Protein AF-0000000086343850 (afdb_homodimer)

Nearest PDB structures (foldseek):
  5tor-assembly1_A  TM=9.751E-01  e=3.440E-50  Sus scrofa
  5tot-assembly1_A  TM=9.753E-01  e=1.113E-49  Sus scrofa
  5ton-assembly1_A  TM=9.758E-01  e=2.350E-49  Sus scrofa
  5tor-assembly1_B  TM=9.766E-01  e=4.007E-49  Sus scrofa
  5ton-assembly1_B  TM=9.777E-01  e=2.080E-47  Sus scrofa

Structure (mmCIF, N/CA/C/O backbone):
data_AF-0000000086343850-model_v1
#
loop_
_entity.id
_entity.type
_entity.pdbx_description
1 polymer 'aspartate transaminase'
#
loop_
_atom_site.group_PDB
_atom_site.id
_atom_site.type_symbol
_atom_site.label_atom_id
_atom_site.label_alt_id
_atom_site.label_comp_id
_atom_site.label_asym_id
_atom_site.label_entity_id
_atom_site.label_seq_id
_atom_site.pdbx_PDB_ins_code
_atom_site.Cartn_x
_atom_site.Cartn_y
_atom_site.Cartn_z
_atom_site.occupancy
_atom_site.B_iso_or_equiv
_atom_site.auth_seq_id
_atom_site.auth_comp_id
_atom_site.auth_asym_id
_atom_site.auth_atom_id
_atom_site.pdbx_PDB_model_num
ATOM 1 N N . MET A 1 1 ? -13.602 -25.609 12.602 1 69.38 1 MET A N 1
ATOM 2 C CA . MET A 1 1 ? -13.047 -24.516 13.391 1 69.38 1 MET A CA 1
ATOM 3 C C . MET A 1 1 ? -13.945 -23.281 13.305 1 69.38 1 MET A C 1
ATOM 5 O O . MET A 1 1 ? -14.602 -23.047 12.289 1 69.38 1 MET A O 1
ATOM 9 N N . ARG A 1 2 ? -14.289 -22.719 14.586 1 81.19 2 ARG A N 1
ATOM 10 C CA . ARG A 1 2 ? -15.023 -21.469 14.594 1 81.19 2 ARG A CA 1
ATOM 11 C C . ARG A 1 2 ? -14.07 -20.281 14.719 1 81.19 2 ARG A C 1
ATOM 13 O O . ARG A 1 2 ? -13.734 -19.859 15.828 1 81.19 2 ARG A O 1
ATOM 20 N N . ALA A 1 3 ? -13.508 -19.859 13.523 1 84.88 3 ALA A N 1
ATOM 21 C CA . ALA A 1 3 ? -12.57 -18.75 13.5 1 84.88 3 ALA A CA 1
ATOM 22 C C . ALA A 1 3 ? -13.281 -17.422 13.766 1 84.88 3 ALA A C 1
ATOM 24 O O . ALA A 1 3 ? -14.484 -17.297 13.539 1 84.88 3 ALA A O 1
ATOM 25 N N . PHE A 1 4 ? -12.586 -16.438 14.375 1 88.38 4 PHE A N 1
ATOM 26 C CA . PHE A 1 4 ? -12.953 -15.039 14.531 1 88.38 4 PHE A CA 1
ATOM 27 C C . PHE A 1 4 ? -14.055 -14.883 15.578 1 88.38 4 PHE A C 1
ATOM 29 O O . PHE A 1 4 ? -14.648 -13.812 15.711 1 88.38 4 PHE A O 1
ATOM 36 N N . LEU A 1 5 ? -14.156 -16.141 16.297 1 84 5 LEU A N 1
ATOM 37 C CA . LEU A 1 5 ? -15.047 -16.016 17.453 1 84 5 LEU A CA 1
ATOM 38 C C . LEU A 1 5 ? -14.43 -15.125 18.516 1 84 5 LEU A C 1
ATOM 40 O O . LEU A 1 5 ? -13.219 -15.164 18.75 1 84 5 LEU A O 1
ATOM 44 N N . ASP A 1 6 ? -15.039 -14.172 18.938 1 81.25 6 ASP A N 1
ATOM 45 C CA . ASP A 1 6 ? -14.617 -13.312 20.047 1 81.25 6 ASP A CA 1
ATOM 46 C C . ASP A 1 6 ? -13.711 -12.195 19.547 1 81.25 6 ASP A C 1
ATOM 48 O O . ASP A 1 6 ? -12.93 -11.641 20.328 1 81.25 6 ASP A O 1
ATOM 52 N N . THR A 1 7 ? -13.68 -12.047 18.281 1 87.31 7 THR A N 1
ATOM 53 C CA . THR A 1 7 ? -12.93 -10.906 17.766 1 87.31 7 THR A CA 1
ATOM 54 C C . THR A 1 7 ? -13.414 -9.609 18.391 1 87.31 7 THR A C 1
ATOM 56 O O . THR A 1 7 ? -14.594 -9.258 18.281 1 87.31 7 THR A O 1
ATOM 59 N N . PRO A 1 8 ? -12.523 -8.984 19.125 1 87.75 8 PRO A N 1
ATOM 60 C CA . PRO A 1 8 ? -12.945 -7.723 19.75 1 87.75 8 PRO A CA 1
ATOM 61 C C . PRO A 1 8 ? -13.195 -6.621 18.719 1 87.75 8 PRO A C 1
ATOM 63 O O . PRO A 1 8 ? -12.453 -6.496 17.75 1 87.75 8 PRO A O 1
ATOM 66 N N . ALA A 1 9 ? -14.203 -5.855 18.906 1 90.75 9 ALA A N 1
ATOM 67 C CA . ALA A 1 9 ? -14.477 -4.707 18.031 1 90.75 9 ALA A CA 1
ATOM 68 C C . ALA A 1 9 ? -13.531 -3.551 18.344 1 90.75 9 ALA A C 1
ATOM 70 O O . ALA A 1 9 ? -13.133 -3.352 19.5 1 90.75 9 ALA A O 1
ATOM 71 N N . VAL A 1 10 ? -13.188 -2.859 17.328 1 92.69 10 VAL A N 1
ATOM 72 C CA . VAL A 1 10 ? -12.375 -1.654 17.453 1 92.69 10 VAL A CA 1
ATOM 73 C C . VAL A 1 10 ? -13.258 -0.417 17.281 1 92.69 10 VAL A C 1
ATOM 75 O O . VAL A 1 10 ? -14.047 -0.328 16.344 1 92.69 10 VAL A O 1
ATOM 78 N N . PRO A 1 11 ? -13.141 0.437 18.281 1 91.62 11 PRO A N 1
ATOM 79 C CA . PRO A 1 11 ? -13.922 1.661 18.109 1 91.62 11 PRO A CA 1
ATOM 80 C C . PRO A 1 11 ? -13.539 2.453 16.875 1 91.62 11 PRO A C 1
ATOM 82 O O . PRO A 1 11 ? -12.367 2.469 16.484 1 91.62 11 PRO A O 1
ATOM 85 N N . PRO A 1 12 ? -14.508 3.082 16.297 1 90.31 12 PRO A N 1
ATOM 86 C CA . PRO A 1 12 ? -14.188 3.92 15.141 1 90.31 12 PRO A CA 1
ATOM 87 C C . PRO A 1 12 ? -13.25 5.074 15.492 1 90.31 12 PRO A C 1
ATOM 89 O O . PRO A 1 12 ? -13.195 5.5 16.641 1 90.31 12 PRO A O 1
ATOM 92 N N . THR A 1 13 ? -12.578 5.516 14.523 1 88.12 13 THR A N 1
ATOM 93 C CA . THR A 1 13 ? -11.727 6.684 14.719 1 88.12 13 THR A CA 1
ATOM 94 C C . THR A 1 13 ? -12.57 7.934 14.945 1 88.12 13 THR A C 1
ATOM 96 O O . THR A 1 13 ? -13.758 7.957 14.617 1 88.12 13 THR A O 1
ATOM 99 N N . GLN A 1 14 ? -11.945 8.867 15.469 1 87.62 14 GLN A N 1
ATOM 100 C CA . GLN A 1 14 ? -12.633 10.141 15.68 1 87.62 14 GLN A CA 1
ATOM 101 C C . GLN A 1 14 ? -13.125 10.719 14.359 1 87.62 14 GLN A C 1
ATOM 103 O O . GLN A 1 14 ? -14.242 11.234 14.281 1 87.62 14 GLN A O 1
ATOM 108 N N . GLN A 1 15 ? -12.359 10.625 13.422 1 87.31 15 GLN A N 1
ATOM 109 C CA . GLN A 1 15 ? -12.727 11.148 12.109 1 87.31 15 GLN A CA 1
ATOM 110 C C . GLN A 1 15 ? -13.914 10.398 11.523 1 87.31 15 GLN A C 1
ATOM 112 O O . GLN A 1 15 ? -14.805 11 10.922 1 87.31 15 GLN A O 1
ATOM 117 N N . ALA A 1 16 ? -13.844 9.102 11.695 1 89 16 ALA A N 1
ATOM 118 C CA . ALA A 1 16 ? -14.938 8.289 11.172 1 89 16 ALA A CA 1
ATOM 119 C C . ALA A 1 16 ? -16.25 8.609 11.883 1 89 16 ALA A C 1
ATOM 121 O O . ALA A 1 16 ? -17.312 8.648 11.25 1 89 16 ALA A O 1
ATOM 122 N N . ARG A 1 17 ? -16.203 8.805 13.156 1 91.38 17 ARG A N 1
ATOM 123 C CA . ARG A 1 17 ? -17.375 9.156 13.938 1 91.38 17 ARG A CA 1
ATOM 124 C C . ARG A 1 17 ? -17.953 10.492 13.484 1 91.38 17 ARG A C 1
ATOM 126 O O . ARG A 1 17 ? -19.172 10.641 13.359 1 91.38 17 ARG A O 1
ATOM 133 N N . LEU A 1 18 ? -17.062 11.391 13.242 1 94.38 18 LEU A N 1
ATOM 134 C CA . LEU A 1 18 ? -17.484 12.727 12.812 1 94.38 18 LEU A CA 1
ATOM 135 C C . LEU A 1 18 ? -18.156 12.664 11.445 1 94.38 18 LEU A C 1
ATOM 137 O O . LEU A 1 18 ? -19.188 13.305 11.227 1 94.38 18 LEU A O 1
ATOM 141 N N . LEU A 1 19 ? -17.562 11.93 10.586 1 93.44 19 LEU A N 1
ATOM 142 C CA . LEU A 1 19 ? -18.125 11.812 9.242 1 93.44 19 LEU A CA 1
ATOM 143 C C . LEU A 1 19 ? -19.484 11.125 9.266 1 93.44 19 LEU A C 1
ATOM 145 O O . LEU A 1 19 ? -20.391 11.516 8.531 1 93.44 19 LEU A O 1
ATOM 149 N N . ALA A 1 20 ? -19.578 10.117 10.07 1 94.12 20 ALA A N 1
ATOM 150 C CA . ALA A 1 20 ? -20.859 9.414 10.211 1 94.12 20 ALA A CA 1
ATOM 151 C C . ALA A 1 20 ? -21.938 10.352 10.742 1 94.12 20 ALA A C 1
ATOM 153 O O . ALA A 1 20 ? -23.078 10.336 10.266 1 94.12 20 ALA A O 1
ATOM 154 N N . ALA A 1 21 ? -21.578 11.086 11.719 1 96.25 21 ALA A N 1
ATOM 155 C CA . ALA A 1 21 ? -22.516 12.047 12.297 1 96.25 21 ALA A CA 1
ATOM 156 C C . ALA A 1 21 ? -22.953 13.07 11.266 1 96.25 21 ALA A C 1
ATOM 158 O O . ALA A 1 21 ? -24.141 13.406 11.172 1 96.25 21 ALA A O 1
ATOM 159 N N . PHE A 1 22 ? -22.094 13.547 10.492 1 97.38 22 PHE A N 1
ATOM 160 C CA . PHE A 1 22 ? -22.391 14.516 9.445 1 97.38 22 PHE A CA 1
ATOM 161 C C . PHE A 1 22 ? -23.312 13.922 8.391 1 97.38 22 PHE A C 1
ATOM 163 O O . PHE A 1 22 ? -24.234 14.586 7.922 1 97.38 22 PHE A O 1
ATOM 170 N N . SER A 1 23 ? -22.969 12.719 8.039 1 95.75 23 SER A N 1
ATOM 171 C CA . SER A 1 23 ? -23.734 12.055 6.988 1 95.75 23 SER A CA 1
ATOM 172 C C . SER A 1 23 ? -25.188 11.844 7.414 1 95.75 23 SER A C 1
ATOM 174 O O . SER A 1 23 ? -26.078 11.844 6.574 1 95.75 23 SER A O 1
ATOM 176 N N . ARG A 1 24 ? -25.453 11.742 8.656 1 96.69 24 ARG A N 1
ATOM 177 C CA . ARG A 1 24 ? -26.781 11.5 9.18 1 96.69 24 ARG A CA 1
ATOM 178 C C . ARG A 1 24 ? -27.516 12.812 9.438 1 96.69 24 ARG A C 1
ATOM 180 O O . ARG A 1 24 ? -28.734 12.828 9.625 1 96.69 24 ARG A O 1
ATOM 187 N N . ASP A 1 25 ? -26.75 13.852 9.453 1 97.62 25 ASP A N 1
ATOM 188 C CA . ASP A 1 25 ? -27.328 15.172 9.734 1 97.62 25 ASP A CA 1
ATOM 189 C C . ASP A 1 25 ? -28.062 15.727 8.523 1 97.62 25 ASP A C 1
ATOM 191 O O . ASP A 1 25 ? -27.469 15.914 7.457 1 97.62 25 ASP A O 1
ATOM 195 N N . ALA A 1 26 ? -29.312 16.047 8.719 1 97.19 26 ALA A N 1
ATOM 196 C CA . ALA A 1 26 ? -30.156 16.5 7.613 1 97.19 26 ALA A CA 1
ATOM 197 C C . ALA A 1 26 ? -30.297 18.016 7.617 1 97.19 26 ALA A C 1
ATOM 199 O O . ALA A 1 26 ? -30.969 18.594 6.754 1 97.19 26 ALA A O 1
ATOM 200 N N . HIS A 1 27 ? -29.656 18.672 8.547 1 97.38 27 HIS A N 1
ATOM 201 C CA . HIS A 1 27 ? -29.797 20.109 8.617 1 97.38 27 HIS A CA 1
ATOM 202 C C . HIS A 1 27 ? -29.297 20.781 7.332 1 97.38 27 HIS A C 1
ATOM 204 O O . HIS A 1 27 ? -28.234 20.422 6.812 1 97.38 27 HIS A O 1
ATOM 210 N N . PRO A 1 28 ? -29.984 21.656 6.805 1 96.19 28 PRO A N 1
ATOM 211 C CA . PRO A 1 28 ? -29.641 22.25 5.512 1 96.19 28 PRO A CA 1
ATOM 212 C C . PRO A 1 28 ? -28.344 23.078 5.559 1 96.19 28 PRO A C 1
ATOM 214 O O . PRO A 1 28 ? -27.672 23.219 4.539 1 96.19 28 PRO A O 1
ATOM 217 N N . ASP A 1 29 ? -27.969 23.609 6.715 1 96.19 29 ASP A N 1
ATOM 218 C CA . ASP A 1 29 ? -26.797 24.469 6.816 1 96.19 29 ASP A CA 1
ATOM 219 C C . ASP A 1 29 ? -25.609 23.719 7.41 1 96.19 29 ASP A C 1
ATOM 221 O O . ASP A 1 29 ? -24.641 24.328 7.871 1 96.19 29 ASP A O 1
ATOM 225 N N . ARG A 1 30 ? -25.766 22.359 7.465 1 98.06 30 ARG A N 1
ATOM 226 C CA . ARG A 1 30 ? -24.656 21.594 8.055 1 98.06 30 ARG A CA 1
ATOM 227 C C . ARG A 1 30 ? -23.359 21.828 7.285 1 98.06 30 ARG A C 1
ATOM 229 O O . ARG A 1 30 ? -23.375 21.969 6.062 1 98.06 30 ARG A O 1
ATOM 236 N N . VAL A 1 31 ? -22.266 21.953 7.98 1 98.19 31 VAL A N 1
ATOM 237 C CA . VAL A 1 31 ? -20.953 22.203 7.395 1 98.19 31 VAL A CA 1
ATOM 238 C C . VAL A 1 31 ? -19.938 21.188 7.938 1 98.19 31 VAL A C 1
ATOM 240 O O . VAL A 1 31 ? -19.906 20.922 9.141 1 98.19 31 VAL A O 1
ATOM 243 N N . TYR A 1 32 ? -19.203 20.562 7.012 1 97.75 32 TYR A N 1
ATOM 244 C CA . TYR A 1 32 ? -18.156 19.609 7.398 1 97.75 32 TYR A CA 1
ATOM 245 C C . TYR A 1 32 ? -16.766 20.234 7.203 1 97.75 32 TYR A C 1
ATOM 247 O O . TYR A 1 32 ? -16.328 20.438 6.07 1 97.75 32 TYR A O 1
ATOM 255 N N . LEU A 1 33 ? -16.094 20.5 8.32 1 97.94 33 LEU A N 1
ATOM 256 C CA . LEU A 1 33 ? -14.789 21.172 8.258 1 97.94 33 LEU A CA 1
ATOM 257 C C . LEU A 1 33 ? -13.688 20.25 8.781 1 97.94 33 LEU A C 1
ATOM 259 O O . LEU A 1 33 ? -12.617 20.734 9.172 1 97.94 33 LEU A O 1
ATOM 263 N N . ALA A 1 34 ? -13.938 18.953 8.82 1 95.56 34 ALA A N 1
ATOM 264 C CA . ALA A 1 34 ? -12.984 18.016 9.422 1 95.56 34 ALA A CA 1
ATOM 265 C C . ALA A 1 34 ? -12.344 17.141 8.359 1 95.56 34 ALA A C 1
ATOM 267 O O . ALA A 1 34 ? -11.625 16.188 8.688 1 95.56 34 ALA A O 1
ATOM 268 N N . GLY A 1 35 ? -12.578 17.406 7.082 1 93.06 35 GLY A N 1
ATOM 269 C CA . GLY A 1 35 ? -12.07 16.578 6.004 1 93.06 35 GLY A CA 1
ATOM 270 C C . GLY A 1 35 ? -10.578 16.734 5.777 1 93.06 35 GLY A C 1
ATOM 271 O O . GLY A 1 35 ? -9.961 17.672 6.297 1 93.06 35 GLY A O 1
ATOM 272 N N . GLY A 1 36 ? -10 15.836 5.008 1 91.56 36 GLY A N 1
ATOM 273 C CA . GLY A 1 36 ? -8.562 15.82 4.805 1 91.56 36 GLY A CA 1
ATOM 274 C C . GLY A 1 36 ? -8.148 16.406 3.467 1 91.56 36 GLY A C 1
ATOM 275 O O . GLY A 1 36 ? -6.973 16.719 3.26 1 91.56 36 GLY A O 1
ATOM 276 N N . GLU A 1 37 ? -9.062 16.641 2.553 1 95 37 GLU A N 1
ATOM 277 C CA . GLU A 1 37 ? -8.727 17.109 1.213 1 95 37 GLU A CA 1
ATOM 278 C C . GLU A 1 37 ? -8.711 18.625 1.15 1 95 37 GLU A C 1
ATOM 280 O O . GLU A 1 37 ? -9.383 19.297 1.938 1 95 37 GLU A O 1
ATOM 285 N N . HIS A 1 38 ? -7.898 19.109 0.321 1 95.69 38 HIS A N 1
ATOM 286 C CA . HIS A 1 38 ? -8.008 20.531 -0.028 1 95.69 38 HIS A CA 1
ATOM 287 C C . HIS A 1 38 ? -9.203 20.781 -0.937 1 95.69 38 HIS A C 1
ATOM 289 O O . HIS A 1 38 ? -9.336 20.156 -1.993 1 95.69 38 HIS A O 1
ATOM 295 N N . LEU A 1 39 ? -10.062 21.688 -0.52 1 96.31 39 LEU A N 1
ATOM 296 C CA . LEU A 1 39 ? -11.289 21.953 -1.264 1 96.31 39 LEU A CA 1
ATOM 297 C C . LEU A 1 39 ? -11.234 23.328 -1.938 1 96.31 39 LEU A C 1
ATOM 299 O O . LEU A 1 39 ? -10.578 24.234 -1.44 1 96.31 39 LEU A O 1
ATOM 303 N N . ASN A 1 40 ? -11.891 23.438 -3.082 1 93.69 40 ASN A N 1
ATOM 304 C CA . ASN A 1 40 ? -12.008 24.719 -3.766 1 93.69 40 ASN A CA 1
ATOM 305 C C . ASN A 1 40 ? -13.25 25.484 -3.311 1 93.69 40 ASN A C 1
ATOM 307 O O . ASN A 1 40 ? -13.906 25.094 -2.344 1 93.69 40 ASN A O 1
ATOM 311 N N . GLU A 1 41 ? -13.516 26.547 -4.035 1 95.19 41 GLU A N 1
ATOM 312 C CA . GLU A 1 41 ? -14.617 27.438 -3.678 1 95.19 41 GLU A CA 1
ATOM 313 C C . GLU A 1 41 ? -15.961 26.719 -3.809 1 95.19 41 GLU A C 1
ATOM 315 O O . GLU A 1 41 ? -16.938 27.109 -3.156 1 95.19 41 GLU A O 1
ATOM 320 N N . GLU A 1 42 ? -16.016 25.641 -4.613 1 93.31 42 GLU A N 1
ATOM 321 C CA . GLU A 1 42 ? -17.25 24.891 -4.824 1 93.31 42 GLU A CA 1
ATOM 322 C C . GLU A 1 42 ? -17.375 23.75 -3.82 1 93.31 42 GLU A C 1
ATOM 324 O O . GLU A 1 42 ? -18.359 23 -3.844 1 93.31 42 GLU A O 1
ATOM 329 N N . GLY A 1 43 ? -16.406 23.609 -2.951 1 93.5 43 GLY A N 1
ATOM 330 C CA . GLY A 1 43 ? -16.453 22.562 -1.942 1 93.5 43 GLY A CA 1
ATOM 331 C C . GLY A 1 43 ? -16.047 21.203 -2.479 1 93.5 43 GLY A C 1
ATOM 332 O O . GLY A 1 43 ? -16.438 20.172 -1.937 1 93.5 43 GLY A O 1
ATOM 333 N N . LYS A 1 44 ? -15.297 21.234 -3.557 1 92.88 44 LYS A N 1
ATOM 334 C CA . LYS A 1 44 ? -14.836 19.984 -4.164 1 92.88 44 LYS A CA 1
ATOM 335 C C . LYS A 1 44 ? -13.32 19.859 -4.082 1 92.88 44 LYS A C 1
ATOM 337 O O . LYS A 1 44 ? -12.602 20.859 -4.16 1 92.88 44 LYS A O 1
ATOM 342 N N . PRO A 1 45 ? -12.891 18.594 -3.898 1 92.75 45 PRO A N 1
ATOM 343 C CA . PRO A 1 45 ? -11.438 18.422 -3.941 1 92.75 45 PRO A CA 1
ATOM 344 C C . PRO A 1 45 ? -10.828 18.875 -5.262 1 92.75 45 PRO A C 1
ATOM 346 O O . PRO A 1 45 ? -11.422 18.703 -6.324 1 92.75 45 PRO A O 1
ATOM 349 N N . THR A 1 46 ? -9.656 19.453 -5.156 1 86.5 46 THR A N 1
ATOM 350 C CA . THR A 1 46 ? -9.062 20.047 -6.348 1 86.5 46 THR A CA 1
ATOM 351 C C . THR A 1 46 ? -7.699 19.422 -6.641 1 86.5 46 THR A C 1
ATOM 353 O O . THR A 1 46 ? -7.051 18.875 -5.738 1 86.5 46 THR A O 1
ATOM 356 N N . ILE A 1 47 ? -7.344 19.469 -7.879 1 89.88 47 ILE A N 1
ATOM 357 C CA . ILE A 1 47 ? -6.043 19.078 -8.398 1 89.88 47 ILE A CA 1
ATOM 358 C C . ILE A 1 47 ? -5.438 20.219 -9.211 1 89.88 47 ILE A C 1
ATOM 360 O O . ILE A 1 47 ? -6.141 20.906 -9.945 1 89.88 47 ILE A O 1
ATOM 364 N N . PRO A 1 48 ? -4.133 20.516 -8.938 1 93.06 48 PRO A N 1
ATOM 365 C CA . PRO A 1 48 ? -3.516 21.516 -9.797 1 93.06 48 PRO A CA 1
ATOM 366 C C . PRO A 1 48 ? -3.688 21.203 -11.281 1 93.06 48 PRO A C 1
ATOM 368 O O . PRO A 1 48 ? -3.582 20.047 -11.695 1 93.06 48 PRO A O 1
ATOM 371 N N . PRO A 1 49 ? -3.943 22.203 -12.102 1 92.31 49 PRO A N 1
ATOM 372 C CA . PRO A 1 49 ? -4.266 21.984 -13.516 1 92.31 49 PRO A CA 1
ATOM 373 C C . PRO A 1 49 ? -3.193 21.172 -14.25 1 92.31 49 PRO A C 1
ATOM 375 O O . PRO A 1 49 ? -3.516 20.281 -15.039 1 92.31 49 PRO A O 1
ATOM 378 N N . ILE A 1 50 ? -1.935 21.5 -13.977 1 96.5 50 ILE A N 1
ATOM 379 C CA . ILE A 1 50 ? -0.855 20.828 -14.695 1 96.5 50 ILE A CA 1
ATOM 380 C C . ILE A 1 50 ? -0.861 19.344 -14.344 1 96.5 50 ILE A C 1
ATOM 382 O O . ILE A 1 50 ? -0.545 18.5 -15.188 1 96.5 50 ILE A O 1
ATOM 386 N N . VAL A 1 51 ? -1.217 18.969 -13.125 1 94.56 51 VAL A N 1
ATOM 387 C CA . VAL A 1 51 ? -1.291 17.578 -12.695 1 94.56 51 VAL A CA 1
ATOM 388 C C . VAL A 1 51 ? -2.385 16.859 -13.484 1 94.56 51 VAL A C 1
ATOM 390 O O . VAL A 1 51 ? -2.18 15.742 -13.961 1 94.56 51 VAL A O 1
ATOM 393 N N . SER A 1 52 ? -3.506 17.516 -13.633 1 90.94 52 SER A N 1
ATOM 394 C CA . SER A 1 52 ? -4.602 16.969 -14.422 1 90.94 52 SER A CA 1
ATOM 395 C C . SER A 1 52 ? -4.18 16.734 -15.867 1 90.94 52 SER A C 1
ATOM 397 O O . SER A 1 52 ? -4.547 15.727 -16.469 1 90.94 52 SER A O 1
ATOM 399 N N . GLN A 1 53 ? -3.498 17.688 -16.375 1 92.75 53 GLN A N 1
ATOM 400 C CA . GLN A 1 53 ? -3.025 17.594 -17.75 1 92.75 53 GLN A CA 1
ATOM 401 C C . GLN A 1 53 ? -2.088 16.406 -17.938 1 92.75 53 GLN A C 1
ATOM 403 O O . GLN A 1 53 ? -2.213 15.648 -18.906 1 92.75 53 GLN A O 1
ATOM 408 N N . ILE A 1 54 ? -1.16 16.25 -17.016 1 93.38 54 ILE A N 1
ATOM 409 C CA . ILE A 1 54 ? -0.184 15.164 -17.109 1 93.38 54 ILE A CA 1
ATOM 410 C C . ILE A 1 54 ? -0.886 13.82 -16.953 1 93.38 54 ILE A C 1
ATOM 412 O O . ILE A 1 54 ? -0.555 12.852 -17.641 1 93.38 54 ILE A O 1
ATOM 416 N N . LYS A 1 55 ? -1.826 13.68 -16.031 1 89.19 55 LYS A N 1
ATOM 417 C CA . LYS A 1 55 ? -2.594 12.445 -15.852 1 89.19 55 LYS A CA 1
ATOM 418 C C . LYS A 1 55 ? -3.287 12.039 -17.156 1 89.19 55 LYS A C 1
ATOM 420 O O . LYS A 1 55 ? -3.301 10.859 -17.5 1 89.19 55 LYS A O 1
ATOM 425 N N . GLN A 1 56 ? -3.85 13.008 -17.781 1 87.56 56 GLN A N 1
ATOM 426 C CA . GLN A 1 56 ? -4.531 12.75 -19.047 1 87.56 56 GLN A CA 1
ATOM 427 C C . GLN A 1 56 ? -3.553 12.266 -20.109 1 87.56 56 GLN A C 1
ATOM 429 O O . GLN A 1 56 ? -3.846 11.328 -20.844 1 87.56 56 GLN A O 1
ATOM 434 N N . GLN A 1 57 ? -2.436 12.867 -20.125 1 88.25 57 GLN A N 1
ATOM 435 C CA . GLN A 1 57 ? -1.412 12.5 -21.094 1 88.25 57 GLN A CA 1
ATOM 436 C C . GLN A 1 57 ? -0.885 11.094 -20.844 1 88.25 57 GLN A C 1
ATOM 438 O O . GLN A 1 57 ? -0.65 10.328 -21.781 1 88.25 57 GLN A O 1
ATOM 443 N N . MET A 1 58 ? -0.742 10.773 -19.656 1 85 58 MET A N 1
ATOM 444 C CA . MET A 1 58 ? -0.19 9.477 -19.266 1 85 58 MET A CA 1
ATOM 445 C C . MET A 1 58 ? -1.165 8.352 -19.594 1 85 58 MET A C 1
ATOM 447 O O . MET A 1 58 ? -0.747 7.242 -19.938 1 85 58 MET A O 1
ATOM 451 N N . GLY A 1 59 ? -2.428 8.602 -19.516 1 78.56 59 GLY A N 1
ATOM 452 C CA . GLY A 1 59 ? -3.426 7.598 -19.844 1 78.56 59 GLY A CA 1
ATOM 453 C C . GLY A 1 59 ? -3.352 7.148 -21.297 1 78.56 59 GLY A C 1
ATOM 454 O O . GLY A 1 59 ? -3.783 6.043 -21.625 1 78.56 59 GLY A O 1
ATOM 455 N N . THR A 1 60 ? -2.66 7.934 -22.125 1 79.62 60 THR A N 1
ATOM 456 C CA . THR A 1 60 ? -2.609 7.621 -23.547 1 79.62 60 THR A CA 1
ATOM 457 C C . THR A 1 60 ? -1.172 7.371 -24 1 79.62 60 THR A C 1
ATOM 459 O O . THR A 1 60 ? -0.907 7.207 -25.188 1 79.62 60 THR A O 1
ATOM 462 N N . ASP A 1 61 ? -0.299 7.363 -23.062 1 79.25 61 ASP A N 1
ATOM 463 C CA . ASP A 1 61 ? 1.114 7.223 -23.391 1 79.25 61 ASP A CA 1
ATOM 464 C C . ASP A 1 61 ? 1.479 5.758 -23.625 1 79.25 61 ASP A C 1
ATOM 466 O O . ASP A 1 61 ? 1.5 4.961 -22.688 1 79.25 61 ASP A O 1
ATOM 470 N N . PRO A 1 62 ? 1.806 5.406 -24.75 1 74.88 62 PRO A N 1
ATOM 471 C CA . PRO A 1 62 ? 2.107 4 -25.031 1 74.88 62 PRO A CA 1
ATOM 472 C C . PRO A 1 62 ? 3.447 3.557 -24.453 1 74.88 62 PRO A C 1
ATOM 474 O O . PRO A 1 62 ? 3.74 2.359 -24.406 1 74.88 62 PRO A O 1
ATOM 477 N N . THR A 1 63 ? 4.215 4.527 -24 1 75 63 THR A N 1
ATOM 478 C CA . THR A 1 63 ? 5.531 4.188 -23.484 1 75 63 THR A CA 1
ATOM 479 C C . THR A 1 63 ? 5.438 3.729 -22.031 1 75 63 THR A C 1
ATOM 481 O O . THR A 1 63 ? 6.375 3.131 -21.5 1 75 63 THR A O 1
ATOM 484 N N . LEU A 1 64 ? 4.395 4.117 -21.422 1 77.44 64 LEU A N 1
ATOM 485 C CA . LEU A 1 64 ? 4.195 3.654 -20.047 1 77.44 64 LEU A CA 1
ATOM 486 C C . LEU A 1 64 ? 3.719 2.205 -20.031 1 77.44 64 LEU A C 1
ATOM 488 O O . LEU A 1 64 ? 2.607 1.909 -20.469 1 77.44 64 LEU A O 1
ATOM 492 N N . ILE A 1 65 ? 4.645 1.309 -19.641 1 77.44 65 ILE A N 1
ATOM 493 C CA . ILE A 1 65 ? 4.406 -0.13 -19.625 1 77.44 65 ILE A CA 1
ATOM 494 C C . ILE A 1 65 ? 3.906 -0.558 -18.25 1 77.44 65 ILE A C 1
ATOM 496 O O . ILE A 1 65 ? 4.363 -0.038 -17.234 1 77.44 65 ILE A O 1
ATOM 500 N N . PRO A 1 66 ? 2.969 -1.47 -18.297 1 83.5 66 PRO A N 1
ATOM 501 C CA . PRO A 1 66 ? 2.412 -1.944 -17.031 1 83.5 66 PRO A CA 1
ATOM 502 C C . PRO A 1 66 ? 3.342 -2.916 -16.312 1 83.5 66 PRO A C 1
ATOM 504 O O . PRO A 1 66 ? 2.949 -4.051 -16.016 1 83.5 66 PRO A O 1
ATOM 507 N N . GLU A 1 67 ? 4.551 -2.59 -16.031 1 87.19 67 GLU A N 1
ATOM 508 C CA . GLU A 1 67 ? 5.516 -3.482 -15.398 1 87.19 67 GLU A CA 1
ATOM 509 C C . GLU A 1 67 ? 5.48 -3.336 -13.883 1 87.19 67 GLU A C 1
ATOM 511 O O . GLU A 1 67 ? 5.039 -2.309 -13.359 1 87.19 67 GLU A O 1
ATOM 516 N N . TYR A 1 68 ? 5.879 -4.402 -13.258 1 90.38 68 TYR A N 1
ATOM 517 C CA . TYR A 1 68 ? 6.098 -4.309 -11.82 1 90.38 68 TYR A CA 1
ATOM 518 C C . TYR A 1 68 ? 7.223 -3.33 -11.508 1 90.38 68 TYR A C 1
ATOM 520 O O . TYR A 1 68 ? 8.297 -3.389 -12.109 1 90.38 68 TYR A O 1
ATOM 528 N N . PRO A 1 69 ? 6.902 -2.453 -10.602 1 91.19 69 PRO A N 1
ATOM 529 C CA . PRO A 1 69 ? 8.031 -1.662 -10.109 1 91.19 69 PRO A CA 1
ATOM 530 C C . PRO A 1 69 ? 8.898 -2.428 -9.109 1 91.19 69 PRO A C 1
ATOM 532 O O . PRO A 1 69 ? 8.5 -3.496 -8.633 1 91.19 69 PRO A O 1
ATOM 535 N N . SER A 1 70 ? 10.117 -1.877 -8.93 1 93 70 SER A N 1
ATOM 536 C CA . SER A 1 70 ? 10.922 -2.434 -7.848 1 93 70 SER A CA 1
ATOM 537 C C . SER A 1 70 ? 10.297 -2.148 -6.484 1 93 70 SER A C 1
ATOM 539 O O . SER A 1 70 ? 9.406 -1.306 -6.371 1 93 70 SER A O 1
ATOM 541 N N . ALA A 1 71 ? 10.797 -2.85 -5.48 1 95.94 71 ALA A N 1
ATOM 542 C CA . ALA A 1 71 ? 10.328 -2.619 -4.117 1 95.94 71 ALA A CA 1
ATOM 543 C C . ALA A 1 71 ? 10.523 -1.163 -3.707 1 95.94 71 ALA A C 1
ATOM 545 O O . ALA A 1 71 ? 9.734 -0.612 -2.941 1 95.94 71 ALA A O 1
ATOM 546 N N . LEU A 1 72 ? 11.539 -0.527 -4.262 1 97.38 72 LEU A N 1
ATOM 547 C CA . LEU A 1 72 ? 11.875 0.838 -3.867 1 97.38 72 LEU A CA 1
ATOM 548 C C . LEU A 1 72 ? 11.07 1.848 -4.684 1 97.38 72 LEU A C 1
ATOM 550 O O . LEU A 1 72 ? 11.109 3.049 -4.402 1 97.38 72 LEU A O 1
ATOM 554 N N . GLY A 1 73 ? 10.336 1.389 -5.691 1 97.12 73 GLY A N 1
ATOM 555 C CA . GLY A 1 73 ? 9.5 2.262 -6.504 1 97.12 73 GLY A CA 1
ATOM 556 C C . GLY A 1 73 ? 10.227 2.814 -7.715 1 97.12 73 GLY A C 1
ATOM 557 O O . GLY A 1 73 ? 11.195 2.219 -8.195 1 97.12 73 GLY A O 1
ATOM 558 N N . LEU A 1 74 ? 9.688 3.844 -8.273 1 96.5 74 LEU A N 1
ATOM 559 C CA . LEU A 1 74 ? 10.227 4.488 -9.461 1 96.5 74 LEU A CA 1
ATOM 560 C C . LEU A 1 74 ? 11.469 5.312 -9.117 1 96.5 74 LEU A C 1
ATOM 562 O O . LEU A 1 74 ? 11.375 6.297 -8.383 1 96.5 74 LEU A O 1
ATOM 566 N N . PRO A 1 75 ? 12.57 4.992 -9.703 1 96.75 75 PRO A N 1
ATOM 567 C CA . PRO A 1 75 ? 13.805 5.707 -9.367 1 96.75 75 PRO A CA 1
ATOM 568 C C . PRO A 1 75 ? 13.719 7.203 -9.672 1 96.75 75 PRO A C 1
ATOM 570 O O . PRO A 1 75 ? 14.18 8.023 -8.883 1 96.75 75 PRO A O 1
ATOM 573 N N . GLU A 1 76 ? 13.125 7.539 -10.797 1 97 76 GLU A N 1
ATOM 574 C CA . GLU A 1 76 ? 13.023 8.945 -11.172 1 97 76 GLU A CA 1
ATOM 575 C C . GLU A 1 76 ? 12.172 9.719 -10.18 1 97 76 GLU A C 1
ATOM 577 O O . GLU A 1 76 ? 12.484 10.867 -9.844 1 97 76 GLU A O 1
ATOM 582 N N . PHE A 1 77 ? 11.133 9.141 -9.719 1 98.38 77 PHE A N 1
ATOM 583 C CA . PHE A 1 77 ? 10.297 9.766 -8.695 1 98.38 77 PHE A CA 1
ATOM 584 C C . PHE A 1 77 ? 11.094 10.016 -7.422 1 98.38 77 PHE A C 1
ATOM 586 O O . PHE A 1 77 ? 11.07 11.117 -6.867 1 98.38 77 PHE A O 1
ATOM 593 N N . SER A 1 78 ? 11.758 8.984 -6.934 1 98.5 78 SER A N 1
ATOM 594 C CA . SER A 1 78 ? 12.531 9.109 -5.699 1 98.5 78 SER A CA 1
ATOM 595 C C . SER A 1 78 ? 13.594 10.195 -5.816 1 98.5 78 SER A C 1
ATOM 597 O O . SER A 1 78 ? 13.836 10.938 -4.863 1 98.5 78 SER A O 1
ATOM 599 N N . ARG A 1 79 ? 14.211 10.219 -6.973 1 98.06 79 ARG A N 1
ATOM 600 C CA . ARG A 1 79 ? 15.219 11.25 -7.203 1 98.06 79 ARG A CA 1
ATOM 601 C C . ARG A 1 79 ? 14.617 12.648 -7.105 1 98.06 79 ARG A C 1
ATOM 603 O O . ARG A 1 79 ? 15.148 13.508 -6.406 1 98.06 79 ARG A O 1
ATOM 610 N N . ARG A 1 80 ? 13.492 12.836 -7.785 1 98.56 80 ARG A N 1
ATOM 611 C CA . ARG A 1 80 ? 12.852 14.141 -7.816 1 98.56 80 ARG A CA 1
ATOM 612 C C . ARG A 1 80 ? 12.328 14.523 -6.438 1 98.56 80 ARG A C 1
ATOM 614 O O . ARG A 1 80 ? 12.438 15.68 -6.023 1 98.56 80 ARG A O 1
ATOM 621 N N . ALA A 1 81 ? 11.719 13.562 -5.754 1 98.69 81 ALA A N 1
ATOM 622 C CA . ALA A 1 81 ? 11.195 13.812 -4.414 1 98.69 81 ALA A CA 1
ATOM 623 C C . ALA A 1 81 ? 12.32 14.188 -3.449 1 98.69 81 ALA A C 1
ATOM 625 O O . ALA A 1 81 ? 12.156 15.07 -2.607 1 98.69 81 ALA A O 1
ATOM 626 N N . THR A 1 82 ? 13.461 13.516 -3.553 1 98.75 82 THR A N 1
ATOM 627 C CA . THR A 1 82 ? 14.633 13.789 -2.729 1 98.75 82 THR A CA 1
ATOM 628 C C . THR A 1 82 ? 15.148 15.203 -2.986 1 98.75 82 THR A C 1
ATOM 630 O O . THR A 1 82 ? 15.43 15.953 -2.045 1 98.75 82 THR A O 1
ATOM 633 N N . GLU A 1 83 ? 15.219 15.539 -4.258 1 98.56 83 GLU A N 1
ATOM 634 C CA . GLU A 1 83 ? 15.695 16.859 -4.625 1 98.56 83 GLU A CA 1
ATOM 635 C C . GLU A 1 83 ? 14.742 17.953 -4.129 1 98.56 83 GLU A C 1
ATOM 637 O O . GLU A 1 83 ? 15.18 19.031 -3.725 1 98.56 83 GLU A O 1
ATOM 642 N N . LEU A 1 84 ? 13.508 17.672 -4.199 1 98.5 84 LEU A N 1
ATOM 643 C CA . LEU A 1 84 ? 12.516 18.625 -3.721 1 98.5 84 LEU A CA 1
ATOM 644 C C . LEU A 1 84 ? 12.703 18.906 -2.23 1 98.5 84 LEU A C 1
ATOM 646 O O . LEU A 1 84 ? 12.586 20.047 -1.783 1 98.5 84 LEU A O 1
ATOM 650 N N . ALA A 1 85 ? 12.992 17.875 -1.426 1 98.62 85 ALA A N 1
ATOM 651 C CA . ALA A 1 85 ? 13.086 17.969 0.029 1 98.62 85 ALA A CA 1
ATOM 652 C C . ALA A 1 85 ? 14.422 18.562 0.456 1 98.62 85 ALA A C 1
ATOM 654 O O . ALA A 1 85 ? 14.477 19.391 1.375 1 98.62 85 ALA A O 1
ATOM 655 N N . LEU A 1 86 ? 15.516 18.203 -0.228 1 98.69 86 LEU A N 1
ATOM 656 C CA . LEU A 1 86 ? 16.844 18.531 0.263 1 98.69 86 LEU A CA 1
ATOM 657 C C . LEU A 1 86 ? 17.453 19.672 -0.548 1 98.69 86 LEU A C 1
ATOM 659 O O . LEU A 1 86 ? 18.422 20.297 -0.117 1 98.69 86 LEU A O 1
ATOM 663 N N . GLY A 1 87 ? 16.922 19.969 -1.698 1 97.38 87 GLY A N 1
ATOM 664 C CA . GLY A 1 87 ? 17.578 20.859 -2.654 1 97.38 87 GLY A CA 1
ATOM 665 C C . GLY A 1 87 ? 18.578 20.141 -3.545 1 97.38 87 GLY A C 1
ATOM 666 O O . GLY A 1 87 ? 19.312 19.266 -3.078 1 97.38 87 GLY A O 1
ATOM 667 N N . ARG A 1 88 ? 18.609 20.453 -4.777 1 93.75 88 ARG A N 1
ATOM 668 C CA . ARG A 1 88 ? 19.406 19.781 -5.789 1 93.75 88 ARG A CA 1
ATOM 669 C C . ARG A 1 88 ? 20.891 19.844 -5.445 1 93.75 88 ARG A C 1
ATOM 671 O O . ARG A 1 88 ? 21.656 18.938 -5.777 1 93.75 88 ARG A O 1
ATOM 678 N N . GLU A 1 89 ? 21.312 20.844 -4.707 1 94.25 89 GLU A N 1
ATOM 679 C CA . GLU A 1 89 ? 22.734 21.062 -4.434 1 94.25 89 GLU A CA 1
ATOM 680 C C . GLU A 1 89 ? 23.125 20.531 -3.059 1 94.25 89 GLU A C 1
ATOM 682 O O . GLU A 1 89 ? 24.219 20.781 -2.572 1 94.25 89 GLU A O 1
ATOM 687 N N . SER A 1 90 ? 22.219 19.812 -2.484 1 97.12 90 SER A N 1
ATOM 688 C CA . SER A 1 90 ? 22.484 19.266 -1.158 1 97.12 90 SER A CA 1
ATOM 689 C C . SER A 1 90 ? 23.734 18.391 -1.17 1 97.12 90 SER A C 1
ATOM 691 O O . SER A 1 90 ? 23.891 17.531 -2.035 1 97.12 90 SER A O 1
ATOM 693 N N . ARG A 1 91 ? 24.688 18.531 -0.207 1 96.75 91 ARG A N 1
ATOM 694 C CA . ARG A 1 91 ? 25.891 17.719 -0.087 1 96.75 91 ARG A CA 1
ATOM 695 C C . ARG A 1 91 ? 25.547 16.266 0.169 1 96.75 91 ARG A C 1
ATOM 697 O O . ARG A 1 91 ? 26.266 15.359 -0.282 1 96.75 91 ARG A O 1
ATOM 704 N N . ALA A 1 92 ? 24.422 16.062 0.899 1 98.12 92 ALA A N 1
ATOM 705 C CA . ALA A 1 92 ? 24.016 14.688 1.172 1 98.12 92 ALA A CA 1
ATOM 706 C C . ALA A 1 92 ? 23.766 13.922 -0.124 1 98.12 92 ALA A C 1
ATOM 708 O O . ALA A 1 92 ? 24.047 12.727 -0.218 1 98.12 92 ALA A O 1
ATOM 709 N N . ILE A 1 93 ? 23.156 14.562 -1.141 1 98 93 ILE A N 1
ATOM 710 C CA . ILE A 1 93 ? 22.875 13.953 -2.434 1 98 93 ILE A CA 1
ATOM 711 C C . ILE A 1 93 ? 24.188 13.711 -3.189 1 98 93 ILE A C 1
ATOM 713 O O . ILE A 1 93 ? 24.422 12.609 -3.684 1 98 93 ILE A O 1
ATOM 717 N N . THR A 1 94 ? 25.062 14.75 -3.201 1 97.19 94 THR A N 1
ATOM 718 C CA . THR A 1 94 ? 26.281 14.672 -3.992 1 97.19 94 THR A CA 1
ATOM 719 C C . THR A 1 94 ? 27.234 13.633 -3.404 1 97.19 94 THR A C 1
ATOM 721 O O . THR A 1 94 ? 28 12.992 -4.137 1 97.19 94 THR A O 1
ATOM 724 N N . GLU A 1 95 ? 27.156 13.453 -2.109 1 97.75 95 GLU A N 1
ATOM 725 C CA . GLU A 1 95 ? 28.031 12.5 -1.42 1 97.75 95 GLU A CA 1
ATOM 726 C C . GLU A 1 95 ? 27.406 11.109 -1.383 1 97.75 95 GLU A C 1
ATOM 728 O O . GLU A 1 95 ? 27.953 10.195 -0.763 1 97.75 95 GLU A O 1
ATOM 733 N N . ASN A 1 96 ? 26.25 10.922 -1.967 1 97.31 96 ASN A N 1
ATOM 734 C CA . ASN A 1 96 ? 25.562 9.641 -2.061 1 97.31 96 ASN A CA 1
ATOM 735 C C . ASN A 1 96 ? 25.281 9.047 -0.68 1 97.31 96 ASN A C 1
ATOM 737 O O . ASN A 1 96 ? 25.625 7.895 -0.412 1 97.31 96 ASN A O 1
ATOM 741 N N . ARG A 1 97 ? 24.734 9.883 0.169 1 97.69 97 ARG A N 1
ATOM 742 C CA . ARG A 1 97 ? 24.391 9.477 1.527 1 97.69 97 ARG A CA 1
ATOM 743 C C . ARG A 1 97 ? 22.875 9.414 1.714 1 97.69 97 ARG A C 1
ATOM 745 O O . ARG A 1 97 ? 22.375 9.445 2.844 1 97.69 97 ARG A O 1
ATOM 752 N N . VAL A 1 98 ? 22.156 9.422 0.599 1 98.5 98 VAL A N 1
ATOM 753 C CA . VAL A 1 98 ? 20.703 9.555 0.714 1 98.5 98 VAL A CA 1
ATOM 754 C C . VAL A 1 98 ? 20.031 8.328 0.102 1 98.5 98 VAL A C 1
ATOM 756 O O . VAL A 1 98 ? 20.406 7.883 -0.987 1 98.5 98 VAL A O 1
ATOM 759 N N . LEU A 1 99 ? 19.125 7.75 0.832 1 98.5 99 LEU A N 1
ATOM 760 C CA . LEU A 1 99 ? 18.219 6.723 0.32 1 98.5 99 LEU A CA 1
ATOM 761 C C . LEU A 1 99 ? 16.797 7.266 0.184 1 98.5 99 LEU A C 1
ATOM 763 O O . LEU A 1 99 ? 16.25 7.824 1.135 1 98.5 99 LEU A O 1
ATOM 767 N N . GLY A 1 100 ? 16.266 7.234 -0.984 1 98.69 100 GLY A N 1
ATOM 768 C CA . GLY A 1 100 ? 14.867 7.539 -1.223 1 98.69 100 GLY A CA 1
ATOM 769 C C . GLY A 1 100 ? 14.047 6.316 -1.589 1 98.69 100 GLY A C 1
ATOM 770 O O . GLY A 1 100 ? 14.438 5.531 -2.451 1 98.69 100 GLY A O 1
ATOM 771 N N . VAL A 1 101 ? 12.914 6.125 -0.893 1 98.81 101 VAL A N 1
ATOM 772 C CA . VAL A 1 101 ? 12.039 4.988 -1.147 1 98.81 101 VAL A CA 1
ATOM 773 C C . VAL A 1 101 ? 10.617 5.477 -1.389 1 98.81 101 VAL A C 1
ATOM 775 O O . VAL A 1 101 ? 10.047 6.191 -0.56 1 98.81 101 VAL A O 1
ATOM 778 N N . GLN A 1 102 ? 10.055 5.133 -2.545 1 98.81 102 GLN A N 1
ATOM 779 C CA . GLN A 1 102 ? 8.648 5.414 -2.781 1 98.81 102 GLN A CA 1
ATOM 780 C C . GLN A 1 102 ? 7.758 4.605 -1.844 1 98.81 102 GLN A C 1
ATOM 782 O O . GLN A 1 102 ? 8.008 3.422 -1.606 1 98.81 102 GLN A O 1
ATOM 787 N N . THR A 1 103 ? 6.746 5.219 -1.296 1 98.62 103 THR A N 1
ATOM 788 C CA . THR A 1 103 ? 5.875 4.559 -0.33 1 98.62 103 THR A CA 1
ATOM 789 C C . THR A 1 103 ? 4.406 4.75 -0.704 1 98.62 103 THR A C 1
ATOM 791 O O . THR A 1 103 ? 4.094 5.465 -1.656 1 98.62 103 THR A O 1
ATOM 794 N N . VAL A 1 104 ? 3.553 4.066 0.013 1 97.88 104 VAL A N 1
ATOM 795 C CA . VAL A 1 104 ? 2.109 4.141 -0.191 1 97.88 104 VAL A CA 1
ATOM 796 C C . VAL A 1 104 ? 1.538 5.316 0.595 1 97.88 104 VAL A C 1
ATOM 798 O O . VAL A 1 104 ? 0.851 5.125 1.602 1 97.88 104 VAL A O 1
ATOM 801 N N . GLY A 1 105 ? 1.828 6.504 0.115 1 97.12 105 GLY A N 1
ATOM 802 C CA . GLY A 1 105 ? 1.411 7.719 0.798 1 97.12 105 GLY A CA 1
ATOM 803 C C . GLY A 1 105 ? 2.303 8.078 1.972 1 97.12 105 GLY A C 1
ATOM 804 O O . GLY A 1 105 ? 3.324 7.43 2.203 1 97.12 105 GLY A O 1
ATOM 805 N N . GLY A 1 106 ? 1.917 9.172 2.652 1 97.12 106 GLY A N 1
ATOM 806 C CA . GLY A 1 106 ? 2.666 9.633 3.811 1 97.12 106 GLY A CA 1
ATOM 807 C C . GLY A 1 106 ? 2.652 8.641 4.961 1 97.12 106 GLY A C 1
ATOM 808 O O . GLY A 1 106 ? 3.658 8.477 5.656 1 97.12 106 GLY A O 1
ATOM 809 N N . ALA A 1 107 ? 1.502 8.039 5.176 1 96.94 107 ALA A N 1
ATOM 810 C CA . ALA A 1 107 ? 1.39 7.043 6.238 1 96.94 107 ALA A CA 1
ATOM 811 C C . ALA A 1 107 ? 2.34 5.871 6 1 96.94 107 ALA A C 1
ATOM 813 O O . ALA A 1 107 ? 2.939 5.348 6.941 1 96.94 107 ALA A O 1
ATOM 814 N N . GLY A 1 108 ? 2.408 5.457 4.723 1 98.25 108 GLY A N 1
ATOM 815 C CA . GLY A 1 108 ? 3.365 4.418 4.387 1 98.25 108 GLY A CA 1
ATOM 816 C C . GLY A 1 108 ? 4.801 4.816 4.668 1 98.25 108 GLY A C 1
ATOM 817 O O . GLY A 1 108 ? 5.617 3.98 5.066 1 98.25 108 GLY A O 1
ATOM 818 N N . ALA A 1 109 ? 5.113 6.043 4.422 1 98.81 109 ALA A N 1
ATOM 819 C CA . ALA A 1 109 ? 6.461 6.543 4.699 1 98.81 109 ALA A CA 1
ATOM 820 C C . ALA A 1 109 ? 6.77 6.48 6.191 1 98.81 109 ALA A C 1
ATOM 822 O O . ALA A 1 109 ? 7.863 6.078 6.59 1 98.81 109 ALA A O 1
ATOM 823 N N . VAL A 1 110 ? 5.801 6.883 6.988 1 98.69 110 VAL A N 1
ATOM 824 C CA . VAL A 1 110 ? 5.965 6.824 8.438 1 98.69 110 VAL A CA 1
ATOM 825 C C . VAL A 1 110 ? 6.133 5.371 8.875 1 98.69 110 VAL A C 1
ATOM 827 O O . VAL A 1 110 ? 7.012 5.059 9.688 1 98.69 110 VAL A O 1
ATOM 830 N N . ARG A 1 111 ? 5.32 4.492 8.359 1 98.75 111 ARG A N 1
ATOM 831 C CA . ARG A 1 111 ? 5.379 3.074 8.711 1 98.75 111 ARG A CA 1
ATOM 832 C C . ARG A 1 111 ? 6.738 2.479 8.367 1 98.75 111 ARG A C 1
ATOM 834 O O . ARG A 1 111 ? 7.359 1.812 9.195 1 98.75 111 ARG A O 1
ATOM 841 N N . LEU A 1 112 ? 7.184 2.709 7.137 1 98.69 112 LEU A N 1
ATOM 842 C CA . LEU A 1 112 ? 8.477 2.182 6.711 1 98.69 112 LEU A CA 1
ATOM 843 C C . LEU A 1 112 ? 9.602 2.752 7.562 1 98.69 112 LEU A C 1
ATOM 845 O O . LEU A 1 112 ? 10.523 2.029 7.938 1 98.69 112 LEU A O 1
ATOM 849 N N . GLY A 1 113 ? 9.555 4.09 7.801 1 98.25 113 GLY A N 1
ATOM 850 C CA . GLY A 1 113 ? 10.547 4.699 8.672 1 98.25 113 GLY A CA 1
ATOM 851 C C . GLY A 1 113 ? 10.586 4.078 10.055 1 98.25 113 GLY A C 1
ATOM 852 O O . GLY A 1 113 ? 11.664 3.826 10.602 1 98.25 113 GLY A O 1
ATOM 853 N N . ALA A 1 114 ? 9.406 3.854 10.602 1 97.19 114 ALA A N 1
ATOM 854 C CA . ALA A 1 114 ? 9.305 3.227 11.922 1 97.19 114 ALA A CA 1
ATOM 855 C C . ALA A 1 114 ? 9.898 1.82 11.906 1 97.19 114 ALA A C 1
ATOM 857 O O . ALA A 1 114 ? 10.586 1.421 12.844 1 97.19 114 ALA A O 1
ATOM 858 N N . GLU A 1 115 ? 9.594 1.049 10.828 1 96.56 115 GLU A N 1
ATOM 859 C CA . GLU A 1 115 ? 10.148 -0.295 10.68 1 96.56 115 GLU A CA 1
ATOM 860 C C . GLU A 1 115 ? 11.672 -0.263 10.625 1 96.56 115 GLU A C 1
ATOM 862 O O . GLU A 1 115 ? 12.336 -1.107 11.227 1 96.56 115 GLU A O 1
ATOM 867 N N . LEU A 1 116 ? 12.188 0.648 9.883 1 95.06 116 LEU A N 1
ATOM 868 C CA . LEU A 1 116 ? 13.633 0.779 9.734 1 95.06 116 LEU A CA 1
ATOM 869 C C . LEU A 1 116 ? 14.289 1.114 11.07 1 95.06 116 LEU A C 1
ATOM 871 O O . LEU A 1 116 ? 15.32 0.539 11.422 1 95.06 116 LEU A O 1
ATOM 875 N N . LEU A 1 117 ? 13.688 2.057 11.789 1 92.81 117 LEU A N 1
ATOM 876 C CA . LEU A 1 117 ? 14.195 2.439 13.102 1 92.81 117 LEU A CA 1
ATOM 877 C C . LEU A 1 117 ? 14.164 1.255 14.062 1 92.81 117 LEU A C 1
ATOM 879 O O . LEU A 1 117 ? 15.125 1.025 14.805 1 92.81 117 LEU A O 1
ATOM 883 N N . ARG A 1 118 ? 13.055 0.521 14.023 1 90.81 118 ARG A N 1
ATOM 884 C CA . ARG A 1 118 ? 12.906 -0.631 14.906 1 90.81 118 ARG A CA 1
ATOM 885 C C . ARG A 1 118 ? 13.969 -1.684 14.617 1 90.81 118 ARG A C 1
ATOM 887 O O . ARG A 1 118 ? 14.547 -2.266 15.539 1 90.81 118 ARG A O 1
ATOM 894 N N . ARG A 1 119 ? 14.172 -1.964 13.367 1 87.94 119 ARG A N 1
ATOM 895 C CA . ARG A 1 119 ? 15.188 -2.936 12.977 1 87.94 119 ARG A CA 1
ATOM 896 C C . ARG A 1 119 ? 16.562 -2.516 13.469 1 87.94 119 ARG A C 1
ATOM 898 O O . ARG A 1 119 ? 17.359 -3.354 13.906 1 87.94 119 ARG A O 1
ATOM 905 N N . TRP A 1 120 ? 16.812 -1.305 13.305 1 84.75 120 TRP A N 1
ATOM 906 C CA . TRP A 1 120 ? 18.094 -0.787 13.781 1 84.75 120 TRP A CA 1
ATOM 907 C C . TRP A 1 120 ? 18.188 -0.875 15.305 1 84.75 120 TRP A C 1
ATOM 909 O O . TRP A 1 120 ? 19.219 -1.242 15.852 1 84.75 120 TRP A O 1
ATOM 919 N N . TYR A 1 121 ? 17.094 -0.507 15.953 1 80.62 121 TYR A N 1
ATOM 920 C CA . TYR A 1 121 ? 17.016 -0.591 17.406 1 80.62 121 TYR A CA 1
ATOM 921 C C . TYR A 1 121 ? 17.312 -2.008 17.891 1 80.62 121 TYR A C 1
ATOM 923 O O . TYR A 1 121 ? 18.016 -2.201 18.875 1 80.62 121 TYR A O 1
ATOM 931 N N . ASP A 1 122 ? 16.812 -2.947 17.203 1 81.38 122 ASP A N 1
ATOM 932 C CA . ASP A 1 122 ? 16.984 -4.348 17.578 1 81.38 122 ASP A CA 1
ATOM 933 C C . ASP A 1 122 ? 18.422 -4.805 17.359 1 81.38 122 ASP A C 1
ATOM 935 O O . ASP A 1 122 ? 18.922 -5.672 18.078 1 81.38 122 ASP A O 1
ATOM 939 N N . ALA A 1 123 ? 18.984 -4.242 16.406 1 75.38 123 ALA A N 1
ATOM 940 C CA . ALA A 1 123 ? 20.344 -4.664 16.031 1 75.38 123 ALA A CA 1
ATOM 941 C C . ALA A 1 123 ? 21.391 -3.91 16.844 1 75.38 123 ALA A C 1
ATOM 943 O O . ALA A 1 123 ? 22.516 -4.387 17 1 75.38 123 ALA A O 1
ATOM 944 N N . SER A 1 124 ? 20.891 -2.727 17.25 1 76 124 SER A N 1
ATOM 945 C CA . SER A 1 124 ? 21.859 -1.854 17.891 1 76 124 SER A CA 1
ATOM 946 C C . SER A 1 124 ? 21.703 -1.883 19.406 1 76 124 SER A C 1
ATOM 948 O O . SER A 1 124 ? 20.594 -1.825 19.922 1 76 124 SER A O 1
ATOM 950 N N . SER A 1 125 ? 22.719 -2.127 20.062 1 66.25 125 SER A N 1
ATOM 951 C CA . SER A 1 125 ? 22.719 -2.078 21.516 1 66.25 125 SER A CA 1
ATOM 952 C C . SER A 1 125 ? 22.734 -0.639 22.016 1 66.25 125 SER A C 1
ATOM 954 O O . SER A 1 125 ? 22.406 -0.381 23.188 1 66.25 125 SER A O 1
ATOM 956 N N . SER A 1 126 ? 22.953 0.242 21.109 1 61.62 126 SER A N 1
ATOM 957 C CA . SER A 1 126 ? 23.25 1.602 21.547 1 61.62 126 SER A CA 1
ATOM 958 C C . SER A 1 126 ? 21.984 2.459 21.594 1 61.62 126 SER A C 1
ATOM 960 O O . SER A 1 126 ? 21.953 3.486 22.266 1 61.62 126 SER A O 1
ATOM 962 N N . TRP A 1 127 ? 20.953 1.961 20.859 1 69.19 127 TRP A N 1
ATOM 963 C CA . TRP A 1 127 ? 19.797 2.861 20.859 1 69.19 127 TRP A CA 1
ATOM 964 C C . TRP A 1 127 ? 18.641 2.271 21.656 1 69.19 127 TRP A C 1
ATOM 966 O O . TRP A 1 127 ? 18.172 1.165 21.375 1 69.19 127 TRP A O 1
ATOM 976 N N . ARG A 1 128 ? 18.328 3.053 22.672 1 70.38 128 ARG A N 1
ATOM 977 C CA . ARG A 1 128 ? 17.234 2.607 23.531 1 70.38 128 ARG A CA 1
ATOM 978 C C . ARG A 1 128 ? 16.297 3.762 23.859 1 70.38 128 ARG A C 1
ATOM 980 O O . ARG A 1 128 ? 15.516 3.676 24.812 1 70.38 128 ARG A O 1
ATOM 987 N N . GLY A 1 129 ? 16.422 4.852 23.109 1 83 129 GLY A N 1
ATOM 988 C CA . GLY A 1 129 ? 15.609 5.988 23.5 1 83 129 GLY A CA 1
ATOM 989 C C . GLY A 1 129 ? 14.188 5.926 22.969 1 83 129 GLY A C 1
ATOM 990 O O . GLY A 1 129 ? 13.898 5.176 22.031 1 83 129 GLY A O 1
ATOM 991 N N . PRO A 1 130 ? 13.273 6.684 23.625 1 94.31 130 PRO A N 1
ATOM 992 C CA . PRO A 1 130 ? 11.875 6.746 23.219 1 94.31 130 PRO A CA 1
ATOM 993 C C . PRO A 1 130 ? 11.664 7.551 21.938 1 94.31 130 PRO A C 1
ATOM 995 O O . PRO A 1 130 ? 12.594 8.203 21.453 1 94.31 130 PRO A O 1
ATOM 998 N N . VAL A 1 131 ? 10.57 7.344 21.359 1 96.5 131 VAL A N 1
ATOM 999 C CA . VAL A 1 131 ? 10.109 8.203 20.266 1 96.5 131 VAL A CA 1
ATOM 1000 C C . VAL A 1 131 ? 9.148 9.266 20.812 1 96.5 131 VAL A C 1
ATOM 1002 O O . VAL A 1 131 ? 8.195 8.938 21.516 1 96.5 131 VAL A O 1
ATOM 1005 N N . LEU A 1 132 ? 9.422 10.523 20.547 1 98.19 132 LEU A N 1
ATOM 1006 C CA . LEU A 1 132 ? 8.594 11.617 21.047 1 98.19 132 LEU A CA 1
ATOM 1007 C C . LEU A 1 132 ? 7.715 12.188 19.938 1 98.19 132 LEU A C 1
ATOM 1009 O O . LEU A 1 132 ? 8.195 12.469 18.844 1 98.19 132 LEU A O 1
ATOM 1013 N N . LEU A 1 133 ? 6.449 12.305 20.25 1 98.12 133 LEU A N 1
ATOM 1014 C CA . LEU A 1 133 ? 5.461 12.938 19.391 1 98.12 133 LEU A CA 1
ATOM 1015 C C . LEU A 1 133 ? 5.035 14.297 19.953 1 98.12 133 LEU A C 1
ATOM 1017 O O . LEU A 1 133 ? 5.07 14.508 21.172 1 98.12 133 LEU A O 1
ATOM 1021 N N . SER A 1 134 ? 4.66 15.164 19.062 1 97.06 134 SER A N 1
ATOM 1022 C CA . SER A 1 134 ? 4.172 16.453 19.531 1 97.06 134 SER A CA 1
ATOM 1023 C C . SER A 1 134 ? 2.834 16.328 20.25 1 97.06 134 SER A C 1
ATOM 1025 O O . SER A 1 134 ? 2.082 15.375 20 1 97.06 134 SER A O 1
ATOM 1027 N N . SER A 1 135 ? 2.549 17.281 21.125 1 94.56 135 SER A N 1
ATOM 1028 C CA . SER A 1 135 ? 1.232 17.406 21.734 1 94.56 135 SER A CA 1
ATOM 1029 C C . SER A 1 135 ? 0.587 18.75 21.406 1 94.56 135 SER A C 1
ATOM 1031 O O . SER A 1 135 ? 1.083 19.797 21.812 1 94.56 135 SER A O 1
ATOM 1033 N N . PRO A 1 136 ? -0.462 18.766 20.719 1 92.19 136 PRO A N 1
ATOM 1034 C CA . PRO A 1 136 ? -1.178 17.641 20.125 1 92.19 136 PRO A CA 1
ATOM 1035 C C . PRO A 1 136 ? -0.47 17.078 18.891 1 92.19 136 PRO A C 1
ATOM 1037 O O . PRO A 1 136 ? 0.497 17.672 18.406 1 92.19 136 PRO A O 1
ATOM 1040 N N . CYS A 1 137 ? -0.827 15.883 18.469 1 92.62 137 CYS A N 1
ATOM 1041 C CA . CYS A 1 137 ? -0.303 15.289 17.25 1 92.62 137 CYS A CA 1
ATOM 1042 C C . CYS A 1 137 ? -1.391 14.516 16.516 1 92.62 137 CYS A C 1
ATOM 1044 O O . CYS A 1 137 ? -2.49 14.328 17.031 1 92.62 137 CYS A O 1
ATOM 1046 N N . ASP A 1 138 ? -1.112 14.164 15.328 1 89.88 138 ASP A N 1
ATOM 1047 C CA . ASP A 1 138 ? -1.979 13.266 14.562 1 89.88 138 ASP A CA 1
ATOM 1048 C C . ASP A 1 138 ? -2.133 11.922 15.266 1 89.88 138 ASP A C 1
ATOM 1050 O O . ASP A 1 138 ? -1.145 11.234 15.516 1 89.88 138 ASP A O 1
ATOM 1054 N N . GLU A 1 139 ? -3.355 11.562 15.531 1 85.38 139 GLU A N 1
ATOM 1055 C CA . GLU A 1 139 ? -3.631 10.352 16.297 1 85.38 139 GLU A CA 1
ATOM 1056 C C . GLU A 1 139 ? -3.137 9.109 15.57 1 85.38 139 GLU A C 1
ATOM 1058 O O . GLU A 1 139 ? -2.785 8.109 16.203 1 85.38 139 GLU A O 1
ATOM 1063 N N . SER A 1 140 ? -3.074 9.172 14.305 1 92.12 140 SER A N 1
ATOM 1064 C CA . SER A 1 140 ? -2.686 7.996 13.531 1 92.12 140 SER A CA 1
ATOM 1065 C C . SER A 1 140 ? -1.206 7.676 13.719 1 92.12 140 SER A C 1
ATOM 1067 O O . SER A 1 140 ? -0.786 6.531 13.547 1 92.12 140 SER A O 1
ATOM 1069 N N . LEU A 1 141 ? -0.395 8.688 14.062 1 96.31 141 LEU A N 1
ATOM 1070 C CA . LEU A 1 141 ? 1.049 8.5 14.164 1 96.31 141 LEU A CA 1
ATOM 1071 C C . LEU A 1 141 ? 1.396 7.488 15.25 1 96.31 141 LEU A C 1
ATOM 1073 O O . LEU A 1 141 ? 2.184 6.57 15.023 1 96.31 141 LEU A O 1
ATOM 1077 N N . ALA A 1 142 ? 0.779 7.68 16.406 1 96 142 ALA A N 1
ATOM 1078 C CA . ALA A 1 142 ? 1.053 6.766 17.516 1 96 142 ALA A CA 1
ATOM 1079 C C . ALA A 1 142 ? 0.682 5.332 17.141 1 96 142 ALA A C 1
ATOM 1081 O O . ALA A 1 142 ? 1.425 4.395 17.438 1 96 142 ALA A O 1
ATOM 1082 N N . GLU A 1 143 ? -0.451 5.184 16.5 1 95.06 143 GLU A N 1
ATOM 1083 C CA . GLU A 1 143 ? -0.919 3.852 16.125 1 95.06 143 GLU A CA 1
ATOM 1084 C C . GLU A 1 143 ? 0.036 3.189 15.141 1 95.06 143 GLU A C 1
ATOM 1086 O O . GLU A 1 143 ? 0.32 1.994 15.25 1 95.06 143 GLU A O 1
ATOM 1091 N N . ILE A 1 144 ? 0.513 3.916 14.172 1 97.62 144 ILE A N 1
ATOM 1092 C CA . ILE A 1 144 ? 1.429 3.4 13.164 1 97.62 144 ILE A CA 1
ATOM 1093 C C . ILE A 1 144 ? 2.744 2.99 13.82 1 97.62 144 ILE A C 1
ATOM 1095 O O . ILE A 1 144 ? 3.27 1.906 13.555 1 97.62 144 ILE A O 1
ATOM 1099 N N . LEU A 1 145 ? 3.287 3.871 14.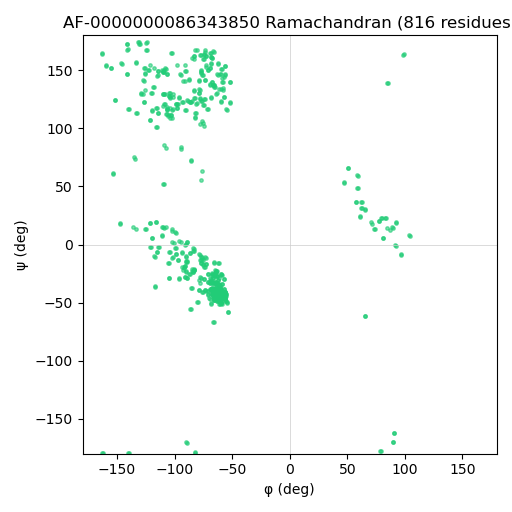695 1 97.25 145 LEU A N 1
ATOM 1100 C CA . LEU A 1 145 ? 4.559 3.607 15.359 1 97.25 145 LEU A CA 1
ATOM 1101 C C . LEU A 1 145 ? 4.457 2.385 16.266 1 97.25 145 LEU A C 1
ATOM 1103 O O . LEU A 1 145 ? 5.359 1.544 16.281 1 97.25 145 LEU A O 1
ATOM 1107 N N . GLU A 1 146 ? 3.34 2.281 16.953 1 95.44 146 GLU A N 1
ATOM 1108 C CA . GLU A 1 146 ? 3.113 1.122 17.812 1 95.44 146 GLU A CA 1
ATOM 1109 C C . GLU A 1 146 ? 3.01 -0.16 17 1 95.44 146 GLU A C 1
ATOM 1111 O O . GLU A 1 146 ? 3.557 -1.196 17.375 1 95.44 146 GLU A O 1
ATOM 1116 N N . ALA A 1 147 ? 2.307 -0.101 15.938 1 95.19 147 ALA A N 1
ATOM 1117 C CA . ALA A 1 147 ? 2.141 -1.261 15.062 1 95.19 147 ALA A CA 1
ATOM 1118 C C . ALA A 1 147 ? 3.479 -1.709 14.484 1 95.19 147 ALA A C 1
ATOM 1120 O O . ALA A 1 147 ? 3.676 -2.893 14.203 1 95.19 147 ALA A O 1
ATOM 1121 N N . ALA A 1 148 ? 4.41 -0.788 14.281 1 95.5 148 ALA A N 1
ATOM 1122 C CA . ALA A 1 148 ? 5.738 -1.104 13.758 1 95.5 148 ALA A CA 1
ATOM 1123 C C . ALA A 1 148 ? 6.625 -1.697 14.852 1 95.5 148 ALA A C 1
ATOM 1125 O O . ALA A 1 148 ? 7.762 -2.096 14.586 1 95.5 148 ALA A O 1
ATOM 1126 N N . GLY A 1 149 ? 6.145 -1.662 16.141 1 92.25 149 GLY A N 1
ATOM 1127 C CA . GLY A 1 149 ? 6.875 -2.297 17.219 1 92.25 149 GLY A CA 1
ATOM 1128 C C . GLY A 1 149 ? 7.613 -1.306 18.109 1 92.25 149 GLY A C 1
ATOM 1129 O O . GLY A 1 149 ? 8.438 -1.697 18.938 1 92.25 149 GLY A O 1
ATOM 1130 N N . ILE A 1 150 ? 7.355 0.004 17.875 1 92.69 150 ILE A N 1
ATOM 1131 C CA . ILE A 1 150 ? 7.949 1.003 18.766 1 92.69 150 ILE A CA 1
ATOM 1132 C C . ILE A 1 150 ? 7.27 0.947 20.125 1 92.69 150 ILE A C 1
ATOM 1134 O O . ILE A 1 150 ? 6.066 1.19 20.234 1 92.69 150 ILE A O 1
ATOM 1138 N N . GLY A 1 151 ? 7.984 0.612 21.156 1 87 151 GLY A N 1
ATOM 1139 C CA . GLY A 1 151 ? 7.402 0.275 22.438 1 87 151 GLY A CA 1
ATOM 1140 C C . GLY A 1 151 ? 7.219 1.479 23.344 1 87 151 GLY A C 1
ATOM 1141 O O . GLY A 1 151 ? 6.344 1.482 24.219 1 87 151 GLY A O 1
ATOM 1142 N N . GLU A 1 152 ? 8.047 2.477 23.203 1 93.31 152 GLU A N 1
ATOM 1143 C CA . GLU A 1 152 ? 7.961 3.611 24.109 1 93.31 152 GLU A CA 1
ATOM 1144 C C . GLU A 1 152 ? 7.703 4.91 23.344 1 93.31 152 GLU A C 1
ATOM 1146 O O . GLU A 1 152 ? 8.617 5.477 22.75 1 93.31 152 GLU A O 1
ATOM 1151 N N . LEU A 1 153 ? 6.527 5.375 23.469 1 96.12 153 LEU A N 1
ATOM 1152 C CA . LEU A 1 153 ? 6.121 6.652 22.891 1 96.12 153 LEU A CA 1
ATOM 1153 C C . LEU A 1 153 ? 5.891 7.691 23.984 1 96.12 153 LEU A C 1
ATOM 1155 O O . LEU A 1 153 ? 5.301 7.391 25.031 1 96.12 153 LEU A O 1
ATOM 1159 N N . ARG A 1 154 ? 6.469 8.828 23.844 1 97.25 154 ARG A N 1
ATOM 1160 C CA . ARG A 1 154 ? 6.277 9.977 24.719 1 97.25 154 ARG A CA 1
ATOM 1161 C C . ARG A 1 154 ? 5.832 11.203 23.922 1 97.25 154 ARG A C 1
ATOM 1163 O O . ARG A 1 154 ? 5.672 11.133 22.703 1 97.25 154 ARG A O 1
ATOM 1170 N N . GLN A 1 155 ? 5.52 12.242 24.688 1 97.31 155 GLN A N 1
ATOM 1171 C CA . GLN A 1 155 ? 5.094 13.477 24.031 1 97.31 155 GLN A CA 1
ATOM 1172 C C . GLN A 1 155 ? 5.938 14.664 24.484 1 97.31 155 GLN A C 1
ATOM 1174 O O . GLN A 1 155 ? 6.484 14.656 25.594 1 97.31 155 GLN A O 1
ATOM 1179 N N . TYR A 1 156 ? 6.145 15.562 23.641 1 97.81 156 TYR A N 1
ATOM 1180 C CA . TYR A 1 156 ? 6.656 16.875 24 1 97.81 156 TYR A CA 1
ATOM 1181 C C . TYR A 1 156 ? 5.617 17.969 23.734 1 97.81 156 TYR A C 1
ATOM 1183 O O . TYR A 1 156 ? 4.82 17.859 22.797 1 97.81 156 TYR A O 1
ATOM 1191 N N . GLN A 1 157 ? 5.664 18.969 24.5 1 96.12 157 GLN A N 1
ATOM 1192 C CA . GLN A 1 157 ? 4.68 20.031 24.375 1 96.12 157 GLN A CA 1
ATOM 1193 C C . GLN A 1 157 ? 5 20.938 23.188 1 96.12 157 GLN A C 1
ATOM 1195 O O . GLN A 1 157 ? 6.117 21.453 23.062 1 96.12 157 GLN A O 1
ATOM 1200 N N . PHE A 1 158 ? 4.043 21.094 22.328 1 95.44 158 PHE A N 1
ATOM 1201 C CA . PHE A 1 158 ? 4.223 21.906 21.125 1 95.44 158 PHE A CA 1
ATOM 1202 C C . PHE A 1 158 ? 3.275 23.094 21.141 1 95.44 158 PHE A C 1
ATOM 1204 O O . PHE A 1 158 ? 3.633 24.188 20.672 1 95.44 158 PHE A O 1
ATOM 1211 N N . TRP A 1 159 ? 2.123 22.922 21.641 1 91.12 159 TRP A N 1
ATOM 1212 C CA . TRP A 1 159 ? 1.029 23.891 21.547 1 91.12 159 TRP A CA 1
ATOM 1213 C C . TRP A 1 159 ? 0.612 24.359 22.938 1 91.12 159 TRP A C 1
ATOM 1215 O O . TRP A 1 159 ? 0.541 23.562 23.875 1 91.12 159 TRP A O 1
ATOM 1225 N N . ASP A 1 160 ? 0.437 25.672 23 1 88.5 160 ASP A N 1
ATOM 1226 C CA . ASP A 1 160 ? -0.148 26.297 24.172 1 88.5 160 ASP A CA 1
ATOM 1227 C C . ASP A 1 160 ? -1.608 26.672 23.938 1 88.5 160 ASP A C 1
ATOM 1229 O O . ASP A 1 160 ? -1.897 27.672 23.281 1 88.5 160 ASP A O 1
ATOM 1233 N N . ALA A 1 161 ? -2.465 26 24.531 1 83 161 ALA A N 1
ATOM 1234 C CA . ALA A 1 161 ? -3.895 26.188 24.312 1 83 161 ALA A CA 1
ATOM 1235 C C . ALA A 1 161 ? -4.352 27.547 24.812 1 83 161 ALA A C 1
ATOM 1237 O O . ALA A 1 161 ? -5.27 28.156 24.25 1 83 161 ALA A O 1
ATOM 1238 N N . GLU A 1 162 ? -3.748 28.031 25.859 1 81.19 162 GLU A N 1
ATOM 1239 C CA . GLU A 1 162 ? -4.133 29.328 26.438 1 81.19 162 GLU A CA 1
ATOM 1240 C C . GLU A 1 162 ? -3.746 30.469 25.5 1 81.19 162 GLU A C 1
ATOM 1242 O O . GLU A 1 162 ? -4.516 31.422 25.328 1 81.19 162 GLU A O 1
ATOM 1247 N N . ARG A 1 163 ? -2.682 30.328 24.938 1 82.94 163 ARG A N 1
ATOM 1248 C CA . ARG A 1 163 ? -2.193 31.406 24.078 1 82.94 163 ARG A CA 1
ATOM 1249 C C . ARG A 1 163 ? -2.492 31.125 22.609 1 82.94 163 ARG A C 1
ATOM 1251 O O . ARG A 1 163 ? -2.258 31.969 21.75 1 82.94 163 ARG A O 1
ATOM 1258 N N . CYS A 1 164 ? -3.041 30 22.359 1 84.31 164 CYS A N 1
ATOM 1259 C CA . CYS A 1 164 ? -3.33 29.547 21 1 84.31 164 CYS A CA 1
ATOM 1260 C C . CYS A 1 164 ? -2.121 29.75 20.094 1 84.31 164 CYS A C 1
ATOM 1262 O O . CYS A 1 164 ? -2.223 30.375 19.047 1 84.31 164 CYS A O 1
ATOM 1264 N N . GLY A 1 165 ? -1.013 29.203 20.562 1 86.19 165 GLY A N 1
ATOM 1265 C CA . GLY A 1 165 ? 0.226 29.375 19.828 1 86.19 165 GLY A CA 1
ATOM 1266 C C . GLY A 1 165 ? 1.302 28.375 20.219 1 86.19 165 GLY A C 1
ATOM 1267 O O . GLY A 1 165 ? 1.054 27.484 21.031 1 86.19 165 GLY A O 1
ATOM 1268 N N . LEU A 1 166 ? 2.395 28.531 19.594 1 91.06 166 LEU A N 1
ATOM 1269 C CA . LEU A 1 166 ? 3.555 27.672 19.797 1 91.06 166 LEU A CA 1
ATOM 1270 C C . LEU A 1 166 ? 4.164 27.906 21.172 1 91.06 166 LEU A C 1
ATOM 1272 O O . LEU A 1 166 ? 4.262 29.047 21.641 1 91.06 166 LEU A O 1
ATOM 1276 N N . CYS A 1 167 ? 4.527 26.812 21.828 1 91.62 167 CYS A N 1
ATOM 1277 C CA . CYS A 1 167 ? 5.289 26.891 23.062 1 91.62 167 CYS A CA 1
ATOM 1278 C C . CYS A 1 167 ? 6.73 26.453 22.859 1 91.62 167 CYS A C 1
ATOM 1280 O O . CYS A 1 167 ? 7.117 25.359 23.281 1 91.62 167 CYS A O 1
ATOM 1282 N N . VAL A 1 168 ? 7.559 27.312 22.406 1 95.62 168 VAL A N 1
ATOM 1283 C CA . VAL A 1 168 ? 8.906 26.953 21.984 1 95.62 168 VAL A CA 1
ATOM 1284 C C . VAL A 1 168 ? 9.758 26.609 23.203 1 95.62 168 VAL A C 1
ATOM 1286 O O . VAL A 1 168 ? 10.555 25.656 23.172 1 95.62 168 VAL A O 1
ATOM 1289 N N . GLU A 1 169 ? 9.578 27.375 24.281 1 96.75 169 GLU A N 1
ATOM 1290 C CA . GLU A 1 169 ? 10.398 27.156 25.469 1 96.75 169 GLU A CA 1
ATOM 1291 C C . GLU A 1 169 ? 10.109 25.781 26.094 1 96.75 169 GLU A C 1
ATOM 1293 O O . GLU A 1 169 ? 11.031 25.062 26.484 1 96.75 169 GLU A O 1
ATOM 1298 N N . LYS A 1 170 ? 8.883 25.469 26.156 1 96.5 170 LYS A N 1
ATOM 1299 C CA . LYS A 1 170 ? 8.523 24.156 26.703 1 96.5 170 LYS A CA 1
ATOM 1300 C C . LYS A 1 170 ? 8.984 23.031 25.781 1 96.5 170 LYS A C 1
ATOM 1302 O O . LYS A 1 170 ? 9.375 21.953 26.25 1 96.5 170 LYS A O 1
ATOM 1307 N N . LEU A 1 171 ? 8.836 23.25 24.562 1 97.81 171 LEU A N 1
ATOM 1308 C CA . LEU A 1 171 ? 9.344 22.297 23.594 1 97.81 171 LEU A CA 1
ATOM 1309 C C . LEU A 1 171 ? 10.82 22.016 23.812 1 97.81 171 LEU A C 1
ATOM 1311 O O . LEU A 1 171 ? 11.234 20.859 23.922 1 97.81 171 LEU A O 1
ATOM 1315 N N . LEU A 1 172 ? 11.609 23.078 23.938 1 98.44 172 LEU A N 1
ATOM 1316 C CA . LEU A 1 172 ? 13.047 22.938 24.141 1 98.44 172 LEU A CA 1
ATOM 1317 C C . LEU A 1 172 ? 13.352 22.25 25.469 1 98.44 172 LEU A C 1
ATOM 1319 O O . LEU A 1 172 ? 14.258 21.422 25.531 1 98.44 172 LEU A O 1
ATOM 1323 N N . GLU A 1 173 ? 12.609 22.609 26.438 1 98.38 173 GLU A N 1
ATOM 1324 C CA . GLU A 1 173 ? 12.781 21.969 27.734 1 98.38 173 GLU A CA 1
ATOM 1325 C C . GLU A 1 173 ? 12.539 20.469 27.672 1 98.38 173 GLU A C 1
ATOM 1327 O O . GLU A 1 173 ? 13.32 19.672 28.188 1 98.38 173 GLU A O 1
ATOM 1332 N N . ASP A 1 174 ? 11.445 20.078 27.062 1 98.31 174 ASP A N 1
ATOM 1333 C CA . ASP A 1 174 ? 11.109 18.672 26.922 1 98.31 174 ASP A CA 1
ATOM 1334 C C . ASP A 1 174 ? 12.195 17.922 26.156 1 98.31 174 ASP A C 1
ATOM 1336 O O . ASP A 1 174 ? 12.531 16.781 26.484 1 98.31 174 ASP A O 1
ATOM 1340 N N . LEU A 1 175 ? 12.734 18.516 25.094 1 98.12 175 LEU A N 1
ATOM 1341 C CA . LEU A 1 175 ? 13.789 17.891 24.297 1 98.12 175 LEU A CA 1
ATOM 1342 C C . LEU A 1 175 ? 15.07 17.75 25.109 1 98.12 175 LEU A C 1
ATOM 1344 O O . LEU A 1 175 ? 15.828 16.797 24.906 1 98.12 175 LEU A O 1
ATOM 1348 N N . LYS A 1 176 ? 15.297 18.703 26 1 98.19 176 LYS A N 1
ATOM 1349 C CA . LYS A 1 176 ? 16.484 18.656 26.844 1 98.19 176 LYS A CA 1
ATOM 1350 C C . LYS A 1 176 ? 16.328 17.594 27.938 1 98.19 176 LYS A C 1
ATOM 1352 O O . LYS A 1 176 ? 17.312 16.969 28.344 1 98.19 176 LYS A O 1
ATOM 1357 N N . GLU A 1 177 ? 15.117 17.391 28.312 1 97.62 177 GLU A N 1
ATOM 1358 C CA . GLU A 1 177 ? 14.867 16.547 29.484 1 97.62 177 GLU A CA 1
ATOM 1359 C C . GLU A 1 177 ? 14.688 15.086 29.078 1 97.62 177 GLU A C 1
ATOM 1361 O O . GLU A 1 177 ? 14.906 14.18 29.891 1 97.62 177 GLU A O 1
ATOM 1366 N N . CYS A 1 178 ? 14.234 14.859 27.906 1 96.5 178 CYS A N 1
ATOM 1367 C CA . CYS A 1 178 ? 14.031 13.469 27.5 1 96.5 178 CYS A CA 1
ATOM 1368 C C . CYS A 1 178 ? 15.359 12.742 27.359 1 96.5 178 CYS A C 1
ATOM 1370 O O . CYS A 1 178 ? 16.422 13.375 27.297 1 96.5 178 CYS A O 1
ATOM 1372 N N . PRO A 1 179 ? 15.367 11.375 27.391 1 94.5 179 PRO A N 1
ATOM 1373 C CA . PRO A 1 179 ? 16.625 10.617 27.281 1 94.5 179 PRO A CA 1
ATOM 1374 C C . PRO A 1 179 ? 17.406 10.945 26.016 1 94.5 179 PRO A C 1
ATOM 1376 O O . PRO A 1 179 ? 16.797 11.18 24.953 1 94.5 179 PRO A O 1
ATOM 1379 N N . GLU A 1 180 ? 18.672 10.898 26.141 1 92.69 180 GLU A N 1
ATOM 1380 C CA . GLU A 1 180 ? 19.531 11.102 24.984 1 92.69 180 GLU A CA 1
ATOM 1381 C C . GLU A 1 180 ? 19.25 10.062 23.906 1 92.69 180 GLU A C 1
ATOM 1383 O O . GLU A 1 180 ? 18.75 8.977 24.188 1 92.69 180 GLU A O 1
ATOM 1388 N N . GLN A 1 181 ? 19.5 10.484 22.594 1 91.38 181 GLN A N 1
ATOM 1389 C CA . GLN A 1 181 ? 19.344 9.602 21.453 1 91.38 181 GLN A CA 1
ATOM 1390 C C . GLN A 1 181 ? 17.891 9.188 21.266 1 91.38 181 GLN A C 1
ATOM 1392 O O . GLN A 1 181 ? 17.609 8.031 20.906 1 91.38 181 GLN A O 1
ATOM 1397 N N . SER A 1 182 ? 16.984 10.047 21.656 1 94.94 182 SER A N 1
ATOM 1398 C CA . SER A 1 182 ? 15.578 9.844 21.359 1 94.94 182 SER A CA 1
ATOM 1399 C C . SER A 1 182 ? 15.266 10.203 19.906 1 94.94 182 SER A C 1
ATOM 1401 O O . SER A 1 182 ? 15.992 10.969 19.281 1 94.94 182 SER A O 1
ATOM 1403 N N . VAL A 1 183 ? 14.289 9.516 19.391 1 96.25 183 VAL A N 1
ATOM 1404 C CA . VAL A 1 183 ? 13.758 9.914 18.078 1 96.25 183 VAL A CA 1
ATOM 1405 C C . VAL A 1 183 ? 12.703 11 18.266 1 96.25 183 VAL A C 1
ATOM 1407 O O . VAL A 1 183 ? 11.742 10.82 19.016 1 96.25 183 VAL A O 1
ATOM 1410 N N . ILE A 1 184 ? 12.891 12.148 17.641 1 98.06 184 ILE A N 1
ATOM 1411 C CA . ILE A 1 184 ? 11.938 13.25 17.734 1 98.06 184 ILE A CA 1
ATOM 1412 C C . ILE A 1 184 ? 11.164 13.375 16.422 1 98.06 184 ILE A C 1
ATOM 1414 O O . ILE A 1 184 ? 11.734 13.719 15.383 1 98.06 184 ILE A O 1
ATOM 1418 N N . VAL A 1 185 ? 9.859 13.086 16.469 1 98.5 185 VAL A N 1
ATOM 1419 C CA . VAL A 1 185 ? 9.008 13.289 15.297 1 98.5 185 VAL A CA 1
ATOM 1420 C C . VAL A 1 185 ? 8.609 14.758 15.203 1 98.5 185 VAL A C 1
ATOM 1422 O O . VAL A 1 185 ? 8 15.305 16.125 1 98.5 185 VAL A O 1
ATOM 1425 N N . LEU A 1 186 ? 8.977 15.375 14.055 1 98.12 186 LEU A N 1
ATOM 1426 C CA . LEU A 1 186 ? 8.781 16.812 13.859 1 98.12 186 LEU A CA 1
ATOM 1427 C C . LEU A 1 186 ? 8.023 17.094 12.57 1 98.12 186 LEU A C 1
ATOM 1429 O O . LEU A 1 186 ? 8.234 16.406 11.562 1 98.12 186 LEU A O 1
ATOM 1433 N N . SER A 1 187 ? 7.133 18.062 12.602 1 97.12 187 SER A N 1
ATOM 1434 C CA . SER A 1 187 ? 6.531 18.562 11.367 1 97.12 187 SER A CA 1
ATOM 1435 C C . SER A 1 187 ? 7.391 19.641 10.742 1 97.12 187 SER A C 1
ATOM 1437 O O . SER A 1 187 ? 7.605 20.703 11.344 1 97.12 187 SER A O 1
ATOM 1439 N N . ALA A 1 188 ? 7.789 19.453 9.547 1 97.56 188 ALA A N 1
ATOM 1440 C CA . ALA A 1 188 ? 8.672 20.406 8.891 1 97.56 188 ALA A CA 1
ATOM 1441 C C . ALA A 1 188 ? 7.949 21.734 8.633 1 97.56 188 ALA A C 1
ATOM 1443 O O . ALA A 1 188 ? 8.57 22.797 8.656 1 97.56 188 ALA A O 1
ATOM 1444 N N . SER A 1 189 ? 6.723 21.609 8.305 1 95 189 SER A N 1
ATOM 1445 C CA . SER A 1 189 ? 5.906 22.781 8.039 1 95 189 SER A CA 1
ATOM 1446 C C . SER A 1 189 ? 4.426 22.5 8.266 1 95 189 SER A C 1
ATOM 1448 O O . SER A 1 189 ? 3.99 21.359 8.164 1 95 189 SER A O 1
ATOM 1450 N N . ALA A 1 190 ? 3.713 23.516 8.602 1 92.5 190 ALA A N 1
ATOM 1451 C CA . ALA A 1 190 ? 2.268 23.422 8.789 1 92.5 190 ALA A CA 1
ATOM 1452 C C . ALA A 1 190 ? 1.913 22.25 9.711 1 92.5 190 ALA A C 1
ATOM 1454 O O . ALA A 1 190 ? 1.21 21.328 9.305 1 92.5 190 ALA A O 1
ATOM 1455 N N . HIS A 1 191 ? 2.336 22.391 10.945 1 94.75 191 HIS A N 1
ATOM 1456 C CA . HIS A 1 191 ? 2.139 21.344 11.938 1 94.75 191 HIS A CA 1
ATOM 1457 C C . HIS A 1 191 ? 0.678 20.906 11.992 1 94.75 191 HIS A C 1
ATOM 1459 O O . HIS A 1 191 ? -0.219 21.75 12.094 1 94.75 191 HIS A O 1
ATOM 1465 N N . TYR A 1 192 ? 0.396 19.703 11.773 1 92.06 192 TYR A N 1
ATOM 1466 C CA . TYR A 1 192 ? -0.925 19.125 12 1 92.06 192 TYR A CA 1
ATOM 1467 C C . TYR A 1 192 ? -1.062 18.609 13.422 1 92.06 192 TYR A C 1
ATOM 1469 O O . TYR A 1 192 ? -0.214 17.859 13.906 1 92.06 192 TYR A O 1
ATOM 1477 N N . PRO A 1 193 ? -2.035 19.078 14.148 1 91.31 193 PRO A N 1
ATOM 1478 C CA . PRO A 1 193 ? -3.283 19.688 13.695 1 91.31 193 PRO A CA 1
ATOM 1479 C C . PRO A 1 193 ? -3.334 21.188 13.961 1 91.31 193 PRO A C 1
ATOM 1481 O O . PRO A 1 193 ? -4.391 21.812 13.812 1 91.31 193 PRO A O 1
ATOM 1484 N N . THR A 1 194 ? -2.211 21.828 14.273 1 91.88 194 THR A N 1
ATOM 1485 C CA . THR A 1 194 ? -2.322 23.188 14.812 1 91.88 194 THR A CA 1
ATOM 1486 C C . THR A 1 194 ? -2.145 24.219 13.711 1 91.88 194 THR A C 1
ATOM 1488 O O . THR A 1 194 ? -2.572 25.375 13.852 1 91.88 194 THR A O 1
ATOM 1491 N N . GLY A 1 195 ? -1.354 23.797 12.688 1 92.38 195 GLY A N 1
ATOM 1492 C CA . GLY A 1 195 ? -1.066 24.734 11.617 1 92.38 195 GLY A CA 1
ATOM 1493 C C . GLY A 1 195 ? 0.044 25.719 11.961 1 92.38 195 GLY A C 1
ATOM 1494 O O . GLY A 1 195 ? 0.349 26.609 11.172 1 92.38 195 GLY A O 1
ATOM 1495 N N . VAL A 1 196 ? 0.665 25.516 13.109 1 92.19 196 VAL A N 1
ATOM 1496 C CA . VAL A 1 196 ? 1.696 26.438 13.562 1 92.19 196 VAL A CA 1
ATOM 1497 C C . VAL A 1 196 ? 3.072 25.922 13.133 1 92.19 196 VAL A C 1
ATOM 1499 O O . VAL A 1 196 ? 3.293 24.719 13.047 1 92.19 196 VAL A O 1
ATOM 1502 N N . ASP A 1 197 ? 3.941 26.859 12.836 1 92.44 197 ASP A N 1
ATOM 1503 C CA . ASP A 1 197 ? 5.312 26.516 12.453 1 92.44 197 ASP A CA 1
ATOM 1504 C C . ASP A 1 197 ? 6.32 27.203 13.375 1 92.44 197 ASP A C 1
ATOM 1506 O O . ASP A 1 197 ? 6.074 28.297 13.875 1 92.44 197 ASP A O 1
ATOM 1510 N N . LEU A 1 198 ? 7.398 26.562 13.523 1 95.62 198 LEU A N 1
ATOM 1511 C CA . LEU A 1 198 ? 8.547 27.188 14.164 1 95.62 198 LEU A CA 1
ATOM 1512 C C . LEU A 1 198 ? 9.203 28.203 13.227 1 95.62 198 LEU A C 1
ATOM 1514 O O . LEU A 1 198 ? 9.25 27.984 12.016 1 95.62 198 LEU A O 1
ATOM 1518 N N . SER A 1 199 ? 9.656 29.328 13.82 1 95.25 199 SER A N 1
ATOM 1519 C CA . SER A 1 199 ? 10.477 30.234 13.023 1 95.25 199 SER A CA 1
ATOM 1520 C C . SER A 1 199 ? 11.836 29.625 12.719 1 95.25 199 SER A C 1
ATOM 1522 O O . SER A 1 199 ? 12.234 28.641 13.344 1 95.25 199 SER A O 1
ATOM 1524 N N . GLN A 1 200 ? 12.523 30.203 11.766 1 97.12 200 GLN A N 1
ATOM 1525 C CA . GLN A 1 200 ? 13.867 29.719 11.469 1 97.12 200 GLN A CA 1
ATOM 1526 C C . GLN A 1 200 ? 14.773 29.797 12.695 1 97.12 200 GLN A C 1
ATOM 1528 O O . GLN A 1 200 ? 15.594 28.906 12.93 1 97.12 200 GLN A O 1
ATOM 1533 N N . GLU A 1 201 ? 14.617 30.859 13.406 1 97.81 201 GLU A N 1
ATOM 1534 C CA . GLU A 1 201 ? 15.391 31.016 14.633 1 97.81 201 GLU A CA 1
ATOM 1535 C C . GLU A 1 201 ? 15.055 29.922 15.641 1 97.81 201 GLU A C 1
ATOM 1537 O O . GLU A 1 201 ? 15.945 29.375 16.297 1 97.81 201 GLU A O 1
ATOM 1542 N N . ASP A 1 202 ? 13.789 29.641 15.773 1 97.44 202 ASP A N 1
ATOM 1543 C CA . ASP A 1 202 ? 13.367 28.562 16.672 1 97.44 202 ASP A CA 1
ATOM 1544 C C . ASP A 1 202 ? 13.922 27.219 16.203 1 97.44 202 ASP A C 1
ATOM 1546 O O . ASP A 1 202 ? 14.344 26.391 17.016 1 97.44 202 ASP A O 1
ATOM 1550 N N . TRP A 1 203 ? 13.914 26.969 14.93 1 98.25 203 TRP A N 1
ATOM 1551 C CA . TRP A 1 203 ? 14.461 25.734 14.375 1 98.25 203 TRP A CA 1
ATOM 1552 C C . TRP A 1 203 ? 15.945 25.594 14.688 1 98.25 203 TRP A C 1
ATOM 1554 O O . TRP A 1 203 ? 16.422 24.484 14.953 1 98.25 203 TRP A O 1
ATOM 1564 N N . LYS A 1 204 ? 16.672 26.719 14.602 1 98.5 204 LYS A N 1
ATOM 1565 C CA . LYS A 1 204 ? 18.094 26.688 14.953 1 98.5 204 LYS A CA 1
ATOM 1566 C C . LYS A 1 204 ? 18.281 26.25 16.406 1 98.5 204 LYS A C 1
ATOM 1568 O O . LYS A 1 204 ? 19.156 25.438 16.703 1 98.5 204 LYS A O 1
ATOM 1573 N N . ARG A 1 205 ? 17.453 26.766 17.234 1 98.5 205 ARG A N 1
ATOM 1574 C CA . ARG A 1 205 ? 17.531 26.391 18.641 1 98.5 205 ARG A CA 1
ATOM 1575 C C . ARG A 1 205 ? 17.172 24.922 18.844 1 98.5 205 ARG A C 1
ATOM 1577 O O . ARG A 1 205 ? 17.844 24.219 19.609 1 98.5 205 ARG A O 1
ATOM 1584 N N . VAL A 1 206 ? 16.109 24.469 18.219 1 98.5 206 VAL A N 1
ATOM 1585 C CA . VAL A 1 206 ? 15.688 23.078 18.312 1 98.5 206 VAL A CA 1
ATOM 1586 C C . VAL A 1 206 ? 16.797 22.172 17.812 1 98.5 206 VAL A C 1
ATOM 1588 O O . VAL A 1 206 ? 17.125 21.156 18.453 1 98.5 206 VAL A O 1
ATOM 1591 N N . SER A 1 207 ? 17.391 22.531 16.672 1 98.38 207 SER A N 1
ATOM 1592 C CA . SER A 1 207 ? 18.453 21.719 16.078 1 98.38 207 SER A CA 1
ATOM 1593 C C . SER A 1 207 ? 19.672 21.656 17 1 98.38 207 SER A C 1
ATOM 1595 O O . SER A 1 207 ? 20.328 20.625 17.094 1 98.38 207 SER A O 1
ATOM 1597 N N . GLU A 1 208 ? 19.984 22.734 17.625 1 98.06 208 GLU A N 1
ATOM 1598 C CA . GLU A 1 208 ? 21.094 22.766 18.578 1 98.06 208 GLU A CA 1
ATOM 1599 C C . GLU A 1 208 ? 20.875 21.797 19.719 1 98.06 208 GLU A C 1
ATOM 1601 O O . GLU A 1 208 ? 21.797 21.078 20.125 1 98.06 208 GLU A O 1
ATOM 1606 N N . VAL A 1 209 ? 19.672 21.844 20.25 1 98.31 209 VAL A N 1
ATOM 1607 C CA . VAL A 1 209 ? 19.344 20.922 21.344 1 98.31 209 VAL A CA 1
ATOM 1608 C C . VAL A 1 209 ? 19.438 19.484 20.859 1 98.31 209 VAL A C 1
ATOM 1610 O O . VAL A 1 209 ? 19.953 18.609 21.562 1 98.31 209 VAL A O 1
ATOM 1613 N N . MET A 1 210 ? 18.922 19.203 19.719 1 97.88 210 MET A N 1
ATOM 1614 C CA . MET A 1 210 ? 18.953 17.844 19.172 1 97.88 210 MET A CA 1
ATOM 1615 C C . MET A 1 210 ? 20.391 17.375 18.969 1 97.88 210 MET A C 1
ATOM 1617 O O . MET A 1 210 ? 20.719 16.219 19.234 1 97.88 210 MET A O 1
ATOM 1621 N N . LEU A 1 211 ? 21.25 18.297 18.516 1 97 211 LEU A N 1
ATOM 1622 C CA . LEU A 1 211 ? 22.672 17.953 18.344 1 97 211 LEU A CA 1
ATOM 1623 C C . LEU A 1 211 ? 23.328 17.672 19.688 1 97 211 LEU A C 1
ATOM 1625 O O . LEU A 1 211 ? 24.031 16.672 19.844 1 97 211 LEU A O 1
ATOM 1629 N N . MET A 1 212 ? 23.062 18.547 20.594 1 96.81 212 MET A N 1
ATOM 1630 C CA . MET A 1 212 ? 23.688 18.422 21.906 1 96.81 212 MET A CA 1
ATOM 1631 C C . MET A 1 212 ? 23.266 17.125 22.594 1 96.81 212 MET A C 1
ATOM 1633 O O . MET A 1 212 ? 24.078 16.484 23.25 1 96.81 212 MET A O 1
ATOM 1637 N N . ARG A 1 213 ? 22 16.766 22.406 1 95.69 213 ARG A N 1
ATOM 1638 C CA . ARG A 1 213 ? 21.453 15.594 23.078 1 95.69 213 ARG A CA 1
ATOM 1639 C C . ARG A 1 213 ? 21.5 14.367 22.172 1 95.69 213 ARG A C 1
ATOM 1641 O O . ARG A 1 213 ? 21.031 13.289 22.547 1 95.69 213 ARG A O 1
ATOM 1648 N N . ARG A 1 214 ? 22.047 14.461 21 1 94 214 ARG A N 1
ATOM 1649 C CA . ARG A 1 214 ? 22.203 13.383 20.031 1 94 214 ARG A CA 1
ATOM 1650 C C . ARG A 1 214 ? 20.859 12.766 19.672 1 94 214 ARG A C 1
ATOM 1652 O O . ARG A 1 214 ? 20.719 11.539 19.656 1 94 214 ARG A O 1
ATOM 1659 N N . HIS A 1 215 ? 19.781 13.617 19.594 1 96.19 215 HIS A N 1
ATOM 1660 C CA . HIS A 1 215 ? 18.484 13.148 19.156 1 96.19 215 HIS A CA 1
ATOM 1661 C C . HIS A 1 215 ? 18.469 12.875 17.656 1 96.19 215 HIS A C 1
ATOM 1663 O O . HIS A 1 215 ? 19.281 13.43 16.922 1 96.19 215 HIS A O 1
ATOM 1669 N N . PHE A 1 216 ? 17.609 12.008 17.25 1 96.19 216 PHE A N 1
ATOM 1670 C CA . PHE A 1 216 ? 17.438 11.656 15.852 1 96.19 216 PHE A CA 1
ATOM 1671 C C . PHE A 1 216 ? 16.141 12.266 15.312 1 96.19 216 PHE A C 1
ATOM 1673 O O . PHE A 1 216 ? 15.047 11.875 15.719 1 96.19 216 PHE A O 1
ATOM 1680 N N . PRO A 1 217 ? 16.25 13.141 14.359 1 97.94 217 PRO A N 1
ATOM 1681 C CA . PRO A 1 217 ? 15.039 13.758 13.82 1 97.94 217 PRO A CA 1
ATOM 1682 C C . PRO A 1 217 ? 14.297 12.852 12.836 1 97.94 217 PRO A C 1
ATOM 1684 O O . PRO A 1 217 ? 14.922 12.258 11.953 1 97.94 217 PRO A O 1
ATOM 1687 N N . PHE A 1 218 ? 13.062 12.68 13 1 98.38 218 PHE A N 1
ATOM 1688 C CA . PHE A 1 218 ? 12.133 12.102 12.039 1 98.38 218 PHE A CA 1
ATOM 1689 C C . PHE A 1 218 ? 11.102 13.133 11.594 1 98.38 218 PHE A C 1
ATOM 1691 O O . PHE A 1 218 ? 10.086 13.328 12.266 1 98.38 218 PHE A O 1
ATOM 1698 N N . PHE A 1 219 ? 11.305 13.688 10.422 1 98.81 219 PHE A N 1
ATOM 1699 C CA . PHE A 1 219 ? 10.484 14.789 9.93 1 98.81 219 PHE A CA 1
ATOM 1700 C C . PHE A 1 219 ? 9.258 14.273 9.195 1 98.81 219 PHE A C 1
ATOM 1702 O O . PHE A 1 219 ? 9.336 13.273 8.469 1 98.81 219 PHE A O 1
ATOM 1709 N N . LEU A 1 220 ? 8.172 14.938 9.375 1 98.5 220 LEU A N 1
ATOM 1710 C CA . LEU A 1 220 ? 6.977 14.812 8.547 1 98.5 220 LEU A CA 1
ATOM 1711 C C . LEU A 1 220 ? 6.836 16.016 7.613 1 98.5 220 LEU A C 1
ATOM 1713 O O . LEU A 1 220 ? 6.961 17.156 8.047 1 98.5 220 LEU A O 1
ATOM 1717 N N . MET A 1 221 ? 6.672 15.766 6.367 1 98 221 MET A N 1
ATOM 1718 C CA . MET A 1 221 ? 6.426 16.812 5.379 1 98 221 MET A CA 1
ATOM 1719 C C . MET A 1 221 ? 5.293 16.406 4.438 1 98 221 MET A C 1
ATOM 1721 O O . MET A 1 221 ? 5.531 16.125 3.262 1 98 221 MET A O 1
ATOM 1725 N N . PRO A 1 222 ? 4.094 16.453 4.867 1 94.69 222 PRO A N 1
ATOM 1726 C CA . PRO A 1 222 ? 2.953 15.922 4.125 1 94.69 222 PRO A CA 1
ATOM 1727 C C . PRO A 1 222 ? 2.5 16.828 2.992 1 94.69 222 PRO A C 1
ATOM 1729 O O . PRO A 1 222 ? 1.75 16.406 2.111 1 94.69 222 PRO A O 1
ATOM 1732 N N . ALA A 1 223 ? 2.918 18.125 2.969 1 95.12 223 ALA A N 1
ATOM 1733 C CA . ALA A 1 223 ? 2.381 19.047 1.977 1 95.12 223 ALA A CA 1
ATOM 1734 C C . ALA A 1 223 ? 3.371 20.172 1.678 1 95.12 223 ALA A C 1
ATOM 1736 O O . ALA A 1 223 ? 3.029 21.344 1.766 1 95.12 223 ALA A O 1
ATOM 1737 N N . GLN A 1 224 ? 4.496 19.766 1.185 1 97.88 224 GLN A N 1
ATOM 1738 C CA . GLN A 1 224 ? 5.535 20.75 0.911 1 97.88 224 GLN A CA 1
ATOM 1739 C C . GLN A 1 224 ? 5.031 21.828 -0.044 1 97.88 224 GLN A C 1
ATOM 1741 O O . GLN A 1 224 ? 4.512 21.516 -1.119 1 97.88 224 GLN A O 1
ATOM 1746 N N . GLY A 1 225 ? 5.176 23.031 0.351 1 97.25 225 GLY A N 1
ATOM 1747 C CA . GLY A 1 225 ? 4.75 24.172 -0.44 1 97.25 225 GLY A CA 1
ATOM 1748 C C . GLY A 1 225 ? 3.381 24.688 -0.053 1 97.25 225 GLY A C 1
ATOM 1749 O O . GLY A 1 225 ? 3 25.797 -0.435 1 97.25 225 GLY A O 1
ATOM 1750 N N . MET A 1 226 ? 2.66 24.016 0.779 1 96.44 226 MET A N 1
ATOM 1751 C CA . MET A 1 226 ? 1.262 24.359 1.03 1 96.44 226 MET A CA 1
ATOM 1752 C C . MET A 1 226 ? 1.121 25.188 2.303 1 96.44 226 MET A C 1
ATOM 1754 O O . MET A 1 226 ? 0.024 25.641 2.637 1 96.44 226 MET A O 1
ATOM 1758 N N . CYS A 1 227 ? 2.201 25.312 3.043 1 95.5 227 CYS A N 1
ATOM 1759 C CA . CYS A 1 227 ? 2.105 26.109 4.262 1 95.5 227 CYS A CA 1
ATOM 1760 C C . CYS A 1 227 ? 1.851 27.578 3.941 1 95.5 227 CYS A C 1
ATOM 1762 O O . CYS A 1 227 ? 0.744 28.078 4.148 1 95.5 227 CYS A O 1
ATOM 1764 N N . LYS A 1 228 ? 2.832 28.266 3.314 1 93.12 228 LYS A N 1
ATOM 1765 C CA . LYS A 1 228 ? 2.678 29.672 2.936 1 93.12 228 LYS A CA 1
ATOM 1766 C C . LYS A 1 228 ? 2.947 29.875 1.446 1 93.12 228 LYS A C 1
ATOM 1768 O O . LYS A 1 228 ? 3.254 30.984 1.009 1 93.12 228 LYS A O 1
ATOM 1773 N N . GLY A 1 229 ? 2.982 28.781 0.729 1 95.62 229 GLY A N 1
ATOM 1774 C CA . GLY A 1 229 ? 3.098 28.844 -0.719 1 95.62 229 GLY A CA 1
ATOM 1775 C C . GLY A 1 229 ? 4.535 28.797 -1.206 1 95.62 229 GLY A C 1
ATOM 1776 O O . GLY A 1 229 ? 4.824 29.188 -2.336 1 95.62 229 GLY A O 1
ATOM 1777 N N . ASP A 1 230 ? 5.426 28.344 -0.37 1 96.38 230 ASP A N 1
ATOM 1778 C CA . ASP A 1 230 ? 6.852 28.328 -0.693 1 96.38 230 ASP A CA 1
ATOM 1779 C C . ASP A 1 230 ? 7.48 26.984 -0.372 1 96.38 230 ASP A C 1
ATOM 1781 O O . ASP A 1 230 ? 7.676 26.641 0.797 1 96.38 230 ASP A O 1
ATOM 1785 N N . ILE A 1 231 ? 7.91 26.266 -1.412 1 97.44 231 ILE A N 1
ATOM 1786 C CA . ILE A 1 231 ? 8.422 24.922 -1.252 1 97.44 231 ILE A CA 1
ATOM 1787 C C . ILE A 1 231 ? 9.758 24.953 -0.509 1 97.44 231 ILE A C 1
ATOM 1789 O O . ILE A 1 231 ? 10.078 24.031 0.244 1 97.44 231 ILE A O 1
ATOM 1793 N N . ASP A 1 232 ? 10.539 25.969 -0.663 1 97.19 232 ASP A N 1
ATOM 1794 C CA . ASP A 1 232 ? 11.852 26.062 -0.039 1 97.19 232 ASP A CA 1
ATOM 1795 C C . ASP A 1 232 ? 11.734 26.391 1.449 1 97.19 232 ASP A C 1
ATOM 1797 O O . ASP A 1 232 ? 12.461 25.828 2.271 1 97.19 232 ASP A O 1
ATOM 1801 N N . GLN A 1 233 ? 10.812 27.281 1.755 1 96.69 233 GLN A N 1
ATOM 1802 C CA . GLN A 1 233 ? 10.586 27.594 3.16 1 96.69 233 GLN A CA 1
ATOM 1803 C C . GLN A 1 233 ? 10.102 26.375 3.934 1 96.69 233 GLN A C 1
ATOM 1805 O O . GLN A 1 233 ? 10.523 26.141 5.07 1 96.69 233 GLN A O 1
ATOM 1810 N N . ASP A 1 234 ? 9.234 25.625 3.299 1 97.94 234 ASP A N 1
ATOM 1811 C CA . ASP A 1 234 ? 8.68 24.453 3.957 1 97.94 234 ASP A CA 1
ATOM 1812 C C . ASP A 1 234 ? 9.758 23.391 4.199 1 97.94 234 ASP A C 1
ATOM 1814 O O . ASP A 1 234 ? 9.664 22.609 5.145 1 97.94 234 ASP A O 1
ATOM 1818 N N . ALA A 1 235 ? 10.773 23.328 3.383 1 98.38 235 ALA A N 1
ATOM 1819 C CA . ALA A 1 235 ? 11.797 22.297 3.465 1 98.38 235 ALA A CA 1
ATOM 1820 C C . ALA A 1 235 ? 12.992 22.75 4.297 1 98.38 235 ALA A C 1
ATOM 1822 O O . ALA A 1 235 ? 13.898 21.969 4.582 1 98.38 235 ALA A O 1
ATOM 1823 N N . TRP A 1 236 ? 13.039 24.016 4.711 1 98.25 236 TRP A N 1
ATOM 1824 C CA . TRP A 1 236 ? 14.203 24.656 5.328 1 98.25 236 TRP A CA 1
ATOM 1825 C C . TRP A 1 236 ? 14.641 23.875 6.57 1 98.25 236 TRP A C 1
ATOM 1827 O O . TRP A 1 236 ? 15.836 23.641 6.77 1 98.25 236 TRP A O 1
ATOM 1837 N N . PRO A 1 237 ? 13.688 23.453 7.473 1 98.44 237 PRO A N 1
ATOM 1838 C CA . PRO A 1 237 ? 14.148 22.75 8.672 1 98.44 237 PRO A CA 1
ATOM 1839 C C . PRO A 1 237 ? 14.906 21.453 8.352 1 98.44 237 PRO A C 1
ATOM 1841 O O . PRO A 1 237 ? 15.914 21.156 8.992 1 98.44 237 PRO A O 1
ATOM 1844 N N . VAL A 1 238 ? 14.422 20.703 7.387 1 98.69 238 VAL A N 1
ATOM 1845 C CA . VAL A 1 238 ? 15.07 19.453 6.988 1 98.69 238 VAL A CA 1
ATOM 1846 C C . VAL A 1 238 ? 16.469 19.766 6.43 1 98.69 238 VAL A C 1
ATOM 1848 O O . VAL A 1 238 ? 17.438 19.125 6.812 1 98.69 238 VAL A O 1
ATOM 1851 N N . ARG A 1 239 ? 16.531 20.75 5.559 1 98.69 239 ARG A N 1
ATOM 1852 C CA . ARG A 1 239 ? 17.781 21.141 4.926 1 98.69 239 ARG A CA 1
ATOM 1853 C C . ARG A 1 239 ? 18.781 21.656 5.957 1 98.69 239 ARG A C 1
ATOM 1855 O O . ARG A 1 239 ? 19.984 21.375 5.867 1 98.69 239 ARG A O 1
ATOM 1862 N N . HIS A 1 240 ? 18.281 22.406 6.848 1 98.38 240 HIS A N 1
ATOM 1863 C CA . HIS A 1 240 ? 19.141 22.938 7.898 1 98.38 240 HIS A CA 1
ATOM 1864 C C . HIS A 1 240 ? 19.75 21.812 8.727 1 98.38 240 HIS A C 1
ATOM 1866 O O . HIS A 1 240 ? 20.969 21.797 8.953 1 98.38 240 HIS A O 1
ATOM 1872 N N . CYS A 1 241 ? 18.938 20.844 9.164 1 98.25 241 CYS A N 1
ATOM 1873 C CA . CYS A 1 241 ? 19.453 19.734 9.953 1 98.25 241 CYS A CA 1
ATOM 1874 C C . CYS A 1 241 ? 20.484 18.938 9.156 1 98.25 241 CYS A C 1
ATOM 1876 O O . CYS A 1 241 ? 21.5 18.516 9.703 1 98.25 241 CYS A O 1
ATOM 1878 N N . VAL A 1 242 ? 20.234 18.719 7.891 1 98.12 242 VAL A N 1
ATOM 1879 C CA . VAL A 1 242 ? 21.172 18 7.035 1 98.12 242 VAL A CA 1
ATOM 1880 C C . VAL A 1 242 ? 22.484 18.781 6.93 1 98.12 242 VAL A C 1
ATOM 1882 O O . VAL A 1 242 ? 23.562 18.188 6.953 1 98.12 242 VAL A O 1
ATOM 1885 N N . SER A 1 243 ? 22.391 20.094 6.805 1 97.19 243 SER A N 1
ATOM 1886 C CA . SER A 1 243 ? 23.578 20.922 6.684 1 97.19 243 SER A CA 1
ATOM 1887 C C . SER A 1 243 ? 24.438 20.859 7.945 1 97.19 243 SER A C 1
ATOM 1889 O O . SER A 1 243 ? 25.656 21.094 7.895 1 97.19 243 SER A O 1
ATOM 1891 N N . LEU A 1 244 ? 23.844 20.531 9.078 1 96.88 244 LEU A N 1
ATOM 1892 C CA . LEU A 1 244 ? 24.562 20.391 10.344 1 96.88 244 LEU A CA 1
ATOM 1893 C C . LEU A 1 244 ? 25.203 19.016 10.469 1 96.88 244 LEU A C 1
ATOM 1895 O O . LEU A 1 244 ? 25.828 18.703 11.477 1 96.88 244 LEU A O 1
ATOM 1899 N N . GLY A 1 245 ? 24.953 18.156 9.469 1 94.88 245 GLY A N 1
ATOM 1900 C CA . GLY A 1 245 ? 25.547 16.828 9.453 1 94.88 245 GLY A CA 1
ATOM 1901 C C . GLY A 1 245 ? 24.688 15.781 10.156 1 94.88 245 GLY A C 1
ATOM 1902 O O . GLY A 1 245 ? 25.141 14.672 10.43 1 94.88 245 GLY A O 1
ATOM 1903 N N . MET A 1 246 ? 23.438 16.109 10.422 1 96.44 246 MET A N 1
ATOM 1904 C CA . MET A 1 246 ? 22.562 15.172 11.125 1 96.44 246 MET A CA 1
ATOM 1905 C C . MET A 1 246 ? 22.031 14.094 10.18 1 96.44 246 MET A C 1
ATOM 1907 O O . MET A 1 246 ? 21.75 14.383 9.016 1 96.44 246 MET A O 1
ATOM 1911 N N . GLU A 1 247 ? 21.953 12.906 10.664 1 96.31 247 GLU A N 1
ATOM 1912 C CA . GLU A 1 247 ? 21.125 11.883 10.031 1 96.31 247 GLU A CA 1
ATOM 1913 C C . GLU A 1 247 ? 19.656 12.094 10.352 1 96.31 247 GLU A C 1
ATOM 1915 O O . GLU A 1 247 ? 19.297 12.586 11.422 1 96.31 247 GLU A O 1
ATOM 1920 N N . LEU A 1 248 ? 18.859 11.727 9.445 1 98.12 248 LEU A N 1
ATOM 1921 C CA . LEU A 1 248 ? 17.453 11.906 9.727 1 98.12 248 LEU A CA 1
ATOM 1922 C C . LEU A 1 248 ? 16.594 11.07 8.781 1 98.12 248 LEU A C 1
ATOM 1924 O O . LEU A 1 248 ? 17.109 10.508 7.812 1 98.12 248 LEU A O 1
ATOM 1928 N N . LEU A 1 249 ? 15.375 10.898 9.117 1 98.56 249 LEU A N 1
ATOM 1929 C CA . LEU A 1 249 ? 14.312 10.43 8.242 1 98.56 249 LEU A CA 1
ATOM 1930 C C . LEU A 1 249 ? 13.328 11.555 7.922 1 98.56 249 LEU A C 1
ATOM 1932 O O . LEU A 1 249 ? 13.148 12.469 8.727 1 98.56 249 LEU A O 1
ATOM 1936 N N . CYS A 1 250 ? 12.758 11.531 6.793 1 98.88 250 CYS A N 1
ATOM 1937 C CA . CYS A 1 250 ? 11.703 12.461 6.41 1 98.88 250 CYS A CA 1
ATOM 1938 C C . CYS A 1 250 ? 10.609 11.758 5.625 1 98.88 250 CYS A C 1
ATOM 1940 O O . CYS A 1 250 ? 10.867 11.188 4.562 1 98.88 250 CYS A O 1
ATOM 1942 N N . ALA A 1 251 ? 9.414 11.727 6.152 1 98.81 251 ALA A N 1
ATOM 1943 C CA . ALA A 1 251 ? 8.25 11.172 5.465 1 98.81 251 ALA A CA 1
ATOM 1944 C C . ALA A 1 251 ? 7.527 12.242 4.652 1 98.81 251 ALA A C 1
ATOM 1946 O O . ALA A 1 251 ? 6.969 13.188 5.215 1 98.81 251 ALA A O 1
ATOM 1947 N N . GLN A 1 252 ? 7.508 12.078 3.361 1 98.62 252 GLN A N 1
ATOM 1948 C CA . GLN A 1 252 ? 6.852 13.008 2.451 1 98.62 252 GLN A CA 1
ATOM 1949 C C . GLN A 1 252 ? 5.559 12.422 1.898 1 98.62 252 GLN A C 1
ATOM 1951 O O . GLN A 1 252 ? 5.438 11.203 1.747 1 98.62 252 GLN A O 1
ATOM 1956 N N . SER A 1 253 ? 4.621 13.227 1.672 1 97.75 253 SER A N 1
ATOM 1957 C CA . SER A 1 253 ? 3.404 12.875 0.954 1 97.75 253 SER A CA 1
ATOM 1958 C C . SER A 1 253 ? 3.15 13.82 -0.211 1 97.75 253 SER A C 1
ATOM 1960 O O . SER A 1 253 ? 3.531 14.992 -0.156 1 97.75 253 SER A O 1
ATOM 1962 N N . PHE A 1 254 ? 2.5 13.375 -1.221 1 97.94 254 PHE A N 1
ATOM 1963 C CA . PHE A 1 254 ? 2.203 14.195 -2.389 1 97.94 254 PHE A CA 1
ATOM 1964 C C . PHE A 1 254 ? 0.701 14.273 -2.627 1 97.94 254 PHE A C 1
ATOM 1966 O O . PHE A 1 254 ? 0.259 14.609 -3.729 1 97.94 254 PHE A O 1
ATOM 1973 N N . SER A 1 255 ? -0.064 13.945 -1.597 1 95.5 255 SER A N 1
ATOM 1974 C CA . SER A 1 255 ? -1.521 13.977 -1.681 1 95.5 255 SER A CA 1
ATOM 1975 C C . SER A 1 255 ? -2.037 15.406 -1.805 1 95.5 255 SER A C 1
ATOM 1977 O O . SER A 1 255 ? -2.758 15.727 -2.752 1 95.5 255 SER A O 1
ATOM 1979 N N . HIS A 1 256 ? -1.611 16.281 -0.954 1 94.88 256 HIS A N 1
ATOM 1980 C CA . HIS A 1 256 ? -2.178 17.625 -0.903 1 94.88 256 HIS A CA 1
ATOM 1981 C C . HIS A 1 256 ? -1.588 18.516 -1.992 1 94.88 256 HIS A C 1
ATOM 1983 O O . HIS A 1 256 ? -2.324 19.203 -2.711 1 94.88 256 HIS A O 1
ATOM 1989 N N . ASN A 1 257 ? -0.303 18.516 -2.08 1 96.88 257 ASN A N 1
ATOM 1990 C CA . ASN A 1 257 ? 0.333 19.469 -2.975 1 96.88 257 ASN A CA 1
ATOM 1991 C C . ASN A 1 257 ? 0.183 19.062 -4.438 1 96.88 257 ASN A C 1
ATOM 1993 O O . ASN A 1 257 ? 0.357 19.891 -5.34 1 96.88 257 ASN A O 1
ATOM 1997 N N . PHE A 1 258 ? -0.17 17.781 -4.715 1 97.12 258 PHE A N 1
ATOM 1998 C CA . PHE A 1 258 ? -0.403 17.344 -6.086 1 97.12 258 PHE A CA 1
ATOM 1999 C C . PHE A 1 258 ? -1.86 16.953 -6.289 1 97.12 258 PHE A C 1
ATOM 2001 O O . PHE A 1 258 ? -2.271 16.641 -7.406 1 97.12 258 PHE A O 1
ATOM 2008 N N . GLY A 1 259 ? -2.627 17.016 -5.238 1 94.75 259 GLY A N 1
ATOM 2009 C CA . GLY A 1 259 ? -4 16.547 -5.355 1 94.75 259 GLY A CA 1
ATOM 2010 C C . GLY A 1 259 ? -4.109 15.078 -5.703 1 94.75 259 GLY A C 1
ATOM 2011 O O . GLY A 1 259 ? -4.961 14.688 -6.504 1 94.75 259 GLY A O 1
ATOM 2012 N N . LEU A 1 260 ? -3.244 14.289 -5.184 1 95.5 260 LEU A N 1
ATOM 2013 C CA . LEU A 1 260 ? -3.184 12.875 -5.508 1 95.5 260 LEU A CA 1
ATOM 2014 C C . LEU A 1 260 ? -3.635 12.023 -4.32 1 95.5 260 LEU A C 1
ATOM 2016 O O . LEU A 1 260 ? -2.943 11.078 -3.93 1 95.5 260 LEU A O 1
ATOM 2020 N N . TYR A 1 261 ? -4.797 12.344 -3.797 1 95.31 261 TYR A N 1
ATOM 2021 C CA . TYR A 1 261 ? -5.301 11.695 -2.592 1 95.31 261 TYR A CA 1
ATOM 2022 C C . TYR A 1 261 ? -5.5 10.203 -2.818 1 95.31 261 TYR A C 1
ATOM 2024 O O . TYR A 1 261 ? -5.004 9.375 -2.047 1 95.31 261 TYR A O 1
ATOM 2032 N N . GLY A 1 262 ? -6.141 9.82 -3.957 1 93.75 262 GLY A N 1
ATOM 2033 C CA . GLY A 1 262 ? -6.449 8.43 -4.25 1 93.75 262 GLY A CA 1
ATOM 2034 C C . GLY A 1 262 ? -5.293 7.688 -4.887 1 93.75 262 GLY A C 1
ATOM 2035 O O . GLY A 1 262 ? -5.352 6.469 -5.059 1 93.75 262 GLY A O 1
ATOM 2036 N N . ASP A 1 263 ? -4.184 8.352 -5.219 1 94.56 263 ASP A N 1
ATOM 2037 C CA . ASP A 1 263 ? -3.035 7.73 -5.875 1 94.56 263 ASP A CA 1
ATOM 2038 C C . ASP A 1 263 ? -2.043 7.188 -4.848 1 94.56 263 ASP A C 1
ATOM 2040 O O . ASP A 1 263 ? -1.237 6.309 -5.16 1 94.56 263 ASP A O 1
ATOM 2044 N N . ARG A 1 264 ? -2.115 7.773 -3.625 1 96.31 264 ARG A N 1
ATOM 2045 C CA . ARG A 1 264 ? -1.335 7.297 -2.488 1 96.31 264 ARG A CA 1
ATOM 2046 C C . ARG A 1 264 ? 0.158 7.328 -2.797 1 96.31 264 ARG A C 1
ATOM 2048 O O . ARG A 1 264 ? 0.849 6.32 -2.646 1 96.31 264 ARG A O 1
ATOM 2055 N N . VAL A 1 265 ? 0.698 8.492 -3.107 1 97.81 265 VAL A N 1
ATOM 2056 C CA . VAL A 1 265 ? 2.109 8.656 -3.439 1 97.81 265 VAL A CA 1
ATOM 2057 C C . VAL A 1 265 ? 2.857 9.234 -2.242 1 97.81 265 VAL A C 1
ATOM 2059 O O . VAL A 1 265 ? 2.551 10.336 -1.785 1 97.81 265 VAL A O 1
ATOM 2062 N N . GLY A 1 266 ? 3.775 8.516 -1.666 1 98.56 266 GLY A N 1
ATOM 2063 C CA . GLY A 1 266 ? 4.641 8.969 -0.588 1 98.56 266 GLY A CA 1
ATOM 2064 C C . GLY A 1 266 ? 6.105 8.68 -0.838 1 98.56 266 GLY A C 1
ATOM 2065 O O . GLY A 1 266 ? 6.465 8.109 -1.87 1 98.56 266 GLY A O 1
ATOM 2066 N N . HIS A 1 267 ? 6.938 9.148 -0.004 1 98.88 267 HIS A N 1
ATOM 2067 C CA . HIS A 1 267 ? 8.391 9.023 -0.114 1 98.88 267 HIS A CA 1
ATOM 2068 C C . HIS A 1 267 ? 9.047 9.031 1.261 1 98.88 267 HIS A C 1
ATOM 2070 O O . HIS A 1 267 ? 8.758 9.898 2.088 1 98.88 267 HIS A O 1
ATOM 2076 N N . LEU A 1 268 ? 9.812 8.039 1.568 1 98.94 268 LEU A N 1
ATOM 2077 C CA . LEU A 1 268 ? 10.664 8.07 2.748 1 98.94 268 LEU A CA 1
ATOM 2078 C C . LEU A 1 268 ? 12.086 8.469 2.375 1 98.94 268 LEU A C 1
ATOM 2080 O O . LEU A 1 268 ? 12.734 7.793 1.572 1 98.94 268 LEU A O 1
ATOM 2084 N N . LEU A 1 269 ? 12.516 9.539 2.877 1 98.81 269 LEU A N 1
ATOM 2085 C CA . LEU A 1 269 ? 13.875 10.039 2.699 1 98.81 269 LEU A CA 1
ATOM 2086 C C . LEU A 1 269 ? 14.742 9.695 3.902 1 98.81 269 LEU A C 1
ATOM 2088 O O . LEU A 1 269 ? 14.391 10.016 5.039 1 98.81 269 LEU A O 1
ATOM 2092 N N . CYS A 1 270 ? 15.789 8.984 3.701 1 98.5 270 CYS A N 1
ATOM 2093 C CA . CYS A 1 270 ? 16.766 8.633 4.727 1 98.5 270 CYS A CA 1
ATOM 2094 C C . CYS A 1 270 ? 18.109 9.273 4.441 1 98.5 270 CYS A C 1
ATOM 2096 O O . CYS A 1 270 ? 18.734 8.992 3.422 1 98.5 270 CYS A O 1
ATOM 2098 N N . VAL A 1 271 ? 18.531 10.164 5.242 1 98.56 271 VAL A N 1
ATOM 2099 C CA . VAL A 1 271 ? 19.859 10.773 5.141 1 98.56 271 VAL A CA 1
ATOM 2100 C C . VAL A 1 271 ? 20.812 10.086 6.109 1 98.56 271 VAL A C 1
ATOM 2102 O O . VAL A 1 271 ? 20.578 10.078 7.32 1 98.56 271 VAL A O 1
ATOM 2105 N N . LEU A 1 272 ? 21.828 9.555 5.57 1 97.38 272 LEU A N 1
ATOM 2106 C CA . LEU A 1 272 ? 22.797 8.773 6.344 1 97.38 272 LEU A CA 1
ATOM 2107 C C . LEU A 1 272 ? 24.047 9.594 6.629 1 97.38 272 LEU A C 1
ATOM 2109 O O . LEU A 1 272 ? 24.312 10.602 5.969 1 97.38 272 LEU A O 1
ATOM 2113 N N . ARG A 1 273 ? 24.859 9.141 7.551 1 94.25 273 ARG A N 1
ATOM 2114 C CA . ARG A 1 273 ? 26.094 9.828 7.953 1 94.25 273 ARG A CA 1
ATOM 2115 C C . ARG A 1 273 ? 27.172 9.68 6.891 1 94.25 273 ARG A C 1
ATOM 2117 O O . ARG A 1 273 ? 27.938 10.617 6.652 1 94.25 273 ARG A O 1
ATOM 2124 N N . GLU A 1 274 ? 27.234 8.492 6.316 1 95.12 274 GLU A N 1
ATOM 2125 C CA . GLU A 1 274 ? 28.266 8.211 5.32 1 95.12 274 GLU A CA 1
ATOM 2126 C C . GLU A 1 274 ? 27.75 7.25 4.254 1 95.12 274 GLU A C 1
ATOM 2128 O O . GLU A 1 274 ? 26.812 6.477 4.504 1 95.12 274 GLU A O 1
ATOM 2133 N N . ASN A 1 275 ? 28.359 7.324 3.156 1 96.38 275 ASN A N 1
ATOM 2134 C CA . ASN A 1 275 ? 27.953 6.566 1.978 1 96.38 275 ASN A CA 1
ATOM 2135 C C . ASN A 1 275 ? 28.109 5.066 2.191 1 96.38 275 ASN A C 1
ATOM 2137 O O . ASN A 1 275 ? 27.391 4.266 1.59 1 96.38 275 ASN A O 1
ATOM 2141 N N . SER A 1 276 ? 29.016 4.633 3.039 1 96 276 SER A N 1
ATOM 2142 C CA . SER A 1 276 ? 29.297 3.219 3.254 1 96 276 SER A CA 1
ATOM 2143 C C . SER A 1 276 ? 28.109 2.498 3.885 1 96 276 SER A C 1
ATOM 2145 O O . SER A 1 276 ? 28.047 1.269 3.867 1 96 276 SER A O 1
ATOM 2147 N N . LEU A 1 277 ? 27.141 3.273 4.43 1 95.12 277 LEU A N 1
ATOM 2148 C CA . LEU A 1 277 ? 25.984 2.689 5.105 1 95.12 277 LEU A CA 1
ATOM 2149 C C . LEU A 1 277 ? 24.844 2.449 4.129 1 95.12 277 LEU A C 1
ATOM 2151 O O . LEU A 1 277 ? 23.891 1.728 4.441 1 95.12 277 LEU A O 1
ATOM 2155 N N . LEU A 1 278 ? 24.906 3.021 2.967 1 97.06 278 LEU A N 1
ATOM 2156 C CA . LEU A 1 278 ? 23.766 3.141 2.051 1 97.06 278 LEU A CA 1
ATOM 2157 C C . LEU A 1 278 ? 23.281 1.767 1.61 1 97.06 278 LEU A C 1
ATOM 2159 O O . LEU A 1 278 ? 22.078 1.479 1.68 1 97.06 278 LEU A O 1
ATOM 2163 N N . LEU A 1 279 ? 24.156 0.891 1.231 1 96.12 279 LEU A N 1
ATOM 2164 C CA . LEU A 1 279 ? 23.781 -0.4 0.669 1 96.12 279 LEU A CA 1
ATOM 2165 C C . LEU A 1 279 ? 23.078 -1.263 1.715 1 96.12 279 LEU A C 1
ATOM 2167 O O . LEU A 1 279 ? 22.094 -1.941 1.41 1 96.12 279 LEU A O 1
ATOM 2171 N N . ALA A 1 280 ? 23.609 -1.262 2.904 1 95.38 280 ALA A N 1
ATOM 2172 C CA . ALA A 1 280 ? 23.016 -2.047 3.98 1 95.38 280 ALA A CA 1
ATOM 2173 C C . ALA A 1 280 ? 21.609 -1.53 4.32 1 95.38 280 ALA A C 1
ATOM 2175 O O . ALA A 1 280 ? 20.672 -2.314 4.461 1 95.38 280 ALA A O 1
ATOM 2176 N N . VAL A 1 281 ? 21.453 -0.218 4.449 1 96.75 281 VAL A N 1
ATOM 2177 C CA . VAL A 1 281 ? 20.172 0.381 4.797 1 96.75 281 VAL A CA 1
ATOM 2178 C C . VAL A 1 281 ? 19.172 0.171 3.658 1 96.75 281 VAL A C 1
ATOM 2180 O O . VAL A 1 281 ? 18 -0.104 3.896 1 96.75 281 VAL A O 1
ATOM 2183 N N . GLN A 1 282 ? 19.641 0.293 2.453 1 97.62 282 GLN A N 1
ATOM 2184 C CA . GLN A 1 282 ? 18.812 0.053 1.283 1 97.62 282 GLN A CA 1
ATOM 2185 C C . GLN A 1 282 ? 18.281 -1.381 1.267 1 97.62 282 GLN A C 1
ATOM 2187 O O . GLN A 1 282 ? 17.109 -1.616 0.962 1 97.62 282 GLN A O 1
ATOM 2192 N N . SER A 1 283 ? 19.156 -2.346 1.489 1 97 283 SER A N 1
ATOM 2193 C CA . SER A 1 283 ? 18.75 -3.746 1.482 1 97 283 SER A CA 1
ATOM 2194 C C . SER A 1 283 ? 17.703 -4.023 2.559 1 97 283 SER A C 1
ATOM 2196 O O . SER A 1 283 ? 16.781 -4.809 2.346 1 97 283 SER A O 1
ATOM 2198 N N . GLN A 1 284 ? 17.844 -3.35 3.744 1 96.56 284 GLN A N 1
ATOM 2199 C CA . GLN A 1 284 ? 16.859 -3.469 4.801 1 96.56 284 GLN A CA 1
ATOM 2200 C C . GLN A 1 284 ? 15.516 -2.879 4.367 1 96.56 284 GLN A C 1
ATOM 2202 O O . GLN A 1 284 ? 14.461 -3.473 4.605 1 96.56 284 GLN A O 1
ATOM 2207 N N . ALA A 1 285 ? 15.586 -1.714 3.766 1 97.81 285 ALA A N 1
ATOM 2208 C CA . ALA A 1 285 ? 14.367 -1.062 3.289 1 97.81 285 ALA A CA 1
ATOM 2209 C C . ALA A 1 285 ? 13.648 -1.933 2.266 1 97.81 285 ALA A C 1
ATOM 2211 O O . ALA A 1 285 ? 12.422 -2.053 2.301 1 97.81 285 ALA A O 1
ATOM 2212 N N . GLU A 1 286 ? 14.383 -2.529 1.378 1 97.25 286 GLU A N 1
ATOM 2213 C CA . GLU A 1 286 ? 13.805 -3.398 0.359 1 97.25 286 GLU A CA 1
ATOM 2214 C C . GLU A 1 286 ? 13.086 -4.582 0.991 1 97.25 286 GLU A C 1
ATOM 2216 O O . GLU A 1 286 ? 11.969 -4.922 0.588 1 97.25 286 GLU A O 1
ATOM 2221 N N . LYS A 1 287 ? 13.742 -5.191 1.904 1 96.44 287 LYS A N 1
ATOM 2222 C CA . LYS A 1 287 ? 13.133 -6.328 2.588 1 96.44 287 LYS A CA 1
ATOM 2223 C C . LYS A 1 287 ? 11.844 -5.914 3.303 1 96.44 287 LYS A C 1
ATOM 2225 O O . LYS A 1 287 ? 10.844 -6.629 3.244 1 96.44 287 LYS A O 1
ATOM 2230 N N . LEU A 1 288 ? 11.906 -4.809 3.971 1 97.38 288 LEU A N 1
ATOM 2231 C CA . LEU A 1 288 ? 10.75 -4.324 4.707 1 97.38 288 LEU A CA 1
ATOM 2232 C C . LEU A 1 288 ? 9.586 -4.031 3.764 1 97.38 288 LEU A C 1
ATOM 2234 O O . LEU A 1 288 ? 8.445 -4.418 4.035 1 97.38 288 LEU A O 1
ATOM 2238 N N . VAL A 1 289 ? 9.867 -3.367 2.668 1 98.12 289 VAL A N 1
ATOM 2239 C CA . VAL A 1 289 ? 8.82 -3.047 1.706 1 98.12 289 VAL A CA 1
ATOM 2240 C C . VAL A 1 289 ? 8.219 -4.332 1.143 1 98.12 289 VAL A C 1
ATOM 2242 O O . VAL A 1 289 ? 7 -4.465 1.04 1 98.12 289 VAL A O 1
ATOM 2245 N N . ARG A 1 290 ? 9.031 -5.277 0.836 1 96.62 290 ARG A N 1
ATOM 2246 C CA . ARG A 1 290 ? 8.57 -6.535 0.26 1 96.62 290 ARG A CA 1
ATOM 2247 C C . ARG A 1 290 ? 7.582 -7.234 1.19 1 96.62 290 ARG A C 1
ATOM 2249 O O . ARG A 1 290 ? 6.633 -7.871 0.731 1 96.62 290 ARG A O 1
ATOM 2256 N N . THR A 1 291 ? 7.789 -7.078 2.453 1 96.88 291 THR A N 1
ATOM 2257 C CA . THR A 1 291 ? 6.949 -7.793 3.406 1 96.88 291 THR A CA 1
ATOM 2258 C C . THR A 1 291 ? 5.738 -6.953 3.801 1 96.88 291 THR A C 1
ATOM 2260 O O . THR A 1 291 ? 4.75 -7.48 4.32 1 96.88 291 THR A O 1
ATOM 2263 N N . LEU A 1 292 ? 5.789 -5.645 3.57 1 97.75 292 LEU A N 1
ATOM 2264 C CA . LEU A 1 292 ? 4.664 -4.773 3.895 1 97.75 292 LEU A CA 1
ATOM 2265 C C . LEU A 1 292 ? 3.66 -4.73 2.746 1 97.75 292 LEU A C 1
ATOM 2267 O O . LEU A 1 292 ? 2.482 -5.047 2.932 1 97.75 292 LEU A O 1
ATOM 2271 N N . TRP A 1 293 ? 4.203 -4.352 1.555 1 97.5 293 TRP A N 1
ATOM 2272 C CA . TRP A 1 293 ? 3.283 -4.203 0.432 1 97.5 293 TRP A CA 1
ATOM 2273 C C . TRP A 1 293 ? 3.963 -4.574 -0.882 1 97.5 293 TRP A C 1
ATOM 2275 O O . TRP A 1 293 ? 3.463 -4.246 -1.961 1 97.5 293 TRP A O 1
ATOM 2285 N N . SER A 1 294 ? 5.059 -5.281 -0.891 1 96 294 SER A N 1
ATOM 2286 C CA . SER A 1 294 ? 5.812 -5.789 -2.033 1 96 294 SER A CA 1
ATOM 2287 C C . SER A 1 294 ? 6.395 -4.648 -2.861 1 96 294 SER A C 1
ATOM 2289 O O . SER A 1 294 ? 7.609 -4.566 -3.049 1 96 294 SER A O 1
ATOM 2291 N N . CYS A 1 295 ? 5.621 -3.799 -3.426 1 96.62 295 CYS A N 1
ATOM 2292 C CA . CYS A 1 295 ? 6.023 -2.607 -4.164 1 96.62 295 CYS A CA 1
ATOM 2293 C C . CYS A 1 295 ? 4.875 -1.61 -4.258 1 96.62 295 CYS A C 1
ATOM 2295 O O . CYS A 1 295 ? 3.707 -1.988 -4.148 1 96.62 295 CYS A O 1
ATOM 2297 N N . PRO A 1 296 ? 5.18 -0.365 -4.391 1 97.19 296 PRO A N 1
ATOM 2298 C CA . PRO A 1 296 ? 4.137 0.66 -4.445 1 97.19 296 PRO A CA 1
ATOM 2299 C C . PRO A 1 296 ? 3.541 0.823 -5.844 1 97.19 296 PRO A C 1
ATOM 2301 O O . PRO A 1 296 ? 4.125 0.359 -6.824 1 97.19 296 PRO A O 1
ATOM 2304 N N . SER A 1 297 ? 2.361 1.455 -5.91 1 95.69 297 SER A N 1
ATOM 2305 C CA . SER A 1 297 ? 1.785 1.828 -7.199 1 95.69 297 SER A CA 1
ATOM 2306 C C . SER A 1 297 ? 2.584 2.947 -7.855 1 95.69 297 SER A C 1
ATOM 2308 O O . SER A 1 297 ? 3.111 3.826 -7.172 1 95.69 297 SER A O 1
ATOM 2310 N N . VAL A 1 298 ? 2.561 2.994 -9.188 1 94.44 298 VAL A N 1
ATOM 2311 C CA . VAL A 1 298 ? 3.516 3.91 -9.805 1 94.44 298 VAL A CA 1
ATOM 2312 C C . VAL A 1 298 ? 2.77 5 -10.57 1 94.44 298 VAL A C 1
ATOM 2314 O O . VAL A 1 298 ? 3.365 5.996 -10.977 1 94.44 298 VAL A O 1
ATOM 2317 N N . GLY A 1 299 ? 1.455 4.922 -10.789 1 92.31 299 GLY A N 1
ATOM 2318 C CA . GLY A 1 299 ? 0.73 5.898 -11.586 1 92.31 299 GLY A CA 1
ATOM 2319 C C . GLY A 1 299 ? 0.955 7.328 -11.125 1 92.31 299 GLY A C 1
ATOM 2320 O O . GLY A 1 299 ? 1.405 8.172 -11.906 1 92.31 299 GLY A O 1
ATOM 2321 N N . GLY A 1 300 ? 0.624 7.559 -9.844 1 94.69 300 GLY A N 1
ATOM 2322 C CA . GLY A 1 300 ? 0.821 8.891 -9.305 1 94.69 300 GLY A CA 1
ATOM 2323 C C . GLY A 1 300 ? 2.279 9.312 -9.258 1 94.69 300 GLY A C 1
ATOM 2324 O O . GLY A 1 300 ? 2.598 10.492 -9.43 1 94.69 300 GLY A O 1
ATOM 2325 N N . ALA A 1 301 ? 3.141 8.383 -9.047 1 96.88 301 ALA A N 1
ATOM 2326 C CA . ALA A 1 301 ? 4.57 8.672 -8.992 1 96.88 301 ALA A CA 1
ATOM 2327 C C . ALA A 1 301 ? 5.09 9.148 -10.344 1 96.88 301 ALA A C 1
ATOM 2329 O O . ALA A 1 301 ? 5.961 10.023 -10.406 1 96.88 301 ALA A O 1
ATOM 2330 N N . HIS A 1 302 ? 4.566 8.555 -11.438 1 95.94 302 HIS A N 1
ATOM 2331 C CA . HIS A 1 302 ? 4.93 9.023 -12.773 1 95.94 302 HIS A CA 1
ATOM 2332 C C . HIS A 1 302 ? 4.508 10.477 -12.977 1 95.94 302 HIS A C 1
ATOM 2334 O O . HIS A 1 302 ? 5.242 11.258 -13.586 1 95.94 302 HIS A O 1
ATOM 2340 N N . VAL A 1 303 ? 3.363 10.82 -12.453 1 95.69 303 VAL A N 1
ATOM 2341 C CA . VAL A 1 303 ? 2.863 12.188 -12.578 1 95.69 303 VAL A CA 1
ATOM 2342 C C . VAL A 1 303 ? 3.807 13.148 -11.859 1 95.69 303 VAL A C 1
ATOM 2344 O O . VAL A 1 303 ? 4.23 14.156 -12.43 1 95.69 303 VAL A O 1
ATOM 2347 N N . VAL A 1 304 ? 4.152 12.82 -10.648 1 98.12 304 VAL A N 1
ATOM 2348 C CA . VAL A 1 304 ? 5.02 13.672 -9.836 1 98.12 304 VAL A CA 1
ATOM 2349 C C . VAL A 1 304 ? 6.379 13.82 -10.516 1 98.12 304 VAL A C 1
ATOM 2351 O O . VAL A 1 304 ? 6.898 14.93 -10.641 1 98.12 304 VAL A O 1
ATOM 2354 N N . ALA A 1 305 ? 6.918 12.719 -10.961 1 97.44 305 ALA A N 1
ATOM 2355 C CA . ALA A 1 305 ? 8.227 12.734 -11.617 1 97.44 305 ALA A CA 1
ATOM 2356 C C . ALA A 1 305 ? 8.195 13.602 -12.867 1 97.44 305 ALA A C 1
ATOM 2358 O O . ALA A 1 305 ? 9.141 14.352 -13.133 1 97.44 305 ALA A O 1
ATOM 2359 N N . THR A 1 306 ? 7.121 13.492 -13.625 1 96.94 306 THR A N 1
ATOM 2360 C CA . THR A 1 306 ? 6.992 14.25 -14.859 1 96.94 306 THR A CA 1
ATOM 2361 C C . THR A 1 306 ? 6.902 15.742 -14.57 1 96.94 306 THR A C 1
ATOM 2363 O O . THR A 1 306 ? 7.574 16.547 -15.211 1 96.94 306 THR A O 1
ATOM 2366 N N . VAL A 1 307 ? 6.113 16.078 -13.609 1 98.06 307 VAL A N 1
ATOM 2367 C CA . VAL A 1 307 ? 5.926 17.484 -13.266 1 98.06 307 VAL A CA 1
ATOM 2368 C C . VAL A 1 307 ? 7.234 18.062 -12.719 1 98.06 307 VAL A C 1
ATOM 2370 O O . VAL A 1 307 ? 7.684 19.125 -13.164 1 98.06 307 VAL A O 1
ATOM 2373 N N . LEU A 1 308 ? 7.859 17.375 -11.812 1 98.19 308 LEU A N 1
ATOM 2374 C CA . LEU A 1 308 ? 9.062 17.875 -11.156 1 98.19 308 LEU A CA 1
ATOM 2375 C C . LEU A 1 308 ? 10.266 17.812 -12.094 1 98.19 308 LEU A C 1
ATOM 2377 O O . LEU A 1 308 ? 11.258 18.516 -11.891 1 98.19 308 LEU A O 1
ATOM 2381 N N . GLY A 1 309 ? 10.156 17 -13.133 1 97.12 309 GLY A N 1
ATOM 2382 C CA . GLY A 1 309 ? 11.273 16.812 -14.039 1 97.12 309 GLY A CA 1
ATOM 2383 C C . GLY A 1 309 ? 11.289 17.781 -15.203 1 97.12 309 GLY A C 1
ATOM 2384 O O . GLY A 1 309 ? 12.281 17.875 -15.93 1 97.12 309 GLY A O 1
ATOM 2385 N N . ASN A 1 310 ? 10.227 18.531 -15.391 1 97.44 310 ASN A N 1
ATOM 2386 C CA . ASN A 1 310 ? 10.102 19.531 -16.438 1 97.44 310 ASN A CA 1
ATOM 2387 C C . ASN A 1 310 ? 9.969 20.938 -15.867 1 97.44 310 ASN A C 1
ATOM 2389 O O . ASN A 1 310 ? 8.977 21.25 -15.211 1 97.44 310 ASN A O 1
ATOM 2393 N N . PRO A 1 311 ? 10.961 21.797 -16.188 1 97.5 311 PRO A N 1
ATOM 2394 C CA . PRO A 1 311 ? 10.977 23.125 -15.586 1 97.5 311 PRO A CA 1
ATOM 2395 C C . PRO A 1 311 ? 9.688 23.906 -15.836 1 97.5 311 PRO A C 1
ATOM 2397 O O . PRO A 1 311 ? 9.203 24.594 -14.938 1 97.5 311 PRO A O 1
ATOM 2400 N N . ALA A 1 312 ? 9.164 23.812 -17.016 1 98.06 312 ALA A N 1
ATOM 2401 C CA . ALA A 1 312 ? 7.93 24.516 -17.328 1 98.06 312 ALA A CA 1
ATOM 2402 C C . ALA A 1 312 ? 6.766 23.984 -16.5 1 98.06 312 ALA A C 1
ATOM 2404 O O . ALA A 1 312 ? 5.953 24.766 -15.984 1 98.06 312 ALA A O 1
ATOM 2405 N N . HIS A 1 313 ? 6.652 22.656 -16.406 1 98.25 313 HIS A N 1
ATOM 2406 C CA . HIS A 1 313 ? 5.617 22.047 -15.578 1 98.25 313 HIS A CA 1
ATOM 2407 C C . HIS A 1 313 ? 5.789 22.406 -14.109 1 98.25 313 HIS A C 1
ATOM 2409 O O . HIS A 1 313 ? 4.809 22.656 -13.406 1 98.25 313 HIS A O 1
ATOM 2415 N N . PHE A 1 314 ? 7.043 22.453 -13.711 1 98.12 314 PHE A N 1
ATOM 2416 C CA . PHE A 1 314 ? 7.375 22.75 -12.32 1 98.12 314 PHE A CA 1
ATOM 2417 C C . PHE A 1 314 ? 6.918 24.156 -11.945 1 98.12 314 PHE A C 1
ATOM 2419 O O . PHE A 1 314 ? 6.312 24.344 -10.891 1 98.12 314 PHE A O 1
ATOM 2426 N N . VAL A 1 315 ? 7.141 25.094 -12.758 1 97.88 315 VAL A N 1
ATOM 2427 C CA . VAL A 1 315 ? 6.746 26.484 -12.531 1 97.88 315 VAL A CA 1
ATOM 2428 C C . VAL A 1 315 ? 5.227 26.594 -12.469 1 97.88 315 VAL A C 1
ATOM 2430 O O . VAL A 1 315 ? 4.672 27.266 -11.594 1 97.88 315 VAL A O 1
ATOM 2433 N N . GLU A 1 316 ? 4.598 25.922 -13.367 1 98.12 316 GLU A N 1
ATOM 2434 C CA . GLU A 1 316 ? 3.139 25.938 -13.391 1 98.12 316 GLU A CA 1
ATOM 2435 C C . GLU A 1 316 ? 2.561 25.281 -12.141 1 98.12 316 GLU A C 1
ATOM 2437 O O . GLU A 1 316 ? 1.571 25.766 -11.586 1 98.12 316 GLU A O 1
ATOM 2442 N N . TRP A 1 317 ? 3.141 24.188 -11.773 1 98.31 317 TRP A N 1
ATOM 2443 C CA . TRP A 1 317 ? 2.713 23.484 -10.562 1 98.31 317 TRP A CA 1
ATOM 2444 C C . TRP A 1 317 ? 2.854 24.391 -9.336 1 98.31 317 TRP A C 1
ATOM 2446 O O . TRP A 1 317 ? 1.932 24.5 -8.523 1 98.31 317 TRP A O 1
ATOM 2456 N N . GLN A 1 318 ? 3.959 25.094 -9.211 1 97.56 318 GLN A N 1
ATOM 2457 C CA . GLN A 1 318 ? 4.184 26 -8.094 1 97.56 318 GLN A CA 1
ATOM 2458 C C . GLN A 1 318 ? 3.152 27.125 -8.078 1 97.56 318 GLN A C 1
ATOM 2460 O O . GLN A 1 318 ? 2.705 27.562 -7.016 1 97.56 318 GLN A O 1
ATOM 2465 N N . ALA A 1 319 ? 2.838 27.594 -9.266 1 97.12 319 ALA A N 1
ATOM 2466 C CA . ALA A 1 319 ? 1.82 28.641 -9.359 1 97.12 319 ALA A CA 1
ATOM 2467 C C . ALA A 1 319 ? 0.47 28.141 -8.859 1 97.12 319 ALA A C 1
ATOM 2469 O O . ALA A 1 319 ? -0.274 28.875 -8.211 1 97.12 319 ALA A O 1
ATOM 2470 N N . GLY A 1 320 ? 0.176 26.891 -9.219 1 96.06 320 GLY A N 1
ATOM 2471 C CA . GLY A 1 320 ? -1.051 26.297 -8.719 1 96.06 320 GLY A CA 1
ATOM 2472 C C . GLY A 1 320 ? -1.09 26.203 -7.203 1 96.06 320 GLY A C 1
ATOM 2473 O O . GLY A 1 320 ? -2.113 26.5 -6.582 1 96.06 320 GLY A O 1
ATOM 2474 N N . ILE A 1 321 ? 0.024 25.812 -6.602 1 95.94 321 ILE A N 1
ATOM 2475 C CA . ILE A 1 321 ? 0.144 25.703 -5.152 1 95.94 321 ILE A CA 1
ATOM 2476 C C . ILE A 1 321 ? -0.038 27.078 -4.512 1 95.94 321 ILE A C 1
ATOM 2478 O O . ILE A 1 321 ? -0.772 27.219 -3.533 1 95.94 321 ILE A O 1
ATOM 2482 N N . ARG A 1 322 ? 0.61 28.078 -5.055 1 96.25 322 ARG A N 1
ATOM 2483 C CA . ARG A 1 322 ? 0.509 29.438 -4.523 1 96.25 322 ARG A CA 1
ATOM 2484 C C . ARG A 1 322 ? -0.934 29.922 -4.547 1 96.25 322 ARG A C 1
ATOM 2486 O O . ARG A 1 322 ? -1.398 30.547 -3.592 1 96.25 322 ARG A O 1
ATOM 2493 N N . GLY A 1 323 ? -1.568 29.656 -5.648 1 95.88 323 GLY A N 1
ATOM 2494 C CA . GLY A 1 323 ? -2.969 30.031 -5.742 1 95.88 323 GLY A CA 1
ATOM 2495 C C . GLY A 1 323 ? -3.836 29.391 -4.676 1 95.88 323 GLY A C 1
ATOM 2496 O O . GLY A 1 323 ? -4.707 30.047 -4.098 1 95.88 323 GLY A O 1
ATOM 2497 N N . ALA A 1 324 ? -3.631 28.125 -4.457 1 95.38 324 ALA A N 1
ATOM 2498 C CA . ALA A 1 324 ? -4.375 27.391 -3.438 1 95.38 324 ALA A CA 1
ATOM 2499 C C . ALA A 1 324 ? -4.113 27.969 -2.049 1 95.38 324 ALA A C 1
ATOM 2501 O O . ALA A 1 324 ? -5.043 28.141 -1.252 1 95.38 324 ALA A O 1
ATOM 2502 N N . VAL A 1 325 ? -2.875 28.266 -1.791 1 96.38 325 VAL A N 1
ATOM 2503 C CA . VAL A 1 325 ? -2.477 28.797 -0.49 1 96.38 325 VAL A CA 1
ATOM 2504 C C . VAL A 1 325 ? -3.041 30.203 -0.311 1 96.38 325 VAL A C 1
ATOM 2506 O O . VAL A 1 325 ? -3.506 30.562 0.775 1 96.38 325 VAL A O 1
ATOM 2509 N N . GLU A 1 326 ? -2.982 31 -1.32 1 96.75 326 GLU A N 1
ATOM 2510 C CA . GLU A 1 326 ? -3.533 32.344 -1.26 1 96.75 326 GLU A CA 1
ATOM 2511 C C . GLU A 1 326 ? -5.016 32.312 -0.902 1 96.75 326 GLU A C 1
ATOM 2513 O O . GLU A 1 326 ? -5.484 33.156 -0.119 1 96.75 326 GLU A O 1
ATOM 2518 N N . ARG A 1 327 ? -5.703 31.453 -1.449 1 96.75 327 ARG A N 1
ATOM 2519 C CA . ARG A 1 327 ? -7.117 31.328 -1.107 1 96.75 327 ARG A CA 1
ATOM 2520 C C . ARG A 1 327 ? -7.297 30.984 0.369 1 96.75 327 ARG A C 1
ATOM 2522 O O . ARG A 1 327 ? -8.141 31.578 1.049 1 96.75 327 ARG A O 1
ATOM 2529 N N . CYS A 1 328 ? -6.547 30 0.81 1 96.56 328 CYS A N 1
ATOM 2530 C CA . CYS A 1 328 ? -6.629 29.609 2.215 1 96.56 328 CYS A CA 1
ATOM 2531 C C . CYS A 1 328 ? -6.32 30.797 3.123 1 96.56 328 CYS A C 1
ATOM 2533 O O . CYS A 1 328 ? -6.992 31 4.137 1 96.56 328 CYS A O 1
ATOM 2535 N N . MET A 1 329 ? -5.367 31.609 2.729 1 96.69 329 MET A N 1
ATOM 2536 C CA . MET A 1 329 ? -4.996 32.781 3.527 1 96.69 329 MET A CA 1
ATOM 2537 C C . MET A 1 329 ? -6.105 33.812 3.521 1 96.69 329 MET A C 1
ATOM 2539 O O . MET A 1 329 ? -6.359 34.469 4.539 1 96.69 329 MET A O 1
ATOM 2543 N N . LEU A 1 330 ? -6.707 33.938 2.422 1 97.31 330 LEU A N 1
ATOM 2544 C CA . LEU A 1 330 ? -7.832 34.875 2.33 1 97.31 330 LEU A CA 1
ATOM 2545 C C . LEU A 1 330 ? -8.977 34.438 3.23 1 97.31 330 LEU A C 1
ATOM 2547 O O . LEU A 1 330 ? -9.633 35.25 3.865 1 97.31 330 LEU A O 1
ATOM 2551 N N . VAL A 1 331 ? -9.219 33.156 3.213 1 97.56 331 VAL A N 1
ATOM 2552 C CA . VAL A 1 331 ? -10.273 32.625 4.066 1 97.56 331 VAL A CA 1
ATOM 2553 C C . VAL A 1 331 ? -9.93 32.875 5.535 1 97.56 331 VAL A C 1
ATOM 2555 O O . VAL A 1 331 ? -10.797 33.281 6.32 1 97.56 331 VAL A O 1
ATOM 2558 N N . ARG A 1 332 ? -8.711 32.656 5.938 1 97 332 ARG A N 1
ATOM 2559 C CA . ARG A 1 332 ? -8.266 32.938 7.301 1 97 332 ARG A CA 1
ATOM 2560 C C . ARG A 1 332 ? -8.531 34.375 7.68 1 97 332 ARG A C 1
ATOM 2562 O O . ARG A 1 332 ? -9.047 34.656 8.758 1 97 332 ARG A O 1
ATOM 2569 N N . GLU A 1 333 ? -8.148 35.25 6.809 1 97.19 333 GLU A N 1
ATOM 2570 C CA . GLU A 1 333 ? -8.336 36.656 7.047 1 97.19 333 GLU A CA 1
ATOM 2571 C C . GLU A 1 333 ? -9.812 37 7.18 1 97.19 333 GLU A C 1
ATOM 2573 O O . GLU A 1 333 ? -10.203 37.781 8.062 1 97.19 333 GLU A O 1
ATOM 2578 N N . SER A 1 334 ? -10.555 36.5 6.293 1 97.69 334 SER A N 1
ATOM 2579 C CA . SER A 1 334 ? -11.992 36.75 6.305 1 97.69 334 SER A CA 1
ATOM 2580 C C . SER A 1 334 ? -12.648 36.25 7.578 1 97.69 334 SER A C 1
ATOM 2582 O O . SER A 1 334 ? -13.508 36.906 8.156 1 97.69 334 SER A O 1
ATOM 2584 N N . LEU A 1 335 ? -12.312 35.031 7.945 1 97.44 335 LEU A N 1
ATOM 2585 C CA . LEU A 1 335 ? -12.852 34.438 9.172 1 97.44 335 LEU A CA 1
ATOM 2586 C C . LEU A 1 335 ? -12.477 35.312 10.383 1 97.44 335 LEU A C 1
ATOM 2588 O O . LEU A 1 335 ? -13.32 35.562 11.25 1 97.44 335 LEU A O 1
ATOM 2592 N N . ARG A 1 336 ? -11.211 35.719 10.469 1 96.62 336 ARG A N 1
ATOM 2593 C CA . ARG A 1 336 ? -10.766 36.594 11.555 1 96.62 336 ARG A CA 1
ATOM 2594 C C . ARG A 1 336 ? -11.586 37.875 11.609 1 96.62 336 ARG A C 1
ATOM 2596 O O . ARG A 1 336 ? -12.062 38.25 12.672 1 96.62 336 ARG A O 1
ATOM 2603 N N . GLU A 1 337 ? -11.734 38.438 10.477 1 96.56 337 GLU A N 1
ATOM 2604 C CA . GLU A 1 337 ? -12.453 39.719 10.414 1 96.56 337 GLU A CA 1
ATOM 2605 C C . GLU A 1 337 ? -13.914 39.531 10.82 1 96.56 337 GLU A C 1
ATOM 2607 O O . GLU A 1 337 ? -14.477 40.406 11.516 1 96.56 337 GLU A O 1
ATOM 2612 N N . LYS A 1 338 ? -14.523 38.531 10.344 1 96.81 338 LYS A N 1
ATOM 2613 C CA . LYS A 1 338 ? -15.914 38.281 10.695 1 96.81 338 LYS A CA 1
ATOM 2614 C C . LYS A 1 338 ? -16.062 38.031 12.195 1 96.81 338 LYS A C 1
ATOM 2616 O O . LYS A 1 338 ? -17.031 38.5 12.805 1 96.81 338 LYS A O 1
ATOM 2621 N N . LEU A 1 339 ? -15.211 37.281 12.773 1 96.62 339 LEU A N 1
ATOM 2622 C CA . LEU A 1 339 ? -15.266 37.031 14.211 1 96.62 339 LEU A CA 1
ATOM 2623 C C . LEU A 1 339 ? -15.062 38.312 15.008 1 96.62 339 LEU A C 1
ATOM 2625 O O . LEU A 1 339 ? -15.711 38.5 16.031 1 96.62 339 LEU A O 1
ATOM 2629 N N . ARG A 1 340 ? -14.164 39.125 14.531 1 95 340 ARG A N 1
ATOM 2630 C CA . ARG A 1 340 ? -13.945 40.406 15.172 1 95 340 ARG A CA 1
ATOM 2631 C C . ARG A 1 340 ? -15.203 41.281 15.102 1 95 340 ARG A C 1
ATOM 2633 O O . ARG A 1 340 ? -15.602 41.875 16.094 1 95 340 ARG A O 1
ATOM 2640 N N . LEU A 1 341 ? -15.758 41.312 14 1 95.81 341 LEU A N 1
ATOM 2641 C CA . LEU A 1 341 ? -16.953 42.125 13.789 1 95.81 341 LEU A CA 1
ATOM 2642 C C . LEU A 1 341 ? -18.109 41.656 14.641 1 95.81 341 LEU A C 1
ATOM 2644 O O . LEU A 1 341 ? -18.953 42.438 15.078 1 95.81 341 LEU A O 1
ATOM 2648 N N . LEU A 1 342 ? -18.156 40.375 14.852 1 96.12 342 LEU A N 1
ATOM 2649 C CA . LEU A 1 342 ? -19.219 39.781 15.68 1 96.12 342 LEU A CA 1
ATOM 2650 C C . LEU A 1 342 ? -18.953 40.031 17.156 1 96.12 342 LEU A C 1
ATOM 2652 O O . LEU A 1 342 ? -19.828 39.812 18 1 96.12 342 LEU A O 1
ATOM 2656 N N . GLY A 1 343 ? -17.719 40.5 17.5 1 93.25 343 GLY A N 1
ATOM 2657 C CA . GLY A 1 343 ? -17.344 40.781 18.875 1 93.25 343 GLY A CA 1
ATOM 2658 C C . GLY A 1 343 ? -16.906 39.562 19.641 1 93.25 343 GLY A C 1
ATOM 2659 O O . GLY A 1 343 ? -17.047 39.469 20.859 1 93.25 343 GLY A O 1
ATOM 2660 N N . SER A 1 344 ? -16.469 38.562 18.875 1 90.69 344 SER A N 1
ATOM 2661 C CA . SER A 1 344 ? -16 37.344 19.531 1 90.69 344 SER A CA 1
ATOM 2662 C C . SER A 1 344 ? -14.781 37.625 20.406 1 90.69 344 SER A C 1
ATOM 2664 O O . SER A 1 344 ? -13.969 38.5 20.094 1 90.69 344 SER A O 1
ATOM 2666 N N . THR A 1 345 ? -14.719 36.875 21.5 1 82.19 345 THR A N 1
ATOM 2667 C CA . THR A 1 345 ? -13.602 37.062 22.422 1 82.19 345 THR A CA 1
ATOM 2668 C C . THR A 1 345 ? -12.281 36.656 21.766 1 82.19 345 THR A C 1
ATOM 2670 O O . THR A 1 345 ? -12.211 35.656 21.062 1 82.19 345 THR A O 1
ATOM 2673 N N . GLY A 1 346 ? -11.328 37.5 21.984 1 78.56 346 GLY A N 1
ATOM 2674 C CA . GLY A 1 346 ? -10 37.25 21.453 1 78.56 346 GLY A CA 1
ATOM 2675 C C . GLY A 1 346 ? -9.711 38 20.172 1 78.56 346 GLY A C 1
ATOM 2676 O O . GLY A 1 346 ? -10.617 38.562 19.562 1 78.56 346 GLY A O 1
ATOM 2677 N N . GLN A 1 347 ? -8.492 38.125 19.75 1 78.19 347 GLN A N 1
ATOM 2678 C CA . GLN A 1 347 ? -8.109 38.844 18.547 1 78.19 347 GLN A CA 1
ATOM 2679 C C . GLN A 1 347 ? -8.062 37.906 17.328 1 78.19 347 GLN A C 1
ATOM 2681 O O . GLN A 1 347 ? -8.141 38.375 16.188 1 78.19 347 GLN A O 1
ATOM 2686 N N . TRP A 1 348 ? -7.969 36.625 17.531 1 90.31 348 TRP A N 1
ATOM 2687 C CA . TRP A 1 348 ? -8.023 35.594 16.5 1 90.31 348 TRP A CA 1
ATOM 2688 C C . TRP A 1 348 ? -6.887 35.75 15.5 1 90.31 348 TRP A C 1
ATOM 2690 O O . TRP A 1 348 ? -6.992 35.312 14.352 1 90.31 348 TRP A O 1
ATOM 2700 N N . ASP A 1 349 ? -5.762 36.406 15.906 1 90.75 349 ASP A N 1
ATOM 2701 C CA . ASP A 1 349 ? -4.594 36.625 15.062 1 90.75 349 ASP A CA 1
ATOM 2702 C C . ASP A 1 349 ? -3.881 35.312 14.75 1 90.75 349 ASP A C 1
ATOM 2704 O O . ASP A 1 349 ? -3.176 35.219 13.742 1 90.75 349 ASP A O 1
ATOM 2708 N N . HIS A 1 350 ? -4.07 34.375 15.609 1 90.25 350 HIS A N 1
ATOM 2709 C CA . HIS A 1 350 ? -3.42 33.094 15.383 1 90.25 350 HIS A CA 1
ATOM 2710 C C . HIS A 1 350 ? -3.865 32.469 14.062 1 90.25 350 HIS A C 1
ATOM 2712 O O . HIS A 1 350 ? -3.109 31.719 13.438 1 90.25 350 HIS A O 1
ATOM 2718 N N . LEU A 1 351 ? -5.086 32.812 13.555 1 92.56 351 LEU A N 1
ATOM 2719 C CA . LEU A 1 351 ? -5.602 32.281 12.305 1 92.56 351 LEU A CA 1
ATOM 2720 C C . LEU A 1 351 ? -4.715 32.656 11.125 1 92.56 351 LEU A C 1
ATOM 2722 O O . LEU A 1 351 ? -4.512 31.875 10.203 1 92.56 351 LEU A O 1
ATOM 2726 N N . ILE A 1 352 ? -4.168 33.844 11.188 1 93.31 352 ILE A N 1
ATOM 2727 C CA . ILE A 1 352 ? -3.426 34.344 10.039 1 93.31 352 ILE A CA 1
ATOM 2728 C C . ILE A 1 352 ? -1.933 34.094 10.242 1 93.31 352 ILE A C 1
ATOM 2730 O O . ILE A 1 352 ? -1.147 34.219 9.297 1 93.31 352 ILE A O 1
ATOM 2734 N N . LYS A 1 353 ? -1.534 33.75 11.461 1 91.5 353 LYS A N 1
ATOM 2735 C CA . LYS A 1 353 ? -0.139 33.438 11.742 1 91.5 353 LYS A CA 1
ATOM 2736 C C . LYS A 1 353 ? 0.156 31.969 11.414 1 91.5 353 LYS A C 1
ATOM 2738 O O . LYS A 1 353 ? 1.312 31.609 11.195 1 91.5 353 LYS A O 1
ATOM 2743 N N . GLN A 1 354 ? -0.846 31.203 11.406 1 91.06 354 GLN A N 1
ATOM 2744 C CA . GLN A 1 354 ? -0.731 29.781 11.062 1 91.06 354 GLN A CA 1
ATOM 2745 C C . GLN A 1 354 ? -0.694 29.594 9.555 1 91.06 354 GLN A C 1
ATOM 2747 O O . GLN A 1 354 ? -0.884 30.547 8.789 1 91.06 354 GLN A O 1
ATOM 2752 N N . GLY A 1 355 ? -0.339 28.422 9.141 1 92.25 355 GLY A N 1
ATOM 2753 C CA . GLY A 1 355 ? -0.346 28.062 7.73 1 92.25 355 GLY A CA 1
ATOM 2754 C C . GLY A 1 355 ? -0.811 26.641 7.484 1 92.25 355 GLY A C 1
ATOM 2755 O O . GLY A 1 355 ? -1.069 25.891 8.43 1 92.25 355 GLY A O 1
ATOM 2756 N N . GLY A 1 356 ? -0.967 26.375 6.199 1 94.25 356 GLY A N 1
ATOM 2757 C CA . GLY A 1 356 ? -1.365 25.016 5.832 1 94.25 356 GLY A CA 1
ATOM 2758 C C . GLY A 1 356 ? -2.869 24.844 5.77 1 94.25 356 GLY A C 1
ATOM 2759 O O . GLY A 1 356 ? -3.621 25.812 5.836 1 94.25 356 GLY A O 1
ATOM 2760 N N . LEU A 1 357 ? -3.23 23.656 5.648 1 94.19 357 LEU A N 1
ATOM 2761 C CA . LEU A 1 357 ? -4.621 23.297 5.41 1 94.19 357 LEU A CA 1
ATOM 2762 C C . LEU A 1 357 ? -5.43 23.344 6.703 1 94.19 357 LEU A C 1
ATOM 2764 O O . LEU A 1 357 ? -6.613 23.688 6.684 1 94.19 357 LEU A O 1
ATOM 2768 N N . TYR A 1 358 ? -4.77 23.062 7.809 1 93.62 358 TYR A N 1
ATOM 2769 C CA . TYR A 1 358 ? -5.48 22.938 9.07 1 93.62 358 TYR A CA 1
ATOM 2770 C C . TYR A 1 358 ? -5.125 24.094 10.016 1 93.62 358 TYR A C 1
ATOM 2772 O O . TYR A 1 358 ? -4.047 24.672 9.898 1 93.62 358 TYR A O 1
ATOM 2780 N N . CYS A 1 359 ? -6.07 24.391 10.805 1 92.38 359 CYS A N 1
ATOM 2781 C CA . CYS A 1 359 ? -5.816 25.406 11.812 1 92.38 359 CYS A CA 1
ATOM 2782 C C . CYS A 1 359 ? -6.484 25.047 13.133 1 92.38 359 CYS A C 1
ATOM 2784 O O . CYS A 1 359 ? -7.523 24.391 13.148 1 92.38 359 CYS A O 1
ATOM 2786 N N . SER A 1 360 ? -5.859 25.422 14.141 1 91.31 360 SER A N 1
ATOM 2787 C CA . SER A 1 360 ? -6.465 25.312 15.461 1 91.31 360 SER A CA 1
ATOM 2788 C C . SER A 1 360 ? -7.172 26.609 15.844 1 91.31 360 SER A C 1
ATOM 2790 O O . SER A 1 360 ? -6.539 27.672 15.938 1 91.31 360 SER A O 1
ATOM 2792 N N . THR A 1 361 ? -8.43 26.516 16.125 1 91.69 361 THR A N 1
ATOM 2793 C CA . THR A 1 361 ? -9.227 27.688 16.453 1 91.69 361 THR A CA 1
ATOM 2794 C C . THR A 1 361 ? -9.062 28.062 17.922 1 91.69 361 THR A C 1
ATOM 2796 O O . THR A 1 361 ? -9.375 29.188 18.328 1 91.69 361 THR A O 1
ATOM 2799 N N . GLY A 1 362 ? -8.664 27.141 18.703 1 89.62 362 GLY A N 1
ATOM 2800 C CA . GLY A 1 362 ? -8.57 27.375 20.141 1 89.62 362 GLY A CA 1
ATOM 2801 C C . GLY A 1 362 ? -9.836 27 20.891 1 89.62 362 GLY A C 1
ATOM 2802 O O . GLY A 1 362 ? -9.875 27.047 22.125 1 89.62 362 GLY A O 1
ATOM 2803 N N . LEU A 1 363 ? -10.82 26.547 20.172 1 92.88 363 LEU A N 1
ATOM 2804 C CA . LEU A 1 363 ? -12.055 26.109 20.812 1 92.88 363 LEU A CA 1
ATOM 2805 C C . LEU A 1 363 ? -11.812 24.859 21.656 1 92.88 363 LEU A C 1
ATOM 2807 O O . LEU A 1 363 ? -11.047 23.984 21.266 1 92.88 363 LEU A O 1
ATOM 2811 N N . ASN A 1 364 ? -12.375 24.859 22.797 1 90.56 364 ASN A N 1
ATOM 2812 C CA . ASN A 1 364 ? -12.273 23.672 23.656 1 90.56 364 ASN A CA 1
ATOM 2813 C C . ASN A 1 364 ? -13.297 22.609 23.281 1 90.56 364 ASN A C 1
ATOM 2815 O O . ASN A 1 364 ? -14.109 22.828 22.391 1 90.56 364 ASN A O 1
ATOM 2819 N N . ASP A 1 365 ? -13.297 21.547 24 1 91.94 365 ASP A N 1
ATOM 2820 C CA . ASP A 1 365 ? -14.109 20.391 23.641 1 91.94 365 ASP A CA 1
ATOM 2821 C C . ASP A 1 365 ? -15.594 20.703 23.75 1 91.94 365 ASP A C 1
ATOM 2823 O O . ASP A 1 365 ? -16.406 20.234 22.938 1 91.94 365 ASP A O 1
ATOM 2827 N N . GLN A 1 366 ? -15.938 21.391 24.766 1 95 366 GLN A N 1
ATOM 2828 C CA . GLN A 1 366 ? -17.344 21.75 24.953 1 95 366 GLN A CA 1
ATOM 2829 C C . GLN A 1 366 ? -17.844 22.609 23.812 1 95 366 GLN A C 1
ATOM 2831 O O . GLN A 1 366 ? -18.969 22.438 23.328 1 95 366 GLN A O 1
ATOM 2836 N N . GLN A 1 367 ? -17.062 23.516 23.484 1 95.5 367 GLN A N 1
ATOM 2837 C CA . GLN A 1 367 ? -17.406 24.406 22.391 1 95.5 367 GLN A CA 1
ATOM 2838 C C . GLN A 1 367 ? -17.5 23.641 21.062 1 95.5 367 GLN A C 1
ATOM 2840 O O . GLN A 1 367 ? -18.391 23.906 20.25 1 95.5 367 GLN A O 1
ATOM 2845 N N . VAL A 1 368 ? -16.609 22.75 20.859 1 96.25 368 VAL A N 1
ATOM 2846 C CA . VAL A 1 368 ? -16.609 21.922 19.672 1 96.25 368 VAL A CA 1
ATOM 2847 C C . VAL A 1 368 ? -17.891 21.078 19.641 1 96.25 368 VAL A C 1
ATOM 2849 O O . VAL A 1 368 ? -18.516 20.938 18.594 1 96.25 368 VAL A O 1
ATOM 2852 N N . GLU A 1 369 ? -18.25 20.531 20.719 1 96.06 369 GLU A N 1
ATOM 2853 C CA . GLU A 1 369 ? -19.469 19.75 20.812 1 96.06 369 GLU A CA 1
ATOM 2854 C C . GLU A 1 369 ? -20.703 20.609 20.516 1 96.06 369 GLU A C 1
ATOM 2856 O O . GLU A 1 369 ? -21.641 20.156 19.859 1 96.06 369 GLU A O 1
ATOM 2861 N N . PHE A 1 370 ? -20.703 21.812 21.078 1 97.12 370 PHE A N 1
ATOM 2862 C CA . PHE A 1 370 ? -21.781 22.75 20.812 1 97.12 370 PHE A CA 1
ATOM 2863 C C . PHE A 1 370 ? -21.922 23 19.312 1 97.12 370 PHE A C 1
ATOM 2865 O O . PHE A 1 370 ? -23.047 23 18.797 1 97.12 370 PHE A O 1
ATOM 2872 N N . LEU A 1 371 ? -20.828 23.219 18.656 1 98.06 371 LEU A N 1
ATOM 2873 C CA . LEU A 1 371 ? -20.859 23.453 17.203 1 98.06 371 LEU A CA 1
ATOM 2874 C C . LEU A 1 371 ? -21.531 22.297 16.484 1 98.06 371 LEU A C 1
ATOM 2876 O O . LEU A 1 371 ? -22.375 22.516 15.602 1 98.06 371 LEU A O 1
ATOM 2880 N N . ALA A 1 372 ? -21.172 21.062 16.828 1 97.5 372 ALA A N 1
ATOM 2881 C CA . ALA A 1 372 ? -21.703 19.891 16.141 1 97.5 372 ALA A CA 1
ATOM 2882 C C . ALA A 1 372 ? -23.172 19.672 16.484 1 97.5 372 ALA A C 1
ATOM 2884 O O . ALA A 1 372 ? -24 19.484 15.594 1 97.5 372 ALA A O 1
ATOM 2885 N N . LYS A 1 373 ? -23.578 19.812 17.703 1 96.19 373 LYS A N 1
ATOM 2886 C CA . LYS A 1 373 ? -24.891 19.422 18.172 1 96.19 373 LYS A CA 1
ATOM 2887 C C . LYS A 1 373 ? -25.922 20.531 17.938 1 96.19 373 LYS A C 1
ATOM 2889 O O . LYS A 1 373 ? -27.078 20.25 17.625 1 96.19 373 LYS A O 1
ATOM 2894 N N . ARG A 1 374 ? -25.5 21.75 18.109 1 96.94 374 ARG A N 1
ATOM 2895 C CA . ARG A 1 374 ? -26.469 22.844 18.094 1 96.94 374 ARG A CA 1
ATOM 2896 C C . ARG A 1 374 ? -26.391 23.625 16.797 1 96.94 374 ARG A C 1
ATOM 2898 O O . ARG A 1 374 ? -27.391 24.188 16.344 1 96.94 374 ARG A O 1
ATOM 2905 N N . ARG A 1 375 ? -25.172 23.625 16.219 1 97.94 375 ARG A N 1
ATOM 2906 C CA . ARG A 1 375 ? -25 24.484 15.047 1 97.94 375 ARG A CA 1
ATOM 2907 C C . ARG A 1 375 ? -24.719 23.656 13.797 1 97.94 375 ARG A C 1
ATOM 2909 O O . ARG A 1 375 ? -24.641 24.203 12.695 1 97.94 375 ARG A O 1
ATOM 2916 N N . HIS A 1 376 ? -24.531 22.344 13.906 1 98.5 376 HIS A N 1
ATOM 2917 C CA . HIS A 1 376 ? -24.312 21.438 12.789 1 98.5 376 HIS A CA 1
ATOM 2918 C C . HIS A 1 376 ? -23.031 21.781 12.039 1 98.5 376 HIS A C 1
ATOM 2920 O O . HIS A 1 376 ? -23 21.75 10.805 1 98.5 376 HIS A O 1
ATOM 2926 N N . VAL A 1 377 ? -22.062 22.281 12.734 1 98.56 377 VAL A N 1
ATOM 2927 C CA . VAL A 1 377 ? -20.719 22.531 12.227 1 98.56 377 VAL A CA 1
ATOM 2928 C C . VAL A 1 377 ? -19.75 21.5 12.805 1 98.56 377 VAL A C 1
ATOM 2930 O O . VAL A 1 377 ? -19.5 21.484 14.008 1 98.56 377 VAL A O 1
ATOM 2933 N N . TYR A 1 378 ? -19.203 20.688 11.93 1 98.31 378 TYR A N 1
ATOM 2934 C CA . TYR A 1 378 ? -18.391 19.562 12.375 1 98.31 378 TYR A CA 1
ATOM 2935 C C . TYR A 1 378 ? -16.906 19.875 12.195 1 98.31 378 TYR A C 1
ATOM 2937 O O . TYR A 1 378 ? -16.422 20 11.07 1 98.31 378 TYR A O 1
ATOM 2945 N N . ILE A 1 379 ? -16.188 20.031 13.258 1 97.38 379 ILE A N 1
ATOM 2946 C CA . ILE A 1 379 ? -14.742 20.203 13.242 1 97.38 379 ILE A CA 1
ATOM 2947 C C . ILE A 1 379 ? -14.07 19.141 14.109 1 97.38 379 ILE A C 1
ATOM 2949 O O . ILE A 1 379 ? -14.75 18.422 14.852 1 97.38 379 ILE A O 1
ATOM 2953 N N . LEU A 1 380 ? -12.797 19.016 14 1 94.25 380 LEU A N 1
ATOM 2954 C CA . LEU A 1 380 ? -12.047 18.016 14.758 1 94.25 380 LEU A CA 1
ATOM 2955 C C . LEU A 1 380 ? -11.898 18.438 16.219 1 94.25 380 LEU A C 1
ATOM 2957 O O . LEU A 1 380 ? -12.031 19.625 16.531 1 94.25 380 LEU A O 1
ATOM 2961 N N . PRO A 1 381 ? -11.625 17.438 16.984 1 87.94 381 PRO A N 1
ATOM 2962 C CA . PRO A 1 381 ? -11.375 17.766 18.391 1 87.94 381 PRO A CA 1
ATOM 2963 C C . PRO A 1 381 ? -10.25 18.797 18.562 1 87.94 381 PRO A C 1
ATOM 2965 O O . PRO A 1 381 ? -9.406 18.953 17.672 1 87.94 381 PRO A O 1
ATOM 2968 N N . ASN A 1 382 ? -10.266 19.547 19.609 1 83.5 382 ASN A N 1
ATOM 2969 C CA . ASN A 1 382 ? -9.289 20.562 19.953 1 83.5 382 ASN A CA 1
ATOM 2970 C C . ASN A 1 382 ? -9.391 21.781 19.031 1 83.5 382 ASN A C 1
ATOM 2972 O O . ASN A 1 382 ? -8.414 22.516 18.859 1 83.5 382 ASN A O 1
ATOM 2976 N N . GLY A 1 383 ? -10.523 21.844 18.391 1 91.56 383 GLY A N 1
ATOM 2977 C CA . GLY A 1 383 ? -10.828 23.031 17.609 1 91.56 383 GLY A CA 1
ATOM 2978 C C . GLY A 1 383 ? -10.109 23.078 16.266 1 91.56 383 GLY A C 1
ATOM 2979 O O . GLY A 1 383 ? -9.93 24.141 15.688 1 91.56 383 GLY A O 1
ATOM 2980 N N . CYS A 1 384 ? -9.664 21.938 15.781 1 93.88 384 CYS A N 1
ATOM 2981 C CA . CYS A 1 384 ? -8.961 21.875 14.5 1 93.88 384 CYS A CA 1
ATOM 2982 C C . CYS A 1 384 ? -9.953 21.828 13.344 1 93.88 384 CYS A C 1
ATOM 2984 O O . CYS A 1 384 ? -10.922 21.062 13.383 1 93.88 384 CYS A O 1
ATOM 2986 N N . LEU A 1 385 ? -9.82 22.688 12.438 1 96.44 385 LEU A N 1
ATOM 2987 C CA . LEU A 1 385 ? -10.688 22.609 11.266 1 96.44 385 LEU A CA 1
ATOM 2988 C C . LEU A 1 385 ? -9.883 22.781 9.977 1 96.44 385 LEU A C 1
ATOM 2990 O O . LEU A 1 385 ? -8.758 23.266 10.008 1 96.44 385 LEU A O 1
ATOM 2994 N N . ASN A 1 386 ? -10.344 22.312 8.875 1 96.75 386 ASN A N 1
ATOM 2995 C CA . ASN A 1 386 ? -9.812 22.453 7.523 1 96.75 386 ASN A CA 1
ATOM 2996 C C . ASN A 1 386 ? -10.219 23.781 6.902 1 96.75 386 ASN A C 1
ATOM 2998 O O . ASN A 1 386 ? -11.367 23.969 6.504 1 96.75 386 ASN A O 1
ATOM 3002 N N . ILE A 1 387 ? -9.297 24.672 6.746 1 97 387 ILE A N 1
ATOM 3003 C CA . ILE A 1 387 ? -9.555 26.047 6.32 1 97 387 ILE A CA 1
ATOM 3004 C C . ILE A 1 387 ? -10.102 26.047 4.895 1 97 387 ILE A C 1
ATOM 3006 O O . ILE A 1 387 ? -10.93 26.891 4.543 1 97 387 ILE A O 1
ATOM 3010 N N . SER A 1 388 ? -9.688 25.109 4.086 1 97 388 SER A N 1
ATOM 3011 C CA . SER A 1 388 ? -10.086 25.109 2.682 1 97 388 SER A CA 1
ATOM 3012 C C . SER A 1 388 ? -11.547 24.719 2.521 1 97 388 SER A C 1
ATOM 3014 O O . SER A 1 388 ? -12.141 24.938 1.466 1 97 388 SER A O 1
ATOM 3016 N N . ALA A 1 389 ? -12.125 24.125 3.541 1 97.62 389 ALA A N 1
ATOM 3017 C CA . ALA A 1 389 ? -13.523 23.703 3.48 1 97.62 389 ALA A CA 1
ATOM 3018 C C . ALA A 1 389 ? -14.453 24.906 3.674 1 97.62 389 ALA A C 1
ATOM 3020 O O . ALA A 1 389 ? -15.656 24.797 3.418 1 97.62 389 ALA A O 1
ATOM 3021 N N . ILE A 1 390 ? -13.914 26 4.121 1 98.19 390 ILE A N 1
ATOM 3022 C CA . ILE A 1 390 ? -14.68 27.234 4.234 1 98.19 390 ILE A CA 1
ATOM 3023 C C . ILE A 1 390 ? -14.719 27.953 2.885 1 98.19 390 ILE A C 1
ATOM 3025 O O . ILE A 1 390 ? -13.703 28.031 2.193 1 98.19 390 ILE A O 1
ATOM 3029 N N . ASN A 1 391 ? -15.859 28.359 2.496 1 97.19 391 ASN A N 1
ATOM 3030 C CA . ASN A 1 391 ? -16.094 29.078 1.253 1 97.19 391 ASN A CA 1
ATOM 3031 C C . ASN A 1 391 ? -17.109 30.203 1.438 1 97.19 391 ASN A C 1
ATOM 3033 O O . ASN A 1 391 ? -17.562 30.453 2.557 1 97.19 391 ASN A O 1
ATOM 3037 N N . SER A 1 392 ? -17.391 30.875 0.388 1 96.25 392 SER A N 1
ATOM 3038 C CA . SER A 1 392 ? -18.234 32.062 0.478 1 96.25 392 SER A CA 1
ATOM 3039 C C . SER A 1 392 ? -19.641 31.719 0.941 1 96.25 392 SER A C 1
ATOM 3041 O O . SER A 1 392 ? -20.328 32.562 1.524 1 96.25 392 SER A O 1
ATOM 3043 N N . ARG A 1 393 ? -20.062 30.5 0.761 1 96.38 393 ARG A N 1
ATOM 3044 C CA . ARG A 1 393 ? -21.422 30.109 1.07 1 96.38 393 ARG A CA 1
ATOM 3045 C C . ARG A 1 393 ? -21.578 29.766 2.551 1 96.38 393 ARG A C 1
ATOM 3047 O O . ARG A 1 393 ? -22.672 29.828 3.098 1 96.38 393 ARG A O 1
ATOM 3054 N N . ASN A 1 394 ? -20.469 29.406 3.152 1 97.81 394 ASN A N 1
ATOM 3055 C CA . ASN A 1 394 ? -20.641 28.938 4.52 1 97.81 394 ASN A CA 1
ATOM 3056 C C . ASN A 1 394 ? -19.859 29.766 5.516 1 97.81 394 ASN A C 1
ATOM 3058 O O . ASN A 1 394 ? -20 29.609 6.727 1 97.81 394 ASN A O 1
ATOM 3062 N N . LEU A 1 395 ? -19.094 30.75 5.094 1 98.12 395 LEU A N 1
ATOM 3063 C CA . LEU A 1 395 ? -18.203 31.547 5.938 1 98.12 395 LEU A CA 1
ATOM 3064 C C . LEU A 1 395 ? -18.984 32.25 7.043 1 98.12 395 LEU A C 1
ATOM 3066 O O . LEU A 1 395 ? -18.594 32.188 8.211 1 98.12 395 LEU A O 1
ATOM 3070 N N . ASP A 1 396 ? -20.031 32.938 6.695 1 98.06 396 ASP A N 1
ATOM 3071 C CA . ASP A 1 396 ? -20.828 33.656 7.672 1 98.06 396 ASP A CA 1
ATOM 3072 C C . ASP A 1 396 ? -21.406 32.75 8.734 1 98.06 396 ASP A C 1
ATOM 3074 O O . ASP A 1 396 ? -21.344 33.031 9.93 1 98.06 396 ASP A O 1
ATOM 3078 N N . TYR A 1 397 ? -21.938 31.672 8.258 1 98.31 397 TYR A N 1
ATOM 3079 C CA . TYR A 1 397 ? -22.547 30.703 9.172 1 98.31 397 TYR A CA 1
ATOM 3080 C C . TYR A 1 397 ? -21.516 30.125 10.125 1 98.31 397 TYR A C 1
ATOM 3082 O O . TYR A 1 397 ? -21.766 29.984 11.32 1 98.31 397 TYR A O 1
ATOM 3090 N N . VAL A 1 398 ? -20.375 29.766 9.617 1 98.38 398 VAL A N 1
ATOM 3091 C CA . VAL A 1 398 ? -19.281 29.219 10.422 1 98.38 398 VAL A CA 1
ATOM 3092 C C . VAL A 1 398 ? -18.844 30.234 11.461 1 98.38 398 VAL A C 1
ATOM 3094 O O . VAL A 1 398 ? -18.703 29.922 12.648 1 98.38 398 VAL A O 1
ATOM 3097 N N . ALA A 1 399 ? -18.625 31.484 11.031 1 97.94 399 ALA A N 1
ATOM 3098 C CA . ALA A 1 399 ? -18.188 32.531 11.945 1 97.94 399 ALA A CA 1
ATOM 3099 C C . ALA A 1 399 ? -19.219 32.781 13.047 1 97.94 399 ALA A C 1
ATOM 3101 O O . ALA A 1 399 ? -18.875 32.906 14.219 1 97.94 399 ALA A O 1
ATOM 3102 N N . GLU A 1 400 ? -20.453 32.875 12.68 1 98 400 GLU A N 1
ATOM 3103 C CA . GLU A 1 400 ? -21.531 33.062 13.648 1 98 400 GLU A CA 1
ATOM 3104 C C . GLU A 1 400 ? -21.594 31.891 14.633 1 98 400 GLU A C 1
ATOM 3106 O O . GLU A 1 400 ? -21.828 32.094 15.828 1 98 400 GLU A O 1
ATOM 3111 N N . SER A 1 401 ? -21.438 30.703 14.102 1 98 401 SER A N 1
ATOM 3112 C CA . SER A 1 401 ? -21.484 29.516 14.945 1 98 401 SER A CA 1
ATOM 3113 C C . SER A 1 401 ? -20.344 29.5 15.953 1 98 401 SER A C 1
ATOM 3115 O O . SER A 1 401 ? -20.531 29.156 17.109 1 98 401 SER A O 1
ATOM 3117 N N . ILE A 1 402 ? -19.172 29.859 15.508 1 97.19 402 ILE A N 1
ATOM 3118 C CA . ILE A 1 402 ? -18.031 29.938 16.406 1 97.19 402 ILE A CA 1
ATOM 3119 C C . ILE A 1 402 ? -18.281 31 17.469 1 97.19 402 ILE A C 1
ATOM 3121 O O . ILE A 1 402 ? -18.016 30.781 18.656 1 97.19 402 ILE A O 1
ATOM 3125 N N . HIS A 1 403 ? -18.781 32.156 17.062 1 97.19 403 HIS A N 1
ATOM 3126 C CA . HIS A 1 403 ? -19.109 33.219 18 1 97.19 403 HIS A CA 1
ATOM 3127 C C . HIS A 1 403 ? -20.094 32.719 19.062 1 97.19 403 HIS A C 1
ATOM 3129 O O . HIS A 1 403 ? -19.906 33 20.25 1 97.19 403 HIS A O 1
ATOM 3135 N N . MET A 1 404 ? -21.062 32 18.625 1 97 404 MET A N 1
ATOM 3136 C CA . MET A 1 404 ? -22.062 31.5 19.562 1 97 404 MET A CA 1
ATOM 3137 C C . MET A 1 404 ? -21.453 30.484 20.516 1 97 404 MET A C 1
ATOM 3139 O O . MET A 1 404 ? -21.797 30.453 21.703 1 97 404 MET A O 1
ATOM 3143 N N . ALA A 1 405 ? -20.594 29.688 19.984 1 95.81 405 ALA A N 1
ATOM 3144 C CA . ALA A 1 405 ? -19.922 28.719 20.844 1 95.81 405 ALA A CA 1
ATOM 3145 C C . ALA A 1 405 ? -19.109 29.406 21.938 1 95.81 405 ALA A C 1
ATOM 3147 O O . ALA A 1 405 ? -19 28.906 23.047 1 95.81 405 ALA A O 1
ATOM 3148 N N . LEU A 1 406 ? -18.547 30.562 21.609 1 94.06 406 LEU A N 1
ATOM 3149 C CA . LEU A 1 406 ? -17.688 31.312 22.531 1 94.06 406 LEU A CA 1
ATOM 3150 C C . LEU A 1 406 ? -18.531 32.031 23.578 1 94.06 406 LEU A C 1
ATOM 3152 O O . LEU A 1 406 ? -18.062 32.281 24.688 1 94.06 406 LEU A O 1
ATOM 3156 N N . THR A 1 407 ? -19.719 32.375 23.219 1 93.06 407 THR A N 1
ATOM 3157 C CA . THR A 1 407 ? -20.531 33.219 24.078 1 93.06 407 THR A CA 1
ATOM 3158 C C . THR A 1 407 ? -21.609 32.406 24.797 1 93.06 407 THR A C 1
ATOM 3160 O O . THR A 1 407 ? -22.359 32.938 25.594 1 93.06 407 THR A O 1
ATOM 3163 N N . SER A 1 408 ? -21.656 31.188 24.391 1 88.5 408 SER A N 1
ATOM 3164 C CA . SER A 1 408 ? -22.641 30.328 25.047 1 88.5 408 SER A CA 1
ATOM 3165 C C . SER A 1 408 ? -22.125 29.875 26.422 1 88.5 408 SER A C 1
ATOM 3167 O O . SER A 1 408 ? -20.953 29.531 26.578 1 88.5 408 SER A O 1
ATOM 3169 N N . PRO A 1 409 ? -23.047 29.969 27.516 1 81.69 409 PRO A N 1
ATOM 3170 C CA . PRO A 1 409 ? -22.672 29.453 28.828 1 81.69 409 PRO A CA 1
ATOM 3171 C C . PRO A 1 409 ? -22.719 27.938 28.906 1 81.69 409 PRO A C 1
ATOM 3173 O O . PRO A 1 409 ? -23.641 27.312 28.391 1 81.69 409 PRO A O 1
ATOM 3176 N N . PHE A 1 410 ? -21.594 27.234 28.891 1 73.12 410 PHE A N 1
ATOM 3177 C CA . PHE A 1 410 ? -21.594 25.781 29.016 1 73.12 410 PHE A CA 1
ATOM 3178 C C . PHE A 1 410 ? -21.609 25.375 30.484 1 73.12 410 PHE A C 1
ATOM 3180 O O . PHE A 1 410 ? -21.109 26.094 31.344 1 73.12 410 PHE A O 1
ATOM 3187 N N . MET B 1 1 ? 24.281 11.367 17.375 1 69.5 1 MET B N 1
ATOM 3188 C CA . MET B 1 1 ? 23.953 9.953 17.281 1 69.5 1 MET B CA 1
ATOM 3189 C C . MET B 1 1 ? 24.375 9.383 15.93 1 69.5 1 MET B C 1
ATOM 3191 O O . MET B 1 1 ? 24.375 10.094 14.922 1 69.5 1 MET B O 1
ATOM 3195 N N . ARG B 1 2 ? 25.172 8.203 16.031 1 81 2 ARG B N 1
ATOM 3196 C CA . ARG B 1 2 ? 25.516 7.512 14.789 1 81 2 ARG B CA 1
ATOM 3197 C C . ARG B 1 2 ? 24.516 6.402 14.5 1 81 2 ARG B C 1
ATOM 3199 O O . ARG B 1 2 ? 24.688 5.262 14.922 1 81 2 ARG B O 1
ATOM 3206 N N . ALA B 1 3 ? 23.344 6.836 13.883 1 84.69 3 ALA B N 1
ATOM 3207 C CA . ALA B 1 3 ? 22.281 5.875 13.547 1 84.69 3 ALA B CA 1
ATOM 3208 C C . ALA B 1 3 ? 22.703 4.973 12.398 1 84.69 3 ALA B C 1
ATOM 3210 O O . ALA B 1 3 ? 23.578 5.332 11.609 1 84.69 3 ALA B O 1
ATOM 3211 N N . PHE B 1 4 ? 22.219 3.736 12.344 1 88.19 4 PHE B N 1
ATOM 3212 C CA . PHE B 1 4 ? 22.281 2.77 11.25 1 88.19 4 PHE B CA 1
ATOM 3213 C C . PHE B 1 4 ? 23.688 2.197 11.117 1 88.19 4 PHE B C 1
ATOM 3215 O O . PHE B 1 4 ? 24 1.526 10.133 1 88.19 4 PHE B O 1
ATOM 3222 N N . LEU B 1 5 ? 24.422 2.557 12.312 1 84.06 5 LEU B N 1
ATOM 3223 C CA . LEU B 1 5 ? 25.703 1.87 12.359 1 84.06 5 LEU B CA 1
ATOM 3224 C C . LEU B 1 5 ? 25.516 0.371 12.562 1 84.06 5 LEU B C 1
ATOM 3226 O O . LEU B 1 5 ? 24.625 -0.051 13.305 1 84.06 5 LEU B O 1
ATOM 3230 N N . ASP B 1 6 ? 26.031 -0.417 11.82 1 81.44 6 ASP B N 1
ATOM 3231 C CA . ASP B 1 6 ? 26.047 -1.868 11.969 1 81.44 6 ASP B CA 1
ATOM 3232 C C . ASP B 1 6 ? 24.766 -2.486 11.391 1 81.44 6 ASP B C 1
ATOM 3234 O O . ASP B 1 6 ? 24.375 -3.588 11.773 1 81.44 6 ASP B O 1
ATOM 3238 N N . THR B 1 7 ? 24.078 -1.702 10.656 1 87.31 7 THR B N 1
ATOM 3239 C CA . THR B 1 7 ? 22.922 -2.271 9.969 1 87.31 7 THR B CA 1
ATOM 3240 C C . THR B 1 7 ? 23.344 -3.473 9.125 1 87.31 7 THR B C 1
ATOM 3242 O O . THR B 1 7 ? 24.188 -3.352 8.234 1 87.31 7 THR B O 1
ATOM 3245 N N . PRO B 1 8 ? 22.812 -4.609 9.5 1 88 8 PRO B N 1
ATOM 3246 C CA . PRO B 1 8 ? 23.172 -5.789 8.711 1 88 8 PRO B CA 1
ATOM 3247 C C . PRO B 1 8 ? 22.609 -5.742 7.293 1 88 8 PRO B C 1
ATOM 3249 O O . PRO B 1 8 ? 21.469 -5.324 7.086 1 88 8 PRO B O 1
ATOM 3252 N N . ALA B 1 9 ? 23.359 -6.145 6.336 1 90.81 9 ALA B N 1
ATOM 3253 C CA . ALA B 1 9 ? 22.906 -6.242 4.957 1 90.81 9 ALA B CA 1
ATOM 3254 C C . ALA B 1 9 ? 22 -7.457 4.766 1 90.81 9 ALA B C 1
ATOM 3256 O O . ALA B 1 9 ? 22.188 -8.492 5.406 1 90.81 9 ALA B O 1
ATOM 3257 N N . VAL B 1 10 ? 21.062 -7.289 3.924 1 92.69 10 VAL B N 1
ATOM 3258 C CA . VAL B 1 10 ? 20.156 -8.367 3.537 1 92.69 10 VAL B CA 1
ATOM 3259 C C . VAL B 1 10 ? 20.531 -8.883 2.146 1 92.69 10 VAL B C 1
ATOM 3261 O O . VAL B 1 10 ? 20.703 -8.094 1.214 1 92.69 10 VAL B O 1
ATOM 3264 N N . PRO B 1 11 ? 20.719 -10.172 2.113 1 91.62 11 PRO B N 1
ATOM 3265 C CA . PRO B 1 11 ? 21.016 -10.695 0.776 1 91.62 11 PRO B CA 1
ATOM 3266 C C . PRO B 1 11 ? 19.891 -10.438 -0.219 1 91.62 11 PRO B C 1
ATOM 3268 O O . PRO B 1 11 ? 18.719 -10.445 0.159 1 91.62 11 PRO B O 1
ATOM 3271 N N . PRO B 1 12 ? 20.266 -10.227 -1.439 1 90.25 12 PRO B N 1
ATOM 3272 C CA . PRO B 1 12 ? 19.219 -10.047 -2.453 1 90.25 12 PRO B CA 1
ATOM 3273 C C . PRO B 1 12 ? 18.344 -11.281 -2.621 1 90.25 12 PRO B C 1
ATOM 3275 O O . PRO B 1 12 ? 18.781 -12.398 -2.32 1 90.25 12 PRO B O 1
ATOM 3278 N N . THR B 1 13 ? 17.203 -11.055 -3.078 1 87.94 13 THR B N 1
ATOM 3279 C CA . THR B 1 13 ? 16.312 -12.172 -3.383 1 87.94 13 THR B CA 1
ATOM 3280 C C . THR 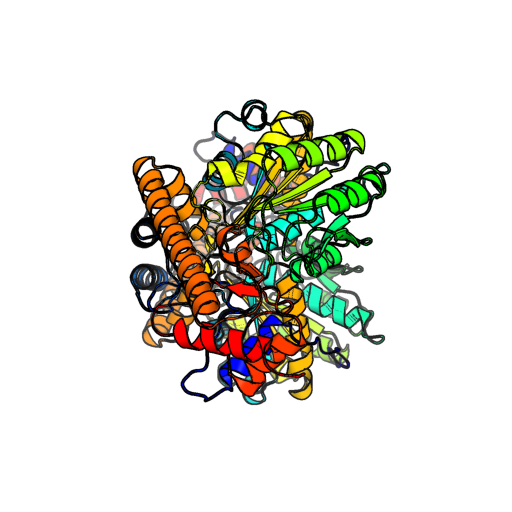B 1 13 ? 16.844 -12.969 -4.57 1 87.94 13 THR B C 1
ATOM 3282 O O . THR B 1 13 ? 17.672 -12.477 -5.34 1 87.94 13 THR B O 1
ATOM 3285 N N . GLN B 1 14 ? 16.359 -14.109 -4.652 1 87.5 14 GLN B N 1
ATOM 3286 C CA . GLN B 1 14 ? 16.734 -14.953 -5.785 1 87.5 14 GLN B CA 1
ATOM 3287 C C . GLN B 1 14 ? 16.359 -14.289 -7.109 1 87.5 14 GLN B C 1
ATOM 3289 O O . GLN B 1 14 ? 17.141 -14.312 -8.062 1 87.5 14 GLN B O 1
ATOM 3294 N N . GLN B 1 15 ? 15.273 -13.742 -7.141 1 87.19 15 GLN B N 1
ATOM 3295 C CA . GLN B 1 15 ? 14.805 -13.086 -8.352 1 87.19 15 GLN B CA 1
ATOM 3296 C C . GLN B 1 15 ? 15.688 -11.891 -8.703 1 87.19 15 GLN B C 1
ATOM 3298 O O . GLN B 1 15 ? 15.984 -11.656 -9.883 1 87.19 15 GLN B O 1
ATOM 3303 N N . ALA B 1 16 ? 16.016 -11.164 -7.68 1 88.88 16 ALA B N 1
ATOM 3304 C CA . ALA B 1 16 ? 16.859 -9.992 -7.91 1 88.88 16 ALA B CA 1
ATOM 3305 C C . ALA B 1 16 ? 18.234 -10.406 -8.438 1 88.88 16 ALA B C 1
ATOM 3307 O O . ALA B 1 16 ? 18.797 -9.734 -9.305 1 88.88 16 ALA B O 1
ATOM 3308 N N . ARG B 1 17 ? 18.781 -11.445 -7.914 1 91.25 17 ARG B N 1
ATOM 3309 C CA . ARG B 1 17 ? 20.078 -11.953 -8.352 1 91.25 17 ARG B CA 1
ATOM 3310 C C . ARG B 1 17 ? 20.031 -12.398 -9.812 1 91.25 17 ARG B C 1
ATOM 3312 O O . ARG B 1 17 ? 20.953 -12.125 -10.586 1 91.25 17 ARG B O 1
ATOM 3319 N N . LEU B 1 18 ? 18.938 -13.031 -10.125 1 94.25 18 LEU B N 1
ATOM 3320 C CA . LEU B 1 18 ? 18.766 -13.516 -11.484 1 94.25 18 LEU B CA 1
ATOM 3321 C C . LEU B 1 18 ? 18.656 -12.352 -12.469 1 94.25 18 LEU B C 1
ATOM 3323 O O . LEU B 1 18 ? 19.266 -12.383 -13.539 1 94.25 18 LEU B O 1
ATOM 3327 N N . LEU B 1 19 ? 17.906 -11.391 -12.086 1 93.38 19 LEU B N 1
ATOM 3328 C CA . LEU B 1 19 ? 17.734 -10.242 -12.953 1 93.38 19 LEU B CA 1
ATOM 3329 C C . LEU B 1 19 ? 19.047 -9.477 -13.133 1 93.38 19 LEU B C 1
ATOM 3331 O O . LEU B 1 19 ? 19.344 -9 -14.227 1 93.38 19 LEU B O 1
ATOM 3335 N N . ALA B 1 20 ? 19.766 -9.336 -12.062 1 94.06 20 ALA B N 1
ATOM 3336 C CA . ALA B 1 20 ? 21.062 -8.672 -12.133 1 94.06 20 ALA B CA 1
ATOM 3337 C C . ALA B 1 20 ? 22.016 -9.414 -13.062 1 94.06 20 ALA B C 1
ATOM 3339 O O . ALA B 1 20 ? 22.734 -8.805 -13.852 1 94.06 20 ALA B O 1
ATOM 3340 N N . ALA B 1 21 ? 22.031 -10.688 -12.914 1 96.12 21 ALA B N 1
ATOM 3341 C CA . ALA B 1 21 ? 22.875 -11.516 -13.766 1 96.12 21 ALA B CA 1
ATOM 3342 C C . ALA B 1 21 ? 22.484 -11.367 -15.234 1 96.12 21 ALA B C 1
ATOM 3344 O O . ALA B 1 21 ? 23.359 -11.242 -16.109 1 96.12 21 ALA B O 1
ATOM 3345 N N . PHE B 1 22 ? 21.266 -11.344 -15.531 1 97.31 22 PHE B N 1
ATOM 3346 C CA . PHE B 1 22 ? 20.781 -11.188 -16.891 1 97.31 22 PHE B CA 1
ATOM 3347 C C . PHE B 1 22 ? 21.156 -9.828 -17.453 1 97.31 22 PHE B C 1
ATOM 3349 O O . PHE B 1 22 ? 21.547 -9.719 -18.625 1 97.31 22 PHE B O 1
ATOM 3356 N N . SER B 1 23 ? 20.969 -8.859 -16.625 1 95.69 23 SER B N 1
ATOM 3357 C CA . SER B 1 23 ? 21.25 -7.492 -17.047 1 95.69 23 SER B CA 1
ATOM 3358 C C . SER B 1 23 ? 22.719 -7.309 -17.422 1 95.69 23 SER B C 1
ATOM 3360 O O . SER B 1 23 ? 23.047 -6.504 -18.281 1 95.69 23 SER B O 1
ATOM 3362 N N . ARG B 1 24 ? 23.594 -8.055 -16.844 1 96.62 24 ARG B N 1
ATOM 3363 C CA . ARG B 1 24 ? 25.016 -7.945 -17.078 1 96.62 24 ARG B CA 1
ATOM 3364 C C . ARG B 1 24 ? 25.453 -8.836 -18.234 1 96.62 24 ARG B C 1
ATOM 3366 O O . ARG B 1 24 ? 26.562 -8.695 -18.75 1 96.62 24 ARG B O 1
ATOM 3373 N N . ASP B 1 25 ? 24.594 -9.719 -18.578 1 97.56 25 ASP B N 1
ATOM 3374 C CA . ASP B 1 25 ? 24.891 -10.664 -19.656 1 97.56 25 ASP B CA 1
ATOM 3375 C C . ASP B 1 25 ? 24.781 -10 -21.016 1 97.56 25 ASP B C 1
ATOM 3377 O O . ASP B 1 25 ? 23.719 -9.516 -21.391 1 97.56 25 ASP B O 1
ATOM 3381 N N . ALA B 1 26 ? 25.844 -10.062 -21.781 1 97.12 26 ALA B N 1
ATOM 3382 C CA . ALA B 1 26 ? 25.875 -9.383 -23.078 1 97.12 26 ALA B CA 1
ATOM 3383 C C . ALA B 1 26 ? 25.656 -10.359 -24.219 1 97.12 26 ALA B C 1
ATOM 3385 O O . ALA B 1 26 ? 25.641 -9.969 -25.391 1 97.12 26 ALA B O 1
ATOM 3386 N N . HIS B 1 27 ? 25.438 -11.594 -23.891 1 97.31 27 HIS B N 1
ATOM 3387 C CA . HIS B 1 27 ? 25.234 -12.586 -24.938 1 97.31 27 HIS B CA 1
ATOM 3388 C C . HIS B 1 27 ? 24.031 -12.234 -25.797 1 97.31 27 HIS B C 1
ATOM 3390 O O . HIS B 1 27 ? 22.969 -11.875 -25.281 1 97.31 27 HIS B O 1
ATOM 3396 N N . PRO B 1 28 ? 24.109 -12.289 -27.047 1 96.06 28 PRO B N 1
ATOM 3397 C CA . PRO B 1 28 ? 23.047 -11.852 -27.938 1 96.06 28 PRO B CA 1
ATOM 3398 C C . PRO B 1 28 ? 21.797 -12.734 -27.859 1 96.06 28 PRO B C 1
ATOM 3400 O O . PRO B 1 28 ? 20.688 -12.273 -28.125 1 96.06 28 PRO B O 1
ATOM 3403 N N . ASP B 1 29 ? 21.938 -14 -27.469 1 96.06 29 ASP B N 1
ATOM 3404 C CA . ASP B 1 29 ? 20.812 -14.922 -27.453 1 96.06 29 ASP B CA 1
ATOM 3405 C C . ASP B 1 29 ? 20.281 -15.117 -26.031 1 96.06 29 ASP B C 1
ATOM 3407 O O . ASP B 1 29 ? 19.578 -16.094 -25.75 1 96.06 29 ASP B O 1
ATOM 3411 N N . ARG B 1 30 ? 20.766 -14.227 -25.109 1 98 30 ARG B N 1
ATOM 3412 C CA . ARG B 1 30 ? 20.312 -14.398 -23.734 1 98 30 ARG B CA 1
ATOM 3413 C C . ARG B 1 30 ? 18.797 -14.312 -23.641 1 98 30 ARG B C 1
ATOM 3415 O O . ARG B 1 30 ? 18.156 -13.539 -24.359 1 98 30 ARG B O 1
ATOM 3422 N N . VAL B 1 31 ? 18.188 -15.148 -22.828 1 98.12 31 VAL B N 1
ATOM 3423 C CA . VAL B 1 31 ? 16.734 -15.211 -22.641 1 98.12 31 VAL B CA 1
ATOM 3424 C C . VAL B 1 31 ? 16.406 -15.156 -21.156 1 98.12 31 VAL B C 1
ATOM 3426 O O . VAL B 1 31 ? 17.031 -15.844 -20.344 1 98.12 31 VAL B O 1
ATOM 3429 N N . TYR B 1 32 ? 15.484 -14.25 -20.812 1 97.69 32 TYR B N 1
ATOM 3430 C CA . TYR B 1 32 ? 15.023 -14.148 -19.422 1 97.69 32 TYR B CA 1
ATOM 3431 C C . TYR B 1 32 ? 13.625 -14.742 -19.266 1 97.69 32 TYR B C 1
ATOM 3433 O O . TYR B 1 32 ? 12.648 -14.18 -19.766 1 97.69 32 TYR B O 1
ATOM 3441 N N . LEU B 1 33 ? 13.547 -15.867 -18.562 1 97.94 33 LEU B N 1
ATOM 3442 C CA . LEU B 1 33 ? 12.281 -16.578 -18.422 1 97.94 33 LEU B CA 1
ATOM 3443 C C . LEU B 1 33 ? 11.828 -16.594 -16.953 1 97.94 33 LEU B C 1
ATOM 3445 O O . LEU B 1 33 ? 11.016 -17.438 -16.562 1 97.94 33 LEU B O 1
ATOM 3449 N N . ALA B 1 34 ? 12.367 -15.695 -16.141 1 95.56 34 ALA B N 1
ATOM 3450 C CA . ALA B 1 34 ? 12.086 -15.719 -14.703 1 95.56 34 ALA B CA 1
ATOM 3451 C C . ALA B 1 34 ? 11.227 -14.523 -14.297 1 95.56 34 ALA B C 1
ATOM 3453 O O . ALA B 1 34 ? 11.008 -14.289 -13.102 1 95.56 34 ALA B O 1
ATOM 3454 N N . GLY B 1 35 ? 10.727 -13.758 -15.242 1 93 35 GLY B N 1
ATOM 3455 C CA . GLY B 1 35 ? 9.953 -12.555 -14.945 1 93 35 GLY B CA 1
ATOM 3456 C C . GLY B 1 35 ? 8.562 -12.859 -14.43 1 93 35 GLY B C 1
ATOM 3457 O O . GLY B 1 35 ? 8.086 -13.992 -14.523 1 93 35 GLY B O 1
ATOM 3458 N N . GLY B 1 36 ? 7.91 -11.852 -13.875 1 91.44 36 GLY B N 1
ATOM 3459 C CA . GLY B 1 36 ? 6.609 -12.031 -13.25 1 91.44 36 GLY B CA 1
ATOM 3460 C C . GLY B 1 36 ? 5.457 -11.57 -14.125 1 91.44 36 GLY B C 1
ATOM 3461 O O . GLY B 1 36 ? 4.301 -11.898 -13.859 1 91.44 36 GLY B O 1
ATOM 3462 N N . GLU B 1 37 ? 5.715 -10.875 -15.211 1 94.94 37 GLU B N 1
ATOM 3463 C CA . GLU B 1 37 ? 4.656 -10.32 -16.047 1 94.94 37 GLU B CA 1
ATOM 3464 C C . GLU B 1 37 ? 4.254 -11.289 -17.141 1 94.94 37 GLU B C 1
ATOM 3466 O O . GLU B 1 37 ? 5.055 -12.133 -17.562 1 94.94 37 GLU B O 1
ATOM 3471 N N . HIS B 1 38 ? 3.049 -11.219 -17.5 1 95.69 38 HIS B N 1
ATOM 3472 C CA . HIS B 1 38 ? 2.631 -11.891 -18.734 1 95.69 38 HIS B CA 1
ATOM 3473 C C . HIS B 1 38 ? 3.119 -11.133 -19.953 1 95.69 38 HIS B C 1
ATOM 3475 O O . HIS B 1 38 ? 2.848 -9.938 -20.109 1 95.69 38 HIS B O 1
ATOM 3481 N N . LEU B 1 39 ? 3.834 -11.828 -20.828 1 96.31 39 LEU B N 1
ATOM 3482 C CA . LEU B 1 39 ? 4.426 -11.188 -22 1 96.31 39 LEU B CA 1
ATOM 3483 C C . LEU B 1 39 ? 3.725 -11.641 -23.281 1 96.31 39 LEU B C 1
ATOM 3485 O O . LEU B 1 39 ? 3.213 -12.758 -23.344 1 96.31 39 LEU B O 1
ATOM 3489 N N . ASN B 1 40 ? 3.666 -10.75 -24.266 1 93.56 40 ASN B N 1
ATOM 3490 C CA . ASN B 1 40 ? 3.127 -11.094 -25.562 1 93.56 40 ASN B CA 1
ATOM 3491 C C . ASN B 1 40 ? 4.211 -11.633 -26.5 1 93.56 40 ASN B C 1
ATOM 3493 O O . ASN B 1 40 ? 5.332 -11.906 -26.062 1 93.56 40 ASN B O 1
ATOM 3497 N N . GLU B 1 41 ? 3.811 -11.781 -27.75 1 95.19 41 GLU B N 1
ATOM 3498 C CA . GLU B 1 41 ? 4.703 -12.367 -28.75 1 95.19 41 GLU B CA 1
ATOM 3499 C C . GLU B 1 41 ? 5.926 -11.484 -28.969 1 95.19 41 GLU B C 1
ATOM 3501 O O . GLU B 1 41 ? 6.977 -11.969 -29.406 1 95.19 41 GLU B O 1
ATOM 3506 N N . GLU B 1 42 ? 5.824 -10.172 -28.656 1 93.19 42 GLU B N 1
ATOM 3507 C CA . GLU B 1 42 ? 6.926 -9.234 -28.828 1 93.19 42 GLU B CA 1
ATOM 3508 C C . GLU B 1 42 ? 7.797 -9.156 -27.578 1 93.19 42 GLU B C 1
ATOM 3510 O O . GLU B 1 42 ? 8.781 -8.406 -27.562 1 93.19 42 GLU B O 1
ATOM 3515 N N . GLY B 1 43 ? 7.453 -9.906 -26.578 1 93.31 43 GLY B N 1
ATOM 3516 C CA . GLY B 1 43 ? 8.234 -9.906 -25.344 1 93.31 43 GLY B CA 1
ATOM 3517 C C . GLY B 1 43 ? 7.949 -8.719 -24.453 1 93.31 43 GLY B C 1
ATOM 3518 O O . GLY B 1 43 ? 8.797 -8.32 -23.641 1 93.31 43 GLY B O 1
ATOM 3519 N N . LYS B 1 44 ? 6.789 -8.141 -24.641 1 92.69 44 LYS B N 1
ATOM 3520 C CA . LYS B 1 44 ? 6.395 -6.992 -23.828 1 92.69 44 LYS B CA 1
ATOM 3521 C C . LYS B 1 44 ? 5.199 -7.328 -22.938 1 92.69 44 LYS B C 1
ATOM 3523 O O . LYS B 1 44 ? 4.34 -8.117 -23.312 1 92.69 44 LYS B O 1
ATOM 3528 N N . PRO B 1 45 ? 5.215 -6.715 -21.75 1 92.56 45 PRO B N 1
ATOM 3529 C CA . PRO B 1 45 ? 4.027 -6.922 -20.906 1 92.56 45 PRO B CA 1
ATOM 3530 C C . PRO B 1 45 ? 2.736 -6.492 -21.609 1 92.56 45 PRO B C 1
ATO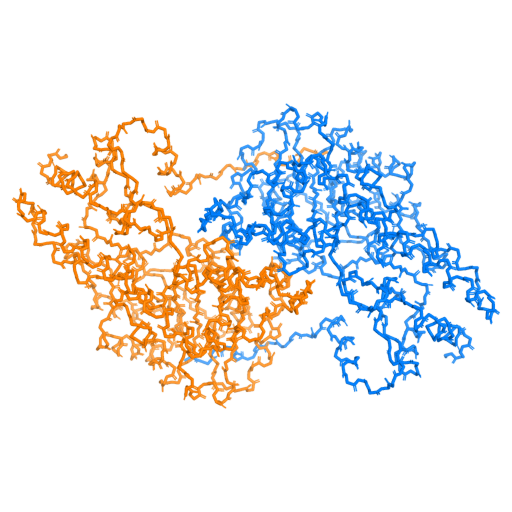M 3532 O O . PRO B 1 45 ? 2.721 -5.488 -22.312 1 92.56 45 PRO B O 1
ATOM 3535 N N . THR B 1 46 ? 1.701 -7.23 -21.344 1 86.56 46 THR B N 1
ATOM 3536 C CA . THR B 1 46 ? 0.459 -6.996 -22.062 1 86.56 46 THR B CA 1
ATOM 3537 C C . THR B 1 46 ? -0.659 -6.59 -21.109 1 86.56 46 THR B C 1
ATOM 3539 O O . THR B 1 46 ? -0.627 -6.934 -19.922 1 86.56 46 THR B O 1
ATOM 3542 N N . ILE B 1 47 ? -1.572 -5.836 -21.641 1 89.75 47 ILE B N 1
ATOM 3543 C CA . ILE B 1 47 ? -2.814 -5.43 -21 1 89.75 47 ILE B CA 1
ATOM 3544 C C . ILE B 1 47 ? -4 -5.766 -21.906 1 89.75 47 ILE B C 1
ATOM 3546 O O . ILE B 1 47 ? -3.947 -5.539 -23.109 1 89.75 47 ILE B O 1
ATOM 3550 N N . PRO B 1 48 ? -5.02 -6.465 -21.312 1 93.06 48 PRO B N 1
ATOM 3551 C CA . PRO B 1 48 ? -6.203 -6.668 -22.141 1 93.06 48 PRO B CA 1
ATOM 3552 C C . PRO B 1 48 ? -6.719 -5.367 -22.75 1 93.06 48 PRO B C 1
ATOM 3554 O O . PRO B 1 48 ? -6.742 -4.332 -22.094 1 93.06 48 PRO B O 1
ATOM 3557 N N . PRO B 1 49 ? -7.145 -5.391 -24 1 92.25 49 PRO B N 1
ATOM 3558 C CA . PRO B 1 49 ? -7.523 -4.172 -24.719 1 92.25 49 PRO B CA 1
ATOM 3559 C C . PRO B 1 49 ? -8.602 -3.369 -23.984 1 92.25 49 PRO B C 1
ATOM 3561 O O . PRO B 1 49 ? -8.516 -2.141 -23.906 1 92.25 49 PRO B O 1
ATOM 3564 N N . ILE B 1 50 ? -9.586 -4.07 -23.453 1 96.5 50 ILE B N 1
ATOM 3565 C CA . ILE B 1 50 ? -10.688 -3.369 -22.797 1 96.5 50 ILE B CA 1
ATOM 3566 C C . ILE B 1 50 ? -10.164 -2.617 -21.578 1 96.5 50 ILE B C 1
ATOM 3568 O O . ILE B 1 50 ? -10.656 -1.532 -21.25 1 96.5 50 ILE B O 1
ATOM 3572 N N . VAL B 1 51 ? -9.172 -3.156 -20.875 1 94.5 51 VAL B N 1
ATOM 3573 C CA . VAL B 1 51 ? -8.578 -2.506 -19.719 1 94.5 51 VAL B CA 1
ATOM 3574 C C . VAL B 1 51 ? -7.887 -1.213 -20.141 1 94.5 51 VAL B C 1
ATOM 3576 O O . VAL B 1 51 ? -8.039 -0.177 -19.5 1 94.5 51 VAL B O 1
ATOM 3579 N N . SER B 1 52 ? -7.168 -1.28 -21.25 1 90.94 52 SER B N 1
ATOM 3580 C CA . SER B 1 52 ? -6.516 -0.096 -21.797 1 90.94 52 SER B CA 1
ATOM 3581 C C . SER B 1 52 ? -7.535 0.98 -22.156 1 90.94 52 SER B C 1
ATOM 3583 O O . SER B 1 52 ? -7.297 2.168 -21.922 1 90.94 52 SER B O 1
ATOM 3585 N N . GLN B 1 53 ? -8.586 0.542 -22.75 1 92.75 53 GLN B N 1
ATOM 3586 C CA . GLN B 1 53 ? -9.641 1.463 -23.141 1 92.75 53 GLN B CA 1
ATOM 3587 C C . GLN B 1 53 ? -10.242 2.164 -21.922 1 92.75 53 GLN B C 1
ATOM 3589 O O . GLN B 1 53 ? -10.453 3.379 -21.953 1 92.75 53 GLN B O 1
ATOM 3594 N N . ILE B 1 54 ? -10.523 1.405 -20.891 1 93.31 54 ILE B N 1
ATOM 3595 C CA . ILE B 1 54 ? -11.141 1.967 -19.688 1 93.31 54 ILE B CA 1
ATOM 3596 C C . ILE B 1 54 ? -10.164 2.918 -19 1 93.31 54 ILE B C 1
ATOM 3598 O O . ILE B 1 54 ? -10.562 3.971 -18.5 1 93.31 54 ILE B O 1
ATOM 3602 N N . LYS B 1 55 ? -8.891 2.586 -18.906 1 89.12 55 LYS B N 1
ATOM 3603 C CA . LYS B 1 55 ? -7.875 3.465 -18.328 1 89.12 55 LYS B CA 1
ATOM 3604 C C . LYS B 1 55 ? -7.848 4.816 -19.047 1 89.12 55 LYS B C 1
ATOM 3606 O O . LYS B 1 55 ? -7.742 5.859 -18.391 1 89.12 55 LYS B O 1
ATOM 3611 N N . GLN B 1 56 ? -7.918 4.746 -20.328 1 87.56 56 GLN B N 1
ATOM 3612 C CA . GLN B 1 56 ? -7.914 5.973 -21.125 1 87.56 56 GLN B CA 1
ATOM 3613 C C . GLN B 1 56 ? -9.156 6.812 -20.828 1 87.56 56 GLN B C 1
ATOM 3615 O O . GLN B 1 56 ? -9.062 8.031 -20.688 1 87.56 56 GLN B O 1
ATOM 3620 N N . GLN B 1 57 ? -10.234 6.164 -20.703 1 88.25 57 GLN B N 1
ATOM 3621 C CA . GLN B 1 57 ? -11.492 6.855 -20.438 1 88.25 57 GLN B CA 1
ATOM 3622 C C . GLN B 1 57 ? -11.477 7.488 -19.047 1 88.25 57 GLN B C 1
ATOM 3624 O O . GLN B 1 57 ? -11.969 8.602 -18.859 1 88.25 57 GLN B O 1
ATOM 3629 N N . MET B 1 58 ? -10.938 6.832 -18.156 1 84.94 58 MET B N 1
ATOM 3630 C CA . MET B 1 58 ? -10.906 7.297 -16.766 1 84.94 58 MET B CA 1
ATOM 3631 C C . MET B 1 58 ? -9.992 8.508 -16.625 1 84.94 58 MET B C 1
ATOM 3633 O O . MET B 1 58 ? -10.258 9.391 -15.797 1 84.94 58 MET B O 1
ATOM 3637 N N . GLY B 1 59 ? -8.961 8.578 -17.375 1 78.56 59 GLY B N 1
ATOM 3638 C CA . GLY B 1 59 ? -8.062 9.727 -17.328 1 78.56 59 GLY B CA 1
ATOM 3639 C C . GLY B 1 59 ? -8.734 11.031 -17.703 1 78.56 59 GLY B C 1
ATOM 3640 O O . GLY B 1 59 ? -8.281 12.102 -17.297 1 78.56 59 GLY B O 1
ATOM 3641 N N . THR B 1 60 ? -9.914 10.93 -18.328 1 79.56 60 THR B N 1
ATOM 3642 C CA . THR B 1 60 ? -10.594 12.133 -18.797 1 79.56 60 THR B CA 1
ATOM 3643 C C . THR B 1 60 ? -11.961 12.273 -18.125 1 79.56 60 THR B C 1
ATOM 3645 O O . THR B 1 60 ? -12.742 13.164 -18.484 1 79.56 60 THR B O 1
ATOM 3648 N N . ASP B 1 61 ? -12.219 11.414 -17.219 1 79.38 61 ASP B N 1
ATOM 3649 C CA . ASP B 1 61 ? -13.539 11.406 -16.594 1 79.38 61 ASP B CA 1
ATOM 3650 C C . ASP B 1 61 ? -13.625 12.453 -15.477 1 79.38 61 ASP B C 1
ATOM 3652 O O . ASP B 1 61 ? -12.992 12.312 -14.43 1 79.38 61 ASP B O 1
ATOM 3656 N N . PRO B 1 62 ? -14.375 13.398 -15.633 1 75.25 62 PRO B N 1
ATOM 3657 C CA . PRO B 1 62 ? -14.453 14.461 -14.633 1 75.25 62 PRO B CA 1
ATOM 3658 C C . PRO B 1 62 ? -15.172 14.031 -13.359 1 75.25 62 PRO B C 1
ATOM 3660 O O . PRO B 1 62 ? -15.125 14.727 -12.344 1 75.25 62 PRO B O 1
ATOM 3663 N N . THR B 1 63 ? -15.805 12.883 -13.445 1 75.31 63 THR B N 1
ATOM 3664 C CA . THR B 1 63 ? -16.562 12.422 -12.281 1 75.31 63 THR B CA 1
ATOM 3665 C C . THR B 1 63 ? -15.641 11.727 -11.281 1 75.31 63 THR B C 1
ATOM 3667 O O . THR B 1 63 ? -16.016 11.523 -10.125 1 75.31 63 THR B O 1
ATOM 3670 N N . LEU B 1 64 ? -14.555 11.305 -11.766 1 77.5 64 LEU B N 1
ATOM 3671 C CA . LEU B 1 64 ? -13.594 10.695 -10.852 1 77.5 64 LEU B CA 1
ATOM 3672 C C . LEU B 1 64 ? -12.836 11.766 -10.07 1 77.5 64 LEU B C 1
ATOM 3674 O O . LEU B 1 64 ? -12.016 12.492 -10.641 1 77.5 64 LEU B O 1
ATOM 3678 N N . ILE B 1 65 ? -13.227 11.922 -8.789 1 77.88 65 ILE B N 1
ATOM 3679 C CA . ILE B 1 65 ? -12.672 12.938 -7.902 1 77.88 65 ILE B CA 1
ATOM 3680 C C . ILE B 1 65 ? -11.484 12.367 -7.145 1 77.88 65 ILE B C 1
ATOM 3682 O O . ILE B 1 65 ? -11.492 11.195 -6.754 1 77.88 65 ILE B O 1
ATOM 3686 N N . PRO B 1 66 ? -10.5 13.234 -7.012 1 84.19 66 PRO B N 1
ATOM 3687 C CA . PRO B 1 66 ? -9.305 12.781 -6.293 1 84.19 66 PRO B CA 1
ATOM 3688 C C . PRO B 1 66 ? -9.516 12.727 -4.781 1 84.19 66 PRO B C 1
ATOM 3690 O O . PRO B 1 66 ? -8.844 13.445 -4.035 1 84.19 66 PRO B O 1
ATOM 3693 N N . GLU B 1 67 ? -10.391 11.93 -4.273 1 87.62 67 GLU B N 1
ATOM 3694 C CA . GLU B 1 67 ? -10.688 11.852 -2.848 1 87.62 67 GLU B CA 1
ATOM 3695 C C . GLU B 1 67 ? -9.938 10.695 -2.193 1 87.62 67 GLU B C 1
ATOM 3697 O O . GLU B 1 67 ? -9.531 9.75 -2.871 1 87.62 67 GLU B O 1
ATOM 3702 N N . TYR B 1 68 ? -9.734 10.883 -0.926 1 90.62 68 TYR B N 1
ATOM 3703 C CA . TYR B 1 68 ? -9.227 9.75 -0.153 1 90.62 68 TYR B CA 1
ATOM 3704 C C . TYR B 1 68 ? -10.242 8.609 -0.127 1 90.62 68 TYR B C 1
ATOM 3706 O O . TYR B 1 68 ? -11.422 8.828 0.141 1 90.62 68 TYR B O 1
ATOM 3714 N N . PRO B 1 69 ? -9.727 7.457 -0.454 1 91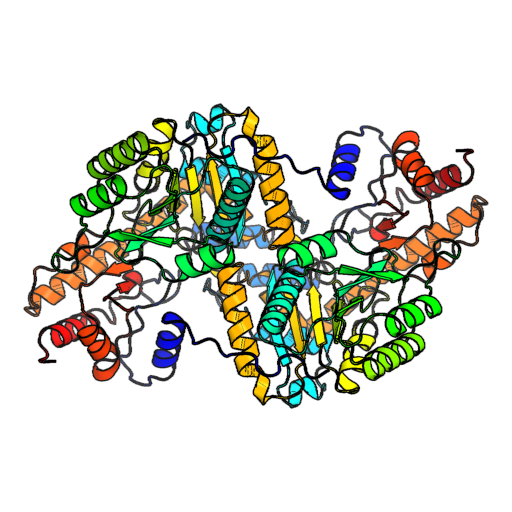.44 69 PRO B N 1
ATOM 3715 C CA . PRO B 1 69 ? -10.609 6.32 -0.199 1 91.44 69 PRO B CA 1
ATOM 3716 C C . PRO B 1 69 ? -10.656 5.93 1.276 1 91.44 69 PRO B C 1
ATOM 3718 O O . PRO B 1 69 ? -9.844 6.402 2.072 1 91.44 69 PRO B O 1
ATOM 3721 N N . SER B 1 70 ? -11.719 5.148 1.588 1 93.19 70 SER B N 1
ATOM 3722 C CA . SER B 1 70 ? -11.727 4.57 2.928 1 93.19 70 SER B CA 1
ATOM 3723 C C . SER B 1 70 ? -10.594 3.568 3.105 1 93.19 70 SER B C 1
ATOM 3725 O O . SER B 1 70 ? -9.984 3.131 2.125 1 93.19 70 SER B O 1
ATOM 3727 N N . ALA B 1 71 ? -10.336 3.221 4.348 1 95.94 71 ALA B N 1
ATOM 3728 C CA . ALA B 1 71 ? -9.32 2.215 4.641 1 95.94 71 ALA B CA 1
ATOM 3729 C C . ALA B 1 71 ? -9.625 0.904 3.918 1 95.94 71 ALA B C 1
ATOM 3731 O O . ALA B 1 71 ? -8.703 0.183 3.518 1 95.94 71 ALA B O 1
ATOM 3732 N N . LEU B 1 72 ? -10.898 0.636 3.697 1 97.38 72 LEU B N 1
ATOM 3733 C CA . LEU B 1 72 ? -11.297 -0.631 3.094 1 97.38 72 LEU B CA 1
ATOM 3734 C C . LEU B 1 72 ? -11.266 -0.541 1.571 1 97.38 72 LEU B C 1
ATOM 3736 O O . LEU B 1 72 ? -11.438 -1.549 0.882 1 97.38 72 LEU B O 1
ATOM 3740 N N . GLY B 1 73 ? -11.039 0.649 1.021 1 97.12 73 GLY B N 1
ATOM 3741 C CA . GLY B 1 73 ? -10.953 0.834 -0.419 1 97.12 73 GLY B CA 1
ATOM 3742 C C . GLY B 1 73 ? -12.289 1.159 -1.059 1 97.12 73 GLY B C 1
ATOM 3743 O O . GLY B 1 73 ? -13.195 1.683 -0.398 1 97.12 73 GLY B O 1
ATOM 3744 N N . LEU B 1 74 ? -12.359 0.979 -2.332 1 96.5 74 LEU B N 1
ATOM 3745 C CA . LEU B 1 74 ? -13.562 1.266 -3.113 1 96.5 74 LEU B CA 1
ATOM 3746 C C . LEU B 1 74 ? -14.617 0.185 -2.906 1 96.5 74 LEU B C 1
ATOM 3748 O O . LEU B 1 74 ? -14.406 -0.972 -3.279 1 96.5 74 LEU B O 1
ATOM 3752 N N . PRO B 1 75 ? -15.75 0.545 -2.42 1 96.75 75 PRO B N 1
ATOM 3753 C CA . PRO B 1 75 ? -16.781 -0.457 -2.146 1 96.75 75 PRO B CA 1
ATOM 3754 C C . PRO B 1 75 ? -17.219 -1.219 -3.398 1 96.75 75 PRO B C 1
ATOM 3756 O O . PRO B 1 75 ? -17.391 -2.438 -3.352 1 96.75 75 PRO B O 1
ATOM 3759 N N . GLU B 1 76 ? -17.359 -0.506 -4.496 1 97 76 GLU B N 1
ATOM 3760 C CA . GLU B 1 76 ? -17.781 -1.158 -5.727 1 97 76 GLU B CA 1
ATOM 3761 C C . GLU B 1 76 ? -16.75 -2.18 -6.199 1 97 76 GLU B C 1
ATOM 3763 O O . GLU B 1 76 ? -17.109 -3.254 -6.684 1 97 76 GLU B O 1
ATOM 3768 N N . PHE B 1 77 ? -15.523 -1.875 -6.078 1 98.38 77 PHE B N 1
ATOM 3769 C CA . PHE B 1 77 ? -14.469 -2.82 -6.422 1 98.38 77 PHE B CA 1
ATOM 3770 C C . PHE B 1 77 ? -14.555 -4.07 -5.559 1 98.38 77 PHE B C 1
ATOM 3772 O O . PHE B 1 77 ? -14.516 -5.191 -6.074 1 98.38 77 PHE B O 1
ATOM 3779 N N . SER B 1 78 ? -14.625 -3.885 -4.254 1 98.5 78 SER B N 1
ATOM 3780 C CA . SER B 1 78 ? -14.688 -5.02 -3.334 1 98.5 78 SER B CA 1
ATOM 3781 C C . SER B 1 78 ? -15.883 -5.91 -3.629 1 98.5 78 SER B C 1
ATOM 3783 O O . SER B 1 78 ? -15.789 -7.137 -3.559 1 98.5 78 SER B O 1
ATOM 3785 N N . ARG B 1 79 ? -16.984 -5.254 -3.928 1 98.06 79 ARG B N 1
ATOM 3786 C CA . ARG B 1 79 ? -18.172 -6.016 -4.266 1 98.06 79 ARG B CA 1
ATOM 3787 C C . ARG B 1 79 ? -17.953 -6.875 -5.504 1 98.06 79 ARG 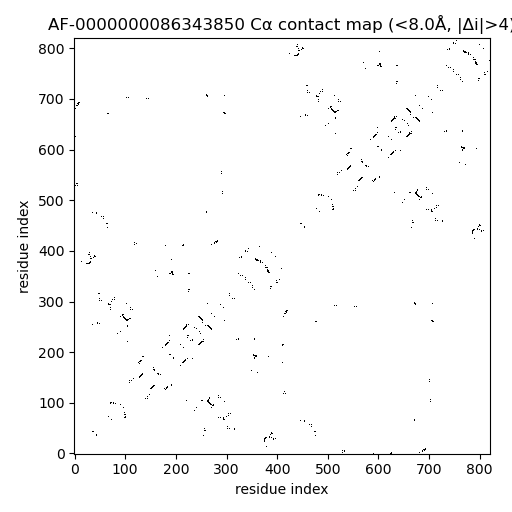B C 1
ATOM 3789 O O . ARG B 1 79 ? -18.25 -8.07 -5.5 1 98.06 79 ARG B O 1
ATOM 3796 N N . ARG B 1 80 ? -17.406 -6.258 -6.535 1 98.56 80 ARG B N 1
ATOM 3797 C CA . ARG B 1 80 ? -17.188 -6.961 -7.797 1 98.56 80 ARG B CA 1
ATOM 3798 C C . ARG B 1 80 ? -16.141 -8.07 -7.633 1 98.56 80 ARG B C 1
ATOM 3800 O O . ARG B 1 80 ? -16.297 -9.156 -8.188 1 98.56 80 ARG B O 1
ATOM 3807 N N . ALA B 1 81 ? -15.07 -7.77 -6.918 1 98.69 81 ALA B N 1
ATOM 3808 C CA . ALA B 1 81 ? -14.023 -8.758 -6.676 1 98.69 81 ALA B CA 1
ATOM 3809 C C . ALA B 1 81 ? -14.57 -9.953 -5.895 1 98.69 81 ALA B C 1
ATOM 3811 O O . ALA B 1 81 ? -14.227 -11.102 -6.18 1 98.69 81 ALA B O 1
ATOM 3812 N N . THR B 1 82 ? -15.422 -9.695 -4.906 1 98.75 82 THR B N 1
ATOM 3813 C CA . THR B 1 82 ? -16.062 -10.742 -4.105 1 98.75 82 THR B CA 1
ATOM 3814 C C . THR B 1 82 ? -16.953 -11.625 -4.977 1 98.75 82 THR B C 1
ATOM 3816 O O . THR B 1 82 ? -16.891 -12.852 -4.887 1 98.75 82 THR B O 1
ATOM 3819 N N . GLU B 1 83 ? -17.719 -10.961 -5.816 1 98.5 83 GLU B N 1
ATOM 3820 C CA . GLU B 1 83 ? -18.609 -11.703 -6.703 1 98.5 83 GLU B CA 1
ATOM 3821 C C . GLU B 1 83 ? -17.812 -12.555 -7.691 1 98.5 83 GLU B C 1
ATOM 3823 O O . GLU B 1 83 ? -18.234 -13.664 -8.031 1 98.5 83 GLU B O 1
ATOM 3828 N N . LEU B 1 84 ? -16.75 -12.023 -8.148 1 98.5 84 LEU B N 1
ATOM 3829 C CA . LEU B 1 84 ? -15.906 -12.773 -9.07 1 98.5 84 LEU B CA 1
ATOM 3830 C C . LEU B 1 84 ? -15.375 -14.047 -8.422 1 98.5 84 LEU B C 1
ATOM 3832 O O . LEU B 1 84 ? -15.32 -15.102 -9.055 1 98.5 84 LEU B O 1
ATOM 3836 N N . ALA B 1 85 ? -14.984 -13.992 -7.141 1 98.62 85 ALA B N 1
ATOM 3837 C CA . ALA B 1 85 ? -14.359 -15.109 -6.426 1 98.62 85 ALA B CA 1
ATOM 3838 C C . ALA B 1 85 ? -15.406 -16.125 -5.973 1 98.62 85 ALA B C 1
ATOM 3840 O O . ALA B 1 85 ? -15.188 -17.328 -6.062 1 98.62 85 ALA B O 1
ATOM 3841 N N . LEU B 1 86 ? -16.578 -15.656 -5.52 1 98.69 86 LEU B N 1
ATOM 3842 C CA . LEU B 1 86 ? -17.531 -16.531 -4.852 1 98.69 86 LEU B CA 1
ATOM 3843 C C . LEU B 1 86 ? -18.703 -16.859 -5.766 1 98.69 86 LEU B C 1
ATOM 3845 O O . LEU B 1 86 ? -19.453 -17.812 -5.504 1 98.69 86 LEU B O 1
ATOM 3849 N N . GLY B 1 87 ? -18.891 -16.125 -6.82 1 97.38 87 GLY B N 1
ATOM 3850 C CA . GLY B 1 87 ? -20.125 -16.188 -7.602 1 97.38 87 GLY B CA 1
ATOM 3851 C C . GLY B 1 87 ? -21.234 -15.312 -7.051 1 97.38 87 GLY B C 1
ATOM 3852 O O . GLY B 1 87 ? -21.422 -15.242 -5.832 1 97.38 87 GLY B O 1
ATOM 3853 N N . ARG B 1 88 ? -21.938 -14.672 -7.883 1 93.75 88 ARG B N 1
ATOM 3854 C CA . ARG B 1 88 ? -22.953 -13.688 -7.512 1 93.75 88 ARG B CA 1
ATOM 3855 C C . ARG B 1 88 ? -24.047 -14.32 -6.648 1 93.75 88 ARG B C 1
ATOM 3857 O O . ARG B 1 88 ? -24.641 -13.656 -5.797 1 93.75 88 ARG B O 1
ATOM 3864 N N . GLU B 1 89 ? -24.266 -15.609 -6.781 1 94.31 89 GLU B N 1
ATOM 3865 C CA . GLU B 1 89 ? -25.359 -16.281 -6.094 1 94.31 89 GLU B CA 1
ATOM 3866 C C . GLU B 1 89 ? -24.875 -16.984 -4.828 1 94.31 89 GLU B C 1
ATOM 3868 O O . GLU B 1 89 ? -25.609 -17.75 -4.219 1 94.31 89 GLU B O 1
ATOM 3873 N N . SER B 1 90 ? -23.672 -16.703 -4.484 1 97.19 90 SER B N 1
ATOM 3874 C CA . SER B 1 90 ? -23.125 -17.344 -3.297 1 97.19 90 SER B CA 1
ATOM 3875 C C . SER B 1 90 ? -23.969 -17.047 -2.064 1 97.19 90 SER B C 1
ATOM 3877 O O . SER B 1 90 ? -24.312 -15.891 -1.812 1 97.19 90 SER B O 1
ATOM 3879 N N . ARG B 1 91 ? -24.297 -18.031 -1.201 1 96.75 91 ARG B N 1
ATOM 3880 C CA . ARG B 1 91 ? -25.062 -17.875 0.029 1 96.75 91 ARG B CA 1
ATOM 3881 C C . ARG B 1 91 ? -24.312 -17 1.026 1 96.75 91 ARG B C 1
ATOM 3883 O O . ARG B 1 91 ? -24.938 -16.25 1.788 1 96.75 91 ARG B O 1
ATOM 3890 N N . ALA B 1 92 ? -22.969 -17.109 0.976 1 98.12 92 ALA B N 1
ATOM 3891 C CA . ALA B 1 92 ? -22.172 -16.297 1.884 1 98.12 92 ALA B CA 1
ATOM 3892 C C . ALA B 1 92 ? -22.422 -14.805 1.641 1 98.12 92 ALA B C 1
ATOM 3894 O O . ALA B 1 92 ? -22.438 -14.016 2.582 1 98.12 92 ALA B O 1
ATOM 3895 N N . ILE B 1 93 ? -22.578 -14.375 0.374 1 98.06 93 ILE B N 1
ATOM 3896 C CA . ILE B 1 93 ? -22.844 -12.992 0.016 1 98.06 93 ILE B CA 1
ATOM 3897 C C . ILE B 1 93 ? -24.25 -12.602 0.448 1 98.06 93 ILE B C 1
ATOM 3899 O O . ILE B 1 93 ? -24.453 -11.578 1.104 1 98.06 93 ILE B O 1
ATOM 3903 N N . THR B 1 94 ? -25.234 -13.492 0.151 1 97.19 94 THR B N 1
ATOM 3904 C CA . THR B 1 94 ? -26.625 -13.164 0.417 1 97.19 94 THR B CA 1
ATOM 3905 C C . THR B 1 94 ? -26.891 -13.117 1.919 1 97.19 94 THR B C 1
ATOM 3907 O O . THR B 1 94 ? -27.75 -12.352 2.377 1 97.19 94 THR B O 1
ATOM 3910 N N . GLU B 1 95 ? -26.141 -13.883 2.658 1 97.81 95 GLU B N 1
ATOM 3911 C CA . GLU B 1 95 ? -26.312 -13.938 4.109 1 97.81 95 GLU B CA 1
ATOM 3912 C C . GLU B 1 95 ? -25.453 -12.891 4.805 1 97.81 95 GLU B C 1
ATOM 3914 O O . GLU B 1 95 ? -25.391 -12.852 6.035 1 97.81 95 GLU B O 1
ATOM 3919 N N . ASN B 1 96 ? -24.734 -12.086 4.07 1 97.31 96 ASN B N 1
ATOM 3920 C CA . ASN B 1 96 ? -23.906 -11 4.59 1 97.31 96 ASN B CA 1
ATOM 3921 C C . ASN B 1 96 ? -22.844 -11.523 5.559 1 97.31 96 ASN B C 1
ATOM 3923 O O . ASN B 1 96 ? -22.719 -11.016 6.676 1 97.31 96 ASN B O 1
ATOM 3927 N N . ARG B 1 97 ? -22.156 -12.547 5.125 1 97.75 97 ARG B N 1
ATOM 3928 C CA . ARG B 1 97 ? -21.094 -13.156 5.926 1 97.75 97 ARG B CA 1
ATOM 3929 C C . ARG B 1 97 ? -19.719 -12.891 5.312 1 97.75 97 ARG B C 1
ATOM 3931 O O . ARG B 1 97 ? -18.766 -13.602 5.605 1 97.75 97 ARG B O 1
ATOM 3938 N N . VAL B 1 98 ? -19.672 -11.938 4.391 1 98.5 98 VAL B N 1
ATOM 3939 C CA . VAL B 1 98 ? -18.438 -11.766 3.641 1 98.5 98 VAL B CA 1
ATOM 3940 C C . VAL B 1 98 ? -17.891 -10.352 3.859 1 98.5 98 VAL B C 1
ATOM 3942 O O . VAL B 1 98 ? -18.641 -9.375 3.811 1 98.5 98 VAL B O 1
ATOM 3945 N N . LEU B 1 99 ? -16.625 -10.266 4.188 1 98.5 99 LEU B N 1
ATOM 3946 C CA . LEU B 1 99 ? -15.898 -9.008 4.207 1 98.5 99 LEU B CA 1
ATOM 3947 C C . LEU B 1 99 ? -14.898 -8.945 3.053 1 98.5 99 LEU B C 1
ATOM 3949 O O . LEU B 1 99 ? -14.102 -9.859 2.863 1 98.5 99 LEU B O 1
ATOM 3953 N N . GLY B 1 100 ? -15.031 -7.977 2.215 1 98.69 100 GLY B N 1
ATOM 3954 C CA . GLY B 1 100 ? -14.047 -7.684 1.184 1 98.69 100 GLY B CA 1
ATOM 3955 C C . GLY B 1 100 ? -13.258 -6.418 1.452 1 98.69 100 GLY B C 1
ATOM 3956 O O . GLY B 1 100 ? -13.828 -5.375 1.768 1 98.69 100 GLY B O 1
ATOM 3957 N N . VAL B 1 101 ? -11.922 -6.516 1.382 1 98.81 101 VAL B N 1
ATOM 3958 C CA . VAL B 1 101 ? -11.055 -5.371 1.624 1 98.81 101 VAL B CA 1
ATOM 3959 C C . VAL B 1 101 ? -10.094 -5.191 0.45 1 98.81 101 VAL B C 1
ATOM 3961 O O . VAL B 1 101 ? -9.375 -6.121 0.078 1 98.81 101 VAL B O 1
ATOM 3964 N N . GLN B 1 102 ? -10.117 -4.016 -0.168 1 98.81 102 GLN B N 1
ATOM 3965 C CA . GLN B 1 102 ? -9.117 -3.709 -1.19 1 98.81 102 GLN B CA 1
ATOM 3966 C C . GLN B 1 102 ? -7.723 -3.623 -0.587 1 98.81 102 GLN B C 1
ATOM 3968 O O . GLN B 1 102 ? -7.539 -3.059 0.493 1 98.81 102 GLN B O 1
ATOM 3973 N N . THR B 1 103 ? -6.746 -4.184 -1.252 1 98.62 103 THR B N 1
ATOM 3974 C CA . THR B 1 103 ? -5.387 -4.223 -0.73 1 98.62 103 THR B CA 1
ATOM 3975 C C . THR B 1 103 ? -4.387 -3.744 -1.781 1 98.62 103 THR B C 1
ATOM 3977 O O . THR B 1 103 ? -4.766 -3.465 -2.922 1 98.62 103 THR B O 1
ATOM 3980 N N . VAL B 1 104 ? -3.156 -3.604 -1.356 1 97.88 104 VAL B N 1
ATOM 3981 C CA . VAL B 1 104 ? -2.068 -3.178 -2.23 1 97.88 104 VAL B CA 1
ATOM 3982 C C . VAL B 1 104 ? -1.481 -4.391 -2.951 1 97.88 104 VAL B C 1
ATOM 3984 O O . VAL B 1 104 ? -0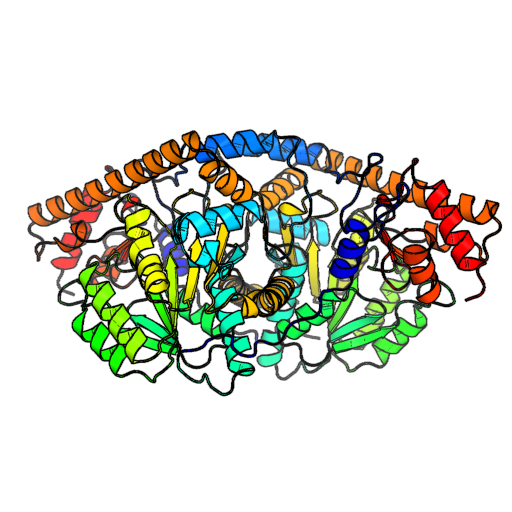.368 -4.82 -2.646 1 97.88 104 VAL B O 1
ATOM 3987 N N . GLY B 1 105 ? -2.234 -4.902 -3.895 1 97.06 105 GLY B N 1
ATOM 3988 C CA . GLY B 1 105 ? -1.835 -6.098 -4.617 1 97.06 105 GLY B CA 1
ATOM 3989 C C . GLY B 1 105 ? -2.08 -7.375 -3.838 1 97.06 105 GLY B C 1
ATOM 3990 O O . GLY B 1 105 ? -2.666 -7.344 -2.754 1 97.06 105 GLY B O 1
ATOM 3991 N N . GLY B 1 106 ? -1.677 -8.5 -4.457 1 97.06 106 GLY B N 1
ATOM 3992 C CA . GLY B 1 106 ? -1.834 -9.805 -3.826 1 97.06 106 GLY B CA 1
ATOM 3993 C C . GLY B 1 106 ? -1.019 -9.953 -2.557 1 97.06 106 GLY B C 1
ATOM 3994 O O . GLY B 1 106 ? -1.476 -10.562 -1.587 1 97.06 106 GLY B O 1
ATOM 3995 N N . ALA B 1 107 ? 0.187 -9.43 -2.592 1 96.88 107 ALA B N 1
ATOM 3996 C CA . ALA B 1 107 ? 1.043 -9.492 -1.409 1 96.88 107 ALA B CA 1
ATOM 3997 C C . ALA B 1 107 ? 0.404 -8.758 -0.232 1 96.88 107 ALA B C 1
ATOM 3999 O O . ALA B 1 107 ? 0.492 -9.211 0.911 1 96.88 107 ALA B O 1
ATOM 4000 N N . GLY B 1 108 ? -0.185 -7.594 -0.551 1 98.25 108 GLY B N 1
ATOM 4001 C CA . GLY B 1 108 ? -0.907 -6.883 0.494 1 98.25 108 GLY B CA 1
ATOM 4002 C C . GLY B 1 108 ? -2.062 -7.684 1.068 1 98.25 108 GLY B C 1
ATOM 4003 O O . GLY B 1 108 ? -2.35 -7.598 2.264 1 98.25 108 GLY B O 1
ATOM 4004 N N . ALA B 1 109 ? -2.729 -8.398 0.234 1 98.81 109 ALA B N 1
ATOM 4005 C CA . ALA B 1 109 ? -3.832 -9.234 0.693 1 98.81 109 ALA B CA 1
ATOM 4006 C C . ALA B 1 109 ? -3.334 -10.32 1.643 1 98.81 109 ALA B C 1
ATOM 4008 O O . ALA B 1 109 ? -3.957 -10.586 2.672 1 98.81 109 ALA B O 1
ATOM 4009 N N . VAL B 1 110 ? -2.229 -10.93 1.279 1 98.69 110 VAL B N 1
ATOM 4010 C CA . VAL B 1 110 ? -1.634 -11.953 2.133 1 98.69 110 VAL B CA 1
ATOM 4011 C C . VAL B 1 110 ? -1.217 -11.336 3.465 1 98.69 110 VAL B C 1
ATOM 4013 O O . VAL B 1 110 ? -1.473 -11.906 4.527 1 98.69 110 VAL B O 1
ATOM 4016 N N . ARG B 1 111 ? -0.587 -10.195 3.418 1 98.75 111 ARG B N 1
ATOM 4017 C CA . ARG B 1 111 ? -0.128 -9.508 4.621 1 98.75 111 ARG B CA 1
ATOM 4018 C C . ARG B 1 111 ? -1.298 -9.18 5.543 1 98.75 111 ARG B C 1
ATOM 4020 O O . ARG B 1 111 ? -1.249 -9.469 6.742 1 98.75 111 ARG B O 1
ATOM 4027 N N . LEU B 1 112 ? -2.328 -8.57 4.98 1 98.69 112 LEU B N 1
ATOM 4028 C CA . LEU B 1 112 ? -3.496 -8.211 5.777 1 98.69 112 LEU B CA 1
ATOM 4029 C C . LEU B 1 112 ? -4.152 -9.461 6.367 1 98.69 112 LEU B C 1
ATOM 4031 O O . LEU B 1 112 ? -4.57 -9.461 7.523 1 98.69 112 LEU B O 1
ATOM 4035 N N . GLY B 1 113 ? -4.309 -10.508 5.523 1 98.25 113 GLY B N 1
ATOM 4036 C CA . GLY B 1 113 ? -4.848 -11.758 6.027 1 98.25 113 GLY B CA 1
ATOM 4037 C C . GLY B 1 113 ? -4.047 -12.328 7.184 1 98.25 113 GLY B C 1
ATOM 4038 O O . GLY B 1 113 ? -4.621 -12.797 8.172 1 98.25 113 GLY B O 1
ATOM 4039 N N . ALA B 1 114 ? -2.74 -12.305 7.031 1 97.12 114 ALA B N 1
ATOM 4040 C CA . ALA B 1 114 ? -1.857 -12.789 8.086 1 97.12 114 ALA B CA 1
ATOM 4041 C C . ALA B 1 114 ? -2.029 -11.977 9.367 1 97.12 114 ALA B C 1
ATOM 4043 O O . ALA B 1 114 ? -2.051 -12.539 10.469 1 97.12 114 ALA B O 1
ATOM 4044 N N . GLU B 1 115 ? -2.129 -10.633 9.219 1 96.5 115 GLU B N 1
ATOM 4045 C CA . GLU B 1 115 ? -2.348 -9.758 10.367 1 96.5 115 GLU B CA 1
ATOM 4046 C C . GLU B 1 115 ? -3.662 -10.086 11.07 1 96.5 115 GLU B C 1
ATOM 4048 O O . GLU B 1 115 ? -3.727 -10.102 12.305 1 96.5 115 GLU B O 1
ATOM 4053 N N . LEU B 1 116 ? -4.668 -10.289 10.297 1 95 116 LEU B N 1
ATOM 4054 C CA . LEU B 1 116 ? -5.984 -10.602 10.852 1 95 116 LEU B CA 1
ATOM 4055 C C . LEU B 1 116 ? -5.953 -11.922 11.609 1 95 116 LEU B C 1
ATOM 4057 O O . LEU B 1 116 ? -6.512 -12.023 12.711 1 95 116 LEU B O 1
ATOM 4061 N N . LEU B 1 117 ? -5.312 -12.922 11.023 1 92.69 117 LEU B N 1
ATOM 4062 C CA . LEU B 1 117 ? -5.18 -14.219 11.672 1 92.69 117 LEU B CA 1
ATOM 4063 C C . LEU B 1 117 ? -4.402 -14.094 12.977 1 92.69 117 LEU B C 1
ATOM 4065 O O . LEU B 1 117 ? -4.781 -14.688 13.992 1 92.69 117 LEU B O 1
ATOM 4069 N N . ARG B 1 118 ? -3.33 -13.32 12.93 1 90.69 118 ARG B N 1
ATOM 4070 C CA . ARG B 1 118 ? -2.5 -13.133 14.117 1 90.69 118 ARG B CA 1
ATOM 4071 C C . ARG B 1 118 ? -3.289 -12.477 15.242 1 90.69 118 ARG B C 1
ATOM 4073 O O . ARG B 1 118 ? -3.172 -12.867 16.406 1 90.69 118 ARG B O 1
ATOM 4080 N N . ARG B 1 119 ? -4.02 -11.445 14.898 1 87.94 119 ARG B N 1
ATOM 4081 C CA . ARG B 1 119 ? -4.84 -10.758 15.891 1 87.94 119 ARG B CA 1
ATOM 4082 C C . ARG B 1 119 ? -5.844 -11.711 16.531 1 87.94 119 ARG B C 1
ATOM 4084 O O . ARG B 1 119 ? -6.086 -11.648 17.734 1 87.94 119 ARG B O 1
ATOM 4091 N N . TRP B 1 120 ? -6.414 -12.469 15.719 1 84.75 120 TRP B N 1
ATOM 4092 C CA . TRP B 1 120 ? -7.355 -13.453 16.234 1 84.75 120 TRP B CA 1
ATOM 4093 C C . TRP B 1 120 ? -6.648 -14.484 17.109 1 84.75 120 TRP B C 1
ATOM 4095 O O . TRP B 1 120 ? -7.156 -14.867 18.156 1 84.75 120 TRP B O 1
ATOM 4105 N N . TYR B 1 121 ? -5.496 -14.922 16.641 1 80.62 121 TYR B N 1
ATOM 4106 C CA . TYR B 1 121 ? -4.684 -15.875 17.391 1 80.62 121 TYR B CA 1
ATOM 4107 C C . TYR B 1 121 ? -4.359 -15.336 18.781 1 80.62 121 TYR B C 1
ATOM 4109 O O . TYR B 1 121 ? -4.41 -16.062 19.766 1 80.62 121 TYR B O 1
ATOM 4117 N N . ASP B 1 122 ? -4.062 -14.109 18.844 1 81.12 122 ASP B N 1
ATOM 4118 C CA . ASP B 1 122 ? -3.693 -13.477 20.109 1 81.12 122 ASP B CA 1
ATOM 4119 C C . ASP B 1 122 ? -4.902 -13.352 21.031 1 81.12 122 ASP B C 1
ATOM 4121 O O . ASP B 1 122 ? -4.766 -13.391 22.25 1 81.12 122 ASP B O 1
ATOM 4125 N N . ALA B 1 123 ? -5.988 -13.188 20.422 1 75.69 123 ALA B N 1
ATOM 4126 C CA . ALA B 1 123 ? -7.199 -12.961 21.219 1 75.69 123 ALA B CA 1
ATOM 4127 C C . ALA B 1 123 ? -7.848 -14.281 21.609 1 75.69 123 ALA B C 1
ATOM 4129 O O . ALA B 1 123 ? -8.609 -14.344 22.578 1 75.69 123 ALA B O 1
ATOM 4130 N N . SER B 1 124 ? -7.508 -15.234 20.719 1 76.12 124 SER B N 1
ATOM 4131 C CA . SER B 1 124 ? -8.203 -16.5 20.906 1 76.12 124 SER B CA 1
ATOM 4132 C C . SER B 1 124 ? -7.316 -17.531 21.609 1 76.12 124 SER B C 1
ATOM 4134 O O . SER B 1 124 ? -6.133 -17.656 21.281 1 76.12 124 SER B O 1
ATOM 4136 N N . SER B 1 125 ? -7.785 -18.094 22.578 1 66.38 125 SER B N 1
ATOM 4137 C CA . SER B 1 125 ? -7.078 -19.172 23.266 1 66.38 125 SER B CA 1
ATOM 4138 C C . SER B 1 125 ? -7.176 -20.484 22.5 1 66.38 125 SER B C 1
ATOM 4140 O O . SER B 1 125 ? -6.414 -21.422 22.75 1 66.38 125 SER B O 1
ATOM 4142 N N . SER B 1 126 ? -8.023 -20.469 21.516 1 61.31 126 SER B N 1
ATOM 4143 C CA . SER B 1 126 ? -8.375 -21.75 20.906 1 61.31 126 SER B CA 1
ATOM 4144 C C . SER B 1 126 ? -7.484 -22.062 19.719 1 61.31 126 SER B C 1
ATOM 4146 O O . SER B 1 126 ? -7.332 -23.219 19.328 1 61.31 126 SER B O 1
ATOM 4148 N N . TRP B 1 127 ? -6.883 -20.953 19.156 1 68.75 127 TRP B N 1
ATOM 4149 C CA . TRP B 1 127 ? -6.113 -21.297 17.969 1 68.75 127 TRP B CA 1
ATOM 4150 C C . TRP B 1 127 ? -4.617 -21.25 18.25 1 68.75 127 TRP B C 1
ATOM 4152 O O . TRP B 1 127 ? -4.098 -20.219 18.688 1 68.75 127 TRP B O 1
ATOM 4162 N N . ARG B 1 128 ? -4.059 -22.422 18.078 1 69.62 128 ARG B N 1
ATOM 4163 C CA . ARG B 1 128 ? -2.621 -22.516 18.328 1 69.62 128 ARG B CA 1
ATOM 4164 C C . ARG B 1 128 ? -1.925 -23.281 17.203 1 69.62 128 ARG B C 1
ATOM 4166 O O . ARG B 1 128 ? -0.785 -23.734 17.375 1 69.62 128 ARG B O 1
ATOM 4173 N N . GLY B 1 129 ? -2.637 -23.484 16.109 1 82.62 129 GLY B N 1
ATOM 4174 C CA . GLY B 1 129 ? -2.016 -24.328 15.109 1 82.62 129 GLY B CA 1
ATOM 4175 C C . GLY B 1 129 ? -1.081 -23.578 14.188 1 82.62 129 GLY B C 1
ATOM 4176 O O . GLY B 1 129 ? -1.136 -22.344 14.102 1 82.62 129 GLY B O 1
ATOM 4177 N N . PRO B 1 130 ? -0.165 -24.312 13.516 1 94.19 130 PRO B N 1
ATOM 4178 C CA . PRO B 1 130 ? 0.793 -23.734 12.57 1 94.19 130 PRO B CA 1
ATOM 4179 C C . PRO B 1 130 ? 0.141 -23.312 11.258 1 94.19 130 PRO B C 1
ATOM 4181 O O . PRO B 1 130 ? -1.027 -23.625 11.016 1 94.19 130 PRO B O 1
ATOM 4184 N N . VAL B 1 131 ? 0.816 -22.516 10.562 1 96.38 131 VAL B N 1
ATOM 4185 C CA . VAL B 1 131 ? 0.462 -22.219 9.18 1 96.38 131 VAL B CA 1
ATOM 4186 C C . VAL B 1 131 ? 1.281 -23.094 8.234 1 96.38 131 VAL B C 1
ATOM 4188 O O . VAL B 1 131 ? 2.51 -23.141 8.336 1 96.38 131 VAL B O 1
ATOM 4191 N N . LEU B 1 132 ? 0.636 -23.797 7.332 1 98.12 132 LEU B N 1
ATOM 4192 C CA . LEU B 1 132 ? 1.316 -24.688 6.398 1 98.12 132 LEU B CA 1
ATOM 4193 C C . LEU B 1 132 ? 1.366 -24.078 5.004 1 98.12 132 LEU B C 1
ATOM 4195 O O . LEU B 1 132 ? 0.349 -23.609 4.488 1 98.12 132 LEU B O 1
ATOM 4199 N N . LEU B 1 133 ? 2.545 -24.094 4.445 1 98.12 133 LEU B N 1
ATOM 4200 C CA . LEU B 1 133 ? 2.787 -23.672 3.07 1 98.12 133 LEU B CA 1
ATOM 4201 C C . LEU B 1 133 ? 3.105 -24.875 2.184 1 98.12 133 LEU B C 1
ATOM 4203 O O . LEU B 1 133 ? 3.635 -25.875 2.66 1 98.12 133 LEU B O 1
ATOM 4207 N N . SER B 1 134 ? 2.777 -24.734 0.936 1 97 134 SER B N 1
ATOM 4208 C CA . SER B 1 134 ? 3.111 -25.812 0.008 1 97 134 SER B CA 1
ATOM 4209 C C . SER B 1 134 ? 4.617 -25.922 -0.197 1 97 134 SER B C 1
ATOM 4211 O O . SER B 1 134 ? 5.344 -24.938 -0.027 1 97 134 SER B O 1
ATOM 4213 N N . SER B 1 135 ? 5.066 -27.109 -0.588 1 94.56 135 SER B N 1
ATOM 4214 C CA . SER B 1 135 ? 6.449 -27.328 -1.015 1 94.56 135 SER B CA 1
ATOM 4215 C C . SER B 1 135 ? 6.512 -27.828 -2.451 1 94.56 135 SER B C 1
ATOM 4217 O O . SER B 1 135 ? 6.059 -28.938 -2.74 1 94.56 135 SER B O 1
ATOM 4219 N N . PRO B 1 136 ? 7.035 -27.125 -3.332 1 92.12 136 PRO B N 1
ATOM 4220 C CA . PRO B 1 136 ? 7.598 -25.781 -3.191 1 92.12 136 PRO B CA 1
ATOM 4221 C C . PRO B 1 136 ? 6.527 -24.703 -3.068 1 92.12 136 PRO B C 1
ATOM 4223 O O . PRO B 1 136 ? 5.34 -24.984 -3.256 1 92.12 136 PRO B O 1
ATOM 4226 N N . CYS B 1 137 ? 6.891 -23.531 -2.602 1 92.56 137 CYS B N 1
ATOM 4227 C CA . CYS B 1 137 ? 5.984 -22.391 -2.541 1 92.56 137 CYS B CA 1
ATOM 4228 C C . CYS B 1 137 ? 6.703 -21.094 -2.908 1 92.56 137 CYS B C 1
ATOM 4230 O O . CYS B 1 137 ? 7.926 -21.078 -3.061 1 92.56 137 CYS B O 1
ATOM 4232 N N . ASP B 1 138 ? 5.977 -20.078 -3.115 1 89.88 138 ASP B N 1
ATOM 4233 C CA . ASP B 1 138 ? 6.531 -18.734 -3.299 1 89.88 138 ASP B CA 1
ATOM 4234 C C . ASP B 1 138 ? 7.328 -18.297 -2.072 1 89.88 138 ASP B C 1
ATOM 4236 O O . ASP B 1 138 ? 6.789 -18.25 -0.963 1 89.88 138 ASP B O 1
ATOM 4240 N N . GLU B 1 139 ? 8.555 -17.969 -2.287 1 85.12 139 GLU B N 1
ATOM 4241 C CA . GLU B 1 139 ? 9.461 -17.641 -1.185 1 85.12 139 GLU B CA 1
ATOM 4242 C C . GLU B 1 139 ? 8.984 -16.406 -0.424 1 85.12 139 GLU B C 1
ATOM 4244 O O . GLU B 1 139 ? 9.242 -16.266 0.771 1 85.12 139 GLU B O 1
ATOM 4249 N N . SER B 1 140 ? 8.289 -15.578 -1.079 1 92 140 SER B N 1
ATOM 4250 C CA . SER B 1 140 ? 7.859 -14.336 -0.445 1 92 140 SER B CA 1
ATOM 4251 C C . SER B 1 140 ? 6.793 -14.594 0.616 1 92 140 SER B C 1
ATOM 4253 O O . SER B 1 140 ? 6.629 -13.805 1.546 1 92 140 SER B O 1
ATOM 4255 N N . LEU B 1 141 ? 6.051 -15.695 0.49 1 96.25 141 LEU B N 1
ATOM 4256 C CA . LEU B 1 141 ? 4.938 -15.977 1.389 1 96.25 141 LEU B CA 1
ATOM 4257 C C . LEU B 1 141 ? 5.426 -16.156 2.822 1 96.25 141 LEU B C 1
ATOM 4259 O O . LEU B 1 141 ? 4.867 -15.555 3.75 1 96.25 141 LEU B O 1
ATOM 4263 N N . ALA B 1 142 ? 6.465 -16.938 2.959 1 96 142 ALA B N 1
ATOM 4264 C CA . ALA B 1 142 ? 7 -17.172 4.297 1 96 142 ALA B CA 1
ATOM 4265 C C . ALA B 1 142 ? 7.457 -15.867 4.941 1 96 142 ALA B C 1
ATOM 4267 O O . ALA B 1 142 ? 7.207 -15.633 6.121 1 96 142 ALA B O 1
ATOM 4268 N N . GLU B 1 143 ? 8.125 -15.055 4.164 1 95.06 143 GLU B N 1
ATOM 4269 C CA . GLU B 1 143 ? 8.641 -13.789 4.684 1 95.06 143 GLU B CA 1
ATOM 4270 C C . GLU B 1 143 ? 7.5 -12.875 5.125 1 95.06 143 GLU B C 1
ATOM 4272 O O . GLU B 1 143 ? 7.598 -12.219 6.164 1 95.06 143 GLU B O 1
ATOM 4277 N N . ILE B 1 144 ? 6.457 -12.797 4.359 1 97.56 144 ILE B N 1
ATOM 4278 C CA . ILE B 1 144 ? 5.309 -11.953 4.672 1 97.56 144 ILE B CA 1
ATOM 4279 C C . ILE B 1 144 ? 4.629 -12.453 5.945 1 97.56 144 ILE B C 1
ATOM 4281 O O . I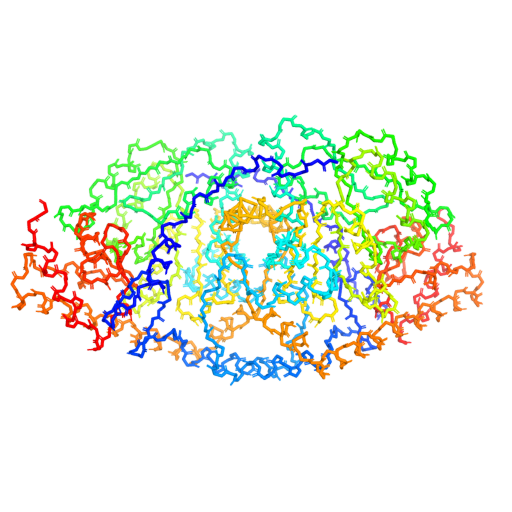LE B 1 144 ? 4.309 -11.656 6.836 1 97.56 144 ILE B O 1
ATOM 4285 N N . LEU B 1 145 ? 4.41 -13.766 6.035 1 97.25 145 LEU B N 1
ATOM 4286 C CA . LEU B 1 145 ? 3.74 -14.359 7.188 1 97.25 145 LEU B CA 1
ATOM 4287 C C . LEU B 1 145 ? 4.562 -14.156 8.461 1 97.25 145 LEU B C 1
ATOM 4289 O O . LEU B 1 145 ? 4.016 -13.82 9.508 1 97.25 145 LEU B O 1
ATOM 4293 N N . GLU B 1 146 ? 5.859 -14.32 8.328 1 95.31 146 GLU B N 1
ATOM 4294 C CA . GLU B 1 146 ? 6.746 -14.102 9.461 1 95.31 146 GLU B CA 1
ATOM 4295 C C . GLU B 1 146 ? 6.723 -12.641 9.906 1 95.31 146 GLU B C 1
ATOM 4297 O O . GLU B 1 146 ? 6.699 -12.344 11.102 1 95.31 146 GLU B O 1
ATOM 4302 N N . ALA B 1 147 ? 6.773 -11.773 8.977 1 95.12 147 ALA B N 1
ATOM 4303 C CA . ALA B 1 147 ? 6.75 -10.344 9.273 1 95.12 147 ALA B CA 1
ATOM 4304 C C . ALA B 1 147 ? 5.445 -9.945 9.961 1 95.12 147 ALA B C 1
ATOM 4306 O O . ALA B 1 147 ? 5.418 -9 10.758 1 95.12 147 ALA B O 1
ATOM 4307 N N . ALA B 1 148 ? 4.352 -10.641 9.672 1 95.38 148 ALA B N 1
ATOM 4308 C CA . ALA B 1 148 ? 3.057 -10.367 10.297 1 95.38 148 ALA B CA 1
ATOM 4309 C C . ALA B 1 148 ? 2.996 -10.953 11.703 1 95.38 148 ALA B C 1
ATOM 4311 O O . ALA B 1 148 ? 2.008 -10.758 12.422 1 95.38 148 ALA B O 1
ATOM 4312 N N . GLY B 1 149 ? 4.023 -11.766 12.094 1 92.06 149 GLY B N 1
ATOM 4313 C CA . GLY B 1 149 ? 4.098 -12.281 13.453 1 92.06 149 GLY B CA 1
ATOM 4314 C C . GLY B 1 149 ? 3.689 -13.734 13.562 1 92.06 149 GLY B C 1
ATOM 4315 O O . GLY B 1 149 ? 3.5 -14.25 14.664 1 92.06 149 GLY B O 1
ATOM 4316 N N . ILE B 1 150 ? 3.488 -14.391 12.391 1 92.44 150 ILE B N 1
ATOM 4317 C CA . ILE B 1 150 ? 3.199 -15.82 12.43 1 92.44 150 ILE B CA 1
ATOM 4318 C C . ILE B 1 150 ? 4.457 -16.594 12.82 1 92.44 150 ILE B C 1
ATOM 4320 O O . ILE B 1 150 ? 5.465 -16.547 12.109 1 92.44 150 ILE B O 1
ATOM 4324 N N . GLY B 1 151 ? 4.445 -17.266 13.93 1 86.81 151 GLY B N 1
ATOM 4325 C CA . GLY B 1 151 ? 5.652 -17.812 14.523 1 86.81 151 GLY B CA 1
ATOM 4326 C C . GLY B 1 151 ? 5.977 -19.219 14.031 1 86.81 151 GLY B C 1
ATOM 4327 O O . GLY B 1 151 ? 7.141 -19.625 14.023 1 86.81 151 GLY B O 1
ATOM 4328 N N . GLU B 1 152 ? 4.98 -19.969 13.664 1 93.25 152 GLU B N 1
ATOM 4329 C CA . GLU B 1 152 ? 5.242 -21.344 13.281 1 93.25 152 GLU B CA 1
ATOM 4330 C C . GLU B 1 152 ? 4.773 -21.625 11.852 1 93.25 152 GLU B C 1
ATOM 4332 O O . GLU B 1 152 ? 3.578 -21.781 11.602 1 93.25 152 GLU B O 1
ATOM 4337 N N . LEU B 1 153 ? 5.711 -21.75 11 1 96 153 LEU B N 1
ATOM 4338 C CA . LEU B 1 153 ? 5.465 -22.094 9.609 1 96 153 LEU B CA 1
ATOM 4339 C C . LEU B 1 153 ? 5.953 -23.516 9.305 1 96 153 LEU B C 1
ATOM 4341 O O . LEU B 1 153 ? 7.031 -23.906 9.75 1 96 153 LEU B O 1
ATOM 4345 N N . ARG B 1 154 ? 5.137 -24.297 8.719 1 97.19 154 ARG B N 1
ATOM 4346 C CA . ARG B 1 154 ? 5.461 -25.641 8.25 1 97.19 154 ARG B CA 1
ATOM 4347 C C . ARG B 1 154 ? 5.152 -25.797 6.766 1 97.19 154 ARG B C 1
ATOM 4349 O O . ARG B 1 154 ? 4.699 -24.844 6.121 1 97.19 154 ARG B O 1
ATOM 4356 N N . GLN B 1 155 ? 5.551 -26.953 6.258 1 97.31 155 GLN B N 1
ATOM 4357 C CA . GLN B 1 155 ? 5.289 -27.203 4.848 1 97.31 155 GLN B CA 1
ATOM 4358 C C . GLN B 1 155 ? 4.535 -28.516 4.656 1 97.31 155 GLN B C 1
ATOM 4360 O O . GLN B 1 155 ? 4.637 -29.422 5.484 1 97.31 155 GLN B O 1
ATOM 4365 N N . TYR B 1 156 ? 3.732 -28.578 3.699 1 97.81 156 TYR B N 1
ATOM 4366 C CA . TYR B 1 156 ? 3.176 -29.828 3.211 1 97.81 156 TYR B CA 1
ATOM 4367 C C . TYR B 1 156 ? 3.656 -30.125 1.795 1 97.81 156 TYR B C 1
ATOM 4369 O O . TYR B 1 156 ? 3.881 -29.203 1.004 1 97.81 156 TYR B O 1
ATOM 4377 N N . GLN B 1 157 ? 3.76 -31.359 1.494 1 96.12 157 GLN B N 1
ATOM 4378 C CA . GLN B 1 157 ? 4.27 -31.75 0.185 1 96.12 157 GLN B CA 1
ATOM 4379 C C . GLN B 1 157 ? 3.199 -31.594 -0.892 1 96.12 157 GLN B C 1
ATOM 4381 O O . GLN B 1 157 ? 2.084 -32.094 -0.743 1 96.12 157 GLN B O 1
ATOM 4386 N N . PHE B 1 158 ? 3.535 -30.875 -1.911 1 95.5 158 PHE B N 1
ATOM 4387 C CA . PHE B 1 158 ? 2.6 -30.609 -3 1 95.5 158 PHE B CA 1
ATOM 4388 C C . PHE B 1 158 ? 3.117 -31.203 -4.309 1 95.5 158 PHE B C 1
ATOM 4390 O O . PHE B 1 158 ? 2.334 -31.688 -5.129 1 95.5 158 PHE B O 1
ATOM 4397 N N . TRP B 1 159 ? 4.375 -31.156 -4.512 1 91.06 159 TRP B N 1
ATOM 4398 C CA . TRP B 1 159 ? 5.023 -31.484 -5.777 1 91.06 159 TRP B CA 1
ATOM 4399 C C . TRP B 1 159 ? 5.965 -32.688 -5.613 1 91.06 159 TRP B C 1
ATOM 4401 O O . TRP B 1 159 ? 6.68 -32.781 -4.613 1 91.06 159 TRP B O 1
ATOM 4411 N N . ASP B 1 160 ? 5.844 -33.562 -6.598 1 88.38 160 ASP B N 1
ATOM 4412 C CA . ASP B 1 160 ? 6.785 -34.656 -6.719 1 88.38 160 ASP B CA 1
ATOM 4413 C C . ASP B 1 160 ? 7.793 -34.406 -7.84 1 88.38 160 ASP B C 1
ATOM 4415 O O . ASP B 1 160 ? 7.469 -34.531 -9.016 1 88.38 160 ASP B O 1
ATOM 4419 N N . ALA B 1 161 ? 8.961 -34.156 -7.504 1 82.88 161 ALA B N 1
ATOM 4420 C CA . ALA B 1 161 ? 9.992 -33.781 -8.469 1 82.88 161 ALA B CA 1
ATOM 4421 C C . ALA B 1 161 ? 10.312 -34.969 -9.391 1 82.88 161 ALA B C 1
ATOM 4423 O O . ALA B 1 161 ? 10.656 -34.781 -10.562 1 82.88 161 ALA B O 1
ATOM 4424 N N . GLU B 1 162 ? 10.227 -36.156 -8.898 1 80.94 162 GLU B N 1
ATOM 4425 C CA . GLU B 1 162 ? 10.531 -37.344 -9.703 1 80.94 162 GLU B CA 1
ATOM 4426 C C . GLU B 1 162 ? 9.484 -37.562 -10.789 1 80.94 162 GLU B C 1
ATOM 4428 O O . GLU B 1 162 ? 9.812 -37.906 -11.922 1 80.94 162 GLU B O 1
ATOM 4433 N N . ARG B 1 163 ? 8.344 -37.312 -10.438 1 82.75 163 ARG B N 1
ATOM 4434 C CA . ARG B 1 163 ? 7.254 -37.562 -11.383 1 82.75 163 ARG B CA 1
ATOM 4435 C C . ARG B 1 163 ? 6.836 -36.25 -12.078 1 82.75 163 ARG B C 1
ATOM 4437 O O . ARG B 1 163 ? 6.012 -36.281 -12.992 1 82.75 163 ARG B O 1
ATOM 4444 N N . CYS B 1 164 ? 7.43 -35.188 -11.695 1 84 164 CYS B N 1
ATOM 4445 C CA . CYS B 1 164 ? 7.102 -33.875 -12.211 1 84 164 CYS B CA 1
ATOM 4446 C C . CYS B 1 164 ? 5.594 -33.656 -12.211 1 84 164 CYS B C 1
ATOM 4448 O O . CYS B 1 164 ? 5.012 -33.312 -13.242 1 84 164 CYS B O 1
ATOM 4450 N N . GLY B 1 165 ? 5.02 -33.875 -11.047 1 86.06 165 GLY B N 1
ATOM 4451 C CA . GLY B 1 165 ? 3.576 -33.75 -10.922 1 86.06 165 GLY B CA 1
ATOM 4452 C C . GLY B 1 165 ? 3.107 -33.625 -9.484 1 86.06 165 GLY B C 1
ATOM 4453 O O . GLY B 1 165 ? 3.924 -33.531 -8.562 1 86.06 165 GLY B O 1
ATOM 4454 N N . LEU B 1 166 ? 1.848 -33.531 -9.375 1 91.12 166 LEU B N 1
ATOM 4455 C CA . LEU B 1 166 ? 1.182 -33.375 -8.086 1 91.12 166 LEU B CA 1
ATOM 4456 C C . LEU B 1 166 ? 1.291 -34.625 -7.254 1 91.12 166 LEU B C 1
ATOM 4458 O O . LEU B 1 166 ? 1.161 -35.75 -7.789 1 91.12 166 LEU B O 1
ATOM 4462 N N . CYS B 1 167 ? 1.557 -34.438 -5.977 1 91.69 167 CYS B N 1
ATOM 4463 C CA . CYS B 1 167 ? 1.51 -35.562 -5.031 1 91.69 167 CYS B CA 1
ATOM 4464 C C . CYS B 1 167 ? 0.306 -35.438 -4.105 1 91.69 167 CYS B C 1
ATOM 4466 O O . CYS B 1 167 ? 0.454 -35.094 -2.932 1 91.69 167 CYS B O 1
ATOM 4468 N N . VAL B 1 168 ? -0.818 -35.906 -4.523 1 95.69 168 VAL B N 1
ATOM 4469 C CA . VAL B 1 168 ? -2.068 -35.656 -3.807 1 95.69 168 VAL B CA 1
ATOM 4470 C C . VAL B 1 168 ? -2.088 -36.5 -2.525 1 95.69 168 VAL B C 1
ATOM 4472 O O . VAL B 1 168 ? -2.547 -36.031 -1.481 1 95.69 168 VAL B O 1
ATOM 4475 N N . GLU B 1 169 ? -1.588 -37.719 -2.615 1 96.75 169 GLU B N 1
ATOM 4476 C CA . GLU B 1 169 ? -1.632 -38.594 -1.451 1 96.75 169 GLU B CA 1
ATOM 4477 C C . GLU B 1 169 ? -0.764 -38.062 -0.318 1 96.75 169 GLU B C 1
ATOM 4479 O O . GLU B 1 169 ? -1.173 -38.094 0.845 1 96.75 169 GLU B O 1
ATOM 4484 N N . LYS B 1 170 ? 0.377 -37.625 -0.668 1 96.56 170 LYS B N 1
ATOM 4485 C CA . LYS B 1 170 ? 1.251 -37.062 0.357 1 96.56 170 LYS B CA 1
ATOM 4486 C C . LYS B 1 170 ? 0.676 -35.75 0.917 1 96.56 170 LYS B C 1
ATOM 4488 O O . LYS B 1 170 ? 0.818 -35.469 2.107 1 96.56 170 LYS B O 1
ATOM 4493 N N . LEU B 1 171 ? 0.144 -35 0.078 1 97.81 171 LEU B N 1
ATOM 4494 C CA . LEU B 1 171 ? -0.543 -33.781 0.51 1 97.81 171 LEU B CA 1
ATOM 4495 C C . LEU B 1 171 ? -1.607 -34.125 1.554 1 97.81 171 LEU B C 1
ATOM 4497 O O . LEU B 1 171 ? -1.629 -33.531 2.631 1 97.81 171 LEU B O 1
ATOM 4501 N N . LEU B 1 172 ? -2.443 -35.094 1.265 1 98.44 172 LEU B N 1
ATOM 4502 C CA . LEU B 1 172 ? -3.518 -35.469 2.172 1 98.44 172 LEU B CA 1
ATOM 4503 C C . LEU B 1 172 ? -2.955 -36.031 3.479 1 98.44 172 LEU B C 1
ATOM 4505 O O . LEU B 1 172 ? -3.48 -35.719 4.555 1 98.44 172 LEU B O 1
ATOM 4509 N N . GLU B 1 173 ? -1.932 -36.781 3.352 1 98.31 173 GLU B N 1
ATOM 4510 C CA . GLU B 1 173 ? -1.28 -37.312 4.539 1 98.31 173 GLU B CA 1
ATOM 4511 C C . GLU B 1 173 ? -0.761 -36.188 5.441 1 98.31 173 GLU B C 1
ATOM 4513 O O . GLU B 1 173 ? -0.97 -36.219 6.656 1 98.31 173 GLU B O 1
ATOM 4518 N N . ASP B 1 174 ? -0.064 -35.25 4.863 1 98.31 174 ASP B N 1
ATOM 4519 C CA . ASP B 1 174 ? 0.477 -34.125 5.625 1 98.31 174 ASP B CA 1
ATOM 4520 C C . ASP B 1 174 ? -0.639 -33.344 6.309 1 98.31 174 ASP B C 1
ATOM 4522 O O . ASP B 1 174 ? -0.486 -32.906 7.449 1 98.31 174 ASP B O 1
ATOM 4526 N N . LEU B 1 175 ? -1.751 -33.125 5.625 1 98.12 175 LEU B N 1
ATOM 4527 C CA . LEU B 1 175 ? -2.877 -32.375 6.188 1 98.12 175 LEU B CA 1
ATOM 4528 C C . LEU B 1 175 ? -3.518 -33.156 7.332 1 98.12 175 LEU B C 1
ATOM 4530 O O . LEU B 1 175 ? -4.016 -32.562 8.289 1 98.12 175 LEU B O 1
ATOM 4534 N N . LYS B 1 176 ? -3.486 -34.469 7.223 1 98.12 176 LYS B N 1
ATOM 4535 C CA . LYS B 1 176 ? -4.039 -35.312 8.281 1 98.12 176 LYS B CA 1
ATOM 4536 C C . LYS B 1 176 ? -3.123 -35.344 9.5 1 98.12 176 LYS B C 1
ATOM 4538 O O . LYS B 1 176 ? -3.594 -35.438 10.633 1 98.12 176 LYS B O 1
ATOM 4543 N N . GLU B 1 177 ? -1.879 -35.188 9.234 1 97.5 177 GLU B N 1
ATOM 4544 C CA . GLU B 1 177 ? -0.895 -35.406 10.289 1 97.5 177 GLU B CA 1
ATOM 4545 C C . GLU B 1 177 ? -0.604 -34.094 11.031 1 97.5 177 GLU B C 1
ATOM 4547 O O . GLU B 1 177 ? -0.174 -34.094 12.188 1 97.5 177 GLU B O 1
ATOM 4552 N N . CYS B 1 178 ? -0.757 -33 10.367 1 96.44 178 CYS B N 1
ATOM 4553 C CA . CYS B 1 178 ? -0.463 -31.734 11.047 1 96.44 178 CYS B CA 1
ATOM 4554 C C . CYS B 1 178 ? -1.472 -31.469 12.156 1 96.44 178 CYS B C 1
ATOM 4556 O O . CYS B 1 178 ? -2.535 -32.094 12.195 1 96.44 178 CYS B O 1
ATOM 4558 N N . PRO B 1 179 ? -1.14 -30.578 13.141 1 94.38 179 PRO B N 1
ATOM 4559 C CA . PRO B 1 179 ? -2.061 -30.281 14.242 1 94.38 179 PRO B CA 1
ATOM 4560 C C . PRO B 1 179 ? -3.422 -29.781 13.758 1 94.38 179 PRO B C 1
ATOM 4562 O O . PRO B 1 179 ? -3.5 -29.062 12.766 1 94.38 179 PRO B O 1
ATOM 4565 N N . GLU B 1 180 ? -4.418 -30.156 14.492 1 92.56 180 GLU B N 1
ATOM 4566 C CA . GLU B 1 180 ? -5.758 -29.672 14.18 1 92.56 180 GLU B CA 1
ATOM 4567 C C . GLU B 1 180 ? -5.82 -28.141 14.234 1 92.56 180 GLU B C 1
ATOM 4569 O O . GLU B 1 180 ? -5.008 -27.516 14.914 1 92.56 180 GLU B O 1
ATOM 4574 N N . GLN B 1 181 ? -6.758 -27.562 13.414 1 91.25 181 GLN B N 1
ATOM 4575 C CA . GLN B 1 181 ? -6.996 -26.125 13.383 1 91.25 181 GLN B CA 1
ATOM 4576 C C . GLN B 1 181 ? -5.773 -25.375 12.859 1 91.25 181 GLN B C 1
ATOM 4578 O O . GLN B 1 181 ? -5.434 -24.312 13.367 1 91.25 181 GLN B O 1
ATOM 4583 N N . SER B 1 182 ? -5.027 -26.016 12 1 94.88 182 SER B N 1
ATOM 4584 C CA . SER B 1 182 ? -3.949 -25.344 11.289 1 94.88 182 SER B CA 1
ATOM 4585 C C . SER B 1 182 ? -4.492 -24.484 10.148 1 94.88 182 SER B C 1
ATOM 4587 O O . SER B 1 182 ? -5.594 -24.719 9.656 1 94.88 182 SER B O 1
ATOM 4589 N N . VAL B 1 183 ? -3.777 -23.422 9.891 1 96.12 183 VAL B N 1
ATOM 4590 C CA . VAL B 1 183 ? -4.078 -22.656 8.695 1 96.12 183 VAL B CA 1
ATOM 4591 C C . VAL B 1 183 ? -3.359 -23.266 7.492 1 96.12 183 VAL B C 1
ATOM 4593 O O . VAL B 1 183 ? -2.141 -23.453 7.52 1 96.12 183 VAL B O 1
ATOM 4596 N N . ILE B 1 184 ? -4.094 -23.625 6.457 1 98 184 ILE B N 1
ATOM 4597 C CA . ILE B 1 184 ? -3.51 -24.203 5.254 1 98 184 ILE B CA 1
ATOM 4598 C C . ILE B 1 184 ? -3.545 -23.188 4.117 1 98 184 ILE B C 1
ATOM 4600 O O . ILE B 1 184 ? -4.621 -22.812 3.641 1 98 184 ILE B O 1
ATOM 4604 N N . VAL B 1 185 ? -2.363 -22.719 3.697 1 98.44 185 VAL B N 1
ATOM 4605 C CA . VAL B 1 185 ? -2.285 -21.828 2.541 1 98.44 185 VAL B CA 1
ATOM 4606 C C . VAL B 1 185 ? -2.342 -22.656 1.254 1 98.44 185 VAL B C 1
ATOM 4608 O O . VAL B 1 185 ? -1.501 -23.516 1.029 1 98.44 185 VAL B O 1
ATOM 4611 N N . LEU B 1 186 ? -3.361 -22.344 0.417 1 98.12 186 LEU B N 1
ATOM 4612 C CA . LEU B 1 186 ? -3.627 -23.125 -0.787 1 98.12 186 LEU B CA 1
ATOM 4613 C C . LEU B 1 186 ? -3.705 -22.219 -2.014 1 98.12 186 LEU B C 1
ATOM 4615 O O . LEU B 1 186 ? -4.219 -21.094 -1.934 1 98.12 186 LEU B O 1
ATOM 4619 N N . SER B 1 187 ? -3.17 -22.688 -3.117 1 97.12 187 SER B N 1
ATOM 4620 C CA . SER B 1 187 ? -3.393 -22 -4.387 1 97.12 187 SER B CA 1
ATOM 4621 C C . SER B 1 187 ? -4.676 -22.484 -5.055 1 97.12 187 SER B C 1
ATOM 4623 O O . SER B 1 187 ? -4.805 -23.672 -5.383 1 97.12 187 SER B O 1
ATOM 4625 N N . ALA B 1 188 ? -5.559 -21.594 -5.324 1 97.62 188 ALA B N 1
ATOM 4626 C CA . ALA B 1 188 ? -6.844 -21.984 -5.895 1 97.62 188 ALA B CA 1
ATOM 4627 C C . ALA B 1 188 ? -6.676 -22.516 -7.316 1 97.62 188 ALA B C 1
ATOM 4629 O O . ALA B 1 188 ? -7.43 -23.391 -7.75 1 97.62 188 ALA B O 1
ATOM 4630 N N . SER B 1 189 ? -5.781 -21.906 -8.016 1 95.19 189 SER B N 1
ATOM 4631 C CA . SER B 1 189 ? -5.508 -22.328 -9.383 1 95.19 189 SER B CA 1
ATOM 4632 C C . SER B 1 189 ? -4.094 -21.953 -9.812 1 95.19 189 SER B C 1
ATOM 4634 O O . SER B 1 189 ? -3.504 -21.016 -9.258 1 95.19 189 SER B O 1
ATOM 4636 N N . ALA B 1 190 ? -3.576 -22.719 -10.711 1 92.94 190 ALA B N 1
ATOM 4637 C CA . ALA B 1 190 ? -2.252 -22.453 -11.266 1 92.94 190 ALA B CA 1
ATOM 4638 C C . ALA B 1 190 ? -1.226 -22.234 -10.156 1 92.94 190 ALA B C 1
ATOM 4640 O O . ALA B 1 190 ? -0.619 -21.172 -10.062 1 92.94 190 ALA B O 1
ATOM 4641 N N . HIS B 1 191 ? -1.006 -23.297 -9.422 1 94.88 191 HIS B N 1
ATOM 4642 C CA . HIS B 1 191 ? -0.104 -23.25 -8.273 1 94.88 191 HIS B CA 1
ATOM 4643 C C . HIS B 1 191 ? 1.249 -22.656 -8.664 1 94.88 191 HIS B C 1
ATOM 4645 O O . HIS B 1 191 ? 1.851 -23.078 -9.656 1 94.88 191 HIS B O 1
ATOM 4651 N N . TYR B 1 192 ? 1.66 -21.641 -8.055 1 92.06 192 TYR B N 1
ATOM 4652 C CA . TYR B 1 192 ? 3.01 -21.109 -8.195 1 92.06 192 TYR B CA 1
ATOM 4653 C C . TYR B 1 192 ? 3.957 -21.75 -7.191 1 92.06 192 TYR B C 1
ATOM 4655 O O . TYR B 1 192 ? 3.668 -21.797 -5.992 1 92.06 192 TYR B O 1
ATOM 4663 N N . PRO B 1 193 ? 5.016 -22.328 -7.621 1 91.38 193 PRO B N 1
ATOM 4664 C CA . PRO B 1 193 ? 5.68 -22.125 -8.906 1 91.38 193 PRO B CA 1
ATOM 4665 C C . PRO B 1 193 ? 5.5 -23.297 -9.859 1 91.38 193 PRO B C 1
ATOM 4667 O O . PRO B 1 193 ? 6.156 -23.359 -10.906 1 91.38 193 PRO B O 1
ATOM 4670 N N . THR B 1 194 ? 4.578 -24.203 -9.609 1 91.94 194 THR B N 1
ATOM 4671 C CA . THR B 1 194 ? 4.625 -25.469 -10.344 1 91.94 194 THR B CA 1
ATOM 4672 C C . THR B 1 194 ? 3.684 -25.422 -11.547 1 91.94 194 THR B C 1
ATOM 4674 O O . THR B 1 194 ? 3.848 -26.188 -12.492 1 91.94 194 THR B O 1
ATOM 4677 N N . GLY B 1 195 ? 2.613 -24.609 -11.367 1 92.5 195 GLY B N 1
ATOM 4678 C CA . GLY B 1 195 ? 1.622 -24.547 -12.43 1 92.5 195 GLY B CA 1
ATOM 4679 C C . GLY B 1 195 ? 0.639 -25.703 -12.406 1 92.5 195 GLY B C 1
ATOM 4680 O O . GLY B 1 195 ? -0.216 -25.812 -13.281 1 92.5 195 GLY B O 1
ATOM 4681 N N . VAL B 1 196 ? 0.74 -26.531 -11.367 1 92.31 196 VAL B N 1
ATOM 4682 C CA . VAL B 1 196 ? -0.119 -27.703 -11.289 1 92.31 196 VAL B CA 1
ATOM 4683 C C . VAL B 1 196 ? -1.353 -27.391 -10.445 1 92.31 196 VAL B C 1
ATOM 4685 O O . VAL B 1 196 ? -1.29 -26.562 -9.523 1 92.31 196 VAL B O 1
ATOM 4688 N N . ASP B 1 197 ? -2.447 -28 -10.812 1 92.75 197 ASP B N 1
ATOM 4689 C CA . ASP B 1 197 ? -3.695 -27.828 -10.078 1 92.75 197 ASP B CA 1
ATOM 4690 C C . ASP B 1 197 ? -4.242 -29.156 -9.586 1 92.75 197 ASP B C 1
ATOM 4692 O O . ASP B 1 197 ? -4.055 -30.188 -10.242 1 92.75 197 ASP B O 1
ATOM 4696 N N . LEU B 1 198 ? -4.914 -29.094 -8.523 1 95.75 198 LEU B N 1
ATOM 4697 C CA . LEU B 1 198 ? -5.711 -30.234 -8.078 1 95.75 198 LEU B CA 1
ATOM 4698 C C . LEU B 1 198 ? -6.961 -30.391 -8.938 1 95.75 198 LEU B C 1
ATOM 4700 O O . LEU B 1 198 ? -7.547 -29.391 -9.367 1 95.75 198 LEU B O 1
ATOM 4704 N N . SER B 1 199 ? -7.316 -31.672 -9.219 1 95.38 199 SER B N 1
ATOM 4705 C CA . SER B 1 199 ? -8.609 -31.906 -9.852 1 95.38 199 SER B CA 1
ATOM 4706 C C . SER B 1 199 ? -9.758 -31.594 -8.898 1 95.38 199 SER B C 1
ATOM 4708 O O . SER B 1 199 ? -9.547 -31.469 -7.688 1 95.38 199 SER B O 1
ATOM 4710 N N . GLN B 1 200 ? -10.938 -31.469 -9.438 1 97.12 200 GLN B N 1
ATOM 4711 C CA . GLN B 1 200 ? -12.094 -31.25 -8.578 1 97.12 200 GLN B CA 1
ATOM 4712 C C . GLN B 1 200 ? -12.258 -32.375 -7.57 1 97.12 200 GLN B C 1
ATOM 4714 O O . GLN B 1 200 ? -12.617 -32.156 -6.418 1 97.12 200 GLN B O 1
ATOM 4719 N N . GLU B 1 201 ? -12.031 -33.562 -8.039 1 97.81 201 GLU B N 1
ATOM 4720 C CA . GLU B 1 201 ? -12.102 -34.719 -7.145 1 97.81 201 GLU B CA 1
ATOM 4721 C C . GLU B 1 201 ? -11.062 -34.594 -6.031 1 97.81 201 GLU B C 1
ATOM 4723 O O . GLU B 1 201 ? -11.352 -34.906 -4.871 1 97.81 201 GLU B O 1
ATOM 4728 N N . ASP B 1 202 ? -9.875 -34.219 -6.395 1 97.5 202 ASP B N 1
ATOM 4729 C CA . ASP B 1 202 ? -8.828 -34.031 -5.398 1 97.5 202 ASP B CA 1
ATOM 4730 C C . ASP B 1 202 ? -9.211 -32.938 -4.402 1 97.5 202 ASP B C 1
ATOM 4732 O O . ASP B 1 202 ? -8.961 -33.062 -3.201 1 97.5 202 ASP B O 1
ATOM 4736 N N . TRP B 1 203 ? -9.773 -31.859 -4.867 1 98.25 203 TRP B N 1
ATOM 4737 C CA . TRP B 1 203 ? -10.219 -30.766 -4.004 1 98.25 203 TRP B CA 1
ATOM 4738 C C . TRP B 1 203 ? -11.266 -31.25 -3.01 1 98.25 203 TRP B C 1
ATOM 4740 O O . TRP B 1 203 ? -11.281 -30.812 -1.855 1 98.25 203 TRP B O 1
ATOM 4750 N N . LYS B 1 204 ? -12.188 -32.094 -3.486 1 98.5 204 LYS B N 1
ATOM 4751 C CA . LYS B 1 204 ? -13.18 -32.656 -2.58 1 98.5 204 LYS B CA 1
ATOM 4752 C C . LYS B 1 204 ? -12.523 -33.438 -1.447 1 98.5 204 LYS B C 1
ATOM 4754 O O . LYS B 1 204 ? -12.914 -33.312 -0.285 1 98.5 204 LYS B O 1
ATOM 4759 N N . ARG B 1 205 ? -11.539 -34.188 -1.803 1 98.5 205 ARG B N 1
ATOM 4760 C CA . ARG B 1 205 ? -10.82 -34.938 -0.794 1 98.5 205 ARG B CA 1
ATOM 4761 C C . ARG B 1 205 ? -10.07 -34.031 0.167 1 98.5 205 ARG B C 1
ATOM 4763 O O . ARG B 1 205 ? -10.094 -34.25 1.381 1 98.5 205 ARG B O 1
ATOM 4770 N N . VAL B 1 206 ? -9.391 -33.031 -0.357 1 98.5 206 VAL B N 1
ATOM 4771 C CA . VAL B 1 206 ? -8.664 -32.094 0.46 1 98.5 206 VAL B CA 1
ATOM 4772 C C . VAL B 1 206 ? -9.625 -31.375 1.406 1 98.5 206 VAL B C 1
ATOM 4774 O O . VAL B 1 206 ? -9.344 -31.219 2.596 1 98.5 206 VAL B O 1
ATOM 4777 N N . SER B 1 207 ? -10.766 -30.938 0.871 1 98.31 207 SER B N 1
ATOM 4778 C CA . SER B 1 207 ? -11.766 -30.234 1.675 1 98.31 207 SER B CA 1
ATOM 4779 C C . SER B 1 207 ? -12.305 -31.125 2.789 1 98.31 207 SER B C 1
ATOM 4781 O O . SER B 1 207 ? -12.562 -30.641 3.896 1 98.31 207 SER B O 1
ATOM 4783 N N . GLU B 1 208 ? -12.508 -32.375 2.498 1 98.06 208 GLU B N 1
ATOM 4784 C CA . GLU B 1 208 ? -12.984 -33.312 3.504 1 98.06 208 GLU B CA 1
ATOM 4785 C C . GLU B 1 208 ? -12 -33.406 4.664 1 98.06 208 GLU B C 1
ATOM 4787 O O . GLU B 1 208 ? -12.406 -33.438 5.828 1 98.06 208 GLU B O 1
ATOM 4792 N N . VAL B 1 209 ? -10.742 -33.531 4.301 1 98.31 209 VAL B N 1
ATOM 4793 C CA . VAL B 1 209 ? -9.711 -33.625 5.336 1 98.31 209 VAL B CA 1
ATOM 4794 C C . VAL B 1 209 ? -9.688 -32.344 6.148 1 98.31 209 VAL B C 1
ATOM 4796 O O . VAL B 1 209 ? -9.57 -32.375 7.375 1 98.31 209 VAL B O 1
ATOM 4799 N N . MET B 1 210 ? -9.758 -31.219 5.512 1 97.81 210 MET B N 1
ATOM 4800 C CA . MET B 1 210 ? -9.734 -29.938 6.215 1 97.81 210 MET B CA 1
ATOM 4801 C C . MET B 1 210 ? -10.93 -29.812 7.156 1 97.81 210 MET B C 1
ATOM 4803 O O . MET B 1 210 ? -10.797 -29.297 8.273 1 97.81 210 MET B O 1
ATOM 4807 N N . LEU B 1 211 ? -12.086 -30.312 6.719 1 96.94 211 LEU B N 1
ATOM 4808 C CA . LEU B 1 211 ? -13.273 -30.297 7.57 1 96.94 211 LEU B CA 1
ATOM 4809 C C . LEU B 1 211 ? -13.086 -31.203 8.781 1 96.94 211 LEU B C 1
ATOM 4811 O O . LEU B 1 211 ? -13.375 -30.797 9.914 1 96.94 211 LEU B O 1
ATOM 4815 N N . MET B 1 212 ? -12.641 -32.344 8.484 1 96.75 212 MET B N 1
ATOM 4816 C CA . MET B 1 212 ? -12.461 -33.344 9.539 1 96.75 212 MET B CA 1
ATOM 4817 C C . MET B 1 212 ? -11.477 -32.875 10.594 1 96.75 212 MET B C 1
ATOM 4819 O O . MET B 1 212 ? -11.672 -33.094 11.789 1 96.75 212 MET B O 1
ATOM 4823 N N . ARG B 1 213 ? -10.414 -32.219 10.133 1 95.56 213 ARG B N 1
ATOM 4824 C CA . ARG B 1 213 ? -9.344 -31.766 11.023 1 95.56 213 ARG B CA 1
ATOM 4825 C C . ARG B 1 213 ? -9.555 -30.328 11.461 1 95.56 213 ARG B C 1
ATOM 4827 O O . ARG B 1 213 ? -8.719 -29.766 12.172 1 95.56 213 ARG B O 1
ATOM 4834 N N . ARG B 1 214 ? -10.617 -29.672 11.07 1 93.75 214 ARG B N 1
ATOM 4835 C CA . ARG B 1 214 ? -10.977 -28.312 11.414 1 93.75 214 ARG B CA 1
ATOM 4836 C C . ARG B 1 214 ? -9.883 -27.328 11.008 1 93.75 214 ARG B C 1
ATOM 4838 O O . ARG B 1 214 ? -9.492 -26.453 11.789 1 93.75 214 ARG B O 1
ATOM 4845 N N . HIS B 1 215 ? -9.227 -27.609 9.836 1 96.06 215 HIS B N 1
ATOM 4846 C CA . HIS B 1 215 ? -8.234 -26.688 9.289 1 96.06 215 HIS B CA 1
ATOM 4847 C C . HIS B 1 215 ? -8.906 -25.438 8.719 1 96.06 215 HIS B C 1
ATOM 4849 O O . HIS B 1 215 ? -10.086 -25.469 8.359 1 96.06 215 HIS B O 1
ATOM 4855 N N . PHE B 1 216 ? -8.203 -24.375 8.719 1 96.12 216 PHE B N 1
ATOM 4856 C CA . PHE B 1 216 ? -8.664 -23.094 8.164 1 96.12 216 PHE B CA 1
ATOM 4857 C C . PHE B 1 216 ? -8 -22.828 6.824 1 96.12 216 PHE B C 1
ATOM 4859 O O . PHE B 1 216 ? -6.789 -22.594 6.758 1 96.12 216 PHE B O 1
ATOM 4866 N N . PRO B 1 217 ? -8.766 -22.75 5.777 1 97.94 217 PRO B N 1
ATOM 4867 C CA . PRO B 1 217 ? -8.172 -22.5 4.465 1 97.94 217 PRO B CA 1
ATOM 4868 C C . PRO B 1 217 ? -7.824 -21.031 4.242 1 97.94 217 PRO B C 1
ATOM 4870 O O . PRO B 1 217 ? -8.648 -20.156 4.523 1 97.94 217 PRO B O 1
ATOM 4873 N N . PHE B 1 218 ? -6.672 -20.75 3.826 1 98.38 218 PHE B N 1
ATOM 4874 C CA . PHE B 1 218 ? -6.234 -19.469 3.291 1 98.38 218 PHE B CA 1
ATOM 4875 C C . PHE B 1 218 ? -5.832 -19.594 1.826 1 98.38 218 PHE B C 1
ATOM 4877 O O . PHE B 1 218 ? -4.699 -19.953 1.519 1 98.38 218 PHE B O 1
ATOM 4884 N N . PHE B 1 219 ? -6.711 -19.188 0.939 1 98.81 219 PHE B N 1
ATOM 4885 C CA . PHE B 1 219 ? -6.531 -19.391 -0.494 1 98.81 219 PHE B CA 1
ATOM 4886 C C . PHE B 1 219 ? -5.746 -18.234 -1.106 1 98.81 219 PHE B C 1
ATOM 4888 O O . PHE B 1 219 ? -5.941 -17.078 -0.73 1 98.81 219 PHE B O 1
ATOM 4895 N N . LEU B 1 220 ? -4.906 -18.562 -2.027 1 98.5 220 LEU B N 1
ATOM 4896 C CA . LEU B 1 220 ? -4.289 -17.609 -2.951 1 98.5 220 LEU B CA 1
ATOM 4897 C C . LEU B 1 220 ? -4.918 -17.719 -4.336 1 98.5 220 LEU B C 1
ATOM 4899 O O . LEU B 1 220 ? -5.07 -18.812 -4.871 1 98.5 220 LEU B O 1
ATOM 4903 N N . MET B 1 221 ? -5.344 -16.625 -4.871 1 98 221 MET B N 1
ATOM 4904 C CA . MET B 1 221 ? -5.879 -16.562 -6.23 1 98 221 MET B CA 1
ATOM 4905 C C . MET B 1 221 ? -5.305 -15.375 -6.992 1 98 221 MET B C 1
ATOM 4907 O O . MET B 1 221 ? -6.016 -14.406 -7.262 1 98 221 MET B O 1
ATOM 4911 N N . PRO B 1 222 ? -4.098 -15.43 -7.395 1 94.62 222 PRO B N 1
ATOM 4912 C CA . PRO B 1 222 ? -3.383 -14.289 -7.957 1 94.62 222 PRO B CA 1
ATOM 4913 C C . PRO B 1 222 ? -3.783 -13.992 -9.398 1 94.62 222 PRO B C 1
ATOM 4915 O O . PRO B 1 222 ? -3.494 -12.906 -9.914 1 94.62 222 PRO B O 1
ATOM 4918 N N . ALA B 1 223 ? -4.453 -14.922 -10.117 1 95.12 223 ALA B N 1
ATOM 4919 C CA . ALA B 1 223 ? -4.707 -14.719 -11.539 1 95.12 223 ALA B CA 1
ATOM 4920 C C . ALA B 1 223 ? -5.949 -15.484 -11.984 1 95.12 223 ALA B C 1
ATOM 4922 O O . ALA B 1 223 ? -5.898 -16.25 -12.953 1 95.12 223 ALA B O 1
ATOM 4923 N N . GLN B 1 224 ? -7.039 -15.133 -11.391 1 97.88 224 GLN B N 1
ATOM 4924 C CA . GLN B 1 224 ? -8.273 -15.836 -11.711 1 97.88 224 GLN B CA 1
ATOM 4925 C C . GLN B 1 224 ? -8.578 -15.758 -13.203 1 97.88 224 GLN B C 1
ATOM 4927 O O . GLN B 1 224 ? -8.602 -14.672 -13.781 1 97.88 224 GLN B O 1
ATOM 4932 N N . GLY B 1 225 ? -8.789 -16.891 -13.789 1 97.25 225 GLY B N 1
ATOM 4933 C CA . GLY B 1 225 ? -9.094 -16.984 -15.211 1 97.25 225 GLY B CA 1
ATOM 4934 C C . GLY B 1 225 ? -7.875 -17.281 -16.062 1 97.25 225 GLY B C 1
ATOM 4935 O O . GLY B 1 225 ? -8.008 -17.672 -17.234 1 97.25 225 GLY B O 1
ATOM 4936 N N . MET B 1 226 ? -6.703 -17.25 -15.523 1 96.44 226 MET B N 1
ATOM 4937 C CA . MET B 1 226 ? -5.488 -17.328 -16.328 1 96.44 226 MET B CA 1
ATOM 4938 C C . MET B 1 226 ? -4.93 -18.75 -16.344 1 96.44 226 MET B C 1
ATOM 4940 O O . MET B 1 226 ? -3.949 -19.031 -17.031 1 96.44 226 MET B O 1
ATOM 4944 N N . CYS B 1 227 ? -5.504 -19.609 -15.523 1 95.56 227 CYS B N 1
ATOM 4945 C CA . CYS B 1 227 ? -5.004 -20.984 -15.516 1 95.56 227 CYS B CA 1
ATOM 4946 C C . CYS B 1 227 ? -5.297 -21.672 -16.844 1 95.56 227 CYS B C 1
ATOM 4948 O O . CYS B 1 227 ? -4.391 -21.906 -17.641 1 95.56 227 CYS B O 1
ATOM 4950 N N . LYS B 1 228 ? -6.578 -21.906 -17.156 1 93.06 228 LYS B N 1
ATOM 4951 C CA . LYS B 1 228 ? -6.969 -22.547 -18.422 1 93.06 228 LYS B CA 1
ATOM 4952 C C . LYS B 1 228 ? -7.984 -21.688 -19.172 1 93.06 228 LYS B C 1
ATOM 4954 O O . LYS B 1 228 ? -8.711 -22.203 -20.031 1 93.06 228 LYS B O 1
ATOM 4959 N N . GLY B 1 229 ? -8.125 -20.469 -18.75 1 95.69 229 GLY B N 1
ATOM 4960 C CA . GLY B 1 229 ? -8.953 -19.516 -19.469 1 95.69 229 GLY B CA 1
ATOM 4961 C C . GLY B 1 229 ? -10.383 -19.484 -18.969 1 95.69 229 GLY B C 1
ATOM 4962 O O . GLY B 1 229 ? -11.289 -19.016 -19.672 1 95.69 229 GLY B O 1
ATOM 4963 N N . ASP B 1 230 ? -10.609 -19.969 -17.781 1 96.44 230 ASP B N 1
ATOM 4964 C CA . ASP B 1 230 ? -11.953 -20.078 -17.234 1 96.44 230 ASP B CA 1
ATOM 4965 C C . ASP B 1 230 ? -12 -19.547 -15.797 1 96.44 230 ASP B C 1
ATOM 4967 O O . ASP B 1 230 ? -11.508 -20.188 -14.875 1 96.44 230 ASP B O 1
ATOM 4971 N N . ILE B 1 231 ? -12.711 -18.438 -15.602 1 97.5 231 ILE B N 1
ATOM 4972 C CA . ILE B 1 231 ? -12.742 -17.766 -14.305 1 97.5 231 ILE B CA 1
ATOM 4973 C C . ILE B 1 231 ? -13.5 -18.625 -13.297 1 97.5 231 ILE B C 1
ATOM 4975 O O . ILE B 1 231 ? -13.18 -18.609 -12.102 1 97.5 231 ILE B O 1
ATOM 4979 N N . ASP B 1 232 ? -14.469 -19.375 -13.703 1 97.19 232 ASP B N 1
ATOM 4980 C CA . ASP B 1 232 ? -15.281 -20.188 -12.805 1 97.19 232 ASP B CA 1
ATOM 4981 C C . ASP B 1 232 ? -14.516 -21.422 -12.344 1 97.19 232 ASP B C 1
ATOM 4983 O O . ASP B 1 232 ? -14.586 -21.797 -11.172 1 97.19 232 ASP B O 1
ATOM 4987 N N . GLN B 1 233 ? -13.805 -22.016 -13.273 1 96.75 233 GLN B N 1
ATOM 4988 C CA . GLN B 1 233 ? -13 -23.172 -12.914 1 96.75 233 GLN B CA 1
ATOM 4989 C C . GLN B 1 233 ? -11.914 -22.797 -11.898 1 96.75 233 GLN B C 1
ATOM 4991 O O . GLN B 1 233 ? -11.656 -23.547 -10.961 1 96.75 233 GLN B O 1
ATOM 4996 N N . ASP B 1 234 ? -11.328 -21.641 -12.125 1 97.94 234 ASP B N 1
ATOM 4997 C CA . ASP B 1 234 ? -10.258 -21.203 -11.234 1 97.94 234 ASP B CA 1
ATOM 4998 C C . ASP B 1 234 ? -10.789 -20.922 -9.836 1 97.94 234 ASP B C 1
ATOM 5000 O O . ASP B 1 234 ? -10.062 -21.031 -8.852 1 97.94 234 ASP B O 1
ATOM 5004 N N . ALA B 1 235 ? -12.031 -20.531 -9.688 1 98.38 235 ALA B N 1
ATOM 5005 C CA . ALA B 1 235 ? -12.594 -20.141 -8.406 1 98.38 235 ALA B CA 1
ATOM 5006 C C . ALA B 1 235 ? -13.289 -21.312 -7.723 1 98.38 235 ALA B C 1
ATOM 5008 O O . ALA B 1 235 ? -13.719 -21.203 -6.57 1 98.38 235 ALA B O 1
ATOM 5009 N N . TRP B 1 236 ? -13.422 -22.453 -8.383 1 98.25 236 TRP B N 1
ATOM 5010 C CA . TRP B 1 236 ? -14.227 -23.578 -7.938 1 98.25 236 TRP B CA 1
ATOM 5011 C C . TRP B 1 236 ? -13.797 -24.047 -6.555 1 98.25 236 TRP B C 1
ATOM 5013 O O . TRP B 1 236 ? -14.641 -24.297 -5.688 1 98.25 236 TRP B O 1
ATOM 5023 N N . PRO B 1 237 ? -12.453 -24.172 -6.27 1 98.44 237 PRO B N 1
ATOM 5024 C CA . PRO B 1 237 ? -12.07 -24.656 -4.941 1 98.44 237 PRO B CA 1
ATOM 5025 C C . PRO B 1 237 ? -12.57 -23.75 -3.816 1 98.44 237 PRO B C 1
ATOM 5027 O O . PRO B 1 237 ? -13.023 -24.234 -2.779 1 98.44 237 PRO B O 1
ATOM 5030 N N . VAL B 1 238 ? -12.461 -22.453 -4 1 98.69 238 VAL B N 1
ATOM 5031 C CA . VAL B 1 238 ? -12.914 -21.5 -3 1 98.69 238 VAL B CA 1
ATOM 5032 C C . VAL B 1 238 ? -14.422 -21.625 -2.803 1 98.69 238 VAL B C 1
ATOM 5034 O O . VAL B 1 238 ? -14.906 -21.703 -1.67 1 98.69 238 VAL B O 1
ATOM 5037 N N . ARG B 1 239 ? -15.148 -21.688 -3.914 1 98.69 239 ARG B N 1
ATOM 5038 C CA . ARG B 1 239 ? -16.609 -21.797 -3.873 1 98.69 239 ARG B CA 1
ATOM 5039 C C . ARG B 1 239 ? -17.047 -23.094 -3.227 1 98.69 239 ARG B C 1
ATOM 5041 O O . ARG B 1 239 ? -18.031 -23.125 -2.48 1 98.69 239 ARG B O 1
ATOM 5048 N N . HIS B 1 240 ? -16.359 -24.109 -3.562 1 98.38 240 HIS B N 1
ATOM 5049 C CA . HIS B 1 240 ? -16.672 -25.406 -2.984 1 98.38 240 HIS B CA 1
ATOM 5050 C C . HIS B 1 240 ? -16.516 -25.391 -1.468 1 98.38 240 HIS B C 1
ATOM 5052 O O . HIS B 1 240 ? -17.422 -25.828 -0.743 1 98.38 240 HIS B O 1
ATOM 5058 N N . CYS B 1 241 ? -15.398 -24.859 -0.97 1 98.25 241 CYS B N 1
ATOM 5059 C CA . CYS B 1 241 ? -15.172 -24.797 0.47 1 98.25 241 CYS B CA 1
ATOM 5060 C C . CYS B 1 241 ? -16.234 -23.938 1.146 1 98.25 241 CYS B C 1
ATOM 5062 O O . CYS B 1 241 ? -16.719 -24.281 2.227 1 98.25 241 CYS B O 1
ATOM 5064 N N . VAL B 1 242 ? -16.609 -22.844 0.538 1 98.12 242 VAL B N 1
ATOM 5065 C CA . VAL B 1 242 ? -17.641 -21.984 1.083 1 98.12 242 VAL B CA 1
ATOM 5066 C C . VAL B 1 242 ? -18.984 -22.734 1.132 1 98.12 242 VAL B C 1
ATOM 5068 O O . VAL B 1 242 ? -19.734 -22.594 2.098 1 98.12 242 VAL B O 1
ATOM 5071 N N . SER B 1 243 ? -19.281 -23.5 0.102 1 97.19 243 SER B N 1
ATOM 5072 C CA . SER B 1 243 ? -20.531 -24.25 0.035 1 97.19 243 SER B CA 1
ATOM 5073 C C . SER B 1 243 ? -20.609 -25.297 1.145 1 97.19 243 SER B C 1
ATOM 5075 O O . SER B 1 243 ? -21.703 -25.703 1.544 1 97.19 243 SER B O 1
ATOM 5077 N N . LEU B 1 244 ? -19.469 -25.734 1.66 1 96.81 244 LEU B N 1
ATOM 5078 C CA . LEU B 1 244 ? -19.406 -26.703 2.746 1 96.81 244 LEU B CA 1
ATOM 5079 C C . LEU B 1 244 ? -19.562 -26.016 4.102 1 96.81 244 LEU B C 1
ATOM 5081 O O . LEU B 1 244 ? -19.516 -26.672 5.141 1 96.81 244 LEU B O 1
ATOM 5085 N N . GLY B 1 245 ? -19.656 -24.672 4.078 1 94.81 245 GLY B N 1
ATOM 5086 C CA . GLY B 1 245 ? -19.844 -23.906 5.305 1 94.81 245 GLY B CA 1
ATOM 5087 C C . GLY B 1 245 ? -18.531 -23.516 5.969 1 94.81 245 GLY B C 1
ATOM 5088 O O . GLY B 1 245 ? -18.531 -23.078 7.117 1 94.81 245 GLY B O 1
ATOM 5089 N N . MET B 1 246 ? -17.422 -23.625 5.254 1 96.38 246 MET B N 1
ATOM 5090 C CA . MET B 1 246 ? -16.125 -23.297 5.836 1 96.38 246 MET B CA 1
ATOM 5091 C C . MET B 1 246 ? -15.914 -21.781 5.855 1 96.38 246 MET B C 1
ATOM 5093 O O . MET B 1 246 ? -16.312 -21.078 4.93 1 96.38 246 MET B O 1
ATOM 5097 N N . GLU B 1 247 ? -15.32 -21.312 6.902 1 96.38 247 GLU B N 1
ATOM 5098 C CA . GLU B 1 247 ? -14.703 -20 6.902 1 96.38 247 GLU B CA 1
ATOM 5099 C C . GLU B 1 247 ? -13.359 -20.016 6.184 1 96.38 247 GLU B C 1
ATOM 5101 O O . GLU B 1 247 ? -12.648 -21.016 6.203 1 96.38 247 GLU B O 1
ATOM 5106 N N . LEU B 1 248 ? -13.07 -18.938 5.59 1 98.12 248 LEU B N 1
ATOM 5107 C CA . LEU B 1 248 ? -11.781 -18.938 4.902 1 98.12 248 LEU B CA 1
ATOM 5108 C C . LEU B 1 248 ? -11.336 -17.5 4.594 1 98.12 248 LEU B C 1
ATOM 5110 O O . LEU B 1 248 ? -12.117 -16.562 4.758 1 98.12 248 LEU B O 1
ATOM 5114 N N . LEU B 1 249 ? -10.117 -17.344 4.273 1 98.56 249 LEU B N 1
ATOM 5115 C CA . LEU B 1 249 ? -9.555 -16.172 3.635 1 98.56 249 LEU B CA 1
ATOM 5116 C C . LEU B 1 249 ? -9.156 -16.469 2.193 1 98.56 249 LEU B C 1
ATOM 5118 O O . LEU B 1 249 ? -8.82 -17.609 1.862 1 98.56 249 LEU B O 1
ATOM 5122 N N . CYS B 1 250 ? -9.227 -15.516 1.358 1 98.88 250 CYS B N 1
ATOM 5123 C CA . CYS B 1 250 ? -8.758 -15.617 -0.017 1 98.88 250 CYS B CA 1
ATOM 5124 C C . CYS B 1 250 ? -8.062 -14.336 -0.457 1 98.88 250 CYS B C 1
ATOM 5126 O O . CYS B 1 250 ? -8.672 -13.266 -0.453 1 98.88 250 CYS B O 1
ATOM 5128 N N . ALA B 1 251 ? -6.801 -14.414 -0.768 1 98.81 251 ALA B N 1
ATOM 5129 C CA . ALA B 1 251 ? -6.035 -13.289 -1.3 1 98.81 251 ALA B CA 1
ATOM 5130 C C . ALA B 1 251 ? -6.086 -13.266 -2.824 1 98.81 251 ALA B C 1
ATOM 5132 O O . ALA B 1 251 ? -5.562 -14.164 -3.484 1 98.81 251 ALA B O 1
ATOM 5133 N N . GLN B 1 252 ? -6.668 -12.234 -3.371 1 98.62 252 GLN B N 1
ATOM 5134 C CA . GLN B 1 252 ? -6.785 -12.062 -4.816 1 98.62 252 GLN B CA 1
ATOM 5135 C C . GLN B 1 252 ? -5.84 -10.977 -5.32 1 98.62 252 GLN B C 1
ATOM 5137 O O . GLN B 1 252 ? -5.527 -10.031 -4.594 1 98.62 252 GLN B O 1
ATOM 5142 N N . SER B 1 253 ? -5.363 -11.141 -6.469 1 97.75 253 SER B N 1
ATOM 5143 C CA . SER B 1 253 ? -4.617 -10.109 -7.188 1 97.75 253 SER B CA 1
ATOM 5144 C C . SER B 1 253 ? -5.211 -9.859 -8.57 1 97.75 253 SER B C 1
ATOM 5146 O O . SER B 1 253 ? -5.777 -10.766 -9.18 1 97.75 253 SER B O 1
ATOM 5148 N N . PHE B 1 254 ? -5.066 -8.695 -9.078 1 97.94 254 PHE B N 1
ATOM 5149 C CA . PHE B 1 254 ? -5.594 -8.344 -10.398 1 97.94 254 PHE B CA 1
ATOM 5150 C C . PHE B 1 254 ? -4.477 -7.875 -11.32 1 97.94 254 PHE B C 1
ATOM 5152 O O . PHE B 1 254 ? -4.734 -7.219 -12.328 1 97.94 254 PHE B O 1
ATOM 5159 N N . SER B 1 255 ? -3.246 -8.211 -10.953 1 95.5 255 SER B N 1
ATOM 5160 C CA . SER B 1 255 ? -2.078 -7.836 -11.742 1 95.5 255 SER B CA 1
ATOM 5161 C C . SER B 1 255 ? -2.043 -8.586 -13.07 1 95.5 255 SER B C 1
ATOM 5163 O O . SER B 1 255 ? -1.993 -7.973 -14.133 1 95.5 255 SER B O 1
ATOM 5165 N N . HIS B 1 256 ? -2.178 -9.867 -13.047 1 94.88 256 HIS B N 1
ATOM 5166 C CA . HIS B 1 256 ? -1.994 -10.68 -14.25 1 94.88 256 HIS B CA 1
ATOM 5167 C C . HIS B 1 256 ? -3.236 -10.641 -15.133 1 94.88 256 HIS B C 1
ATOM 5169 O O . HIS B 1 256 ? -3.135 -10.43 -16.344 1 94.88 256 HIS B O 1
ATOM 5175 N N . ASN B 1 257 ? -4.352 -10.867 -14.539 1 96.81 257 ASN B N 1
ATOM 5176 C CA . ASN B 1 257 ? -5.551 -11.023 -15.359 1 96.81 257 ASN B CA 1
ATOM 5177 C C . ASN B 1 257 ? -6.055 -9.68 -15.883 1 96.81 257 ASN B C 1
ATOM 5179 O O . ASN B 1 257 ? -6.84 -9.641 -16.828 1 96.81 257 ASN B O 1
ATOM 5183 N N . PHE B 1 258 ? -5.609 -8.555 -15.281 1 97.06 258 PHE B N 1
ATOM 5184 C CA . PHE B 1 258 ? -5.996 -7.242 -15.789 1 97.06 258 PHE B CA 1
ATOM 5185 C C . PHE B 1 258 ? -4.785 -6.496 -16.344 1 97.06 258 PHE B C 1
ATOM 5187 O O . PHE B 1 258 ? -4.922 -5.398 -16.875 1 97.06 258 PHE B O 1
ATOM 5194 N N . GLY B 1 259 ? -3.639 -7.098 -16.234 1 94.69 259 GLY B N 1
ATOM 5195 C CA . GLY B 1 259 ? -2.441 -6.387 -16.656 1 94.69 259 GLY B CA 1
ATOM 5196 C C . GLY B 1 259 ? -2.18 -5.133 -15.844 1 94.69 259 GLY B C 1
ATOM 5197 O O . GLY B 1 259 ? -1.766 -4.105 -16.391 1 94.69 259 GLY B O 1
ATOM 5198 N N . LEU B 1 260 ? -2.463 -5.168 -14.594 1 95.38 260 LEU B N 1
ATOM 5199 C CA . LEU B 1 260 ? -2.338 -4.004 -13.727 1 95.38 260 LEU B CA 1
ATOM 5200 C C . LEU B 1 260 ? -1.173 -4.172 -12.758 1 95.38 260 LEU B C 1
ATOM 5202 O O . LEU B 1 260 ? -1.333 -3.986 -11.547 1 95.38 260 LEU B O 1
ATOM 5206 N N . TYR B 1 261 ? -0.014 -4.48 -13.305 1 95.31 261 TYR B N 1
ATOM 5207 C CA . TYR B 1 261 ? 1.16 -4.777 -12.492 1 95.31 261 TYR B CA 1
ATOM 5208 C C . TYR B 1 261 ? 1.565 -3.572 -11.648 1 95.31 261 TYR B C 1
ATOM 5210 O O . TYR B 1 261 ? 1.734 -3.682 -10.438 1 95.31 261 TYR B O 1
ATOM 5218 N N . GLY B 1 262 ? 1.617 -2.365 -12.273 1 93.75 262 GLY B N 1
ATOM 5219 C CA . GLY B 1 262 ? 2.055 -1.155 -11.602 1 93.75 262 GLY B CA 1
ATOM 5220 C C . GLY B 1 262 ? 0.951 -0.481 -10.805 1 93.75 262 GLY B C 1
ATOM 5221 O O . GLY B 1 262 ? 1.204 0.466 -10.062 1 93.75 262 GLY B O 1
ATOM 5222 N N . ASP B 1 263 ? -0.294 -0.954 -10.875 1 94.5 263 ASP B N 1
ATOM 5223 C CA . ASP B 1 263 ? -1.431 -0.344 -10.188 1 94.5 263 ASP B CA 1
ATOM 5224 C C . ASP B 1 263 ? -1.617 -0.94 -8.797 1 94.5 263 ASP B C 1
ATOM 5226 O O . ASP B 1 263 ? -2.236 -0.321 -7.93 1 94.5 263 ASP B O 1
ATOM 5230 N N . ARG B 1 264 ? -1.101 -2.182 -8.641 1 96.25 264 ARG B N 1
ATOM 5231 C CA . ARG B 1 264 ? -1.071 -2.852 -7.344 1 96.25 264 ARG B CA 1
ATOM 5232 C C . ARG B 1 264 ? -2.477 -3.002 -6.773 1 96.25 264 ARG B C 1
ATOM 5234 O O . ARG B 1 264 ? -2.738 -2.598 -5.641 1 96.25 264 ARG B O 1
ATOM 5241 N N . VAL B 1 265 ? -3.354 -3.672 -7.484 1 97.75 265 VAL B N 1
ATOM 5242 C CA . VAL B 1 265 ? -4.734 -3.877 -7.062 1 97.75 265 VAL B CA 1
ATOM 5243 C C . VAL B 1 265 ? -4.898 -5.285 -6.492 1 97.75 265 VAL B C 1
ATOM 5245 O O . VAL B 1 265 ? -4.664 -6.273 -7.191 1 97.75 265 VAL B O 1
ATOM 5248 N N . GLY B 1 266 ? -5.227 -5.422 -5.238 1 98.56 266 GLY B N 1
ATOM 5249 C CA . GLY B 1 266 ? -5.516 -6.688 -4.586 1 98.56 266 GLY B CA 1
ATOM 5250 C C . GLY B 1 266 ? -6.801 -6.66 -3.779 1 98.56 266 GLY B C 1
ATOM 5251 O O . GLY B 1 266 ? -7.48 -5.637 -3.721 1 98.56 266 GLY B O 1
ATOM 5252 N N . HIS B 1 267 ? -7.184 -7.762 -3.277 1 98.88 267 HIS B N 1
ATOM 5253 C CA . HIS B 1 267 ? -8.422 -7.941 -2.527 1 98.88 267 HIS B CA 1
ATOM 5254 C C . HIS B 1 267 ? -8.289 -9.078 -1.514 1 98.88 267 HIS B C 1
ATOM 5256 O O . HIS B 1 267 ? -7.84 -10.172 -1.854 1 98.88 267 HIS B O 1
ATOM 5262 N N . LEU B 1 268 ? -8.547 -8.805 -0.275 1 98.94 268 LEU B N 1
ATOM 5263 C CA . LEU B 1 268 ? -8.688 -9.859 0.721 1 98.94 268 LEU B CA 1
ATOM 5264 C C . LEU B 1 268 ? -10.156 -10.195 0.959 1 98.94 268 LEU B C 1
ATOM 5266 O O . LEU B 1 268 ? -10.938 -9.328 1.353 1 98.94 268 LEU B O 1
ATOM 5270 N N . LEU B 1 269 ? -10.508 -11.367 0.674 1 98.81 269 LEU B N 1
ATOM 5271 C CA . LEU B 1 269 ? -11.844 -11.891 0.907 1 98.81 269 LEU B CA 1
ATOM 5272 C C . LEU B 1 269 ? -11.891 -12.711 2.193 1 98.81 269 LEU B C 1
ATOM 5274 O O . LEU B 1 269 ? -11.109 -13.648 2.365 1 98.81 269 LEU B O 1
ATOM 5278 N N . CYS B 1 270 ? -12.703 -12.344 3.113 1 98.5 270 CYS B N 1
ATOM 5279 C CA . CYS B 1 270 ? -12.922 -13.062 4.363 1 98.5 270 CYS B CA 1
ATOM 5280 C C . CYS B 1 270 ? -14.344 -13.609 4.438 1 98.5 270 CYS B C 1
ATOM 5282 O O . CYS B 1 270 ? -15.312 -12.836 4.441 1 98.5 270 CYS B O 1
ATOM 5284 N N . VAL B 1 271 ? -14.5 -14.859 4.418 1 98.56 271 VAL B N 1
ATOM 5285 C CA . VAL B 1 271 ? -15.797 -15.508 4.59 1 98.56 271 VAL B CA 1
ATOM 5286 C C . VAL B 1 271 ? -15.969 -15.953 6.039 1 98.56 271 VAL B C 1
ATOM 5288 O O . VAL B 1 271 ? -15.164 -16.75 6.543 1 98.56 271 VAL B O 1
ATOM 5291 N N . LEU B 1 272 ? -16.969 -15.461 6.645 1 97.44 272 LEU B N 1
ATOM 5292 C CA . LEU B 1 272 ? -17.203 -15.711 8.062 1 97.44 272 LEU B CA 1
ATOM 5293 C C . LEU B 1 272 ? -18.312 -16.75 8.25 1 97.44 272 LEU B C 1
ATOM 5295 O O . LEU B 1 272 ? -19.078 -17.016 7.328 1 97.44 272 LEU B O 1
ATOM 5299 N N . ARG B 1 273 ? -18.422 -17.297 9.43 1 94.31 273 ARG B N 1
ATOM 5300 C CA . ARG B 1 273 ? -19.406 -18.312 9.758 1 94.31 273 ARG B CA 1
ATOM 5301 C C . ARG B 1 273 ? -20.812 -17.719 9.867 1 94.31 273 ARG B C 1
ATOM 5303 O O . ARG B 1 273 ? -21.797 -18.359 9.469 1 94.31 273 ARG B O 1
ATOM 5310 N N . GLU B 1 274 ? -20.875 -16.547 10.453 1 95.19 274 GLU B N 1
ATOM 5311 C CA . GLU B 1 274 ? -22.156 -15.883 10.672 1 95.19 274 GLU B CA 1
ATOM 5312 C C . GLU B 1 274 ? -22.031 -14.367 10.555 1 95.19 274 GLU B C 1
ATOM 5314 O O . GLU B 1 274 ? -20.938 -13.812 10.766 1 95.19 274 GLU B O 1
ATOM 5319 N N . ASN B 1 275 ? -23.094 -13.789 10.242 1 96.25 275 ASN B N 1
ATOM 5320 C CA . ASN B 1 275 ? -23.156 -12.352 9.969 1 96.25 275 ASN B CA 1
ATOM 5321 C C . ASN B 1 275 ? -22.844 -11.531 11.219 1 96.25 275 ASN B C 1
ATOM 5323 O O . ASN B 1 275 ? -22.359 -10.406 11.117 1 96.25 275 ASN B O 1
ATOM 5327 N N . SER B 1 276 ? -23.078 -12.047 12.414 1 96 276 SER B N 1
ATOM 5328 C CA . SER B 1 276 ? -22.875 -11.32 13.664 1 96 276 SER B CA 1
ATOM 5329 C C . SER B 1 276 ? -21.406 -11.008 13.898 1 96 276 SER B C 1
ATOM 5331 O O . SER B 1 276 ? -21.078 -10.156 14.727 1 96 276 SER B O 1
ATOM 5333 N N . LEU B 1 277 ? -20.5 -11.695 13.148 1 95.06 277 LEU B N 1
ATOM 5334 C CA . LEU B 1 277 ? -19.078 -11.516 13.328 1 95.06 277 LEU B CA 1
ATOM 5335 C C . LEU B 1 277 ? -18.547 -10.398 12.438 1 95.06 277 LEU B C 1
ATOM 5337 O O . LEU B 1 277 ? -17.422 -9.914 12.633 1 95.06 277 LEU B O 1
ATOM 5341 N N . LEU B 1 278 ? -19.297 -9.969 11.477 1 97.06 278 LEU B N 1
ATOM 5342 C CA . LEU B 1 278 ? -18.844 -9.133 10.367 1 97.06 278 LEU B CA 1
ATOM 5343 C C . LEU B 1 278 ? -18.328 -7.793 10.875 1 97.06 278 LEU B C 1
ATOM 5345 O O . LEU B 1 278 ? -17.219 -7.371 10.516 1 97.06 278 LEU B O 1
ATOM 5349 N N . LEU B 1 279 ? -19.031 -7.148 11.742 1 96.12 279 LEU B N 1
ATOM 5350 C CA . LEU B 1 279 ? -18.688 -5.801 12.18 1 96.12 279 LEU B CA 1
ATOM 5351 C C . LEU B 1 279 ? -17.391 -5.801 12.969 1 96.12 279 LEU B C 1
ATOM 5353 O O . LEU B 1 279 ? -16.562 -4.902 12.805 1 96.12 279 LEU B O 1
ATOM 5357 N N . ALA B 1 280 ? -17.25 -6.762 13.836 1 95.44 280 ALA B N 1
ATOM 5358 C CA . ALA B 1 280 ? -16.031 -6.859 14.633 1 95.44 280 ALA B CA 1
ATOM 5359 C C . ALA B 1 280 ? -14.812 -7.125 13.742 1 95.44 280 ALA B C 1
ATOM 5361 O O . ALA B 1 280 ? -13.773 -6.48 13.898 1 95.44 280 ALA B O 1
ATOM 5362 N N . VAL B 1 281 ? -14.922 -8.055 12.797 1 96.75 281 VAL B N 1
ATOM 5363 C CA . VAL B 1 281 ? -13.82 -8.398 11.906 1 96.75 281 VAL B CA 1
ATOM 5364 C C . VAL B 1 281 ? -13.5 -7.223 10.992 1 96.75 281 VAL B C 1
ATOM 5366 O O . VAL B 1 281 ? -12.336 -6.934 10.719 1 96.75 281 VAL B O 1
ATOM 5369 N N . GLN B 1 282 ? -14.523 -6.559 10.531 1 97.62 282 GLN B N 1
ATOM 5370 C CA . GLN B 1 282 ? -14.344 -5.375 9.695 1 97.62 282 GLN B CA 1
ATOM 5371 C C . GLN B 1 282 ? -13.578 -4.285 10.438 1 97.62 282 GLN B C 1
ATOM 5373 O O . GLN B 1 282 ? -12.695 -3.639 9.875 1 97.62 282 GLN B O 1
ATOM 5378 N N . SER B 1 283 ? -13.977 -3.998 11.664 1 97 283 SER B N 1
ATOM 5379 C CA . SER B 1 283 ? -13.312 -2.963 12.445 1 97 283 SER B CA 1
ATOM 5380 C C . SER B 1 283 ? -11.836 -3.295 12.664 1 97 283 SER B C 1
ATOM 5382 O O . SER B 1 283 ? -10.984 -2.404 12.648 1 97 283 SER B O 1
ATOM 5384 N N . GLN B 1 284 ? -11.523 -4.621 12.867 1 96.5 284 GLN B N 1
ATOM 5385 C CA . GLN B 1 284 ? -10.141 -5.055 12.992 1 96.5 284 GLN B CA 1
ATOM 5386 C C . GLN B 1 284 ? -9.375 -4.828 11.688 1 96.5 284 GLN B C 1
ATOM 5388 O O . GLN B 1 284 ? -8.234 -4.352 11.703 1 96.5 284 GLN B O 1
ATOM 5393 N N . ALA B 1 285 ? -10.008 -5.199 10.594 1 97.81 285 ALA B N 1
ATOM 5394 C CA . ALA B 1 285 ? -9.383 -5.016 9.289 1 97.81 285 ALA B CA 1
ATOM 5395 C C . ALA B 1 285 ? -9.078 -3.541 9.031 1 97.81 285 ALA B C 1
ATOM 5397 O O . ALA B 1 285 ? -8.008 -3.199 8.523 1 97.81 285 ALA B O 1
ATOM 5398 N N . GLU B 1 286 ? -10 -2.684 9.375 1 97.25 286 GLU B N 1
ATOM 5399 C CA . GLU B 1 286 ? -9.812 -1.247 9.188 1 97.25 286 GLU B CA 1
ATOM 5400 C C . GLU B 1 286 ? -8.617 -0.732 9.984 1 97.25 286 GLU B C 1
ATOM 5402 O O . GLU B 1 286 ? -7.809 0.039 9.469 1 97.25 286 GLU B O 1
ATOM 5407 N N . LYS B 1 287 ? -8.57 -1.126 11.203 1 96.38 287 LYS B N 1
ATOM 5408 C CA . LYS B 1 287 ? -7.457 -0.708 12.047 1 96.38 287 LYS B CA 1
ATOM 5409 C C . LYS B 1 287 ? -6.125 -1.188 11.477 1 96.38 287 LYS B C 1
ATOM 5411 O O . LYS B 1 287 ? -5.148 -0.437 11.453 1 96.38 287 LYS B O 1
ATOM 5416 N N . LEU B 1 288 ? -6.105 -2.414 11.047 1 97.44 288 LEU B N 1
ATOM 5417 C CA . LEU B 1 288 ? -4.883 -2.99 10.5 1 97.44 288 LEU B CA 1
ATOM 5418 C C . LEU B 1 288 ? -4.449 -2.248 9.242 1 97.44 288 LEU B C 1
ATOM 5420 O O . LEU B 1 288 ? -3.271 -1.917 9.086 1 97.44 288 LEU B O 1
ATOM 5424 N N . VAL B 1 289 ? -5.391 -1.982 8.367 1 98.12 289 VAL B N 1
ATOM 5425 C CA . VAL B 1 289 ? -5.066 -1.273 7.133 1 98.12 289 VAL B CA 1
ATOM 5426 C C . VAL B 1 289 ? -4.543 0.124 7.461 1 98.12 289 VAL B C 1
ATOM 5428 O O . VAL B 1 289 ? -3.545 0.57 6.895 1 98.12 289 VAL B O 1
ATOM 5431 N N . ARG B 1 290 ? -5.145 0.787 8.375 1 96.75 290 ARG B N 1
ATOM 5432 C CA . ARG B 1 290 ? -4.75 2.143 8.75 1 96.75 290 ARG B CA 1
ATOM 5433 C C . ARG B 1 290 ? -3.299 2.182 9.219 1 96.75 290 ARG B C 1
ATOM 5435 O O . ARG B 1 290 ? -2.584 3.152 8.969 1 96.75 290 ARG B O 1
ATOM 5442 N N . THR B 1 291 ? -2.881 1.14 9.852 1 96.88 291 THR B N 1
ATOM 5443 C CA . THR B 1 291 ? -1.537 1.142 10.414 1 96.88 291 THR B CA 1
ATOM 5444 C C . THR B 1 291 ? -0.527 0.582 9.422 1 96.88 291 THR B C 1
ATOM 5446 O O . THR B 1 291 ? 0.677 0.803 9.555 1 96.88 291 THR B O 1
ATOM 5449 N N . LEU B 1 292 ? -1 -0.152 8.398 1 97.75 292 LEU B N 1
ATOM 5450 C CA . LEU B 1 292 ? -0.103 -0.7 7.391 1 97.75 292 LEU B CA 1
ATOM 5451 C C . LEU B 1 292 ? 0.156 0.319 6.285 1 97.75 292 LEU B C 1
ATOM 5453 O O . LEU B 1 292 ? 1.308 0.668 6.016 1 97.75 292 LEU B O 1
ATOM 5457 N N . TRP B 1 293 ? -0.975 0.79 5.688 1 97.56 293 TRP B N 1
ATOM 5458 C CA . TRP B 1 293 ? -0.794 1.7 4.562 1 97.56 293 TRP B CA 1
ATOM 5459 C C . TRP B 1 293 ? -1.929 2.717 4.496 1 97.56 293 TRP B C 1
ATOM 5461 O O . TRP B 1 293 ? -2.123 3.373 3.473 1 97.56 293 TRP B O 1
ATOM 5471 N N . SER B 1 294 ? -2.688 2.941 5.539 1 96.06 294 SER B N 1
ATOM 5472 C CA . SER B 1 294 ? -3.768 3.91 5.695 1 96.06 294 SER B CA 1
ATOM 5473 C C . SER B 1 294 ? -4.934 3.594 4.762 1 96.06 294 SER B C 1
ATOM 5475 O O . SER B 1 294 ? -6.059 3.379 5.215 1 96.06 294 SER B O 1
ATOM 5477 N N . CYS B 1 295 ? -4.758 3.607 3.494 1 96.69 295 CYS B N 1
ATOM 5478 C CA . CYS B 1 295 ? -5.734 3.234 2.48 1 96.69 295 CYS B CA 1
ATOM 5479 C C . CYS B 1 295 ? -5.055 2.9 1.159 1 96.69 295 CYS B C 1
ATOM 5481 O O . CYS B 1 295 ? -3.936 3.352 0.903 1 96.69 295 CYS B O 1
ATOM 5483 N N . PRO B 1 296 ? -5.664 2.096 0.356 1 97.19 296 PRO B N 1
ATOM 5484 C CA . PRO B 1 296 ? -5.055 1.692 -0.914 1 97.19 296 PRO B CA 1
ATOM 5485 C C . PRO B 1 296 ? -5.285 2.711 -2.027 1 97.19 296 PRO B C 1
ATOM 5487 O O . PRO B 1 296 ? -6.148 3.584 -1.904 1 97.19 296 PRO B O 1
ATOM 5490 N N . SER B 1 297 ? -4.48 2.615 -3.094 1 95.75 297 SER B N 1
ATOM 5491 C CA . SER B 1 297 ? -4.723 3.408 -4.293 1 95.75 297 SER B CA 1
ATOM 5492 C C . SER B 1 297 ? -5.98 2.939 -5.02 1 95.75 297 SER B C 1
ATOM 5494 O O . SER B 1 297 ? -6.285 1.744 -5.035 1 95.75 297 SER B O 1
ATOM 5496 N N . VAL B 1 298 ? -6.637 3.854 -5.734 1 94.5 298 VAL B N 1
ATOM 5497 C CA . VAL B 1 298 ? -7.953 3.449 -6.215 1 94.5 298 VAL B CA 1
ATOM 5498 C C . VAL B 1 298 ? -7.969 3.445 -7.742 1 94.5 298 VAL B C 1
ATOM 5500 O O . VAL B 1 298 ? -8.914 2.945 -8.359 1 94.5 298 VAL B O 1
ATOM 5503 N N . GLY B 1 299 ? -6.961 3.951 -8.453 1 92.25 299 GLY B N 1
ATOM 5504 C CA . GLY B 1 299 ? -6.977 4.035 -9.906 1 92.25 299 GLY B CA 1
ATOM 5505 C C . GLY B 1 299 ? -7.273 2.707 -10.578 1 92.25 299 GLY B C 1
ATOM 5506 O O . GLY B 1 299 ? -8.234 2.592 -11.336 1 92.25 299 GLY B O 1
ATOM 5507 N N . GLY B 1 300 ? -6.418 1.722 -10.266 1 94.69 300 GLY B N 1
ATOM 5508 C CA . GLY B 1 300 ? -6.629 0.404 -10.844 1 94.69 300 GLY B CA 1
ATOM 5509 C C . GLY B 1 300 ? -7.922 -0.247 -10.391 1 94.69 300 GLY B C 1
ATOM 5510 O O . GLY B 1 300 ? -8.547 -0.987 -11.148 1 94.69 300 GLY B O 1
ATOM 5511 N N . ALA B 1 301 ? -8.32 0.024 -9.188 1 96.88 301 ALA B N 1
ATOM 5512 C CA . ALA B 1 301 ? -9.555 -0.546 -8.648 1 96.88 301 ALA B CA 1
ATOM 5513 C C . ALA B 1 301 ? -10.773 -0.031 -9.414 1 96.88 301 ALA B C 1
ATOM 5515 O O . ALA B 1 301 ? -11.734 -0.77 -9.625 1 96.88 301 ALA B O 1
ATOM 5516 N N . HIS B 1 302 ? -10.742 1.264 -9.797 1 95.88 302 HIS B N 1
ATOM 5517 C CA . HIS B 1 302 ? -11.82 1.812 -10.617 1 95.88 302 HIS B CA 1
ATOM 5518 C C . HIS B 1 302 ? -11.914 1.09 -11.961 1 95.88 302 HIS B C 1
ATOM 5520 O O . HIS B 1 302 ? -13.008 0.819 -12.445 1 95.88 302 HIS B O 1
ATOM 5526 N N . VAL B 1 303 ? -10.773 0.757 -12.516 1 95.62 303 VAL B N 1
ATOM 5527 C CA . VAL B 1 303 ? -10.734 0.048 -13.797 1 95.62 303 VAL B CA 1
ATOM 5528 C C . VAL B 1 303 ? -11.391 -1.323 -13.641 1 95.62 303 VAL B C 1
ATOM 5530 O O . VAL B 1 303 ? -12.266 -1.692 -14.43 1 95.62 303 VAL B O 1
ATOM 5533 N N . VAL B 1 304 ? -11 -2.045 -12.625 1 98.12 304 VAL B N 1
ATOM 5534 C CA . VAL B 1 304 ? -11.523 -3.389 -12.391 1 98.12 304 VAL B CA 1
ATOM 5535 C C . VAL B 1 304 ? -13.031 -3.324 -12.156 1 98.12 304 VAL B C 1
ATOM 5537 O O . VAL B 1 304 ? -13.789 -4.094 -12.75 1 98.12 304 VAL B O 1
ATOM 5540 N N . ALA B 1 305 ? -13.445 -2.398 -11.328 1 97.44 305 ALA B N 1
ATOM 5541 C CA . ALA B 1 305 ? -14.867 -2.256 -11.023 1 97.44 305 ALA B CA 1
ATOM 5542 C C . ALA B 1 305 ? -15.672 -1.941 -12.273 1 97.44 305 ALA B C 1
ATOM 5544 O O . ALA B 1 305 ? -16.766 -2.475 -12.469 1 97.44 305 ALA B O 1
ATOM 5545 N N . THR B 1 306 ? -15.125 -1.077 -13.109 1 96.94 306 THR B N 1
ATOM 5546 C CA . THR B 1 306 ? -15.812 -0.68 -14.328 1 96.94 306 THR B CA 1
ATOM 5547 C C . THR B 1 306 ? -15.938 -1.862 -15.289 1 96.94 306 THR B C 1
ATOM 5549 O O . THR B 1 306 ? -17.016 -2.105 -15.844 1 96.94 306 THR B O 1
ATOM 5552 N N . VAL B 1 307 ? -14.883 -2.59 -15.445 1 98.06 307 VAL B N 1
ATOM 5553 C CA . VAL B 1 307 ? -14.891 -3.729 -16.359 1 98.06 307 VAL B CA 1
ATOM 5554 C C . VAL B 1 307 ? -15.844 -4.801 -15.844 1 98.06 307 VAL B C 1
ATOM 5556 O O . VAL B 1 307 ? -16.688 -5.297 -16.594 1 98.06 307 VAL B O 1
ATOM 5559 N N . LEU B 1 308 ? -15.75 -5.129 -14.586 1 98.19 308 LEU B N 1
ATOM 5560 C CA . LEU B 1 308 ? -16.547 -6.211 -14.016 1 98.19 308 LEU B CA 1
ATOM 5561 C C . LEU B 1 308 ? -18 -5.785 -13.844 1 98.19 308 LEU B C 1
ATOM 5563 O O . LEU B 1 308 ? -18.891 -6.629 -13.742 1 98.19 308 LEU B O 1
ATOM 5567 N N . GLY B 1 309 ? -18.234 -4.484 -13.844 1 97.06 309 GLY B N 1
ATOM 5568 C CA . GLY B 1 309 ? -19.578 -3.975 -13.602 1 97.06 309 GLY B CA 1
ATOM 5569 C C . GLY B 1 309 ? -20.391 -3.811 -14.875 1 97.06 309 GLY B C 1
ATOM 5570 O O . GLY B 1 309 ? -21.609 -3.594 -14.812 1 97.06 309 GLY B O 1
ATOM 5571 N N . ASN B 1 310 ? -19.781 -3.918 -16.016 1 97.44 310 ASN B N 1
ATOM 5572 C CA . ASN B 1 310 ? -20.422 -3.809 -17.312 1 97.44 310 ASN B CA 1
ATOM 5573 C C . ASN B 1 310 ? -20.359 -5.125 -18.094 1 97.44 310 ASN B C 1
ATOM 5575 O O . ASN B 1 310 ? -19.281 -5.57 -18.484 1 97.44 310 ASN B O 1
ATOM 5579 N N . PRO B 1 311 ? -21.547 -5.699 -18.375 1 97.5 311 PRO B N 1
ATOM 5580 C CA . PRO B 1 311 ? -21.578 -7.02 -19 1 97.5 311 PRO B CA 1
ATOM 5581 C C . PRO B 1 311 ? -20.797 -7.066 -20.312 1 97.5 311 PRO B C 1
ATOM 5583 O O . PRO B 1 311 ? -20.109 -8.055 -20.594 1 97.5 311 PRO B O 1
ATOM 5586 N N . ALA B 1 312 ? -20.922 -6.047 -21.109 1 98.06 312 ALA B N 1
ATOM 5587 C CA . ALA B 1 312 ? -20.203 -6.02 -22.375 1 98.06 312 ALA B CA 1
ATOM 5588 C C . ALA B 1 312 ? -18.688 -5.977 -22.156 1 98.06 312 ALA B C 1
ATOM 5590 O O . ALA B 1 312 ? -17.938 -6.672 -22.844 1 98.06 312 ALA B O 1
ATOM 5591 N N . HIS B 1 313 ? -18.25 -5.125 -21.234 1 98.25 313 HIS B N 1
ATOM 5592 C CA . HIS B 1 313 ? -16.828 -5.055 -20.891 1 98.25 313 HIS B CA 1
ATOM 5593 C C . HIS B 1 313 ? -16.328 -6.379 -20.328 1 98.25 313 HIS B C 1
ATOM 5595 O O . HIS B 1 313 ? -15.219 -6.812 -20.625 1 98.25 313 HIS B O 1
ATOM 5601 N N . PHE B 1 314 ? -17.188 -6.977 -19.531 1 98.12 314 PHE B N 1
ATOM 5602 C CA . PHE B 1 314 ? -16.844 -8.234 -18.875 1 98.12 314 PHE B CA 1
ATOM 5603 C C . PHE B 1 314 ? -16.594 -9.328 -19.906 1 98.12 314 PHE B C 1
ATOM 5605 O O . PHE B 1 314 ? -15.617 -10.07 -19.812 1 98.12 314 PHE B O 1
ATOM 5612 N N . VAL B 1 315 ? -17.422 -9.438 -20.875 1 97.88 315 VAL B N 1
ATOM 5613 C CA . VAL B 1 315 ? -17.297 -10.438 -21.922 1 97.88 315 VAL B CA 1
ATOM 5614 C C . VAL B 1 315 ? -16.016 -10.195 -22.734 1 97.88 315 VAL B C 1
ATOM 5616 O O . VAL B 1 315 ? -15.281 -11.133 -23.031 1 97.88 315 VAL B O 1
ATOM 5619 N N . GLU B 1 316 ? -15.789 -8.969 -23.031 1 98.12 316 GLU B N 1
ATOM 5620 C CA . GLU B 1 316 ? -14.578 -8.625 -23.781 1 98.12 316 GLU B CA 1
ATOM 5621 C C . GLU B 1 316 ? -13.32 -8.938 -22.969 1 98.12 316 GLU B C 1
ATOM 5623 O O . GLU B 1 316 ? -12.328 -9.422 -23.516 1 98.12 316 GLU B O 1
ATOM 5628 N N . TRP B 1 317 ? -13.367 -8.602 -21.719 1 98.25 317 TRP B N 1
ATOM 5629 C CA . TRP B 1 317 ? -12.25 -8.898 -20.828 1 98.25 317 TRP B CA 1
ATOM 5630 C C . TRP B 1 317 ? -11.969 -10.391 -20.781 1 98.25 317 TRP B C 1
ATOM 5632 O O . TRP B 1 317 ? -10.82 -10.82 -20.906 1 98.25 317 TRP B O 1
ATOM 5642 N N . GLN B 1 318 ? -13 -11.211 -20.656 1 97.56 318 GLN B N 1
ATOM 5643 C CA . GLN B 1 318 ? -12.836 -12.664 -20.625 1 97.56 318 GLN B CA 1
ATOM 5644 C C . GLN B 1 318 ? -12.234 -13.18 -21.938 1 97.56 318 GLN B C 1
ATOM 5646 O O . GLN B 1 318 ? -11.43 -14.117 -21.922 1 97.56 318 GLN B O 1
ATOM 5651 N N . ALA B 1 319 ? -12.672 -12.586 -23.016 1 97.12 319 ALA B N 1
ATOM 5652 C CA . ALA B 1 319 ? -12.109 -12.977 -24.312 1 97.12 319 ALA B CA 1
ATOM 5653 C C . ALA B 1 319 ? -10.617 -12.68 -24.375 1 97.12 319 ALA B C 1
ATOM 5655 O O . ALA B 1 319 ? -9.844 -13.461 -24.938 1 97.12 319 ALA B O 1
ATOM 5656 N N . GLY B 1 320 ? -10.25 -11.523 -23.812 1 96 320 GLY B N 1
ATOM 5657 C CA . GLY B 1 320 ? -8.836 -11.188 -23.75 1 96 320 GLY B CA 1
ATOM 5658 C C . GLY B 1 320 ? -8.031 -12.188 -22.938 1 96 320 GLY B C 1
ATOM 5659 O O . GLY B 1 320 ? -6.938 -12.586 -23.344 1 96 320 GLY B O 1
ATOM 5660 N N . ILE B 1 321 ? -8.57 -12.625 -21.812 1 95.88 321 ILE B N 1
ATOM 5661 C CA . ILE B 1 321 ? -7.926 -13.602 -20.938 1 95.88 321 ILE B CA 1
ATOM 5662 C C . ILE B 1 321 ? -7.777 -14.93 -21.672 1 95.88 321 ILE B C 1
ATOM 5664 O O . ILE B 1 321 ? -6.711 -15.547 -21.656 1 95.88 321 ILE B O 1
ATOM 5668 N N . ARG B 1 322 ? -8.82 -15.359 -22.328 1 96.19 322 ARG B N 1
ATOM 5669 C CA . ARG B 1 322 ? -8.789 -16.625 -23.078 1 96.19 322 ARG B CA 1
ATOM 5670 C C . ARG B 1 322 ? -7.715 -16.594 -24.156 1 96.19 322 ARG B C 1
ATOM 5672 O O . ARG B 1 322 ? -7 -17.578 -24.344 1 96.19 322 ARG B O 1
ATOM 5679 N N . GLY B 1 323 ? -7.676 -15.484 -24.828 1 95.88 323 GLY B N 1
ATOM 5680 C CA . GLY B 1 323 ? -6.641 -15.352 -25.844 1 95.88 323 GLY B CA 1
ATOM 5681 C C . GLY B 1 323 ? -5.238 -15.477 -25.281 1 95.88 323 GLY B C 1
ATOM 5682 O O . GLY B 1 323 ? -4.375 -16.109 -25.891 1 95.88 323 GLY B O 1
ATOM 5683 N N . ALA B 1 324 ? -5.004 -14.828 -24.188 1 95.38 324 ALA B N 1
ATOM 5684 C CA . ALA B 1 324 ? -3.703 -14.891 -23.531 1 95.38 324 ALA B CA 1
ATOM 5685 C C . ALA B 1 324 ? -3.369 -16.328 -23.109 1 95.38 324 ALA B C 1
ATOM 5687 O O . ALA B 1 324 ? -2.236 -16.781 -23.281 1 95.38 324 ALA B O 1
ATOM 5688 N N . VAL B 1 325 ? -4.34 -17 -22.562 1 96.38 325 VAL B N 1
ATOM 5689 C CA . VAL B 1 325 ? -4.152 -18.359 -22.094 1 96.38 325 VAL B CA 1
ATOM 5690 C C . VAL B 1 325 ? -3.924 -19.297 -23.281 1 96.38 325 VAL B C 1
ATOM 5692 O O . VAL B 1 325 ? -3.078 -20.188 -23.219 1 96.38 325 VAL B O 1
ATOM 5695 N N . GLU B 1 326 ? -4.664 -19.125 -24.312 1 96.75 326 GLU B N 1
ATOM 5696 C CA . GLU B 1 326 ? -4.488 -19.938 -25.5 1 96.75 326 GLU B CA 1
ATOM 5697 C C . GLU B 1 326 ? -3.068 -19.828 -26.047 1 96.75 326 GLU B C 1
ATOM 5699 O O . GLU B 1 326 ? -2.482 -20.828 -26.469 1 96.75 326 GLU B O 1
ATOM 5704 N N . ARG B 1 327 ? -2.557 -18.688 -26.047 1 96.75 327 ARG B N 1
ATOM 5705 C CA . ARG B 1 327 ? -1.177 -18.516 -26.5 1 96.75 327 ARG B CA 1
ATOM 5706 C C . ARG B 1 327 ? -0.214 -19.297 -25.609 1 96.75 327 ARG B C 1
ATOM 5708 O O . ARG B 1 327 ? 0.69 -19.969 -26.109 1 96.75 327 ARG B O 1
ATOM 5715 N N . CYS B 1 328 ? -0.389 -19.125 -24.312 1 96.56 328 CYS B N 1
ATOM 5716 C CA . CYS B 1 328 ? 0.468 -19.844 -23.375 1 96.56 328 CYS B CA 1
ATOM 5717 C C . CYS B 1 328 ? 0.385 -21.359 -23.609 1 96.56 328 CYS B C 1
ATOM 5719 O O . CYS B 1 328 ? 1.401 -22.047 -23.562 1 96.56 328 CYS B O 1
ATOM 5721 N N . MET B 1 329 ? -0.795 -21.844 -23.906 1 96.69 329 MET B N 1
ATOM 5722 C CA . MET B 1 329 ? -0.982 -23.266 -24.141 1 96.69 329 MET B CA 1
ATOM 5723 C C . MET B 1 329 ? -0.3 -23.703 -25.422 1 96.69 329 MET B C 1
ATOM 5725 O O . MET B 1 329 ? 0.263 -24.797 -25.5 1 96.69 329 MET B O 1
ATOM 5729 N N . LEU B 1 330 ? -0.38 -22.875 -26.375 1 97.31 330 LEU B N 1
ATOM 5730 C CA . LEU B 1 330 ? 0.298 -23.172 -27.625 1 97.31 330 LEU B CA 1
ATOM 5731 C C . LEU B 1 330 ? 1.809 -23.234 -27.438 1 97.31 330 LEU B C 1
ATOM 5733 O O . LEU B 1 330 ? 2.479 -24.094 -28.016 1 97.31 330 LEU B O 1
ATOM 5737 N N . VAL B 1 331 ? 2.297 -22.328 -26.672 1 97.56 331 VAL B N 1
ATOM 5738 C CA . VAL B 1 331 ? 3.727 -22.328 -26.375 1 97.56 331 VAL B CA 1
ATOM 5739 C C . VAL B 1 331 ? 4.109 -23.609 -25.656 1 97.56 331 VAL B C 1
ATOM 5741 O O . VAL B 1 331 ? 5.137 -24.219 -25.969 1 97.56 331 VAL B O 1
ATOM 5744 N N . ARG B 1 332 ? 3.344 -24.031 -24.688 1 97 332 ARG B N 1
ATOM 5745 C CA . ARG B 1 332 ? 3.586 -25.281 -23.969 1 97 332 ARG B CA 1
ATOM 5746 C C . ARG B 1 332 ? 3.65 -26.469 -24.938 1 97 332 ARG B C 1
ATOM 5748 O O . ARG B 1 332 ? 4.559 -27.297 -24.844 1 97 332 ARG B O 1
ATOM 5755 N N . GLU B 1 333 ? 2.701 -26.5 -25.781 1 97.19 333 GLU B N 1
ATOM 5756 C CA . GLU B 1 333 ? 2.643 -27.578 -26.766 1 97.19 333 GLU B CA 1
ATOM 5757 C C . GLU B 1 333 ? 3.865 -27.562 -27.672 1 97.19 333 GLU B C 1
ATOM 5759 O O . GLU B 1 333 ? 4.449 -28.609 -27.969 1 97.19 333 GLU B O 1
ATOM 5764 N N . SER B 1 334 ? 4.168 -26.422 -28.125 1 97.69 334 SER B N 1
ATOM 5765 C CA . SER B 1 334 ? 5.305 -26.281 -29.031 1 97.69 334 SER B CA 1
ATOM 5766 C C . SER B 1 334 ? 6.609 -26.672 -28.344 1 97.69 334 SER B C 1
ATOM 5768 O O . SER B 1 334 ? 7.465 -27.328 -28.938 1 97.69 334 SER B O 1
ATOM 5770 N N . LEU B 1 335 ? 6.797 -26.188 -27.141 1 97.38 335 LEU B N 1
ATOM 5771 C CA . LEU B 1 335 ? 7.988 -26.547 -26.375 1 97.38 335 LEU B CA 1
ATOM 5772 C C . LEU B 1 335 ? 8.086 -28.047 -26.172 1 97.38 335 LEU B C 1
ATOM 5774 O O . LEU B 1 335 ? 9.156 -28.641 -26.344 1 97.38 335 LEU B O 1
ATOM 5778 N N . ARG B 1 336 ? 6.969 -28.688 -25.797 1 96.62 336 ARG B N 1
ATOM 5779 C CA . ARG B 1 336 ? 6.93 -30.141 -25.641 1 96.62 336 ARG B CA 1
ATOM 5780 C C . ARG B 1 336 ? 7.348 -30.844 -26.938 1 96.62 336 ARG B C 1
ATOM 5782 O O . ARG B 1 336 ? 8.18 -31.75 -26.906 1 96.62 336 ARG B O 1
ATOM 5789 N N . GLU B 1 337 ? 6.773 -30.406 -27.984 1 96.5 337 GLU B N 1
ATOM 5790 C CA . GLU B 1 337 ? 7.047 -31.047 -29.266 1 96.5 337 GLU B CA 1
ATOM 5791 C C . GLU B 1 337 ? 8.508 -30.875 -29.672 1 96.5 337 GLU B C 1
ATOM 5793 O O . GLU B 1 337 ? 9.125 -31.797 -30.203 1 96.5 337 GLU B O 1
ATOM 5798 N N . LYS B 1 338 ? 9.016 -29.719 -29.5 1 96.75 338 LYS B N 1
ATOM 5799 C CA . LYS B 1 338 ? 10.414 -29.469 -29.828 1 96.75 338 LYS B CA 1
ATOM 5800 C C . LYS B 1 338 ? 11.344 -30.344 -28.984 1 96.75 338 LYS B C 1
ATOM 5802 O O . LYS B 1 338 ? 12.344 -30.859 -29.5 1 96.75 338 LYS B O 1
ATOM 5807 N N . LEU B 1 339 ? 11.094 -30.438 -27.734 1 96.56 339 LEU B N 1
ATOM 5808 C CA . LEU B 1 339 ? 11.914 -31.25 -26.844 1 96.56 339 LEU B CA 1
ATOM 5809 C C . LEU B 1 339 ? 11.844 -32.719 -27.25 1 96.56 339 LEU B C 1
ATOM 5811 O O . LEU B 1 339 ? 12.852 -33.438 -27.203 1 96.56 339 LEU B O 1
ATOM 5815 N N . ARG B 1 340 ? 10.656 -33.156 -27.609 1 94.88 340 ARG B N 1
ATOM 5816 C CA . ARG B 1 340 ? 10.492 -34.5 -28.094 1 94.88 340 ARG B CA 1
ATOM 5817 C C . ARG B 1 340 ? 11.312 -34.75 -29.359 1 94.88 340 ARG B C 1
ATOM 5819 O O . ARG B 1 340 ? 11.992 -35.75 -29.484 1 94.88 340 ARG B O 1
ATOM 5826 N N . LEU B 1 341 ? 11.219 -33.875 -30.234 1 95.75 341 LEU B N 1
ATOM 5827 C CA . LEU B 1 341 ? 11.914 -33.969 -31.5 1 95.75 341 LEU B CA 1
ATOM 5828 C C . LEU B 1 341 ? 13.422 -34 -31.312 1 95.75 341 LEU B C 1
ATOM 5830 O O . LEU B 1 341 ? 14.148 -34.625 -32.062 1 95.75 341 LEU B O 1
ATOM 5834 N N . LEU B 1 342 ? 13.875 -33.281 -30.328 1 96 342 LEU B N 1
ATOM 5835 C CA . LEU B 1 342 ? 15.297 -33.219 -30.016 1 96 342 LEU B CA 1
ATOM 5836 C C . LEU B 1 342 ? 15.75 -34.5 -29.328 1 96 342 LEU B C 1
ATOM 5838 O O . LEU B 1 342 ? 16.953 -34.75 -29.188 1 96 342 LEU B O 1
ATOM 5842 N N . GLY B 1 343 ? 14.789 -35.312 -28.875 1 93.19 343 GLY B N 1
ATOM 5843 C CA . GLY B 1 343 ? 15.102 -36.594 -28.203 1 93.19 343 GLY B CA 1
ATOM 5844 C C . GLY B 1 343 ? 15.398 -36.406 -26.719 1 93.19 343 GLY B C 1
ATOM 5845 O O . GLY B 1 343 ? 16.141 -37.188 -26.141 1 93.19 343 GLY B O 1
ATOM 5846 N N . SER B 1 344 ? 14.891 -35.312 -26.188 1 90.69 344 SER B N 1
ATOM 5847 C CA . SER B 1 344 ? 15.109 -35.062 -24.766 1 90.69 344 SER B CA 1
ATOM 5848 C C . SER B 1 344 ? 14.461 -36.156 -23.906 1 90.69 344 SER B C 1
ATOM 5850 O O . SER B 1 344 ? 13.414 -36.688 -24.281 1 90.69 344 SER B O 1
ATOM 5852 N N . THR B 1 345 ? 15.125 -36.438 -22.812 1 82.06 345 THR B N 1
ATOM 5853 C CA . THR B 1 345 ? 14.609 -37.469 -21.906 1 82.06 345 THR B CA 1
ATOM 5854 C C . THR B 1 345 ? 13.281 -37.031 -21.297 1 82.06 345 THR B C 1
ATOM 5856 O O . THR B 1 345 ? 13.125 -35.875 -20.906 1 82.06 345 THR B O 1
ATOM 5859 N N . GLY B 1 346 ? 12.391 -38 -21.297 1 78.19 346 GLY B N 1
ATOM 5860 C CA . GLY B 1 346 ? 11.086 -37.75 -20.703 1 78.19 346 GLY B CA 1
ATOM 5861 C C . GLY B 1 346 ? 10.023 -37.406 -21.734 1 78.19 346 GLY B C 1
ATOM 5862 O O . GLY B 1 346 ? 10.328 -37.188 -22.906 1 78.19 346 GLY B O 1
ATOM 5863 N N . GLN B 1 347 ? 8.766 -37.469 -21.422 1 77.88 347 GLN B N 1
ATOM 5864 C CA . GLN B 1 347 ? 7.672 -37.219 -22.344 1 77.88 347 GLN B CA 1
ATOM 5865 C C . GLN B 1 347 ? 7.246 -35.75 -22.297 1 77.88 347 GLN B C 1
ATOM 5867 O O . GLN B 1 347 ? 6.625 -35.25 -23.234 1 77.88 347 GLN B O 1
ATOM 5872 N N . TRP B 1 348 ? 7.566 -35.031 -21.25 1 90.06 348 TRP B N 1
ATOM 5873 C CA . TRP B 1 348 ? 7.344 -33.594 -21.078 1 90.06 348 TRP B CA 1
ATOM 5874 C C . TRP B 1 348 ? 5.855 -33.281 -21.141 1 90.06 348 TRP B C 1
ATOM 5876 O O . TRP B 1 348 ? 5.477 -32.156 -21.469 1 90.06 348 TRP B O 1
ATOM 5886 N N . ASP B 1 349 ? 4.973 -34.25 -20.828 1 90.62 349 ASP B N 1
ATOM 5887 C CA . ASP B 1 349 ? 3.523 -34.094 -20.828 1 90.62 349 ASP B CA 1
ATOM 5888 C C . ASP B 1 349 ? 3.076 -33.156 -19.719 1 90.62 349 ASP B C 1
ATOM 5890 O O . ASP B 1 349 ? 2.01 -32.531 -19.797 1 90.62 349 ASP B O 1
ATOM 5894 N N . HIS B 1 350 ? 3.873 -33.094 -18.703 1 90.06 350 HIS B N 1
ATOM 5895 C CA . HIS B 1 350 ? 3.516 -32.219 -17.594 1 90.06 350 HIS B CA 1
ATOM 5896 C C . HIS B 1 350 ? 3.379 -30.766 -18.047 1 90.06 350 HIS B C 1
ATOM 5898 O O . HIS B 1 350 ? 2.611 -30 -17.453 1 90.06 350 HIS B O 1
ATOM 5904 N N . LEU B 1 351 ? 4.07 -30.359 -19.156 1 92.44 351 LEU B N 1
ATOM 5905 C CA . LEU B 1 351 ? 4.008 -29 -19.656 1 92.44 351 LEU B CA 1
ATOM 5906 C C . LEU B 1 351 ? 2.588 -28.641 -20.094 1 92.44 351 LEU B C 1
ATOM 5908 O O . LEU B 1 351 ? 2.143 -27.5 -19.906 1 92.44 351 LEU B O 1
ATOM 5912 N N . ILE B 1 352 ? 1.882 -29.594 -20.625 1 93.25 352 ILE B N 1
ATOM 5913 C CA . ILE B 1 352 ? 0.572 -29.297 -21.188 1 93.25 352 ILE B CA 1
ATOM 5914 C C . ILE B 1 352 ? -0.518 -29.625 -20.172 1 93.25 352 ILE B C 1
ATOM 5916 O O . ILE B 1 352 ? -1.669 -29.203 -20.328 1 93.25 352 ILE B O 1
ATOM 5920 N N . LYS B 1 353 ? -0.168 -30.344 -19.125 1 91.56 353 LYS B N 1
ATOM 5921 C CA . LYS B 1 353 ? -1.118 -30.641 -18.062 1 91.56 353 LYS B CA 1
ATOM 5922 C C . LYS B 1 353 ? -1.185 -29.516 -17.031 1 91.56 353 LYS B C 1
ATOM 5924 O O . LYS B 1 353 ? -2.162 -29.391 -16.297 1 91.56 353 LYS B O 1
ATOM 5929 N N . GLN B 1 354 ? -0.169 -28.75 -17 1 91.19 354 GLN B N 1
ATOM 5930 C CA . GLN B 1 354 ? -0.106 -27.594 -16.109 1 91.19 354 GLN B CA 1
ATOM 5931 C C . GLN B 1 354 ? -0.839 -26.406 -16.719 1 91.19 354 GLN B C 1
ATOM 5933 O O . GLN B 1 354 ? -1.277 -26.453 -17.875 1 91.19 354 GLN B O 1
ATOM 5938 N N . GLY B 1 355 ? -1.074 -25.406 -15.922 1 92.5 355 GLY B N 1
ATOM 5939 C CA . GLY B 1 355 ? -1.683 -24.172 -16.375 1 92.5 355 GLY B CA 1
ATOM 5940 C C . GLY B 1 355 ? -1.085 -22.938 -15.719 1 92.5 355 GLY B C 1
ATOM 5941 O O . GLY B 1 355 ? -0.228 -23.047 -14.844 1 92.5 355 GLY B O 1
ATOM 5942 N N . GLY B 1 356 ? -1.526 -21.812 -16.25 1 94.38 356 GLY B N 1
ATOM 5943 C CA . GLY B 1 356 ? -1.062 -20.562 -15.688 1 94.38 356 GLY B CA 1
ATOM 5944 C C . GLY B 1 356 ? 0.211 -20.047 -16.328 1 94.38 356 GLY B C 1
ATOM 5945 O O . GLY B 1 356 ? 0.645 -20.562 -17.359 1 94.38 356 GLY B O 1
ATOM 5946 N N . LEU B 1 357 ? 0.728 -19.094 -15.734 1 94.25 357 LEU B N 1
ATOM 5947 C CA . LEU B 1 357 ? 1.861 -18.359 -16.281 1 94.25 357 LEU B CA 1
ATOM 5948 C C . LEU B 1 357 ? 3.162 -19.125 -16.078 1 94.25 357 LEU B C 1
ATOM 5950 O O . LEU B 1 357 ? 4.055 -19.094 -16.922 1 94.25 357 LEU B O 1
ATOM 5954 N N . TYR B 1 358 ? 3.232 -19.844 -14.977 1 93.62 358 TYR B N 1
ATOM 5955 C CA . TYR B 1 358 ? 4.484 -20.5 -14.602 1 93.62 358 TYR B CA 1
ATOM 5956 C C . TYR B 1 358 ? 4.383 -22.016 -14.766 1 93.62 358 TYR B C 1
ATOM 5958 O O . TYR B 1 358 ? 3.291 -22.578 -14.695 1 93.62 358 TYR B O 1
ATOM 5966 N N . CYS B 1 359 ? 5.5 -22.547 -15.047 1 92.31 359 CYS B N 1
ATOM 5967 C CA . CYS B 1 359 ? 5.555 -24.016 -15.133 1 92.31 359 CYS B CA 1
ATOM 5968 C C . CYS B 1 359 ? 6.855 -24.547 -14.547 1 92.31 359 CYS B C 1
ATOM 5970 O O . CYS B 1 359 ? 7.887 -23.875 -14.594 1 92.31 359 CYS B O 1
ATOM 5972 N N . SER B 1 360 ? 6.742 -25.641 -13.992 1 91.06 360 SER B N 1
ATOM 5973 C CA . SER B 1 360 ? 7.926 -26.375 -13.555 1 91.06 360 SER B CA 1
ATOM 5974 C C . SER B 1 360 ? 8.406 -27.344 -14.625 1 91.06 360 SER B C 1
ATOM 5976 O O . SER B 1 360 ? 7.676 -28.266 -15.008 1 91.06 360 SER B O 1
ATOM 5978 N N . THR B 1 361 ? 9.617 -27.203 -15.047 1 91.44 361 THR B N 1
ATOM 5979 C CA . THR B 1 361 ? 10.172 -28.031 -16.109 1 91.44 361 THR B CA 1
ATOM 5980 C C . THR B 1 361 ? 10.672 -29.359 -15.555 1 91.44 361 THR B C 1
ATOM 5982 O O . THR B 1 361 ? 10.875 -30.312 -16.312 1 91.44 361 THR B O 1
ATOM 5985 N N . GLY B 1 362 ? 10.945 -29.375 -14.32 1 89.44 362 GLY B N 1
ATOM 5986 C CA . GLY B 1 362 ? 11.523 -30.562 -13.719 1 89.44 362 GLY B CA 1
ATOM 5987 C C . GLY B 1 362 ? 13.047 -30.547 -13.703 1 89.44 362 GLY B C 1
ATOM 5988 O O . GLY B 1 362 ? 13.672 -31.438 -13.133 1 89.44 362 GLY B O 1
ATOM 5989 N N . LEU B 1 363 ? 13.609 -29.516 -14.242 1 92.69 363 LEU B N 1
ATOM 5990 C CA . LEU B 1 363 ? 15.062 -29.391 -14.227 1 92.69 363 LEU B CA 1
ATOM 5991 C C . LEU B 1 363 ? 15.578 -29.203 -12.805 1 92.69 363 LEU B C 1
ATOM 5993 O O . LEU B 1 363 ? 14.945 -28.531 -11.992 1 92.69 363 LEU B O 1
ATOM 5997 N N . ASN B 1 364 ? 16.625 -29.875 -12.492 1 90.44 364 ASN B N 1
ATOM 5998 C CA . ASN B 1 364 ? 17.234 -29.719 -11.18 1 90.44 364 ASN B CA 1
ATOM 5999 C C . ASN B 1 364 ? 18.156 -28.5 -11.133 1 90.44 364 ASN B C 1
ATOM 6001 O O . ASN B 1 364 ? 18.328 -27.812 -12.141 1 90.44 364 ASN B O 1
ATOM 6005 N N . ASP B 1 365 ? 18.75 -28.297 -10.016 1 91.94 365 ASP B N 1
ATOM 6006 C CA . ASP B 1 365 ? 19.516 -27.062 -9.789 1 91.94 365 ASP B CA 1
ATOM 6007 C C . ASP B 1 365 ? 20.75 -27.016 -10.688 1 91.94 365 ASP B C 1
ATOM 6009 O O . ASP B 1 365 ? 21.125 -25.953 -11.172 1 91.94 365 ASP B O 1
ATOM 6013 N N . GLN B 1 366 ? 21.375 -28.109 -10.828 1 94.94 366 GLN B N 1
ATOM 6014 C CA . GLN B 1 366 ? 22.562 -28.156 -11.68 1 94.94 366 GLN B CA 1
ATOM 6015 C C . GLN B 1 366 ? 22.219 -27.812 -13.125 1 94.94 366 GLN B C 1
ATOM 6017 O O . GLN B 1 366 ? 22.953 -27.094 -13.797 1 94.94 366 GLN B O 1
ATOM 6022 N N . GLN B 1 367 ? 21.188 -28.359 -13.539 1 95.44 367 GLN B N 1
ATOM 6023 C CA . GLN B 1 367 ? 20.719 -28.109 -14.898 1 95.44 367 GLN B CA 1
ATOM 6024 C C . GLN B 1 367 ? 20.328 -26.641 -15.07 1 95.44 367 GLN B C 1
ATOM 6026 O O . GLN B 1 367 ? 20.609 -26.031 -16.109 1 95.44 367 GLN B O 1
ATOM 6031 N N . VAL B 1 368 ? 19.688 -26.109 -14.102 1 96.12 368 VAL B N 1
ATOM 6032 C CA . VAL B 1 368 ? 19.297 -24.703 -14.117 1 96.12 368 VAL B CA 1
ATOM 6033 C C . VAL B 1 368 ? 20.531 -23.828 -14.172 1 96.12 368 VAL B C 1
ATOM 6035 O O . VAL B 1 368 ? 20.578 -22.844 -14.922 1 96.12 368 VAL B O 1
ATOM 6038 N N . GLU B 1 369 ? 21.5 -24.141 -13.414 1 96 369 GLU B N 1
ATOM 6039 C CA . GLU B 1 369 ? 22.75 -23.391 -13.422 1 96 369 GLU B CA 1
ATOM 6040 C C . GLU B 1 369 ? 23.438 -23.484 -14.789 1 96 369 GLU B C 1
ATOM 6042 O O . GLU B 1 369 ? 23.984 -22.484 -15.273 1 96 369 GLU B O 1
ATOM 6047 N N . PHE B 1 370 ? 23.438 -24.672 -15.352 1 97.06 370 PHE B N 1
ATOM 6048 C CA . PHE B 1 370 ? 23.984 -24.859 -16.688 1 97.06 370 PHE B CA 1
ATOM 6049 C C . PHE B 1 370 ? 23.312 -23.938 -17.688 1 97.06 370 PHE B C 1
ATOM 6051 O O . PHE B 1 370 ? 23.984 -23.312 -18.516 1 97.06 370 PHE B O 1
ATOM 6058 N N . LEU B 1 371 ? 22.016 -23.875 -17.641 1 98 371 LEU B N 1
ATOM 6059 C CA . LEU B 1 371 ? 21.266 -23 -18.547 1 98 371 LEU B CA 1
ATOM 6060 C C . LEU B 1 371 ? 21.734 -21.562 -18.438 1 98 371 LEU B C 1
ATOM 6062 O O . LEU B 1 371 ? 21.938 -20.891 -19.453 1 98 371 LEU B O 1
ATOM 6066 N N . ALA B 1 372 ? 21.891 -21.062 -17.219 1 97.44 372 ALA B N 1
ATOM 6067 C CA . ALA B 1 372 ? 22.266 -19.672 -17 1 97.44 372 ALA B CA 1
ATOM 6068 C C . ALA B 1 372 ? 23.719 -19.422 -17.406 1 97.44 372 ALA B C 1
ATOM 6070 O O . ALA B 1 372 ? 24.016 -18.484 -18.141 1 97.44 372 ALA B O 1
ATOM 6071 N N . LYS B 1 373 ? 24.625 -20.281 -17.078 1 96.12 373 LYS B N 1
ATOM 6072 C CA . LYS B 1 373 ? 26.062 -20.047 -17.219 1 96.12 373 LYS B CA 1
ATOM 6073 C C . LYS B 1 373 ? 26.531 -20.391 -18.641 1 96.12 373 LYS B C 1
ATOM 6075 O O . LYS B 1 373 ? 27.422 -19.703 -19.172 1 96.12 373 LYS B O 1
ATOM 6080 N N . ARG B 1 374 ? 25.984 -21.406 -19.203 1 96.94 374 ARG B N 1
ATOM 6081 C CA . ARG B 1 374 ? 26.516 -21.891 -20.453 1 96.94 374 ARG B CA 1
ATOM 6082 C C . ARG B 1 374 ? 25.625 -21.516 -21.625 1 96.94 374 ARG B C 1
ATOM 6084 O O . ARG B 1 374 ? 26.094 -21.344 -22.75 1 96.94 374 ARG B O 1
ATOM 6091 N N . ARG B 1 375 ? 24.328 -21.391 -21.312 1 97.94 375 ARG B N 1
ATOM 6092 C CA . ARG B 1 375 ? 23.406 -21.188 -22.422 1 97.94 375 ARG B CA 1
ATOM 6093 C C . ARG B 1 375 ? 22.734 -19.812 -22.328 1 97.94 375 ARG B C 1
ATOM 6095 O O . ARG B 1 375 ? 21.984 -19.422 -23.234 1 97.94 375 ARG B O 1
ATOM 6102 N N . HIS B 1 376 ? 22.953 -19.062 -21.25 1 98.44 376 HIS B N 1
ATOM 6103 C CA . HIS B 1 376 ? 22.422 -17.719 -21.062 1 98.44 376 HIS B CA 1
ATOM 6104 C C . HIS B 1 376 ? 20.906 -17.719 -21.047 1 98.44 376 HIS B C 1
ATOM 6106 O O . HIS B 1 376 ? 20.266 -16.844 -21.625 1 98.44 376 HIS B O 1
ATOM 6112 N N . VAL B 1 377 ? 20.312 -18.766 -20.578 1 98.56 377 VAL B N 1
ATOM 6113 C CA . VAL B 1 377 ? 18.875 -18.875 -20.344 1 98.56 377 VAL B CA 1
ATOM 6114 C C . VAL B 1 377 ? 18.609 -18.828 -18.828 1 98.56 377 VAL B C 1
ATOM 6116 O O . VAL B 1 377 ? 19 -19.734 -18.094 1 98.56 377 VAL B O 1
ATOM 6119 N N . TYR B 1 378 ? 17.906 -17.812 -18.438 1 98.25 378 TYR B N 1
ATOM 6120 C CA . TYR B 1 378 ? 17.703 -17.562 -17 1 98.25 378 TYR B CA 1
ATOM 6121 C C . TYR B 1 378 ? 16.312 -17.984 -16.578 1 98.25 378 TYR B C 1
ATOM 6123 O O . TYR B 1 378 ? 15.312 -17.391 -16.984 1 98.25 378 TYR B O 1
ATOM 6131 N N . ILE B 1 379 ? 16.188 -19.016 -15.781 1 97.38 379 ILE B N 1
ATOM 6132 C CA . ILE B 1 379 ? 14.93 -19.453 -15.203 1 97.38 379 ILE B CA 1
ATOM 6133 C C . ILE B 1 379 ? 15.055 -19.516 -13.68 1 97.38 379 ILE B C 1
ATOM 6135 O O . ILE B 1 379 ? 16.156 -19.406 -13.141 1 97.38 379 ILE B O 1
ATOM 6139 N N . LEU B 1 380 ? 13.961 -19.641 -13.023 1 94.25 380 LEU B N 1
ATOM 6140 C CA . LEU B 1 380 ? 13.945 -19.688 -11.562 1 94.25 380 LEU B CA 1
ATOM 6141 C C . LEU B 1 380 ? 14.453 -21.031 -11.055 1 94.25 380 LEU B C 1
ATOM 6143 O O . LEU B 1 380 ? 14.453 -22.016 -11.789 1 94.25 380 LEU B O 1
ATOM 6147 N N . PRO B 1 381 ? 14.852 -20.969 -9.812 1 87.94 381 PRO B N 1
ATOM 6148 C CA . PRO B 1 381 ? 15.266 -22.234 -9.219 1 87.94 381 PRO B CA 1
ATOM 6149 C C . PRO B 1 381 ? 14.172 -23.312 -9.289 1 87.94 381 PRO B C 1
ATOM 6151 O O . PRO B 1 381 ? 12.992 -22.984 -9.43 1 87.94 381 PRO B O 1
ATOM 6154 N N . ASN B 1 382 ? 14.531 -24.547 -9.297 1 83.69 382 ASN B N 1
ATOM 6155 C CA . ASN B 1 382 ? 13.648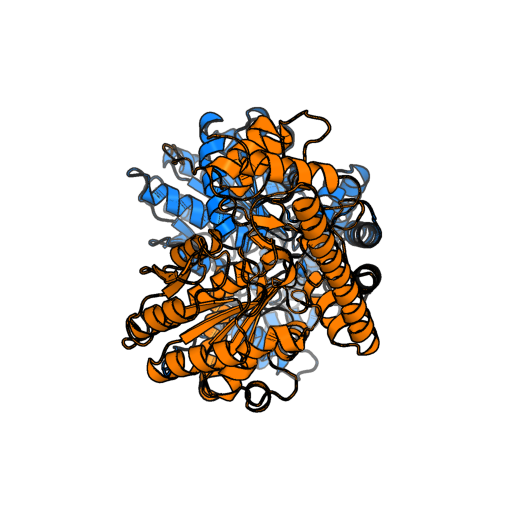 -25.703 -9.352 1 83.69 382 ASN B CA 1
ATOM 6156 C C . ASN B 1 382 ? 12.984 -25.828 -10.719 1 83.69 382 ASN B C 1
ATOM 6158 O O . ASN B 1 382 ? 11.914 -26.422 -10.836 1 83.69 382 ASN B O 1
ATOM 6162 N N . GLY B 1 383 ? 13.594 -25.172 -11.656 1 91.5 383 GLY B N 1
ATOM 6163 C CA . GLY B 1 383 ? 13.18 -25.344 -13.047 1 91.5 383 GLY B CA 1
ATOM 6164 C C . GLY B 1 383 ? 11.906 -24.594 -13.383 1 91.5 383 GLY B C 1
ATOM 6165 O O . GLY B 1 383 ? 11.211 -24.938 -14.344 1 91.5 383 GLY B O 1
ATOM 6166 N N . CYS B 1 384 ? 11.555 -23.594 -12.602 1 93.75 384 CYS B N 1
ATOM 6167 C CA . CYS B 1 384 ? 10.352 -22.812 -12.852 1 93.75 384 CYS B CA 1
ATOM 6168 C C . CYS B 1 384 ? 10.609 -21.734 -13.891 1 93.75 384 CYS B C 1
ATOM 6170 O O . CYS B 1 384 ? 11.609 -21.016 -13.82 1 93.75 384 CYS B O 1
ATOM 6172 N N . LEU B 1 385 ? 9.844 -21.688 -14.898 1 96.44 385 LEU B N 1
ATOM 6173 C CA . LEU B 1 385 ? 10 -20.625 -15.875 1 96.44 385 LEU B CA 1
ATOM 6174 C C . LEU B 1 385 ? 8.648 -20 -16.234 1 96.44 385 LEU B C 1
ATOM 6176 O O . LEU B 1 385 ? 7.609 -20.625 -16 1 96.44 385 LEU B O 1
ATOM 6180 N N . ASN B 1 386 ? 8.594 -18.812 -16.688 1 96.75 386 ASN B N 1
ATOM 6181 C CA . ASN B 1 386 ? 7.441 -18.078 -17.203 1 96.75 386 ASN B CA 1
ATOM 6182 C C . ASN B 1 386 ? 7.16 -18.438 -18.672 1 96.75 386 ASN B C 1
ATOM 6184 O O . ASN B 1 386 ? 7.883 -18 -19.562 1 96.75 386 ASN B O 1
ATOM 6188 N N . ILE B 1 387 ? 6.113 -19.125 -18.906 1 97 387 ILE B N 1
ATOM 6189 C CA . ILE B 1 387 ? 5.793 -19.688 -20.219 1 97 387 ILE B CA 1
ATOM 6190 C C . ILE B 1 387 ? 5.539 -18.547 -21.219 1 97 387 ILE B C 1
ATOM 6192 O O . ILE B 1 387 ? 5.855 -18.672 -22.406 1 97 387 ILE B O 1
ATOM 6196 N N . SER B 1 388 ? 5.008 -17.453 -20.75 1 97 388 SER B N 1
ATOM 6197 C CA . SER B 1 388 ? 4.637 -16.375 -21.656 1 97 388 SER B CA 1
ATOM 6198 C C . SER B 1 388 ? 5.871 -15.656 -22.188 1 97 388 SER B C 1
ATOM 6200 O O . SER B 1 388 ? 5.789 -14.922 -23.172 1 97 388 SER B O 1
ATOM 6202 N N . ALA B 1 389 ? 7 -15.836 -21.547 1 97.62 389 ALA B N 1
ATOM 6203 C CA . ALA B 1 389 ? 8.234 -15.188 -21.984 1 97.62 389 ALA B CA 1
ATOM 6204 C C . ALA B 1 389 ? 8.828 -15.898 -23.188 1 97.62 389 ALA B C 1
ATOM 6206 O O . ALA B 1 389 ? 9.727 -15.367 -23.859 1 97.62 389 ALA B O 1
ATOM 6207 N N . ILE B 1 390 ? 8.336 -17.078 -23.469 1 98.19 390 ILE B N 1
ATOM 6208 C CA . ILE B 1 390 ? 8.75 -17.797 -24.672 1 98.19 390 ILE B CA 1
ATOM 6209 C C . ILE B 1 390 ? 7.938 -17.312 -25.875 1 98.19 390 ILE B C 1
ATOM 6211 O O . ILE B 1 390 ? 6.727 -17.125 -25.766 1 98.19 390 ILE B O 1
ATOM 6215 N N . ASN B 1 391 ? 8.609 -17.047 -26.922 1 97.19 391 ASN B N 1
ATOM 6216 C CA . ASN B 1 391 ? 8.016 -16.594 -28.172 1 97.19 391 ASN B CA 1
ATOM 6217 C C . ASN B 1 391 ? 8.695 -17.234 -29.375 1 97.19 391 ASN B C 1
ATOM 6219 O O . ASN B 1 391 ? 9.57 -18.094 -29.219 1 97.19 391 ASN B O 1
ATOM 6223 N N . SER B 1 392 ? 8.25 -16.891 -30.531 1 96.19 392 SER B N 1
ATOM 6224 C CA . SER B 1 392 ? 8.719 -17.547 -31.75 1 96.19 392 SER B CA 1
ATOM 6225 C C . SER B 1 392 ? 10.203 -17.312 -31.969 1 96.19 392 SER B C 1
ATOM 6227 O O . SER B 1 392 ? 10.875 -18.109 -32.625 1 96.19 392 SER B O 1
ATOM 6229 N N . ARG B 1 393 ? 10.75 -16.266 -31.406 1 96.38 393 ARG B N 1
ATOM 6230 C CA . ARG B 1 393 ? 12.141 -15.906 -31.656 1 96.38 393 ARG B CA 1
ATOM 6231 C C . ARG B 1 393 ? 13.078 -16.688 -30.75 1 96.38 393 ARG B C 1
ATOM 6233 O O . ARG B 1 393 ? 14.258 -16.859 -31.062 1 96.38 393 ARG B O 1
ATOM 6240 N N . ASN B 1 394 ? 12.539 -17.141 -29.625 1 97.81 394 ASN B N 1
ATOM 6241 C CA . ASN B 1 394 ? 13.477 -17.734 -28.688 1 97.81 394 ASN B CA 1
ATOM 6242 C C . ASN B 1 394 ? 13.109 -19.188 -28.391 1 97.81 394 ASN B C 1
ATOM 6244 O O . ASN B 1 394 ? 13.883 -19.906 -27.75 1 97.81 394 ASN B O 1
ATOM 6248 N N . LEU B 1 395 ? 12.047 -19.719 -28.922 1 98.12 395 LEU B N 1
ATOM 6249 C CA . LEU B 1 395 ? 11.531 -21.047 -28.609 1 98.12 395 LEU B CA 1
ATOM 6250 C C . LEU B 1 395 ? 12.57 -22.125 -28.938 1 98.12 395 LEU B C 1
ATOM 6252 O O . LEU B 1 395 ? 12.844 -23 -28.125 1 98.12 395 LEU B O 1
ATOM 6256 N N . ASP B 1 396 ? 13.109 -22.094 -30.125 1 98 396 ASP B N 1
ATOM 6257 C CA . ASP B 1 396 ? 14.078 -23.094 -30.547 1 98 396 ASP B CA 1
ATOM 6258 C C . ASP B 1 396 ? 15.312 -23.078 -29.641 1 98 396 ASP B C 1
ATOM 6260 O O . ASP B 1 396 ? 15.797 -24.141 -29.234 1 98 396 ASP B O 1
ATOM 6264 N N . TYR B 1 397 ? 15.781 -21.906 -29.391 1 98.31 397 TYR B N 1
ATOM 6265 C CA . TYR B 1 397 ? 16.969 -21.766 -28.562 1 98.31 397 TYR B CA 1
ATOM 6266 C C . TYR B 1 397 ? 16.719 -22.297 -27.156 1 98.31 397 TYR B C 1
ATOM 6268 O O . TYR B 1 397 ? 17.562 -22.984 -26.578 1 98.31 397 TYR B O 1
ATOM 6276 N N . VAL B 1 398 ? 15.594 -21.969 -26.594 1 98.38 398 VAL B N 1
ATOM 6277 C CA . VAL B 1 398 ? 15.219 -22.422 -25.25 1 98.38 398 VAL B CA 1
ATOM 6278 C C . VAL B 1 398 ? 15.125 -23.938 -25.234 1 98.38 398 VAL B C 1
ATOM 6280 O O . VAL B 1 398 ? 15.672 -24.594 -24.344 1 98.38 398 VAL B O 1
ATOM 6283 N N . ALA B 1 399 ? 14.438 -24.516 -26.234 1 97.88 399 ALA B N 1
ATOM 6284 C CA . ALA B 1 399 ? 14.281 -25.969 -26.297 1 97.88 399 ALA B CA 1
ATOM 6285 C C . ALA B 1 399 ? 15.641 -26.672 -26.422 1 97.88 399 ALA B C 1
ATOM 6287 O O . ALA B 1 399 ? 15.898 -27.656 -25.734 1 97.88 399 ALA B O 1
ATOM 6288 N N . GLU B 1 400 ? 16.453 -26.172 -27.281 1 97.94 400 GLU B N 1
ATOM 6289 C CA . GLU B 1 400 ? 17.797 -26.734 -27.453 1 97.94 400 GLU B CA 1
ATOM 6290 C C . GLU B 1 400 ? 18.609 -26.641 -26.172 1 97.94 400 GLU B C 1
ATOM 6292 O O . GLU B 1 400 ? 19.344 -27.562 -25.828 1 97.94 400 GLU B O 1
ATOM 6297 N N . SER B 1 401 ? 18.5 -25.516 -25.531 1 97.94 401 SER B N 1
ATOM 6298 C CA . SER B 1 401 ? 19.234 -25.297 -24.281 1 97.94 401 SER B CA 1
ATOM 6299 C C . SER B 1 401 ? 18.781 -26.266 -23.203 1 97.94 401 SER B C 1
ATOM 6301 O O . SER B 1 401 ? 19.609 -26.812 -22.469 1 97.94 401 SER B O 1
ATOM 6303 N N . ILE B 1 402 ? 17.516 -26.469 -23.094 1 97.12 402 ILE B N 1
ATOM 6304 C CA . ILE B 1 402 ? 16.984 -27.422 -22.125 1 97.12 402 ILE B CA 1
ATOM 6305 C C . ILE B 1 402 ? 17.469 -28.828 -22.469 1 97.12 402 ILE B C 1
ATOM 6307 O O . ILE B 1 402 ? 17.891 -29.578 -21.578 1 97.12 402 ILE B O 1
ATOM 6311 N N . HIS B 1 403 ? 17.406 -29.188 -23.734 1 97.06 403 HIS B N 1
ATOM 6312 C CA . HIS B 1 403 ? 17.906 -30.484 -24.172 1 97.06 403 HIS B CA 1
ATOM 6313 C C . HIS B 1 403 ? 19.359 -30.688 -23.781 1 97.06 403 HIS B C 1
ATOM 6315 O O . HIS B 1 403 ? 19.734 -31.766 -23.297 1 97.06 403 HIS B O 1
ATOM 6321 N N . MET B 1 404 ? 20.125 -29.672 -23.984 1 96.94 404 MET B N 1
ATOM 6322 C CA . MET B 1 404 ? 21.547 -29.75 -23.641 1 96.94 404 MET B CA 1
ATOM 6323 C C . MET B 1 404 ? 21.75 -29.906 -22.141 1 96.94 404 MET B C 1
ATOM 6325 O O . MET B 1 404 ? 22.641 -30.641 -21.703 1 96.94 404 MET B O 1
ATOM 6329 N N . ALA B 1 405 ? 20.953 -29.188 -21.422 1 95.69 405 ALA B N 1
ATOM 6330 C CA . ALA B 1 405 ? 21.031 -29.312 -19.969 1 95.69 405 ALA B CA 1
ATOM 6331 C C . ALA B 1 405 ? 20.734 -30.734 -19.516 1 95.69 405 ALA B C 1
ATOM 6333 O O . ALA B 1 405 ? 21.328 -31.219 -18.531 1 95.69 405 ALA B O 1
ATOM 6334 N N . LEU B 1 406 ? 19.844 -31.406 -20.203 1 93.94 406 LEU B N 1
ATOM 6335 C CA . LEU B 1 406 ? 19.422 -32.75 -19.844 1 93.94 406 LEU B CA 1
ATOM 6336 C C . LEU B 1 406 ? 20.469 -33.781 -20.266 1 93.94 406 LEU B C 1
ATOM 6338 O O . LEU B 1 406 ? 20.578 -34.844 -19.641 1 93.94 406 LEU B O 1
ATOM 6342 N N . THR B 1 407 ? 21.188 -33.469 -21.266 1 92.88 407 THR B N 1
ATOM 6343 C CA . THR B 1 407 ? 22.094 -34.469 -21.844 1 92.88 407 THR B CA 1
ATOM 6344 C C . THR B 1 407 ? 23.547 -34.188 -21.453 1 92.88 407 THR B C 1
ATOM 6346 O O . THR B 1 407 ? 24.438 -34.938 -21.797 1 92.88 407 THR B O 1
ATOM 6349 N N . SER B 1 408 ? 23.688 -33.062 -20.812 1 88.12 408 SER B N 1
ATOM 6350 C CA . SER B 1 408 ? 25.031 -32.719 -20.359 1 88.12 408 SER B CA 1
ATOM 6351 C C . SER B 1 408 ? 25.391 -33.5 -19.109 1 88.12 408 SER B C 1
ATOM 6353 O O . SER B 1 408 ? 24.562 -33.656 -18.203 1 88.12 408 SER B O 1
ATOM 6355 N N . PRO B 1 409 ? 26.672 -34.125 -19.078 1 81.38 409 PRO B N 1
ATOM 6356 C CA . PRO B 1 409 ? 27.141 -34.812 -17.859 1 81.38 409 PRO B CA 1
ATOM 6357 C C . PRO B 1 409 ? 27.562 -33.844 -16.766 1 81.38 409 PRO B C 1
ATOM 6359 O O . PRO B 1 409 ? 28.203 -32.812 -17.047 1 81.38 409 PRO B O 1
ATOM 6362 N N . PHE B 1 410 ? 26.766 -33.594 -15.734 1 72.44 410 PHE B N 1
ATOM 6363 C CA . PHE B 1 410 ? 27.172 -32.719 -14.641 1 72.44 410 PHE B CA 1
ATOM 6364 C C . PHE B 1 410 ? 28 -33.5 -13.617 1 72.44 410 PHE B C 1
ATOM 6366 O O . PHE B 1 410 ? 27.844 -34.688 -13.461 1 72.44 410 PHE B O 1
#

Radius of gyration: 27.89 Å; Cα contacts (8 Å, |Δi|>4): 1679; chains: 2; bounding box: 60×81×61 Å

Sequence (820 aa):
MRAFLDTPAVPPTQQARLLAAFSRDAHPDRVYLAGGEHLNEEGKPTIPPIVSQIKQQMGTDPTLIPEYPSALGLPEFSRRATELALGRESRAITENRVLGVQTVGGAGAVRLGAELLRRWYDASSSWRGPVLLSSPCDESLAEILEAAGIGELRQYQFWDAERCGLCVEKLLEDLKECPEQSVIVLSASAHYPTGVDLSQEDWKRVSEVMLMRRHFPFFLMPAQGMCKGDIDQDAWPVRHCVSLGMELLCAQSFSHNFGLYGDRVGHLLCVLRENSLLLAVQSQAEKLVRTLWSCPSVGGAHVVATVLGNPAHFVEWQAGIRGAVERCMLVRESLREKLRLLGSTGQWDHLIKQGGLYCSTGLNDQQVEFLAKRRHVYILPNGCLNISAINSRNLDYVAESIHMALTSPFMRAFLDTPAVPPTQQARLLAAFSRDAHPDRVYLAGGEHLNEEGKPTIPPIVSQIKQQMGTDPTLIPEYPSALGLPEFSRRATELALGRESRAITENRVLGVQTVGGAGAVRLGAELLRRWYDASSSWRGPVLLSSPCDESLAEILEAAGIGELRQYQFWDAERCGLCVEKLLEDLKECPEQSVIVLSASAHYPTGVDLSQEDWKRVSEVMLMRRHFPFFLMPAQGMCKGDIDQDAWPVRHCVSLGMELLCAQSFSHNFGLYGDRVGHLLCVLRENSLLLAVQSQAEKLVRTLWSCPSVGGAHVVATVLGNPAHFVEWQAGIRGAVERCMLVRESLREKLRLLGSTGQWDHLIKQGGLYCSTGLNDQQVEFLAKRRHVYILPNGCLNISAINSRNLDYVAESIHMALTSPF

Foldseek 3Di:
DPPCVPVDDDDDDQLVVLVVLLVPDPDPQFFEFADDAFAAQVLDHDFQPLLVVVLVVVVPDPVDDPDDAALQFDPLLQVLVQCLQQNPPAPLVVQQQKDKGKAQFLLRLLLLVLLLVVVCVVVDPPDDFAEEDEVVADPVNVVSNVVSPRDHYHYFYAADLVVLAGDLVSNLVVLLPGAAQYEYEEELALGPQALYDDDPVSLVSSLVSCVVRVYEYEYEYAAQCFFQLHNCSSSVSVNVSVVVLGWYKYKYGCCHLRVCVVQRIIMIMTGHNHNVCHVVSVVSSSVVSCVVPNHGDCSSSVSSSVQSVDPVSVVSSSVSSNVSQVVLLVLLVLLQVLLVVVVAPDSSVQSNNGTGQKHQSSDAQQLQVCCCPPLSYHHGHNRMGGSSSDHPVNSNSVSVSSSCSRPPDD/DPPCVPVDDDDDDQLVVLVVLLVPDPDPQFFEFADDAQAAQVLHHDFQPLLVVLLVVVVPDPVDDPDDAALQFDPLLQVLVQCLQQNPPAPLVVQQQKDKGKAQFLLRLLLLVLLLVVVCVVVDPPADFAEEAEVVADPVNVVSNVVSPRDHYHYFYAADLVVLAGDLVSNLVVLLPGAAQYEYEEELALGPAALADDDPVSLVSSLVSCVVSVYEYEYEAAAQCQFQLHNCSSSVSVNVSVVVLGWYKYKYGCCHLRVCVVQRIIMIMTGHNHNVCVVVSVVSSSVVSCVVPNHGDCSSSVSSSVQSVDPVSVVSSSVSSNVSQVVLLVLLVLLQVLLVVVVAPDNSVQSNNGTGQKHQSSQAQQLQVCCCPPLSYHHGHNRIGGSSSDHPVNSNSVSVSSSCSRPPDD

InterPro domains:
  IPR000796 Aspartate/other aminotransferase [PR00799] (184-203)
  IPR000796 Aspartate/other aminotransferase [PR00799] (215-227)
  IPR000796 Aspartate/other aminotransferase [PR00799] (283-308)
  IPR000796 Aspartate/other aminotransferase [PR00799] (351-369)
  IPR000796 Aspartate/other aminotransferase [PTHR11879] (4-407)
  IPR004839 Aminotransferase, class I/classII, large domain [PF00155] (31-402)
  IPR015421 Pyridoxal phosphate-dependent transferase, major domain [G3DSA:3.40.640.10] (62-310)
  IPR015422 Pyridoxal phosphate-dependent transferase, small domain [G3DSA:3.90.1150.10] (17-402)
  IPR015424 Pyridoxal phosphate-dependent transferase [SSF53383] (4-406)

Secondary structure (DSSP, 8-state):
--TTTTPPP-PPPHHHHHHHHHHH---TT-EE---SS-B-TTS-B---HHHHHHHHHHHT-TT---PPPBTTB-HHHHHHHHHHHH-TT-HHHHTT-EEEEEEEHHHHHHHHHHHHHHHHHHH-SS--PPEEEEES--HHHHHHHHHTT---EEEEE-EETTTTEE-HHHHHHHHHHSPTT-EEEEESSS-TTT-----HHHHHHHHHHHHHTT-EEEEEETTTTTTTS-HHHHHHHHHHHHHTT--EEEEEE-HHHHT-GGGTEEEEEEE-S-GGGHHHHHHHHHHHHHHHTSS---HHHHHHHHHHH-HHHHHHHHHHHHHHHHHHHHHHHHHHHHHHHTT-SS--THHHH--SSEEE----HHHHHHHHHHH-EE-BGGGEEEGGG--TTTHHHHHHHHHHHHHS--/--TTTTPPP-PPPHHHHHHHHHHH---TT-EE---SS-B-TTS-B---HHHHHHHHHHHT-TT---PPPBTTB-HHHHHHHHHHHH-TT-HHHHTT-EEEEEEEHHHHHHHHHHHHHHHHHHH-SS--PPEEEEES--HHHHHHHHHTT---EEEEE-EETTTTEE-HHHHHHHHHHSPTT-EEEEESSS-TTT-----HHHHHHHHHHHHHTT-EEEEEETTTTTTTS-HHHHHHHHHHHHHTT--EEEEEE-HHHHT-GGGTEEEEEEE-S-GGGHHHHHHHHHHHHHHHTSS---HHHHHHHHHHHSHHHHHHHHHHHHHHHHHHHHHHHHHHHHHHHHT-SS--THHHH--SSEEE----HHHHHHHHHHH-EE-BGGGEEEGGG--TTTHHHHHHHHHHHHHS--

pLDDT: mean 94.22, std 5.74, range [61.31, 98.94]

Organism: NCBI:txid299321

Solvent-accessible surface area (backbone atoms only — not comparable to full-atom values): 41132 Å² total; per-residue (Å²): 99,80,77,64,63,80,47,66,67,49,80,75,51,72,66,54,50,51,51,52,53,54,72,70,51,79,59,88,76,51,40,72,24,58,63,87,68,57,28,40,80,85,65,40,66,52,55,39,66,62,52,53,52,45,46,36,50,54,41,69,38,82,80,70,67,54,49,69,52,47,39,47,26,58,65,65,29,28,51,46,54,46,31,62,49,49,40,83,81,31,62,53,61,78,59,49,16,58,48,54,30,36,24,42,12,36,59,17,10,47,26,52,51,36,37,51,50,42,54,38,35,73,71,29,90,81,50,81,40,44,39,33,36,45,33,72,50,57,72,64,55,60,52,19,36,42,71,44,63,54,84,48,78,47,70,32,49,41,57,30,69,89,74,48,40,78,31,64,69,54,29,50,48,41,64,68,65,46,66,60,43,18,37,40,50,41,60,44,41,32,23,60,51,49,3,47,63,77,50,72,68,52,44,52,52,50,50,49,51,31,60,76,42,21,37,36,45,35,31,36,36,53,36,64,17,38,33,85,36,38,48,62,69,30,24,39,58,59,34,50,43,46,74,73,64,47,42,37,38,34,20,26,23,40,28,65,62,45,26,29,37,22,42,27,33,17,28,28,38,37,39,47,83,45,42,88,45,44,64,22,52,48,34,43,50,37,54,50,31,44,37,58,35,37,37,36,50,40,68,46,37,51,43,51,25,53,33,68,68,29,71,70,47,34,54,51,45,50,51,42,37,30,52,56,27,50,50,38,51,49,46,31,48,49,48,32,50,49,29,49,74,72,62,35,88,69,82,55,59,51,53,65,70,32,26,38,58,36,33,44,71,54,38,47,63,67,35,44,49,42,24,39,76,75,56,34,35,38,55,36,81,62,24,19,30,27,48,29,54,54,28,87,87,43,42,66,59,52,34,53,41,52,40,47,37,72,69,49,89,127,98,81,77,64,63,78,47,66,67,47,80,75,50,72,66,53,50,51,50,52,52,54,71,70,50,78,59,89,74,52,42,73,24,58,62,88,68,56,28,40,80,85,65,39,71,51,56,42,67,62,52,53,52,46,45,36,50,56,42,70,37,82,81,69,67,55,48,70,53,47,38,48,28,57,66,64,29,28,51,44,54,47,30,62,48,47,40,82,80,28,62,53,63,78,58,49,15,57,49,55,31,37,24,41,12,36,58,16,10,46,26,52,51,35,38,53,50,43,54,39,37,73,70,29,89,81,51,80,40,45,38,32,35,44,34,72,50,57,72,64,54,58,52,19,37,42,71,43,64,54,85,50,76,47,68,32,46,40,56,32,69,90,73,49,38,78,30,64,67,54,30,50,49,40,65,68,68,46,64,60,42,16,36,39,49,40,59,44,41,31,23,59,52,49,3,48,65,78,50,72,70,52,47,53,52,50,49,49,50,31,60,76,43,19,39,36,45,35,33,36,35,55,36,64,17,37,33,83,37,37,48,64,69,31,24,40,57,58,34,50,45,45,75,72,62,46,42,34,39,35,20,26,22,40,26,64,63,47,26,29,37,22,41,25,33,17,28,28,38,36,39,47,83,44,42,88,46,43,64,22,51,48,33,44,49,37,54,51,32,44,36,57,35,34,38,37,51,40,68,48,37,52,43,51,26,52,33,68,68,29,71,70,48,35,53,51,44,49,51,39,36,30,53,54,28,52,50,39,51,50,47,32,48,49,47,33,50,49,30,50,72,71,63,33,88,71,78,56,58,52,53,66,71,30,25,37,57,35,32,44,71,55,38,46,63,68,34,44,49,40,25,39,74,74,56,34,36,38,54,36,81,61,24,20,30,26,49,29,54,53,28,88,87,44,42,65,59,52,34,51,40,52,39,47,37,72,71,49,89,126